Protein 8F5D (pdb70)

Secondary structure (DSSP, 8-state):
------HHHHHHHHHHHHHHHHHS-TTPPEES-GGG--TT-EEEE----THHHHHHHHHTT-SEEEE-SSS-----SSSSEEE-TTHHHHHHHHHHHHTT-GGGSSEEEEEE-SSSHHHHHHHHHHHHHHTTS-EEEEETTEEE-TT--B---HHHHHHHHHHHHHTT--EEEEE--HHHHHHTTTTT--EEEEEE-----S-HHHHHHHHHHHTTSTT--EEEEETTSHHHHHHHHHS-TTTEEEEESS--S-SEEEEEEEEETTEEEEEEEETTEEEEEEE---SHHHHHHHHHHHHHHHHTT--HHHHHHHHTTPPPPTTSSEEPPPPP----EEEEE---SHHHHHHHHHHHHHHHHHHT--EEEEE---TTS-TTHHHHHHHHHHHH-SEEEE--S--BTS-HHHHHHHHHTTS-BTB--EE-SSHHHHHHHHHHSS-TT-EEEEES-TT--EEEETTEEEE--HHHHHHHHHHGGG-S-EES-TTT--TTPEEE----SSS-GGGGHHHHHHTT-SEEEESS--TT--S-EEE-SSHHHHHHHHHHHHHHT--S-EEEEE-SS-HHHHHHHHHHHHHHHH-GGGEEE--TT--STTHHHHHHTT--TT--EEEEE---SSTTHHHHHHHHH--SEEEE-----------HHHHHHHHHHHHHTS-TT-EEEEESSSTTHHHHHHHHTTSEEEEEESSTTSSEEEEEEEEETTEEEEEEEETTEEEEEEESS-SHHHHHHHHHHHHHHHHHT--HHHHHHHHHT---

CATH classification: 3.40.1390.10 (+4 more: 3.40.1190.10, 3.90.190.20, 3.40.1390.10)

InterPro domains:
  IPR000713 Mur ligase, N-terminal catalytic domain [PF01225] (33-104)
  IPR000713 Mur ligase, N-terminal catalytic domain [PF01225] (510-554)
  IPR004101 Mur ligase, C-terminal [PF02875] (356-478)
  IPR004101 Mur ligase, C-terminal [PF02875] (801-918)
  IPR005761 UDP-N-acetylmuramoylalanyl-D-glutamate-2,6-diaminopimelate ligase [MF_00208] (13-502)
  IPR005761 UDP-N-acetylmuramoylalanyl-D-glutamate-2,6-diaminopimelate ligase [TIGR01085] (31-502)
  IPR005863 UDP-N-acetylmuramoyl-tripeptide--D-alanyl-D-alanine ligase [MF_02019] (480-930)
  IPR005863 UDP-N-acetylmuramoyl-tripeptide--D-alanyl-D-alanine ligase [TIGR01143] (512-929)
  IPR013221 Mur ligase, central [PF08245] (116-317)
  IPR013221 Mur ligase, central [PF08245] (589-778)
  IPR018109 Folylpolyglutamate synthetase, conserved site [PS01011] (114-138)
  IPR035911 MurE/MurF, N-terminal [SSF63418] (29-105)
  IPR035911 MurE/MurF, N-terminal [SSF63418] (507-579)
  IPR036565 Mur-like, catalytic domain superfamily [G3DSA:3.40.1190.10] (107-341)
  IPR036565 Mur-like, catalytic domain superfamily [G3DSA:3.40.1190.10] (565-795)
  IPR036565 Mur-like, catalytic domain superfamily [SSF53623] (107-335)
  IPR036565 Mur-like, catalytic domain superfamily [SSF53623] (584-797)
  IPR036615 Mur ligase, C-terminal domain superfamily [G3DSA:3.90.190.20] (353-502)
  IPR036615 Mur ligase, C-terminal domain superfamily [G3DSA:3.90.190.20] (798-933)
  IPR036615 Mur ligase, C-terminal domain superfamily [SSF53244] (338-502)

Organism: Bordetella pertussis (strain ATCC 9797 / DSM 5571 / CCUG 30873 / LMG 14455 / NCTC 10739 / 18323) (NCBI:txid568706)

Structure (mmCIF, N/CA/C/O backbone):
data_8F5D
#
_entry.id   8F5D
#
_cell.length_a   105.636
_cell.length_b   111.106
_cell.length_c   219.151
_cell.angle_alpha   90.000
_cell.angle_beta   90.000
_cell.angle_gamma   90.000
#
_symmetry.space_group_name_H-M   'I 2 2 2'
#
loop_
_entity.id
_entity.type
_entity.pdbx_description
1 polymer 'Multifunctional fusion protein'
2 non-polymer 'SULFATE ION'
3 water water
#
loop_
_atom_site.group_PDB
_atom_site.id
_atom_site.type_symbol
_atom_site.label_atom_id
_atom_site.label_alt_id
_atom_site.label_comp_id
_atom_site.label_asym_id
_atom_site.label_entity_id
_atom_site.label_seq_id
_atom_site.pdbx_PDB_ins_code
_atom_site.Cartn_x
_atom_site.Cartn_y
_atom_site.Cartn_z
_atom_site.occupancy
_atom_site.B_iso_or_equiv
_atom_site.auth_seq_id
_atom_site.auth_comp_id
_atom_site.auth_asym_id
_atom_site.auth_atom_id
_atom_site.pdbx_PDB_model_num
ATOM 1 N N . PRO A 1 4 ? -17.71505 -39.06025 -6.26007 1.000 76.15275 3 PRO A N 1
ATOM 2 C CA . PRO A 1 4 ? -16.91850 -39.45374 -5.10788 1.000 81.11448 3 PRO A CA 1
ATOM 3 C C . PRO A 1 4 ? -17.52227 -38.94222 -3.82743 1.000 81.88561 3 PRO A C 1
ATOM 4 O O . PRO A 1 4 ? -17.16830 -37.83222 -3.42122 1.000 88.31764 3 PRO A O 1
ATOM 8 N N . THR A 1 5 ? -18.41837 -39.68512 -3.19817 1.000 78.14059 4 THR A N 1
ATOM 9 C CA . THR A 1 5 ? -19.21223 -39.07960 -2.14364 1.000 69.34282 4 THR A CA 1
ATOM 10 C C . THR A 1 5 ? -18.25238 -38.81221 -0.99339 1.000 72.72137 4 THR A C 1
ATOM 11 O O . THR A 1 5 ? -17.69138 -39.74949 -0.41781 1.000 77.29774 4 THR A O 1
ATOM 13 N N . ASN A 1 6 ? -18.01400 -37.53739 -0.69412 1.000 68.91770 5 ASN A N 1
ATOM 14 C CA . ASN A 1 6 ? -17.32608 -37.15695 0.53292 1.000 78.31951 5 ASN A CA 1
ATOM 15 C C . ASN A 1 6 ? -18.26842 -37.14428 1.72948 1.000 83.60539 5 ASN A C 1
ATOM 16 O O . ASN A 1 6 ? -19.29509 -36.45614 1.72174 1.000 71.07481 5 ASN A O 1
ATOM 21 N N . ARG A 1 7 ? -17.88577 -37.89083 2.76323 1.000 85.70923 6 ARG A N 1
ATOM 22 C CA . ARG A 1 7 ? -18.60076 -37.96347 4.03358 1.000 78.54330 6 ARG A CA 1
ATOM 23 C C . ARG A 1 7 ? -18.41693 -36.66402 4.80859 1.000 79.18781 6 ARG A C 1
ATOM 24 O O . ARG A 1 7 ? -17.32655 -36.38387 5.31679 1.000 69.24355 6 ARG A O 1
ATOM 26 N N . LEU A 1 8 ? -19.47103 -35.85729 4.88034 1.000 80.20307 7 LEU A N 1
ATOM 27 C CA . LEU A 1 8 ? -19.40753 -34.60781 5.62623 1.000 72.37051 7 LEU A CA 1
ATOM 28 C C . LEU A 1 8 ? -19.37189 -34.88526 7.12391 1.000 67.17137 7 LEU A C 1
ATOM 29 O O . LEU A 1 8 ? -20.20977 -35.61951 7.65678 1.000 54.10542 7 LEU A O 1
ATOM 34 N N . ASN A 1 9 ? -18.38708 -34.29959 7.79727 1.000 64.92254 8 ASN A N 1
ATOM 35 C CA . ASN A 1 9 ? -18.34504 -34.30606 9.24879 1.000 55.31904 8 ASN A CA 1
ATOM 36 C C . ASN A 1 9 ? -19.46481 -33.44363 9.83349 1.000 53.85647 8 ASN A C 1
ATOM 37 O O . ASN A 1 9 ? -20.13942 -32.68151 9.13413 1.000 73.00299 8 ASN A O 1
ATOM 42 N N . ALA A 1 10 ? -19.66327 -33.60182 11.14626 1.000 58.10910 9 ALA A N 1
ATOM 43 C CA . ALA A 1 10 ? -20.78807 -32.98242 11.84424 1.000 60.68889 9 ALA A CA 1
ATOM 44 C C . ALA A 1 10 ? -20.83528 -31.47663 11.61729 1.000 53.44573 9 ALA A C 1
ATOM 45 O O . ALA A 1 10 ? -21.91755 -30.89047 11.50455 1.000 51.21220 9 ALA A O 1
ATOM 47 N N . VAL A 1 11 ? -19.66897 -30.83744 11.52973 1.000 48.57923 10 VAL A N 1
ATOM 48 C CA . VAL A 1 11 ? -19.61581 -29.38905 11.35521 1.000 56.98411 10 VAL A CA 1
ATOM 49 C C . VAL A 1 11 ? -20.02875 -29.01284 9.93757 1.000 57.65493 10 VAL A C 1
ATOM 50 O O . VAL A 1 11 ? -20.80697 -28.07425 9.72918 1.000 60.12124 10 VAL A O 1
ATOM 54 N N . GLN A 1 12 ? -19.50443 -29.73012 8.94197 1.000 49.65747 11 GLN A N 1
ATOM 55 C CA . GLN A 1 12 ? -19.92024 -29.49580 7.56259 1.000 43.97380 11 GLN A CA 1
ATOM 56 C C . GLN A 1 12 ? -21.41966 -29.72229 7.39472 1.000 37.47179 11 GLN A C 1
ATOM 57 O O . GLN A 1 12 ? -22.08894 -28.97497 6.67136 1.000 48.35962 11 GLN A O 1
ATOM 63 N N . ARG A 1 13 ? -21.96423 -30.75324 8.04810 1.000 36.18798 12 ARG A N 1
ATOM 64 C CA . ARG A 1 13 ? -23.40374 -30.99402 7.98170 1.000 49.24182 12 ARG A CA 1
ATOM 65 C C . ARG A 1 13 ? -24.17607 -29.83325 8.59976 1.000 49.15360 12 ARG A C 1
ATOM 66 O O . ARG A 1 13 ? -25.19515 -29.39290 8.05425 1.000 45.60765 12 ARG A O 1
ATOM 74 N N . GLN A 1 14 ? -23.70754 -29.33508 9.74690 1.000 50.02586 13 GLN A N 1
ATOM 75 C CA . GLN A 1 14 ? -24.31600 -28.16508 10.37628 1.000 44.81147 13 GLN A CA 1
ATOM 76 C C . GLN A 1 14 ? -24.28830 -26.96871 9.43297 1.000 49.08166 13 GLN A C 1
ATOM 77 O O . GLN A 1 14 ? -25.29195 -26.26496 9.26942 1.000 67.49403 13 GLN A O 1
ATOM 83 N N . HIS A 1 15 ? -23.13181 -26.71813 8.81449 1.000 43.60151 14 HIS A N 1
ATOM 84 C CA . HIS A 1 15 ? -23.00623 -25.62165 7.85958 1.000 43.64182 14 HIS A CA 1
ATOM 85 C C . HIS A 1 15 ? -23.97302 -25.81753 6.69880 1.000 46.27643 14 HIS A C 1
ATOM 86 O O . HIS A 1 15 ? -24.59202 -24.85833 6.22288 1.000 41.05324 14 HIS A O 1
ATOM 93 N N . LEU A 1 16 ? -24.09920 -27.05743 6.22352 1.000 57.15099 15 LEU A N 1
ATOM 94 C CA . LEU A 1 16 ? -25.04337 -27.37497 5.15702 1.000 46.81560 15 LEU A CA 1
ATOM 95 C C . LEU A 1 16 ? -26.46838 -27.05144 5.59106 1.000 41.64319 15 LEU A C 1
ATOM 96 O O . LEU A 1 16 ? -27.22929 -26.41438 4.85305 1.000 42.98027 15 LEU A O 1
ATOM 101 N N . ASP A 1 17 ? -26.84356 -27.49399 6.79375 1.000 43.42769 16 ASP A N 1
ATOM 102 C CA . ASP A 1 17 ? -28.19086 -27.26613 7.30853 1.000 36.09307 16 ASP A CA 1
ATOM 103 C C . ASP A 1 17 ? -28.49596 -25.77643 7.41828 1.000 39.46155 16 ASP A C 1
ATOM 104 O O . ASP A 1 17 ? -29.63062 -25.35072 7.17213 1.000 50.00089 16 ASP A O 1
ATOM 109 N N . GLN A 1 18 ? -27.50118 -24.96839 7.79336 1.000 41.11309 17 GLN A N 1
ATOM 110 C CA . GLN A 1 18 ? -27.71109 -23.52468 7.85905 1.000 39.65326 17 GLN A CA 1
ATOM 111 C C . GLN A 1 18 ? -28.00290 -22.97220 6.47013 1.000 48.75433 17 GLN A C 1
ATOM 112 O O . GLN A 1 18 ? -28.92454 -22.16816 6.28758 1.000 58.52075 17 GLN A O 1
ATOM 118 N N . ALA A 1 19 ? -27.21704 -23.39280 5.47697 1.000 51.29150 18 ALA A N 1
ATOM 119 C CA . ALA A 1 19 ? -27.42543 -22.93195 4.10848 1.000 44.13233 18 ALA A CA 1
ATOM 120 C C . ALA A 1 19 ? -28.78815 -23.37669 3.59324 1.000 38.82727 18 ALA A C 1
ATOM 121 O O . ALA A 1 19 ? -29.50163 -22.60144 2.94540 1.000 41.66396 18 ALA A O 1
ATOM 123 N N . LEU A 1 20 ? -29.16018 -24.62867 3.86666 1.000 43.27497 19 LEU A N 1
ATOM 124 C CA . LEU A 1 20 ? -30.44766 -25.14712 3.41651 1.000 49.63835 19 LEU A CA 1
ATOM 125 C C . LEU A 1 20 ? -31.59950 -24.40853 4.08639 1.000 54.88488 19 LEU A C 1
ATOM 126 O O . LEU A 1 20 ? -32.56984 -24.02138 3.42493 1.000 57.53559 19 LEU A O 1
ATOM 131 N N . ALA A 1 21 ? -31.51619 -24.21621 5.40653 1.000 46.44456 20 ALA A N 1
ATOM 132 C CA . ALA A 1 21 ? -32.57044 -23.49576 6.11435 1.000 39.64175 20 ALA A CA 1
ATOM 133 C C . ALA A 1 21 ? -32.74630 -22.08868 5.55784 1.000 40.68513 20 ALA A C 1
ATOM 134 O O . ALA A 1 21 ? -33.87617 -21.60309 5.42658 1.000 42.35606 20 ALA A O 1
ATOM 136 N N . TRP A 1 22 ? -31.64175 -21.41320 5.23297 1.000 41.46519 21 TRP A N 1
ATOM 137 C CA . TRP A 1 22 ? -31.74505 -20.07115 4.67060 1.000 37.68521 21 TRP A CA 1
ATOM 138 C C . TRP A 1 22 ? -32.37576 -20.11728 3.28412 1.000 43.63718 21 TRP A C 1
ATOM 139 O O . TRP A 1 22 ? -33.31278 -19.36545 2.99170 1.000 53.81246 21 TRP A O 1
ATOM 150 N N . LEU A 1 23 ? -31.86395 -20.99417 2.41423 1.000 46.32702 22 LEU A N 1
ATOM 151 C CA . LEU A 1 23 ? -32.41071 -21.12796 1.06613 1.000 51.19879 22 LEU A CA 1
ATOM 152 C C . LEU A 1 23 ? -33.88780 -21.50419 1.10240 1.000 51.10803 22 LEU A C 1
ATOM 153 O O . LEU A 1 23 ? -34.68739 -20.99555 0.31101 1.000 55.68282 22 LEU A O 1
ATOM 158 N N . ARG A 1 24 ? -34.27485 -22.35917 2.04953 1.000 42.76871 23 ARG A N 1
ATOM 159 C CA . ARG A 1 24 ? -35.65463 -22.82175 2.15163 1.000 40.61174 23 ARG A CA 1
ATOM 160 C C . ARG A 1 24 ? -36.59681 -21.71801 2.60949 1.000 48.76753 23 ARG A C 1
ATOM 161 O O . ARG A 1 24 ? -37.80776 -21.81864 2.38592 1.000 56.41605 23 ARG A O 1
ATOM 163 N N . GLY A 1 25 ? -36.06640 -20.66985 3.23232 1.000 44.78864 24 GLY A N 1
ATOM 164 C CA . GLY A 1 25 ? -36.83719 -19.56179 3.75541 1.000 46.35187 24 GLY A CA 1
ATOM 165 C C . GLY A 1 25 ? -37.05554 -18.41046 2.80114 1.000 51.12008 24 GLY A C 1
ATOM 166 O O . GLY A 1 25 ? -37.88435 -17.54010 3.08169 1.000 57.70512 24 GLY A O 1
ATOM 167 N N . CYS A 1 26 ? -36.33558 -18.37228 1.67745 1.000 49.76389 25 CYS A N 1
ATOM 168 C CA . CYS A 1 26 ? -36.27717 -17.18438 0.83669 1.000 57.08239 25 CYS A CA 1
ATOM 169 C C . CYS A 1 26 ? -36.48717 -17.45862 -0.64806 1.000 55.55987 25 CYS A C 1
ATOM 170 O O . CYS A 1 26 ? -36.58052 -16.49525 -1.41676 1.000 66.30388 25 CYS A O 1
ATOM 173 N N . VAL A 1 27 ? -36.56868 -18.72092 -1.08143 1.000 38.93175 26 VAL A N 1
ATOM 174 C CA . VAL A 1 27 ? -36.83032 -19.03254 -2.48092 1.000 60.72148 26 VAL A CA 1
ATOM 175 C C . VAL A 1 27 ? -37.91932 -20.09736 -2.54642 1.000 58.23306 26 VAL A C 1
ATOM 176 O O . VAL A 1 27 ? -38.18518 -20.81492 -1.57968 1.000 51.45008 26 VAL A O 1
ATOM 180 N N . ALA A 1 28 ? -38.54866 -20.18560 -3.71455 1.000 58.64555 27 ALA A N 1
ATOM 181 C CA . ALA A 1 28 ? -39.57525 -21.19023 -3.95713 1.000 58.80108 27 ALA A CA 1
ATOM 182 C C . ALA A 1 28 ? -39.00727 -22.60684 -3.88479 1.000 61.36531 27 ALA A C 1
ATOM 183 O O . ALA A 1 28 ? -37.88354 -22.85294 -4.34029 1.000 59.60992 27 ALA A O 1
ATOM 185 N N . PRO A 1 29 ? -39.75265 -23.55616 -3.30488 1.000 61.21060 28 PRO A N 1
ATOM 186 C CA . PRO A 1 29 ? -39.28963 -24.95662 -3.25996 1.000 46.81024 28 PRO A CA 1
ATOM 187 C C . PRO A 1 29 ? -38.96642 -25.54872 -4.62396 1.000 53.45150 28 PRO A C 1
ATOM 188 O O . PRO A 1 29 ? -38.34223 -26.61616 -4.68095 1.000 63.52164 28 PRO A O 1
ATOM 192 N N . THR A 1 30 ? -39.36879 -24.89974 -5.71366 1.000 59.44192 29 THR A N 1
ATOM 193 C CA . THR A 1 30 ? -39.14406 -25.39926 -7.06124 1.000 64.44533 29 THR A CA 1
ATOM 194 C C . THR A 1 30 ? -37.92105 -24.76471 -7.70052 1.000 63.61968 29 THR A C 1
ATOM 195 O O . THR A 1 30 ? -37.62800 -25.04178 -8.86794 1.000 65.78321 29 THR A O 1
ATOM 199 N N . ALA A 1 31 ? -37.21689 -23.90996 -6.96444 1.000 55.21369 30 ALA A N 1
ATOM 200 C CA . ALA A 1 31 ? -36.06149 -23.21330 -7.50423 1.000 59.44298 30 ALA A CA 1
ATOM 201 C C . ALA A 1 31 ? -34.94209 -24.18764 -7.84166 1.000 52.06544 30 ALA A C 1
ATOM 202 O O . ALA A 1 31 ? -34.63575 -25.10203 -7.07154 1.000 50.63503 30 ALA A O 1
ATOM 204 N N . ASP A 1 32 ? -34.33552 -23.99012 -9.00681 1.000 39.77675 31 ASP A N 1
ATOM 205 C CA . ASP A 1 32 ? -33.18760 -24.77944 -9.42182 1.000 44.11200 31 ASP A CA 1
ATOM 206 C C . ASP A 1 32 ? -31.91123 -24.09703 -8.94805 1.000 52.83657 31 ASP A C 1
ATOM 207 O O . ASP A 1 32 ? -31.78098 -22.87294 -9.03891 1.000 51.39526 31 ASP A O 1
ATOM 212 N N . LEU A 1 33 ? -30.97054 -24.88819 -8.43856 1.000 50.86454 32 LEU A N 1
ATOM 213 C CA . LEU A 1 33 ? -29.64676 -24.37462 -8.11411 1.000 38.30320 32 LEU A CA 1
ATOM 214 C C . LEU A 1 33 ? -28.76021 -24.45683 -9.34961 1.000 37.75288 32 LEU A C 1
ATOM 215 O O . LEU A 1 33 ? -28.65142 -25.51853 -9.97140 1.000 41.91285 32 LEU A O 1
ATOM 220 N N . ARG A 1 34 ? -28.13539 -23.33739 -9.70910 1.000 35.14155 33 ARG A N 1
ATOM 221 C CA . ARG A 1 34 ? -27.33198 -23.26327 -10.92098 1.000 41.06657 33 ARG A CA 1
ATOM 222 C C . ARG A 1 34 ? -25.96481 -22.66664 -10.62267 1.000 49.92611 33 ARG A C 1
ATOM 223 O O . ARG A 1 34 ? -25.84683 -21.69987 -9.86348 1.000 55.70248 33 ARG A O 1
ATOM 231 N N . LEU A 1 35 ? -24.93577 -23.25121 -11.23603 1.000 51.71543 34 LEU A N 1
ATOM 232 C CA . LEU A 1 35 ? -23.56398 -22.77812 -11.11421 1.000 46.47092 34 LEU A CA 1
ATOM 233 C C . LEU A 1 35 ? -23.15306 -21.85113 -12.24902 1.000 53.99276 34 LEU A C 1
ATOM 234 O O . LEU A 1 35 ? -22.14816 -21.14325 -12.11929 1.000 59.73866 34 LEU A O 1
ATOM 239 N N . ASP A 1 36 ? -23.90546 -21.83994 -13.34625 1.000 56.51566 35 ASP A N 1
ATOM 240 C CA . ASP A 1 36 ? -23.59244 -21.05882 -14.53806 1.000 64.76355 35 ASP A CA 1
ATOM 241 C C . ASP A 1 36 ? -24.57371 -19.90055 -14.66558 1.000 65.34231 35 ASP A C 1
ATOM 242 O O . ASP A 1 36 ? -25.75816 -20.11101 -14.94904 1.000 72.57585 35 ASP A O 1
ATOM 247 N N . SER A 1 37 ? -24.07664 -18.68051 -14.44142 1.000 51.03089 36 SER A N 1
ATOM 248 C CA . SER A 1 37 ? -24.92478 -17.49335 -14.45561 1.000 48.68996 36 SER A CA 1
ATOM 249 C C . SER A 1 37 ? -25.65936 -17.31956 -15.77776 1.000 60.32156 36 SER A C 1
ATOM 250 O O . SER A 1 37 ? -26.69036 -16.63880 -15.81515 1.000 53.37267 36 SER A O 1
ATOM 253 N N . ARG A 1 38 ? -25.15802 -17.91848 -16.86184 1.000 67.42306 37 ARG A N 1
ATOM 254 C CA . ARG A 1 38 ? -25.81602 -17.76794 -18.15247 1.000 52.83282 37 ARG A CA 1
ATOM 255 C C . ARG A 1 38 ? -27.10612 -18.56975 -18.21210 1.000 61.20246 37 ARG A C 1
ATOM 256 O O . ARG A 1 38 ? -27.96028 -18.28892 -19.05819 1.000 57.42832 37 ARG A O 1
ATOM 264 N N . GLU A 1 39 ? -27.24678 -19.57782 -17.35590 1.000 57.25224 38 GLU A N 1
ATOM 265 C CA . GLU A 1 39 ? -28.39273 -20.47310 -17.35644 1.000 60.78179 38 GLU A CA 1
ATOM 266 C C . GLU A 1 39 ? -29.42679 -20.08318 -16.30729 1.000 63.78206 38 GLU A C 1
ATOM 267 O O . GLU A 1 39 ? -30.44809 -20.76480 -16.17818 1.000 66.83024 38 GLU A O 1
ATOM 273 N N . ILE A 1 40 ? -29.19124 -18.99336 -15.57319 1.000 47.82073 39 ILE A N 1
ATOM 274 C CA . ILE A 1 40 ? -30.10352 -18.55986 -14.52025 1.000 48.05226 39 ILE A CA 1
ATOM 275 C C . ILE A 1 40 ? -31.42511 -18.11033 -15.12694 1.000 57.41206 39 ILE A C 1
ATOM 276 O O . ILE A 1 40 ? -31.46007 -17.27898 -16.04360 1.000 71.02014 39 ILE A O 1
ATOM 281 N N . GLU A 1 41 ? -32.52291 -18.66098 -14.60875 1.000 59.35940 40 GLU A N 1
ATOM 282 C CA . GLU A 1 41 ? -33.89294 -18.23782 -14.83971 1.000 63.11471 40 GLU A CA 1
ATOM 283 C C . GLU A 1 41 ? -34.49222 -17.65290 -13.56244 1.000 62.07407 40 GLU A C 1
ATOM 284 O O . GLU A 1 41 ? -34.07622 -18.01501 -12.45715 1.000 68.48387 40 GLU A O 1
ATOM 290 N N . PRO A 1 42 ? -35.45604 -16.71873 -13.68504 1.000 63.13961 41 PRO A N 1
ATOM 291 C CA . PRO A 1 42 ? -36.09697 -16.13564 -12.49342 1.000 61.67653 41 PRO A CA 1
ATOM 292 C C . PRO A 1 42 ? -36.55843 -17.16634 -11.47589 1.000 70.72032 41 PRO A C 1
ATOM 293 O O . PRO A 1 42 ? -37.32926 -18.07932 -11.79028 1.000 70.67000 41 PRO A O 1
ATOM 297 N N . GLY A 1 43 ? -36.07317 -17.01555 -10.24510 1.000 71.99192 42 GLY A N 1
ATOM 298 C CA . GLY A 1 43 ? -36.40783 -17.89211 -9.14332 1.000 62.87861 42 GLY A CA 1
ATOM 299 C C . GLY A 1 43 ? -35.29244 -18.83724 -8.76244 1.000 61.00245 42 GLY A C 1
ATOM 300 O O . GLY A 1 43 ? -35.35630 -19.44154 -7.68713 1.000 52.59226 42 GLY A O 1
ATOM 301 N N . ASP A 1 44 ? -34.25917 -18.95353 -9.59226 1.000 70.80027 43 ASP A N 1
ATOM 302 C CA . ASP A 1 44 ? -33.12139 -19.82457 -9.34421 1.000 67.83545 43 ASP A CA 1
ATOM 303 C C . ASP A 1 44 ? -32.16067 -19.21819 -8.32061 1.000 57.63460 43 ASP A C 1
ATOM 304 O O . ASP A 1 44 ? -32.18782 -18.01957 -8.02891 1.000 49.12372 43 ASP A O 1
ATOM 309 N N . VAL A 1 45 ? -31.30883 -20.08046 -7.76776 1.000 51.54065 44 VAL A N 1
ATOM 310 C CA . VAL A 1 45 ? -30.22029 -19.69613 -6.87149 1.000 30.04105 44 VAL A CA 1
ATOM 311 C C . VAL A 1 45 ? -28.88428 -19.84247 -7.59216 1.000 41.83084 44 VAL A C 1
ATOM 312 O O . VAL A 1 45 ? -28.53565 -20.93791 -8.05033 1.000 58.53762 44 VAL A O 1
ATOM 316 N N . PHE A 1 46 ? -28.14123 -18.74080 -7.70094 1.000 44.83414 45 PHE A N 1
ATOM 317 C CA . PHE A 1 46 ? -26.80008 -18.77268 -8.27726 1.000 43.29811 45 PHE A CA 1
ATOM 318 C C . PHE A 1 46 ? -25.78363 -19.16834 -7.21232 1.000 42.93775 45 PHE A C 1
ATOM 319 O O . PHE A 1 46 ? -25.63234 -18.47367 -6.20143 1.000 47.81523 45 PHE A O 1
ATOM 327 N N . VAL A 1 47 ? -25.08613 -20.27785 -7.44051 1.000 42.10010 46 VAL A N 1
ATOM 328 C CA . VAL A 1 47 ? -24.04204 -20.75848 -6.54178 1.000 34.53026 46 VAL A CA 1
ATOM 329 C C . VAL A 1 47 ? -22.68984 -20.35538 -7.12202 1.000 42.26886 46 VAL A C 1
ATOM 330 O O . VAL A 1 47 ? -22.22345 -20.93809 -8.10333 1.000 51.89757 46 VAL A O 1
ATOM 334 N N . ALA A 1 48 ? -22.06605 -19.33704 -6.54116 1.000 46.91364 47 ALA A N 1
ATOM 335 C CA . ALA A 1 48 ? -20.84693 -18.74954 -7.09163 1.000 43.50756 47 ALA A CA 1
ATOM 336 C C . ALA A 1 48 ? -19.63527 -19.34881 -6.37694 1.000 45.43881 47 ALA A C 1
ATOM 337 O O . ALA A 1 48 ? -19.32957 -18.97001 -5.24365 1.000 57.00487 47 ALA A O 1
ATOM 339 N N . CYS A 1 49 ? -18.93525 -20.28090 -7.03104 1.000 49.46499 48 CYS A N 1
ATOM 340 C CA . CYS A 1 49 ? -17.72050 -20.88866 -6.47170 1.000 59.89908 48 CYS A CA 1
ATOM 341 C C . CYS A 1 49 ? -16.55252 -20.74031 -7.44748 1.000 70.19695 48 CYS A C 1
ATOM 342 O O . CYS A 1 49 ? -15.99175 -21.73134 -7.92518 1.000 75.27176 48 CYS A O 1
ATOM 345 N N . PRO A 1 50 ? -16.15016 -19.49800 -7.76657 1.000 77.19937 49 PRO A N 1
ATOM 346 C CA . PRO A 1 50 ? -14.93878 -19.27363 -8.56765 1.000 76.77469 49 PRO A CA 1
ATOM 347 C C . PRO A 1 50 ? -13.65975 -19.84587 -7.96244 1.000 79.85282 49 PRO A C 1
ATOM 348 O O . PRO A 1 50 ? -12.75212 -19.04041 -7.74831 1.000 65.43220 49 PRO A O 1
ATOM 352 N N . SER A 1 54 ? -10.67607 -14.19294 -11.96404 1.000 87.62246 53 SER A N 1
ATOM 353 C CA . SER A 1 54 ? -10.65797 -13.71752 -10.58868 1.000 90.91595 53 SER A CA 1
ATOM 354 C C . SER A 1 54 ? -11.74316 -12.69133 -10.27693 1.000 88.24742 53 SER A C 1
ATOM 355 O O . SER A 1 54 ? -11.64270 -12.01109 -9.25147 1.000 87.94533 53 SER A O 1
ATOM 358 N N . ASP A 1 55 ? -12.76811 -12.53485 -11.12505 1.000 83.89933 54 ASP A N 1
ATOM 359 C CA . ASP A 1 55 ? -13.84759 -11.62439 -10.75051 1.000 84.39190 54 ASP A CA 1
ATOM 360 C C . ASP A 1 55 ? -15.24587 -12.22442 -10.89674 1.000 90.77898 54 ASP A C 1
ATOM 361 O O . ASP A 1 55 ? -15.80187 -12.30625 -11.99739 1.000 94.52212 54 ASP A O 1
ATOM 366 N N . GLY A 1 56 ? -15.77482 -12.67156 -9.75763 1.000 82.94409 55 GLY A N 1
ATOM 367 C CA . GLY A 1 56 ? -17.09529 -13.25720 -9.59895 1.000 65.67094 55 GLY A CA 1
ATOM 368 C C . GLY A 1 56 ? -18.23888 -12.36828 -10.06039 1.000 70.69047 55 GLY A C 1
ATOM 369 O O . GLY A 1 56 ? -19.33766 -12.86144 -10.33005 1.000 64.72981 55 GLY A O 1
ATOM 370 N N . ARG A 1 57 ? -17.98597 -11.05614 -10.16193 1.000 74.73678 56 ARG A N 1
ATOM 371 C CA . ARG A 1 57 ? -18.97768 -10.03552 -10.50798 1.000 69.10070 56 ARG A CA 1
ATOM 372 C C . ARG A 1 57 ? -19.51761 -10.08864 -11.92634 1.000 77.46924 56 ARG A C 1
ATOM 373 O O . ARG A 1 57 ? -20.62860 -9.59616 -12.15298 1.000 80.75506 56 ARG A O 1
ATOM 381 N N . GLN A 1 58 ? -18.79468 -10.65379 -12.88492 1.000 83.93421 57 GLN A N 1
ATOM 382 C CA . GLN A 1 58 ? -19.36990 -10.66867 -14.22109 1.000 74.86109 57 GLN A CA 1
ATOM 383 C C . GLN A 1 58 ? -20.50254 -11.67492 -14.31676 1.000 72.95140 57 GLN A C 1
ATOM 384 O O . GLN A 1 58 ? -21.25912 -11.65440 -15.29378 1.000 90.51162 57 GLN A O 1
ATOM 390 N N . PHE A 1 59 ? -20.64134 -12.52675 -13.30689 1.000 68.90352 58 PHE A N 1
ATOM 391 C CA . PHE A 1 59 ? -21.57866 -13.63562 -13.27174 1.000 58.94123 58 PHE A CA 1
ATOM 392 C C . PHE A 1 59 ? -22.64305 -13.40177 -12.21936 1.000 60.94356 58 PHE A C 1
ATOM 393 O O . PHE A 1 59 ? -23.82483 -13.66278 -12.45619 1.000 55.65213 58 PHE A O 1
ATOM 401 N N . MET A 1 60 ? -22.21971 -12.89716 -11.05834 1.000 66.04037 59 MET A N 1
ATOM 402 C CA . MET A 1 60 ? -23.14287 -12.64093 -9.96428 1.000 55.46147 59 MET A CA 1
ATOM 403 C C . MET A 1 60 ? -24.14274 -11.56983 -10.37384 1.000 53.78914 59 MET A C 1
ATOM 404 O O . MET A 1 60 ? -25.33797 -11.66673 -10.07111 1.000 59.14614 59 MET A O 1
ATOM 409 N N . ASP A 1 61 ? -23.65804 -10.53539 -11.06939 1.000 53.06810 60 ASP A N 1
ATOM 410 C CA . ASP A 1 61 ? -24.52837 -9.48216 -11.57929 1.000 54.96671 60 ASP A CA 1
ATOM 411 C C . ASP A 1 61 ? -25.46893 -10.02010 -12.64979 1.000 61.19313 60 ASP A C 1
ATOM 412 O O . ASP A 1 61 ? -26.65925 -9.68447 -12.66807 1.000 58.86718 60 ASP A O 1
ATOM 414 N N . GLN A 1 62 ? -24.94136 -10.84908 -13.55832 1.000 60.35772 61 GLN A N 1
ATOM 415 C CA . GLN A 1 62 ? -25.77340 -11.46168 -14.58954 1.000 59.80898 61 GLN A CA 1
ATOM 416 C C . GLN A 1 62 ? -26.87125 -12.31058 -13.97040 1.000 59.58605 61 GLN A C 1
ATOM 417 O O . GLN A 1 62 ? -28.03611 -12.23021 -14.37766 1.000 52.23482 61 GLN A O 1
ATOM 423 N N . ALA A 1 63 ? -26.51385 -13.15178 -12.99634 1.000 56.07549 62 ALA A N 1
ATOM 424 C CA . ALA A 1 63 ? -27.52739 -13.97408 -12.34997 1.000 56.16811 62 ALA A CA 1
ATOM 425 C C . ALA A 1 63 ? -28.58926 -13.09816 -11.70417 1.000 52.09003 62 ALA A C 1
ATOM 426 O O . ALA A 1 63 ? -29.78580 -13.40199 -11.77845 1.000 52.00405 62 ALA A O 1
ATOM 428 N N . LEU A 1 64 ? -28.17159 -11.99904 -11.07006 1.000 60.09858 63 LEU A N 1
ATOM 429 C CA . LEU A 1 64 ? -29.15039 -11.07649 -10.51082 1.000 53.99114 63 LEU A CA 1
ATOM 430 C C . LEU A 1 64 ? -29.95915 -10.41688 -11.62072 1.000 48.67685 63 LEU A C 1
ATOM 431 O O . LEU A 1 64 ? -31.17549 -10.23752 -11.48741 1.000 52.48061 63 LEU A O 1
ATOM 436 N N . ALA A 1 65 ? -29.29727 -10.04279 -12.72417 1.000 47.38352 64 ALA A N 1
ATOM 437 C CA . ALA A 1 65 ? -30.01610 -9.43245 -13.83795 1.000 49.83436 64 ALA A CA 1
ATOM 438 C C . ALA A 1 65 ? -31.00111 -10.41423 -14.45354 1.000 56.53617 64 ALA A C 1
ATOM 439 O O . ALA A 1 65 ? -32.01739 -10.00510 -15.02663 1.000 66.43104 64 ALA A O 1
ATOM 441 N N . ARG A 1 66 ? -30.71326 -11.70834 -14.34348 1.000 54.90388 65 ARG A N 1
ATOM 442 C CA . ARG A 1 66 ? -31.51918 -12.76531 -14.93425 1.000 54.64196 65 ARG A CA 1
ATOM 443 C C . ARG A 1 66 ? -32.52547 -13.31932 -13.94079 1.000 51.63134 65 ARG A C 1
ATOM 444 O O . ARG A 1 66 ? -33.30922 -14.20660 -14.29405 1.000 49.66597 65 ARG A O 1
ATOM 452 N N . GLY A 1 67 ? -32.50387 -12.82465 -12.71239 1.000 45.62450 66 GLY A N 1
ATOM 453 C CA . GLY A 1 67 ? -33.53858 -13.07913 -11.74570 1.000 47.13225 66 GLY A CA 1
ATOM 454 C C . GLY A 1 67 ? -33.15916 -14.00287 -10.60696 1.000 49.15642 66 GLY A C 1
ATOM 455 O O . GLY A 1 67 ? -34.06248 -14.52421 -9.93972 1.000 54.23355 66 GLY A O 1
ATOM 456 N N . ALA A 1 68 ? -31.86693 -14.24633 -10.38030 1.000 44.45469 67 ALA A N 1
ATOM 457 C CA . ALA A 1 68 ? -31.46534 -15.06588 -9.24547 1.000 50.82959 67 ALA A CA 1
ATOM 458 C C . ALA A 1 68 ? -31.99774 -14.47769 -7.94576 1.000 39.42268 67 ALA A C 1
ATOM 459 O O . ALA A 1 68 ? -31.86494 -13.27849 -7.68385 1.000 48.93642 67 ALA A O 1
ATOM 461 N N . SER A 1 69 ? -32.60408 -15.33918 -7.13607 1.000 47.74518 68 SER A N 1
ATOM 462 C CA . SER A 1 69 ? -33.21581 -14.96099 -5.87110 1.000 38.67818 68 SER A CA 1
ATOM 463 C C . SER A 1 69 ? -32.24918 -14.98590 -4.69417 1.000 40.79085 68 SER A C 1
ATOM 464 O O . SER A 1 69 ? -32.53718 -14.36829 -3.66232 1.000 50.50105 68 SER A O 1
ATOM 467 N N . ALA A 1 70 ? -31.11596 -15.67315 -4.82475 1.000 40.01312 69 ALA A N 1
ATOM 468 C CA . ALA A 1 70 ? -30.13051 -15.75402 -3.75556 1.000 39.33954 69 ALA A CA 1
ATOM 469 C C . ALA A 1 70 ? -28.78746 -16.17347 -4.33373 1.000 33.73279 69 ALA A C 1
ATOM 470 O O . ALA A 1 70 ? -28.72172 -16.83703 -5.37168 1.000 41.59132 69 ALA A O 1
ATOM 472 N N . ILE A 1 71 ? -27.71905 -15.76156 -3.65359 1.000 34.55213 70 ILE A N 1
ATOM 473 C CA . ILE A 1 71 ? -26.35016 -16.09376 -4.03394 1.000 35.72237 70 ILE A CA 1
ATOM 474 C C . ILE A 1 71 ? -25.64617 -16.73040 -2.84294 1.000 39.95962 70 ILE A C 1
ATOM 475 O O . ILE A 1 71 ? -25.58393 -16.13619 -1.76001 1.000 53.21513 70 ILE A O 1
ATOM 480 N N . LEU A 1 72 ? -25.12449 -17.93687 -3.04674 1.000 28.27047 71 LEU A N 1
ATOM 481 C CA . LEU A 1 72 ? -24.16800 -18.57065 -2.14690 1.000 28.24447 71 LEU A CA 1
ATOM 482 C C . LEU A 1 72 ? -22.74992 -18.30081 -2.64389 1.000 39.39454 71 LEU A C 1
ATOM 483 O O . LEU A 1 72 ? -22.42372 -18.63158 -3.78912 1.000 45.83977 71 LEU A O 1
ATOM 488 N N . TYR A 1 73 ? -21.90733 -17.69574 -1.79532 1.000 43.58040 72 TYR A N 1
ATOM 489 C CA . TYR A 1 73 ? -20.53550 -17.39318 -2.19072 1.000 43.09088 72 TYR A CA 1
ATOM 490 C C . TYR A 1 73 ? -19.52115 -17.84674 -1.14515 1.000 49.35708 72 TYR A C 1
ATOM 491 O O . TYR A 1 73 ? -19.77146 -17.76480 0.06125 1.000 47.20261 72 TYR A O 1
ATOM 500 N N . GLU A 1 74 ? -18.37481 -18.33091 -1.63194 1.000 55.90688 73 GLU A N 1
ATOM 501 C CA . GLU A 1 74 ? -17.29222 -18.81677 -0.77887 1.000 59.88279 73 GLU A CA 1
ATOM 502 C C . GLU A 1 74 ? -16.51182 -17.69352 -0.10456 1.000 59.36726 73 GLU A C 1
ATOM 503 O O . GLU A 1 74 ? -16.11055 -16.72952 -0.76437 1.000 48.30230 73 GLU A O 1
ATOM 509 N N . THR A 1 75 ? -16.29663 -17.79733 1.21164 1.000 66.04234 74 THR A N 1
ATOM 510 C CA . THR A 1 75 ? -15.74525 -16.63240 1.88722 1.000 57.68408 74 THR A CA 1
ATOM 511 C C . THR A 1 75 ? -14.22962 -16.59300 1.83914 1.000 63.74077 74 THR A C 1
ATOM 512 O O . THR A 1 75 ? -13.64250 -15.54000 2.11418 1.000 52.33056 74 THR A O 1
ATOM 516 N N . GLU A 1 76 ? -13.58198 -17.70671 1.49958 1.000 81.57178 75 GLU A N 1
ATOM 517 C CA . GLU A 1 76 ? -12.12498 -17.74314 1.43268 1.000 78.34442 75 GLU A CA 1
ATOM 518 C C . GLU A 1 76 ? -11.66731 -17.27236 0.06300 1.000 70.61212 75 GLU A C 1
ATOM 519 O O . GLU A 1 76 ? -11.78713 -18.00693 -0.92039 1.000 67.41092 75 GLU A O 1
ATOM 521 N N . GLY A 1 77 ? -11.16107 -16.05205 -0.03434 1.000 73.69537 76 GLY A N 1
ATOM 522 C CA . GLY A 1 77 ? -10.58532 -15.65061 -1.29232 1.000 83.09477 76 GLY A CA 1
ATOM 523 C C . GLY A 1 77 ? -11.46545 -14.87747 -2.24064 1.000 72.80407 76 GLY A C 1
ATOM 524 O O . GLY A 1 77 ? -11.05552 -14.67320 -3.38827 1.000 110.65884 76 GLY A O 1
ATOM 525 N N . ALA A 1 78 ? -12.65003 -14.43732 -1.83238 1.000 60.16394 77 ALA A N 1
ATOM 526 C CA . ALA A 1 78 ? -13.50641 -13.74609 -2.78243 1.000 89.10525 77 ALA A CA 1
ATOM 527 C C . ALA A 1 78 ? -13.40077 -12.23226 -2.69946 1.000 73.78221 77 ALA A C 1
ATOM 528 O O . ALA A 1 78 ? -13.69736 -11.62887 -1.66294 1.000 89.36156 77 ALA A O 1
ATOM 530 N N . SER A 1 79 ? -12.96428 -11.63688 -3.80962 1.000 51.20201 78 SER A N 1
ATOM 531 C CA . SER A 1 79 ? -12.92487 -10.19939 -4.02464 1.000 56.84269 78 SER A CA 1
ATOM 532 C C . SER A 1 79 ? -14.12757 -9.76263 -4.84960 1.000 77.91854 78 SER A C 1
ATOM 533 O O . SER A 1 79 ? -14.04037 -8.80868 -5.62995 1.000 101.91414 78 SER A O 1
ATOM 535 N N . VAL A 1 80 ? -15.24750 -10.46455 -4.69825 1.000 59.32467 79 VAL A N 1
ATOM 536 C CA . VAL A 1 80 ? -16.54454 -10.04106 -5.20803 1.000 84.27427 79 VAL A CA 1
ATOM 537 C C . VAL A 1 80 ? -17.60614 -10.27730 -4.14645 1.000 74.01730 79 VAL A C 1
ATOM 538 O O . VAL A 1 80 ? -17.55603 -11.27174 -3.41436 1.000 74.72105 79 VAL A O 1
ATOM 540 N N . ALA A 1 81 ? -18.54564 -9.33410 -4.04300 1.000 61.57294 80 ALA A N 1
ATOM 541 C CA . ALA A 1 81 ? -19.80240 -9.48828 -3.31891 1.000 48.26526 80 ALA A CA 1
ATOM 542 C C . ALA A 1 81 ? -20.69332 -8.27878 -3.58751 1.000 75.45244 80 ALA A C 1
ATOM 543 O O . ALA A 1 81 ? -20.32290 -7.15181 -3.23671 1.000 84.30992 80 ALA A O 1
ATOM 545 N N . PRO A 1 82 ? -21.84876 -8.46487 -4.22952 1.000 71.15973 81 PRO A N 1
ATOM 546 C CA . PRO A 1 82 ? -22.75676 -7.33515 -4.48139 1.000 68.25754 81 PRO A CA 1
ATOM 547 C C . PRO A 1 82 ? -23.14398 -6.60828 -3.20164 1.000 68.03956 81 PRO A C 1
ATOM 548 O O . PRO A 1 82 ? -23.23080 -7.19836 -2.12262 1.000 81.69623 81 PRO A O 1
ATOM 552 N N . VAL A 1 83 ? -23.36599 -5.30254 -3.33915 1.000 74.95955 82 VAL A N 1
ATOM 553 C CA . VAL A 1 83 ? -23.89294 -4.48019 -2.25289 1.000 69.87474 82 VAL A CA 1
ATOM 554 C C . VAL A 1 83 ? -25.33496 -4.90426 -1.99392 1.000 60.64116 82 VAL A C 1
ATOM 555 O O . VAL A 1 83 ? -26.23637 -4.57480 -2.76965 1.000 58.02166 82 VAL A O 1
ATOM 559 N N . GLY A 1 84 ? -25.55546 -5.63502 -0.90210 1.000 70.61267 83 GLY A N 1
ATOM 560 C CA . GLY A 1 84 ? -26.87154 -5.70903 -0.29978 1.000 41.57896 83 GLY A CA 1
ATOM 561 C C . GLY A 1 84 ? -27.82477 -6.46644 -1.19679 1.000 57.83610 83 GLY A C 1
ATOM 562 O O . GLY A 1 84 ? -28.70663 -5.87243 -1.82394 1.000 61.82551 83 GLY A O 1
ATOM 563 N N . ALA A 1 85 ? -27.66227 -7.78251 -1.25859 1.000 50.84220 84 ALA A N 1
ATOM 564 C CA . ALA A 1 85 ? -28.67902 -8.65709 -1.82481 1.000 42.44278 84 ALA A CA 1
ATOM 565 C C . ALA A 1 85 ? -28.89961 -9.82572 -0.86805 1.000 49.29559 84 ALA A C 1
ATOM 566 O O . ALA A 1 85 ? -28.48872 -9.80290 0.29914 1.000 60.67708 84 ALA A O 1
ATOM 568 N N . GLN A 1 86 ? -29.55426 -10.87989 -1.35909 1.000 39.64180 85 GLN A N 1
ATOM 569 C CA . GLN A 1 86 ? -29.62974 -12.13750 -0.61793 1.000 38.08717 85 GLN A CA 1
ATOM 570 C C . GLN A 1 86 ? -28.37648 -12.97526 -0.87483 1.000 39.54321 85 GLN A C 1
ATOM 571 O O . GLN A 1 86 ? -28.37887 -13.96471 -1.60991 1.000 41.43517 85 GLN A O 1
ATOM 577 N N . ALA A 1 87 ? -27.28020 -12.54970 -0.25492 1.000 40.39731 86 ALA A N 1
ATOM 578 C CA . ALA A 1 87 ? -26.00947 -13.25210 -0.35628 1.000 36.44641 86 ALA A CA 1
ATOM 579 C C . ALA A 1 87 ? -25.78094 -14.04152 0.92456 1.000 40.38449 86 ALA A C 1
ATOM 580 O O . ALA A 1 87 ? -25.93845 -13.49901 2.02194 1.000 39.96130 86 ALA A O 1
ATOM 582 N N . LEU A 1 88 ? -25.38789 -15.30446 0.79445 1.000 40.34546 87 LEU A N 1
ATOM 583 C CA . LEU A 1 88 ? -25.11885 -16.12138 1.97080 1.000 36.23101 87 LEU A CA 1
ATOM 584 C C . LEU A 1 88 ? -23.67944 -16.60369 1.89915 1.000 39.08395 87 LEU A C 1
ATOM 585 O O . LEU A 1 88 ? -23.32147 -17.33185 0.95693 1.000 42.97076 87 LEU A O 1
ATOM 590 N N . PRO A 1 89 ? -22.82559 -16.23759 2.85081 1.000 37.10461 88 PRO A N 1
ATOM 591 C CA . PRO A 1 89 ? -21.48170 -16.82291 2.89361 1.000 34.25039 88 PRO A CA 1
ATOM 592 C C . PRO A 1 89 ? -21.52796 -18.27815 3.33998 1.000 44.75185 88 PRO A C 1
ATOM 593 O O . PRO A 1 89 ? -22.14791 -18.60861 4.35311 1.000 49.45832 88 PRO A O 1
ATOM 597 N N . VAL A 1 90 ? -20.86450 -19.15143 2.58037 1.000 49.58208 89 VAL A N 1
ATOM 598 C CA . VAL A 1 90 ? -20.81388 -20.57506 2.90312 1.000 52.28683 89 VAL A CA 1
ATOM 599 C C . VAL A 1 90 ? -19.36610 -21.04969 2.89015 1.000 47.57777 89 VAL A C 1
ATOM 600 O O . VAL A 1 90 ? -18.70308 -20.99742 1.84747 1.000 53.62404 89 VAL A O 1
ATOM 604 N N . ALA A 1 91 ? -18.87735 -21.50168 4.04190 1.000 59.78212 90 ALA A N 1
ATOM 605 C CA . ALA A 1 91 ? -17.52948 -22.04788 4.13533 1.000 59.22868 90 ALA A CA 1
ATOM 606 C C . ALA A 1 91 ? -17.42606 -23.33901 3.32884 1.000 59.64572 90 ALA A C 1
ATOM 607 O O . ALA A 1 91 ? -18.31012 -24.19668 3.40407 1.000 49.05336 90 ALA A O 1
ATOM 609 N N . GLN A 1 92 ? -16.34550 -23.48272 2.55335 1.000 64.00114 91 GLN A N 1
ATOM 610 C CA . GLN A 1 92 ? -16.09739 -24.71570 1.79489 1.000 56.23988 91 GLN A CA 1
ATOM 611 C C . GLN A 1 92 ? -17.22898 -25.04323 0.82238 1.000 50.01563 91 GLN A C 1
ATOM 612 O O . GLN A 1 92 ? -17.49717 -26.21693 0.55773 1.000 57.76620 91 GLN A O 1
ATOM 618 N N . LEU A 1 93 ? -17.86011 -24.01307 0.24746 1.000 47.50899 92 LEU A N 1
ATOM 619 C CA . LEU A 1 93 ? -19.02263 -24.20917 -0.62053 1.000 39.96987 92 LEU A CA 1
ATOM 620 C C . LEU A 1 93 ? -18.76645 -25.25528 -1.69807 1.000 49.13123 92 LEU A C 1
ATOM 621 O O . LEU A 1 93 ? -19.67056 -26.02041 -2.05429 1.000 55.53854 92 LEU A O 1
ATOM 626 N N . ARG A 1 94 ? -17.54906 -25.29751 -2.23841 1.000 54.34506 93 ARG A N 1
ATOM 627 C CA . ARG A 1 94 ? -17.24343 -26.26220 -3.28942 1.000 44.87297 93 ARG A CA 1
ATOM 628 C C . ARG A 1 94 ? -17.43503 -27.69522 -2.79709 1.000 41.94898 93 ARG A C 1
ATOM 629 O O . ARG A 1 94 ? -17.96591 -28.54201 -3.52539 1.000 46.19876 93 ARG A O 1
ATOM 631 N N . THR A 1 95 ? -17.01607 -27.98643 -1.56165 1.000 41.57620 94 THR A N 1
ATOM 632 C CA . THR A 1 95 ? -17.08580 -29.34558 -1.03338 1.000 41.60587 94 THR A CA 1
ATOM 633 C C . THR A 1 95 ? -18.49157 -29.78783 -0.63354 1.000 47.65491 94 THR A C 1
ATOM 634 O O . THR A 1 95 ? -18.69483 -30.98408 -0.39899 1.000 53.60170 94 THR A O 1
ATOM 638 N N . LEU A 1 96 ? -19.45874 -28.87643 -0.54237 1.000 39.93186 95 LEU A N 1
ATOM 639 C CA . LEU A 1 96 ? -20.80282 -29.20910 -0.07828 1.000 46.36112 95 LEU A CA 1
ATOM 640 C C . LEU A 1 96 ? -21.82071 -29.30527 -1.20699 1.000 50.14384 95 LEU A C 1
ATOM 641 O O . LEU A 1 96 ? -22.97778 -29.64878 -0.94443 1.000 45.47933 95 LEU A O 1
ATOM 646 N N . LEU A 1 97 ? -21.42566 -28.99440 -2.44592 1.000 45.58376 96 LEU A N 1
ATOM 647 C CA . LEU A 1 97 ? -22.39466 -28.85406 -3.53022 1.000 44.76583 96 LEU A CA 1
ATOM 648 C C . LEU A 1 97 ? -23.20134 -30.13154 -3.72859 1.000 38.66869 96 LEU A C 1
ATOM 649 O O . LEU A 1 97 ? -24.42402 -30.07719 -3.90695 1.000 45.50010 96 LEU A O 1
ATOM 654 N N . GLY A 1 98 ? -22.53571 -31.28873 -3.71330 1.000 33.68280 97 GLY A N 1
ATOM 655 C CA . GLY A 1 98 ? -23.25527 -32.54309 -3.87707 1.000 37.80743 97 GLY A CA 1
ATOM 656 C C . GLY A 1 98 ? -24.30313 -32.74165 -2.79996 1.000 39.88982 97 GLY A C 1
ATOM 657 O O . GLY A 1 98 ? -25.45818 -33.06548 -3.08731 1.000 33.92664 97 GLY A O 1
ATOM 658 N N . ALA A 1 99 ? -23.90843 -32.54909 -1.53998 1.000 42.80584 98 ALA A N 1
ATOM 659 C CA . ALA A 1 99 ? -24.84835 -32.68406 -0.43294 1.000 48.15036 98 ALA A CA 1
ATOM 660 C C . ALA A 1 99 ? -25.93543 -31.62210 -0.51639 1.000 58.84520 98 ALA A C 1
ATOM 661 O O . ALA A 1 99 ? -27.11470 -31.90635 -0.27442 1.000 52.69604 98 ALA A O 1
ATOM 663 N N . LEU A 1 100 ? -25.54834 -30.38502 -0.83715 1.000 60.45534 99 LEU A N 1
ATOM 664 C CA . LEU A 1 100 ? -26.52012 -29.30875 -0.99865 1.000 44.12827 99 LEU A CA 1
ATOM 665 C C . LEU A 1 100 ? -27.53730 -29.66356 -2.07607 1.000 52.20258 99 LEU A C 1
ATOM 666 O O . LEU A 1 100 ? -28.74919 -29.52839 -1.87129 1.000 52.41139 99 LEU A O 1
ATOM 671 N N . ALA A 1 101 ? -27.05809 -30.11488 -3.23864 1.000 52.12685 100 ALA A N 1
ATOM 672 C CA . ALA A 1 101 ? -27.96314 -30.46317 -4.32955 1.000 40.67989 100 ALA A CA 1
ATOM 673 C C . ALA A 1 101 ? -28.81818 -31.66289 -3.95000 1.000 42.71405 100 ALA A C 1
ATOM 674 O O . ALA A 1 101 ? -30.01954 -31.69621 -4.24175 1.000 43.31257 100 ALA A O 1
ATOM 676 N N . ASP A 1 102 ? -28.20329 -32.66515 -3.31677 1.000 42.06301 101 ASP A N 1
ATOM 677 C CA . ASP A 1 102 ? -28.93358 -33.85450 -2.89324 1.000 39.74358 101 ASP A CA 1
ATOM 678 C C . ASP A 1 102 ? -30.09239 -33.47690 -1.98093 1.000 49.87165 101 ASP A C 1
ATOM 679 O O . ASP A 1 102 ? -31.21770 -33.95242 -2.16064 1.000 46.53516 101 ASP A O 1
ATOM 684 N N . GLU A 1 103 ? -29.84629 -32.58019 -1.02798 1.000 52.87350 102 GLU A N 1
ATOM 685 C CA . GLU A 1 103 ? -30.87530 -32.19472 -0.07076 1.000 41.73556 102 GLU A CA 1
ATOM 686 C C . GLU A 1 103 ? -31.88862 -31.24678 -0.70038 1.000 47.84552 102 GLU A C 1
ATOM 687 O O . GLU A 1 103 ? -33.08246 -31.31705 -0.38736 1.000 58.46403 102 GLU A O 1
ATOM 693 N N . TRP A 1 104 ? -31.43477 -30.35573 -1.58524 1.000 46.13637 103 TRP A N 1
ATOM 694 C CA . TRP A 1 104 ? -32.33978 -29.38259 -2.18835 1.000 42.81909 103 TRP A CA 1
ATOM 695 C C . TRP A 1 104 ? -33.37367 -30.05171 -3.08300 1.000 45.86042 103 TRP A C 1
ATOM 696 O O . TRP A 1 104 ? -34.52057 -29.59496 -3.15056 1.000 51.77656 103 TRP A O 1
ATOM 707 N N . TYR A 1 105 ? -32.99500 -31.12521 -3.77146 1.000 49.74194 104 TYR A N 1
ATOM 708 C CA . TYR A 1 105 ? -33.86891 -31.80446 -4.71550 1.000 39.09928 104 TYR A CA 1
ATOM 709 C C . TYR A 1 105 ? -34.51716 -33.03510 -4.09664 1.000 50.83247 104 TYR A C 1
ATOM 710 O O . TYR A 1 105 ? -35.04878 -33.88357 -4.82090 1.000 61.14572 104 TYR A O 1
ATOM 719 N N . GLY A 1 106 ? -34.47812 -33.14747 -2.77066 1.000 53.65461 105 GLY A N 1
ATOM 720 C CA . GLY A 1 106 ? -35.21802 -34.18828 -2.08941 1.000 58.34207 105 GLY A CA 1
ATOM 721 C C . GLY A 1 106 ? -34.52292 -35.52433 -2.13211 1.000 56.39961 105 GLY A C 1
ATOM 722 O O . GLY A 1 106 ? -35.18908 -36.56483 -2.10098 1.000 63.27224 105 GLY A O 1
ATOM 723 N N . ARG A 1 107 ? -33.18982 -35.52036 -2.19901 1.000 46.28741 106 ARG A N 1
ATOM 724 C CA . ARG A 1 107 ? -32.37105 -36.72442 -2.20131 1.000 48.55373 106 ARG A CA 1
ATOM 725 C C . ARG A 1 107 ? -32.79662 -37.63048 -3.34827 1.000 62.91714 106 ARG A C 1
ATOM 726 O O . ARG A 1 107 ? -33.24979 -38.75821 -3.11278 1.000 66.89689 106 ARG A O 1
ATOM 734 N N . PRO A 1 108 ? -32.68867 -37.16422 -4.59846 1.000 64.11933 107 PRO A N 1
ATOM 735 C CA . PRO A 1 108 ? -33.28483 -37.92429 -5.70761 1.000 58.47637 107 PRO A CA 1
ATOM 736 C C . PRO A 1 108 ? -32.68824 -39.30674 -5.86292 1.000 52.98585 107 PRO A C 1
ATOM 737 O O . PRO A 1 108 ? -33.39281 -40.22525 -6.29931 1.000 53.04192 107 PRO A O 1
ATOM 741 N N . SER A 1 109 ? -31.41491 -39.49748 -5.50923 1.000 46.80761 108 SER A N 1
ATOM 742 C CA . SER A 1 109 ? -30.81204 -40.79748 -5.75312 1.000 40.63586 108 SER A CA 1
ATOM 743 C C . SER A 1 109 ? -31.20418 -41.78490 -4.66835 1.000 49.44287 108 SER A C 1
ATOM 744 O O . SER A 1 109 ? -31.02879 -42.99495 -4.84780 1.000 53.32339 108 SER A O 1
ATOM 747 N N . GLN A 1 110 ? -31.71660 -41.28065 -3.54203 1.000 57.31867 109 GLN A N 1
ATOM 748 C CA . GLN A 1 110 ? -32.15090 -42.14589 -2.45413 1.000 58.09472 109 GLN A CA 1
ATOM 749 C C . GLN A 1 110 ? -33.33154 -43.00210 -2.88788 1.000 70.04645 109 GLN A C 1
ATOM 750 O O . GLN A 1 110 ? -33.51692 -44.11130 -2.37459 1.000 86.96802 109 GLN A O 1
ATOM 756 N N . ASP A 1 111 ? -34.13889 -42.50166 -3.82727 1.000 66.37063 110 ASP A N 1
ATOM 757 C CA . ASP A 1 111 ? -35.35313 -43.17931 -4.25143 1.000 63.16759 110 ASP A CA 1
ATOM 758 C C . ASP A 1 111 ? -35.22005 -43.77668 -5.64346 1.000 63.84311 110 ASP A C 1
ATOM 759 O O . ASP A 1 111 ? -36.18824 -44.34665 -6.15794 1.000 62.72826 110 ASP A O 1
ATOM 764 N N . LEU A 1 112 ? -34.04985 -43.65580 -6.26214 1.000 61.39422 111 LEU A N 1
ATOM 765 C CA . LEU A 1 112 ? -33.76929 -44.20014 -7.58142 1.000 46.03230 111 LEU A CA 1
ATOM 766 C C . LEU A 1 112 ? -32.71591 -45.28728 -7.42907 1.000 49.87938 111 LEU A C 1
ATOM 767 O O . LEU A 1 112 ? -31.74829 -45.11946 -6.68000 1.000 62.13572 111 LEU A O 1
ATOM 772 N N . SER A 1 113 ? -32.89531 -46.39884 -8.13323 1.000 43.09804 112 SER A N 1
ATOM 773 C CA . SER A 1 113 ? -31.79908 -47.34688 -8.31222 1.000 53.30783 112 SER A CA 1
ATOM 774 C C . SER A 1 113 ? -30.87010 -46.81208 -9.39403 1.000 50.84190 112 SER A C 1
ATOM 775 O O . SER A 1 113 ? -31.13906 -46.96210 -10.58804 1.000 54.57515 112 SER A O 1
ATOM 778 N N . VAL A 1 114 ? -29.77049 -46.18257 -8.98634 1.000 39.00281 113 VAL A N 1
ATOM 779 C CA . VAL A 1 114 ? -28.85312 -45.56098 -9.93456 1.000 35.58536 113 VAL A CA 1
ATOM 780 C C . VAL A 1 114 ? -27.78530 -46.58795 -10.29343 1.000 40.92330 113 VAL A C 1
ATOM 781 O O . VAL A 1 114 ? -27.05719 -47.07098 -9.41925 1.000 46.82553 113 VAL A O 1
ATOM 785 N N . VAL A 1 115 ? -27.69185 -46.91917 -11.57806 1.000 33.22760 114 VAL A N 1
ATOM 786 C CA . VAL A 1 115 ? -26.62995 -47.75487 -12.13306 1.000 28.97743 114 VAL A CA 1
ATOM 787 C C . VAL A 1 115 ? -25.65808 -46.89455 -12.93127 1.000 29.89358 114 VAL A C 1
ATOM 788 O O . VAL A 1 115 ? -26.03732 -46.32056 -13.95966 1.000 33.72642 114 VAL A O 1
ATOM 792 N N . ALA A 1 116 ? -24.40988 -46.78689 -12.47828 1.000 22.14912 115 ALA A N 1
ATOM 793 C CA . ALA A 1 116 ? -23.41745 -45.99035 -13.19023 1.000 23.13166 115 ALA A CA 1
ATOM 794 C C . ALA A 1 116 ? -22.46371 -46.95034 -13.89286 1.000 20.39601 115 ALA A C 1
ATOM 795 O O . ALA A 1 116 ? -21.85365 -47.80943 -13.24772 1.000 28.58349 115 ALA A O 1
ATOM 797 N N . ILE A 1 117 ? -22.33845 -46.79735 -15.21019 1.000 21.23288 116 ILE A N 1
ATOM 798 C CA . ILE A 1 117 ? -21.53282 -47.67325 -16.05810 1.000 27.64899 116 ILE A CA 1
ATOM 799 C C . ILE A 1 117 ? -20.35699 -46.88604 -16.62069 1.000 32.93801 116 ILE A C 1
ATOM 800 O O . ILE A 1 117 ? -20.54853 -45.81870 -17.21596 1.000 34.49894 116 ILE A O 1
ATOM 805 N N . THR A 1 118 ? -19.14567 -47.40419 -16.43378 1.000 33.49535 117 THR A N 1
ATOM 806 C CA . THR A 1 118 ? -17.94855 -46.79339 -16.99247 1.000 42.36550 117 THR A CA 1
ATOM 807 C C . THR A 1 118 ? -17.17455 -47.76379 -17.88215 1.000 34.69854 117 THR A C 1
ATOM 808 O O . THR A 1 118 ? -17.32913 -48.98524 -17.79752 1.000 43.23090 117 THR A O 1
ATOM 812 N N . GLY A 1 119 ? -16.34188 -47.19188 -18.73880 1.000 45.24815 118 GLY A N 1
ATOM 813 C CA . GLY A 1 119 ? -15.53119 -47.94313 -19.68051 1.000 41.47939 118 GLY A CA 1
ATOM 814 C C . GLY A 1 119 ? -15.29430 -47.16119 -20.95893 1.000 47.11647 118 GLY A C 1
ATOM 815 O O . GLY A 1 119 ? -15.74571 -46.03523 -21.12208 1.000 68.15162 118 GLY A O 1
ATOM 816 N N . THR A 1 120 ? -14.57786 -47.80734 -21.88154 1.000 53.15577 119 THR A N 1
ATOM 817 C CA . THR A 1 120 ? -14.22402 -47.23089 -23.17859 1.000 47.40117 119 THR A CA 1
ATOM 818 C C . THR A 1 120 ? -15.22378 -47.49225 -24.30037 1.000 53.05790 119 THR A C 1
ATOM 819 O O . THR A 1 120 ? -15.55972 -46.57449 -25.05713 1.000 65.08557 119 THR A O 1
ATOM 823 N N . ASN A 1 121 ? -15.72056 -48.72145 -24.41564 1.000 57.82347 120 ASN A N 1
ATOM 824 C CA . ASN A 1 121 ? -16.63493 -49.09132 -25.48835 1.000 66.88562 120 ASN A CA 1
ATOM 825 C C . ASN A 1 121 ? -17.87347 -49.79442 -24.96230 1.000 63.96625 120 ASN A C 1
ATOM 826 O O . ASN A 1 121 ? -18.44545 -50.64991 -25.64356 1.000 69.39675 120 ASN A O 1
ATOM 831 N N . GLY A 1 122 ? -18.32630 -49.42078 -23.77611 1.000 51.14354 121 GLY A N 1
ATOM 832 C CA . GLY A 1 122 ? -19.58640 -49.94275 -23.30872 1.000 40.70306 121 GLY A CA 1
ATOM 833 C C . GLY A 1 122 ? -20.44815 -49.00816 -22.49432 1.000 43.30103 121 GLY A C 1
ATOM 834 O O . GLY A 1 122 ? -21.53314 -49.42005 -22.08051 1.000 64.27038 121 GLY A O 1
ATOM 835 N N . LYS A 1 123 ? -20.02006 -47.76728 -22.23962 1.000 40.11280 122 LYS A N 1
ATOM 836 C CA . LYS A 1 123 ? -20.87426 -46.90500 -21.43075 1.000 37.47054 122 LYS A CA 1
ATOM 837 C C . LYS A 1 123 ? -22.18495 -46.59809 -22.13866 1.000 43.48392 122 LYS A C 1
ATOM 838 O O . LYS A 1 123 ? -23.26703 -46.76932 -21.56697 1.000 36.14083 122 LYS A O 1
ATOM 844 N N . THR A 1 124 ? -22.10808 -46.14268 -23.39029 1.000 44.28523 123 THR A N 1
ATOM 845 C CA . THR A 1 124 ? -23.32452 -45.74830 -24.09176 1.000 40.13407 123 THR A CA 1
ATOM 846 C C . THR A 1 124 ? -24.25887 -46.92573 -24.35121 1.000 46.61948 123 THR A C 1
ATOM 847 O O . THR A 1 124 ? -25.46429 -46.84358 -24.08916 1.000 41.79450 123 THR A O 1
ATOM 851 N N . SER A 1 125 ? -23.71632 -48.03445 -24.86162 1.000 44.43130 124 SER A N 1
ATOM 852 C CA . SER A 1 125 ? -24.53790 -49.21035 -25.13928 1.000 37.10768 124 SER A CA 1
ATOM 853 C C . SER A 1 125 ? -25.16974 -49.80349 -23.88397 1.000 39.11555 124 SER A C 1
ATOM 854 O O . SER A 1 125 ? -26.37544 -50.07591 -23.85161 1.000 44.66705 124 SER A O 1
ATOM 857 N N . CYS A 1 126 ? -24.36701 -50.01004 -22.83675 1.000 37.79170 125 CYS A N 1
ATOM 858 C CA . CYS A 1 126 ? -24.87415 -50.65449 -21.62689 1.000 25.13049 125 CYS A CA 1
ATOM 859 C C . CYS A 1 126 ? -25.91764 -49.80773 -20.90503 1.000 40.40227 125 CYS A C 1
ATOM 860 O O . CYS A 1 126 ? -26.96382 -50.32094 -20.49139 1.000 48.86385 125 CYS A O 1
ATOM 863 N N . THR A 1 127 ? -25.65211 -48.50837 -20.73947 1.000 45.54951 126 THR A N 1
ATOM 864 C CA . THR A 1 127 ? -26.60257 -47.64670 -20.03857 1.000 31.09710 126 THR A CA 1
ATOM 865 C C . THR A 1 127 ? -27.92485 -47.54750 -20.78462 1.000 36.67708 126 THR A C 1
ATOM 866 O O . THR A 1 127 ? -28.99738 -47.54991 -20.16902 1.000 38.07519 126 THR A O 1
ATOM 870 N N . GLN A 1 128 ? -27.86830 -47.47093 -22.11347 1.000 43.85837 127 GLN A N 1
ATOM 871 C CA . GLN A 1 128 ? -29.09131 -47.35751 -22.89808 1.000 43.06877 127 GLN A CA 1
ATOM 872 C C . GLN A 1 128 ? -29.85155 -48.67625 -22.92808 1.000 43.91453 127 GLN A C 1
ATOM 873 O O . GLN A 1 128 ? -31.08534 -48.68532 -22.84405 1.000 53.94525 127 GLN A O 1
ATOM 879 N N . TRP A 1 129 ? -29.14327 -49.80032 -23.05917 1.000 37.09660 128 TRP A N 1
ATOM 880 C CA . TRP A 1 129 ? -29.84312 -51.07857 -23.09658 1.000 36.08074 128 TRP A CA 1
ATOM 881 C C . TRP A 1 129 ? -30.45174 -51.39656 -21.73768 1.000 44.37486 128 TRP A C 1
ATOM 882 O O . TRP A 1 129 ? -31.54883 -51.96008 -21.65931 1.000 52.81275 128 TRP A O 1
ATOM 893 N N . LEU A 1 130 ? -29.75878 -51.03021 -20.65531 1.000 45.07926 129 LEU A N 1
ATOM 894 C CA . LEU A 1 130 ? -30.33324 -51.18562 -19.32287 1.000 36.36453 129 LEU A CA 1
ATOM 895 C C . LEU A 1 130 ? -31.58436 -50.33116 -19.16056 1.000 44.94501 129 LEU A C 1
ATOM 896 O O . LEU A 1 130 ? -32.58909 -50.78921 -18.60380 1.000 52.97585 129 LEU A O 1
ATOM 901 N N . ALA A 1 131 ? -31.53729 -49.07965 -19.62844 1.000 45.51086 130 ALA A N 1
ATOM 902 C CA . ALA A 1 131 ? -32.70886 -48.21328 -19.53894 1.000 41.34660 130 ALA A CA 1
ATOM 903 C C . ALA A 1 131 ? -33.86109 -48.78657 -20.35213 1.000 51.91265 130 ALA A C 1
ATOM 904 O O . ALA A 1 131 ? -35.01933 -48.75306 -19.91985 1.000 60.82498 130 ALA A O 1
ATOM 906 N N . GLN A 1 132 ? -33.55478 -49.31026 -21.54054 1.000 49.69855 131 GLN A N 1
ATOM 907 C CA . GLN A 1 132 ? -34.57356 -49.90548 -22.39903 1.000 53.04015 131 GLN A CA 1
ATOM 908 C C . GLN A 1 132 ? -35.19291 -51.12644 -21.72961 1.000 49.40088 131 GLN A C 1
ATOM 909 O O . GLN A 1 132 ? -36.42002 -51.26576 -21.66949 1.000 59.85688 131 GLN A O 1
ATOM 911 N N . VAL A 1 133 ? -34.34741 -52.02468 -21.22005 1.000 34.11437 132 VAL A N 1
ATOM 912 C CA . VAL A 1 133 ? -34.80728 -53.31820 -20.72332 1.000 39.77463 132 VAL A CA 1
ATOM 913 C C . VAL A 1 133 ? -35.56552 -53.14922 -19.41136 1.000 52.89478 132 VAL A C 1
ATOM 914 O O . VAL A 1 133 ? -36.62395 -53.75730 -19.21091 1.000 63.79937 132 VAL A O 1
ATOM 918 N N . LEU A 1 134 ? -35.04608 -52.32064 -18.50149 1.000 50.25866 133 LEU A N 1
ATOM 919 C CA . LEU A 1 134 ? -35.71532 -52.11505 -17.21926 1.000 36.01987 133 LEU A CA 1
ATOM 920 C C . LEU A 1 134 ? -37.09642 -51.50447 -17.41595 1.000 50.28082 133 LEU A C 1
ATOM 921 O O . LEU A 1 134 ? -38.05258 -51.88671 -16.73079 1.000 60.58944 133 LEU A O 1
ATOM 926 N N . THR A 1 135 ? -37.22077 -50.54582 -18.33756 1.000 55.74900 134 THR A N 1
ATOM 927 C CA . THR A 1 135 ? -38.53134 -49.96598 -18.61260 1.000 54.73410 134 THR A CA 1
ATOM 928 C C . THR A 1 135 ? -39.48448 -51.03569 -19.12997 1.000 54.89864 134 THR A C 1
ATOM 929 O O . THR A 1 135 ? -40.66725 -51.05348 -18.76818 1.000 60.68805 134 THR A O 1
ATOM 933 N N . ARG A 1 136 ? -38.98307 -51.95022 -19.96409 1.000 60.44123 135 ARG A N 1
ATOM 934 C CA . ARG A 1 136 ? -39.83623 -53.00254 -20.49835 1.000 56.30093 135 ARG A CA 1
ATOM 935 C C . ARG A 1 136 ? -40.16667 -54.03113 -19.42646 1.000 62.12723 135 ARG A C 1
ATOM 936 O O . ARG A 1 136 ? -41.18480 -54.72261 -19.53521 1.000 75.77422 135 ARG A O 1
ATOM 944 N N . MET A 1 137 ? -39.32368 -54.14287 -18.40009 1.000 59.96018 136 MET A N 1
ATOM 945 C CA . MET A 1 137 ? -39.49562 -55.09288 -17.31015 1.000 55.28236 136 MET A CA 1
ATOM 946 C C . MET A 1 137 ? -40.28903 -54.49611 -16.15636 1.000 68.66469 136 MET A C 1
ATOM 947 O O . MET A 1 137 ? -40.46318 -55.15991 -15.12936 1.000 63.26123 136 MET A O 1
ATOM 952 N N . GLY A 1 138 ? -40.78197 -53.27092 -16.31459 1.000 68.81830 137 GLY A N 1
ATOM 953 C CA . GLY A 1 138 ? -41.68423 -52.64810 -15.37034 1.000 71.33605 137 GLY A CA 1
ATOM 954 C C . GLY A 1 138 ? -41.05599 -51.70601 -14.36482 1.000 69.83281 137 GLY A C 1
ATOM 955 O O . GLY A 1 138 ? -41.76373 -51.22960 -13.47074 1.000 74.78953 137 GLY A O 1
ATOM 956 N N . LYS A 1 139 ? -39.75842 -51.41493 -14.48005 1.000 62.98142 138 LYS A N 1
ATOM 957 C CA . LYS A 1 139 ? -39.09212 -50.40467 -13.66014 1.000 45.07730 138 LYS A CA 1
ATOM 958 C C . LYS A 1 139 ? -38.66412 -49.23336 -14.53734 1.000 52.78079 138 LYS A C 1
ATOM 959 O O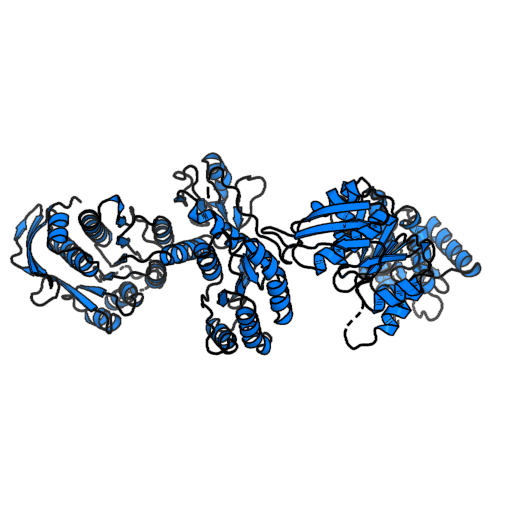 . LYS A 1 139 ? -37.53872 -49.22779 -15.05782 1.000 55.47172 138 LYS A O 1
ATOM 961 N N . PRO A 1 140 ? -39.53687 -48.22719 -14.76150 1.000 53.25624 139 PRO A N 1
ATOM 962 C CA . PRO A 1 140 ? -39.18426 -47.10591 -15.65453 1.000 58.24114 139 PRO A CA 1
ATOM 963 C C . PRO A 1 140 ? -37.80936 -46.50840 -15.37973 1.000 58.75832 139 PRO A C 1
ATOM 964 O O . PRO A 1 140 ? -37.56033 -45.97617 -14.29322 1.000 56.04647 139 PRO A O 1
ATOM 968 N N . CYS A 1 141 ? -36.91378 -46.58720 -16.36457 1.000 49.76951 140 CYS A N 1
ATOM 969 C CA . CYS A 1 141 ? -35.51517 -46.20093 -16.20416 1.000 47.80535 140 CYS A CA 1
ATOM 970 C C . CYS A 1 141 ? -35.14766 -45.10376 -17.19744 1.000 46.85075 140 CYS A C 1
ATOM 971 O O . CYS A 1 141 ? -35.31068 -45.28081 -18.40950 1.000 50.17387 140 CYS A O 1
ATOM 974 N N . GLY A 1 142 ? -34.65206 -43.96337 -16.67774 1.000 52.01271 141 GLY A N 1
ATOM 975 C CA . GLY A 1 142 ? -34.05619 -42.94172 -17.51632 1.000 40.41626 141 GLY A CA 1
ATOM 976 C C . GLY A 1 142 ? -32.57383 -43.18180 -17.79577 1.000 39.42974 141 GLY A C 1
ATOM 977 O O . GLY A 1 142 ? -31.90970 -43.95526 -17.10839 1.000 47.36292 141 GLY A O 1
ATOM 978 N N . SER A 1 143 ? -32.05778 -42.50678 -18.82896 1.000 34.62872 142 SER A N 1
ATOM 979 C CA . SER A 1 143 ? -30.64590 -42.58825 -19.18878 1.000 31.64646 142 SER A CA 1
ATOM 980 C C . SER A 1 143 ? -30.00166 -41.21435 -19.35079 1.000 44.00861 142 SER A C 1
ATOM 981 O O . SER A 1 143 ? -30.62637 -40.27485 -19.84960 1.000 52.50994 142 SER A O 1
ATOM 984 N N . ILE A 1 144 ? -28.74254 -41.12140 -18.91936 1.000 38.80454 143 ILE A N 1
ATOM 985 C CA . ILE A 1 144 ? -27.87845 -39.94322 -19.03722 1.000 32.91867 143 ILE A CA 1
ATOM 986 C C . ILE A 1 144 ? -26.57403 -40.37339 -19.69593 1.000 26.90660 143 ILE A C 1
ATOM 987 O O . ILE A 1 144 ? -25.89989 -41.28879 -19.20781 1.000 24.54175 143 ILE A O 1
ATOM 992 N N . GLY A 1 145 ? -26.22103 -39.71571 -20.79724 1.000 37.11801 144 GLY A N 1
ATOM 993 C CA . GLY A 1 145 ? -24.98154 -40.03461 -21.48963 1.000 46.01463 144 GLY A CA 1
ATOM 994 C C . GLY A 1 145 ? -24.86365 -39.27297 -22.79384 1.000 57.36362 144 GLY A C 1
ATOM 995 O O . GLY A 1 145 ? -25.41233 -38.17433 -22.93873 1.000 55.53835 144 GLY A O 1
ATOM 996 N N . THR A 1 146 ? -24.11929 -39.86437 -23.73521 1.000 60.89988 145 THR A N 1
ATOM 997 C CA . THR A 1 146 ? -23.79400 -39.19003 -24.99204 1.000 60.26323 145 THR A CA 1
ATOM 998 C C . THR A 1 146 ? -25.02932 -38.64504 -25.70204 1.000 59.20834 145 THR A C 1
ATOM 999 O O . THR A 1 146 ? -24.94855 -37.61655 -26.38432 1.000 64.82417 145 THR A O 1
ATOM 1003 N N . LEU A 1 147 ? -26.17964 -39.28767 -25.53508 1.000 56.41331 146 LEU A N 1
ATOM 1004 C CA . LEU A 1 147 ? -27.40319 -38.85897 -26.19812 1.000 57.97199 146 LEU A CA 1
ATOM 1005 C C . LEU A 1 147 ? -28.24119 -37.92371 -25.33547 1.000 57.79173 146 LEU A C 1
ATOM 1006 O O . LEU A 1 147 ? -29.37374 -37.60535 -25.71212 1.000 65.44227 146 LEU A O 1
ATOM 1011 N N . GLY A 1 148 ? -27.72141 -37.47709 -24.19737 1.000 51.47651 147 GLY A N 1
ATOM 1012 C CA . GLY A 1 148 ? -28.48474 -36.60324 -23.33168 1.000 51.42018 147 GLY A CA 1
ATOM 1013 C C . GLY A 1 148 ? -29.20044 -37.36931 -22.24012 1.000 34.06122 147 GLY A C 1
ATOM 1014 O O . GLY A 1 148 ? -29.02442 -38.57649 -22.05237 1.000 48.54594 147 GLY A O 1
ATOM 1015 N N . ALA A 1 149 ? -30.00978 -36.63217 -21.48768 1.000 33.36450 148 ALA A N 1
ATOM 1016 C CA . ALA A 1 149 ? -30.82795 -37.21085 -20.43239 1.000 33.38308 148 ALA A CA 1
ATOM 1017 C C . ALA A 1 149 ? -32.21858 -37.48525 -20.98829 1.000 54.97289 148 ALA A C 1
ATOM 1018 O O . AL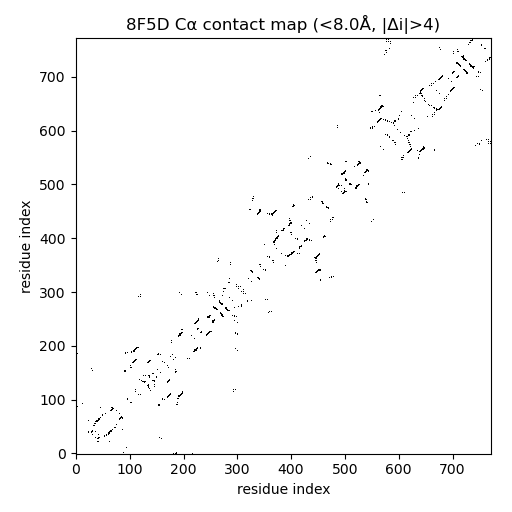A A 1 149 ? -32.94213 -36.55550 -21.36161 1.000 67.26790 148 ALA A O 1
ATOM 1020 N N . LEU A 1 150 ? -32.58084 -38.76397 -21.03937 1.000 55.00409 149 LEU A N 1
ATOM 1021 C CA . LEU A 1 150 ? -33.83191 -39.22747 -21.61885 1.000 47.61598 149 LEU A CA 1
ATOM 1022 C C . LEU A 1 150 ? -34.72637 -39.80890 -20.53308 1.000 46.51285 149 LEU A C 1
ATOM 1023 O O . LEU A 1 150 ? -34.26845 -40.57242 -19.67807 1.000 53.93740 149 LEU A O 1
ATOM 1028 N N . LEU A 1 151 ? -36.00486 -39.46496 -20.59324 1.000 41.98023 150 LEU A N 1
ATOM 1029 C CA . LEU A 1 151 ? -37.01275 -40.05603 -19.73246 1.000 41.18613 150 LEU A CA 1
ATOM 1030 C C . LEU A 1 151 ? -37.34883 -41.46590 -20.21119 1.000 49.77594 150 LEU A C 1
ATOM 1031 O O . LEU A 1 151 ? -37.00003 -41.84611 -21.33205 1.000 50.30158 150 LEU A O 1
ATOM 1036 N N . PRO A 1 152 ? -38.00285 -42.27588 -19.36681 1.000 43.71516 151 PRO A N 1
ATOM 1037 C CA . PRO A 1 152 ? -38.33098 -43.65342 -19.78009 1.000 48.86511 151 PRO A CA 1
ATOM 1038 C C . PRO A 1 152 ? -39.08358 -43.72983 -21.09540 1.000 57.93039 151 PRO A C 1
ATOM 1039 O O . PRO A 1 152 ? -38.97830 -44.73973 -21.80381 1.000 64.52299 151 PRO A O 1
ATOM 1043 N N . ASP A 1 153 ? -39.83945 -42.69428 -21.44592 1.000 53.74126 152 ASP A N 1
ATOM 1044 C CA . ASP A 1 153 ? -40.62133 -42.68205 -22.67216 1.000 43.71972 152 ASP A CA 1
ATOM 1045 C C . ASP A 1 153 ? -39.83874 -42.10560 -23.84569 1.000 55.59800 152 ASP A C 1
ATOM 1046 O O . ASP A 1 153 ? -40.38379 -42.00385 -24.94966 1.000 69.65285 152 ASP A O 1
ATOM 1051 N N . GLY A 1 154 ? -38.57615 -41.73072 -23.62788 1.000 56.29686 153 GLY A N 1
ATOM 1052 C CA . GLY A 1 154 ? -37.67986 -41.31487 -24.68442 1.000 54.18719 153 GLY A CA 1
ATOM 1053 C C . GLY A 1 154 ? -37.56508 -39.81863 -24.88650 1.000 50.43511 153 GLY A C 1
ATOM 1054 O O . GLY A 1 154 ? -36.68069 -39.38170 -25.63367 1.000 57.80106 153 GLY A O 1
ATOM 1055 N N . GLN A 1 155 ? -38.42932 -39.02479 -24.25736 1.000 47.20152 154 GLN A N 1
ATOM 1056 C CA . GLN A 1 155 ? -38.32123 -37.57352 -24.35031 1.000 59.11960 154 GLN A CA 1
ATOM 1057 C C . GLN A 1 155 ? -36.99249 -37.07348 -23.78989 1.000 58.82353 154 GLN A C 1
ATOM 1058 O O . GLN A 1 155 ? -36.57315 -37.46312 -22.69587 1.000 68.60342 154 GLN A O 1
ATOM 1064 N N . SER A 1 156 ? -36.33533 -36.20558 -24.55723 1.000 45.18423 155 SER A N 1
ATOM 1065 C CA . SER A 1 156 ? -35.03076 -35.65877 -24.20303 1.000 46.39827 155 SER A CA 1
ATOM 1066 C C . SER A 1 156 ? -35.17085 -34.48045 -23.24385 1.000 48.22980 155 SER A C 1
ATOM 1067 O O . SER A 1 156 ? -35.97694 -33.57373 -23.47504 1.000 62.03701 155 SER A O 1
ATOM 1070 N N . LEU A 1 157 ? -34.38901 -34.49724 -22.16683 1.000 55.72093 156 LEU A N 1
ATOM 1071 C CA . LEU A 1 157 ? -34.31156 -33.35613 -21.25477 1.000 55.37256 156 LEU A CA 1
ATOM 1072 C C . LEU A 1 157 ? -33.13931 -32.44524 -21.60893 1.000 42.16186 156 LEU A C 1
ATOM 1073 O O . LEU A 1 157 ? -32.93105 -32.10467 -22.77322 1.000 43.81261 156 LEU A O 1
ATOM 1078 N N . PRO A 1 164 ? -21.94067 -32.79279 -17.33584 1.000 53.30004 163 PRO A N 1
ATOM 1079 C CA . PRO A 1 164 ? -22.91548 -32.22679 -16.39519 1.000 41.04613 163 PRO A CA 1
ATOM 1080 C C . PRO A 1 164 ? -22.40540 -32.15859 -14.95389 1.000 48.29249 163 PRO A C 1
ATOM 1081 O O . PRO A 1 164 ? -22.13500 -33.17493 -14.31389 1.000 53.14107 163 PRO A O 1
ATOM 1085 N N . ASP A 1 165 ? -22.28527 -30.92560 -14.47202 1.000 41.66068 164 ASP A N 1
ATOM 1086 C CA . ASP A 1 165 ? -21.90407 -30.61463 -13.10138 1.000 47.68309 164 ASP A CA 1
ATOM 1087 C C . ASP A 1 165 ? -22.90261 -31.19099 -12.09455 1.000 47.58304 164 ASP A C 1
ATOM 1088 O O . ASP A 1 165 ? -24.02807 -31.57098 -12.42975 1.000 45.07456 164 ASP A O 1
ATOM 1093 N N . VAL A 1 166 ? -22.45635 -31.24512 -10.83572 1.000 47.56681 165 VAL A N 1
ATOM 1094 C CA . VAL A 1 166 ? -23.10268 -31.99541 -9.75815 1.000 46.44732 165 VAL A CA 1
ATOM 1095 C C . VAL A 1 166 ? -24.52922 -31.52639 -9.52503 1.000 45.21447 165 VAL A C 1
ATOM 1096 O O . VAL A 1 166 ? -25.40850 -32.33086 -9.19153 1.000 46.32411 165 VAL A O 1
ATOM 1100 N N . LEU A 1 167 ? -24.79230 -30.23513 -9.70920 1.000 50.51472 166 LEU A N 1
ATOM 1101 C CA . LEU A 1 167 ? -26.14298 -29.72748 -9.50430 1.000 51.78681 166 LEU A CA 1
ATOM 1102 C C . LEU A 1 167 ? -27.06652 -30.22742 -10.60684 1.000 50.03279 166 LEU A C 1
ATOM 1103 O O . LEU A 1 167 ? -28.19475 -30.65204 -10.33159 1.000 46.98736 166 LEU A O 1
ATOM 1108 N N . THR A 1 168 ? -26.60739 -30.18353 -11.85813 1.000 48.92538 167 THR A N 1
ATOM 1109 C CA . THR A 1 168 ? -27.40865 -30.69991 -12.96330 1.000 47.13576 167 THR A CA 1
ATOM 1110 C C . THR A 1 168 ? -27.70466 -32.18562 -12.77718 1.000 47.89345 167 THR A C 1
ATOM 1111 O O . THR A 1 168 ? -28.81658 -32.64302 -13.06771 1.000 52.32588 167 THR A O 1
ATOM 1115 N N . MET A 1 169 ? -26.72113 -32.95623 -12.30189 1.000 45.57285 168 MET A N 1
ATOM 1116 C CA . MET A 1 169 ? -26.93509 -34.38460 -12.07511 1.000 39.12494 168 MET A CA 1
ATOM 1117 C C . MET A 1 169 ? -28.10512 -34.62101 -11.12626 1.000 42.54208 168 MET A C 1
ATOM 1118 O O . MET A 1 169 ? -29.03152 -35.37710 -11.44115 1.000 49.17703 168 MET A O 1
ATOM 1123 N N . HIS A 1 170 ? -28.07564 -33.98657 -9.95282 1.000 47.72882 169 HIS A N 1
ATOM 1124 C CA . HIS A 1 170 ? -29.14981 -34.17089 -8.98146 1.000 45.57500 169 HIS A CA 1
ATOM 1125 C C . HIS A 1 170 ? -30.46282 -33.60659 -9.51306 1.000 52.29641 169 HIS A C 1
ATOM 1126 O O . HIS A 1 170 ? -31.53246 -34.18956 -9.29979 1.000 49.48547 169 HIS A O 1
ATOM 1133 N N . ARG A 1 171 ? -30.39050 -32.46548 -10.20324 1.000 57.86257 170 ARG A N 1
ATOM 1134 C CA . ARG A 1 171 ? -31.56093 -31.86996 -10.84304 1.000 50.39708 170 ARG A CA 1
ATOM 1135 C C . ARG A 1 171 ? -32.18278 -32.81234 -11.86863 1.000 52.54621 170 ARG A C 1
ATOM 1136 O O . ARG A 1 171 ? -33.40864 -32.97154 -11.91287 1.000 56.73234 170 ARG A O 1
ATOM 1144 N N . THR A 1 172 ? -31.35305 -33.44110 -12.70507 1.000 52.61776 171 THR A N 1
ATOM 1145 C CA . THR A 1 172 ? -31.86268 -34.36347 -13.71706 1.000 46.52642 171 THR A CA 1
ATOM 1146 C C . THR A 1 172 ? -32.55371 -35.55913 -13.07481 1.000 51.53997 171 THR A C 1
ATOM 1147 O O . THR A 1 172 ? -33.62505 -35.98350 -13.52481 1.000 57.53824 171 THR A O 1
ATOM 1151 N N . LEU A 1 173 ? -31.95056 -36.11786 -12.02519 1.000 48.93172 172 LEU A N 1
ATOM 1152 C CA . LEU A 1 173 ? -32.57735 -37.21683 -11.29891 1.000 49.68610 172 LEU A CA 1
ATOM 1153 C C . LEU A 1 173 ? -33.93662 -36.80115 -10.74779 1.000 57.80994 172 LEU A C 1
ATOM 1154 O O . LEU A 1 173 ? -34.89814 -37.57784 -10.79313 1.000 53.19710 172 LEU A O 1
ATOM 1159 N N . ALA A 1 174 ? -34.02953 -35.58170 -10.21117 1.000 59.41421 173 ALA A N 1
ATOM 1160 C CA . ALA A 1 174 ? -35.29613 -35.08949 -9.67658 1.000 46.91846 173 ALA A CA 1
ATOM 1161 C C . ALA A 1 174 ? -36.37277 -35.01171 -10.75528 1.000 54.69160 173 ALA A C 1
ATOM 1162 O O . ALA A 1 174 ? -37.52794 -35.37878 -10.51011 1.000 67.10156 173 ALA A O 1
ATOM 1164 N N . ARG A 1 175 ? -36.02303 -34.52907 -11.95188 1.000 48.18339 174 ARG A N 1
ATOM 1165 C CA . ARG A 1 175 ? -37.01408 -34.44749 -13.02381 1.000 59.08429 174 ARG A CA 1
ATOM 1166 C C . ARG A 1 175 ? -37.47331 -35.83118 -13.46438 1.000 64.40928 174 ARG A C 1
ATOM 1167 O O . ARG A 1 175 ? -38.66326 -36.04225 -13.72725 1.000 67.90559 174 ARG A O 1
ATOM 1175 N N . MET A 1 176 ? -36.54237 -36.78159 -13.56033 1.000 54.41037 175 MET A N 1
ATOM 1176 C CA . MET A 1 176 ? -36.90461 -38.14562 -13.92962 1.000 44.91008 175 MET A CA 1
ATOM 1177 C C . MET A 1 176 ? -37.83126 -38.76358 -12.89111 1.000 59.97558 175 MET A C 1
ATOM 1178 O O . MET A 1 176 ? -38.82928 -39.40466 -13.24160 1.000 69.32112 175 MET A O 1
ATOM 1183 N N . ARG A 1 177 ? -37.51270 -38.58451 -11.60732 1.000 59.24461 176 ARG A N 1
ATOM 1184 C CA . ARG A 1 177 ? -38.38455 -39.07232 -10.54296 1.000 69.11089 176 ARG A CA 1
ATOM 1185 C C . ARG A 1 177 ? -39.77892 -38.46631 -10.65908 1.000 68.77185 176 ARG A C 1
ATOM 1186 O O . ARG A 1 177 ? -40.78647 -39.17257 -10.53372 1.000 68.95952 176 ARG A O 1
ATOM 1188 N N . ALA A 1 178 ? -39.85705 -37.15131 -10.89183 1.000 61.25605 177 ALA A N 1
ATOM 1189 C CA . ALA A 1 178 ? -41.15899 -36.50272 -11.01936 1.000 59.98826 177 ALA A CA 1
ATOM 1190 C C . ALA A 1 178 ? -41.94198 -37.05909 -12.20111 1.000 62.57776 177 ALA A C 1
ATOM 1191 O O . ALA A 1 178 ? -43.17824 -37.05460 -12.18543 1.000 83.94299 177 ALA A O 1
ATOM 1193 N N . ALA A 1 179 ? -41.24622 -37.53862 -13.22809 1.000 57.84150 178 ALA A N 1
ATOM 1194 C CA . ALA A 1 179 ? -41.87661 -38.07608 -14.42437 1.000 55.39505 178 ALA A CA 1
ATOM 1195 C C . ALA A 1 179 ? -42.16460 -39.56363 -14.28649 1.000 63.32093 178 ALA A C 1
ATOM 1196 O O . ALA A 1 179 ? -42.69124 -40.17527 -15.22191 1.000 75.17186 178 ALA A O 1
ATOM 1198 N N . GLY A 1 180 ? -41.83041 -40.14522 -13.13877 1.000 63.26416 179 GLY A N 1
ATOM 1199 C CA . GLY A 1 180 ? -42.19867 -41.49802 -12.78758 1.000 65.39590 179 GLY A CA 1
ATOM 1200 C C . GLY A 1 180 ? -41.08772 -42.51509 -12.90844 1.000 62.98064 179 GLY A C 1
ATOM 1201 O O . GLY A 1 180 ? -41.35028 -43.71242 -12.74708 1.000 73.06103 179 GLY A O 1
ATOM 1202 N N . ALA A 1 181 ? -39.86184 -42.08063 -13.19138 1.000 56.46376 180 ALA A N 1
ATOM 1203 C CA . ALA A 1 181 ? -38.73010 -42.99427 -13.24919 1.000 56.64891 180 ALA A CA 1
ATOM 1204 C C . ALA A 1 181 ? -38.44808 -43.59276 -11.87590 1.000 52.25999 180 ALA A C 1
ATOM 1205 O O . ALA A 1 181 ? -38.53484 -42.91011 -10.85131 1.000 49.51639 180 ALA A O 1
ATOM 1207 N N . ARG A 1 182 ? -38.11042 -44.88147 -11.86135 1.000 46.55835 181 ARG A N 1
ATOM 1208 C CA . ARG A 1 182 ? -37.75161 -45.58848 -10.64113 1.000 50.33692 181 ARG A CA 1
ATOM 1209 C C . ARG A 1 182 ? -36.31054 -46.07792 -10.63074 1.000 57.56979 181 ARG A C 1
ATOM 1210 O O . ARG A 1 182 ? -35.84239 -46.54945 -9.58808 1.000 57.47584 181 ARG A O 1
ATOM 1212 N N . ALA A 1 183 ? -35.59980 -45.97295 -11.75080 1.000 54.89111 182 ALA A N 1
ATOM 1213 C CA . ALA A 1 183 ? -34.19908 -46.35102 -11.86142 1.000 45.25566 182 ALA A CA 1
ATOM 1214 C C . ALA A 1 183 ? -33.53938 -45.42911 -12.87425 1.000 49.71514 182 ALA A C 1
ATOM 1215 O O . ALA A 1 183 ? -34.20537 -44.88884 -13.76012 1.000 58.29866 182 ALA A O 1
ATOM 1217 N N . VAL A 1 184 ? -32.23281 -45.21819 -12.71942 1.000 42.55776 183 VAL A N 1
ATOM 1218 C CA . VAL A 1 184 ? -31.47651 -44.41993 -13.67956 1.000 40.56169 183 VAL A CA 1
ATOM 1219 C C . VAL A 1 184 ? -30.15541 -45.10555 -14.00501 1.000 36.78857 183 VAL A C 1
ATOM 1220 O O . VAL A 1 184 ? -29.36620 -45.40931 -13.10388 1.000 49.06760 183 VAL A O 1
ATOM 1224 N N . ALA A 1 185 ? -29.92182 -45.34607 -15.29441 1.000 20.42114 184 ALA A N 1
ATOM 1225 C CA . ALA A 1 185 ? -28.63554 -45.76778 -15.83834 1.000 23.91171 184 ALA A CA 1
ATOM 1226 C C . ALA A 1 185 ? -27.88630 -44.55845 -16.39050 1.000 40.32526 184 ALA A C 1
ATOM 1227 O O . ALA A 1 185 ? -28.41865 -43.83587 -17.23974 1.000 46.63310 184 ALA A O 1
ATOM 1229 N N . LEU A 1 186 ? -26.66001 -44.33421 -15.91696 1.000 33.86907 185 LEU A N 1
ATOM 1230 C CA . LEU A 1 186 ? -25.89110 -43.16319 -16.32016 1.000 28.65908 185 LEU A CA 1
ATOM 1231 C C . LEU A 1 186 ? -24.46711 -43.57599 -16.66293 1.000 28.78837 185 LEU A C 1
ATOM 1232 O O . LEU A 1 186 ? -23.90369 -44.48029 -16.03923 1.000 30.39095 185 LEU A O 1
ATOM 1237 N N . GLU A 1 187 ? -23.89682 -42.91386 -17.66833 1.000 27.71588 186 GLU A N 1
ATOM 1238 C CA . GLU A 1 187 ? -22.50415 -43.12922 -18.03670 1.000 22.19517 186 GLU A CA 1
ATOM 1239 C C . GLU A 1 187 ? -21.57717 -42.40683 -17.06774 1.000 31.57939 186 GLU A C 1
ATOM 1240 O O . GLU A 1 187 ? -21.71147 -41.19894 -16.84764 1.000 38.97195 186 GLU A O 1
ATOM 1246 N N . ALA A 1 188 ? -20.64340 -43.15007 -16.48522 1.000 32.91586 187 ALA A N 1
ATOM 1247 C CA . ALA A 1 188 ? -19.64952 -42.60418 -15.57634 1.000 26.22998 187 ALA A CA 1
ATOM 1248 C C . ALA A 1 188 ? -18.28537 -42.60392 -16.25259 1.000 36.45219 187 ALA A C 1
ATOM 1249 O O . ALA A 1 188 ? -18.06924 -43.27652 -17.26361 1.000 35.31028 187 ALA A O 1
ATOM 1251 N N . SER A 1 189 ? -17.36042 -41.83344 -15.68657 1.000 45.96961 188 SER A N 1
ATOM 1252 C CA . SER A 1 189 ? -16.01420 -41.76570 -16.23194 1.000 41.91348 188 SER A CA 1
ATOM 1253 C C . SER A 1 189 ? -15.02049 -41.59432 -15.09390 1.000 55.35070 188 SER A C 1
ATOM 1254 O O . SER A 1 189 ? -15.34846 -41.03258 -14.04500 1.000 65.89687 188 SER A O 1
ATOM 1257 N N . SER A 1 190 ? -13.80477 -42.10855 -15.30709 1.000 42.84065 189 SER A N 1
ATOM 1258 C CA . SER A 1 190 ? -12.75067 -41.96569 -14.30653 1.000 55.90567 189 SER A CA 1
ATOM 1259 C C . SER A 1 190 ? -12.51073 -40.49957 -13.96549 1.000 64.01292 189 SER A C 1
ATOM 1260 O O . SER A 1 190 ? -12.30006 -40.15070 -12.79836 1.000 64.85322 189 SER A O 1
ATOM 1263 N N . ILE A 1 191 ? -12.54529 -39.62774 -14.97544 1.000 61.61387 190 ILE A N 1
ATOM 1264 C CA . ILE A 1 191 ? -12.37497 -38.19502 -14.74820 1.000 57.95223 190 ILE A CA 1
ATOM 1265 C C . ILE A 1 191 ? -13.53207 -37.64723 -13.92233 1.000 60.69833 190 ILE A C 1
ATOM 1266 O O . ILE A 1 191 ? -13.33128 -36.88190 -12.97203 1.000 70.07218 190 ILE A O 1
ATOM 1268 N N . GLY A 1 192 ? -14.76062 -38.03124 -14.27656 1.000 55.16769 191 GLY A N 1
ATOM 1269 C CA . GLY A 1 192 ? -15.91958 -37.57130 -13.52852 1.000 54.83948 191 GLY A CA 1
ATOM 1270 C C . GLY A 1 192 ? -15.86789 -37.98716 -12.07222 1.000 53.10304 191 GLY A C 1
ATOM 1271 O O . GLY A 1 192 ? -16.22070 -37.20978 -11.18145 1.000 64.13801 191 GLY A O 1
ATOM 1272 N N . ILE A 1 193 ? -15.44819 -39.22582 -11.81089 1.000 46.44259 192 ILE A N 1
ATOM 1273 C CA . ILE A 1 193 ? -15.34866 -39.69258 -10.43276 1.000 45.31105 192 ILE A CA 1
ATOM 1274 C C . ILE A 1 193 ? -14.30526 -38.87753 -9.67601 1.000 67.98157 192 ILE A C 1
ATOM 1275 O O . ILE A 1 193 ? -14.51342 -38.49966 -8.52189 1.000 70.43168 192 ILE A O 1
ATOM 1280 N N . GLU A 1 194 ? -13.15417 -38.62124 -10.29777 1.000 77.93714 193 GLU A N 1
ATOM 1281 C CA . GLU A 1 194 ? -12.09719 -37.87011 -9.62156 1.000 61.84813 193 GLU A CA 1
ATOM 1282 C C . GLU A 1 194 ? -12.46622 -36.39859 -9.43099 1.000 58.97758 193 GLU A C 1
ATOM 1283 O O . GLU A 1 194 ? -12.13049 -35.79833 -8.40290 1.000 64.95983 193 GLU A O 1
ATOM 1289 N N . GLN A 1 195 ? -13.17059 -35.80818 -10.40106 1.000 62.87108 194 GLN A N 1
ATOM 1290 C CA . GLN A 1 195 ? -13.52988 -34.38994 -10.40945 1.000 62.43923 194 GLN A CA 1
ATOM 1291 C C . GLN A 1 195 ? -14.77502 -34.08605 -9.58942 1.000 64.35495 194 GLN A C 1
ATOM 1292 O O . GLN A 1 195 ? -15.13408 -32.91335 -9.43490 1.000 75.40736 194 GLN A O 1
ATOM 1294 N N . GLY A 1 196 ? -15.42176 -35.11711 -9.06489 1.000 51.71895 195 GLY A N 1
ATOM 1295 C CA . GLY A 1 196 ? -16.58144 -34.98928 -8.20936 1.000 55.80789 195 GLY A CA 1
ATOM 1296 C C . GLY A 1 196 ? -17.93176 -34.73925 -8.83329 1.000 49.68515 195 GLY A C 1
ATOM 1297 O O . GLY A 1 196 ? -18.81239 -34.19765 -8.16307 1.000 49.66582 195 GLY A O 1
ATOM 1298 N N . ARG A 1 197 ? -18.14594 -35.16897 -10.07889 1.000 45.30432 196 ARG A N 1
ATOM 1299 C CA . ARG A 1 197 ? -19.42999 -34.93229 -10.72983 1.000 42.50050 196 ARG A CA 1
ATOM 1300 C C . ARG A 1 197 ? -20.54408 -35.79462 -10.14034 1.000 42.50462 196 ARG A C 1
ATOM 1301 O O . ARG A 1 197 ? -21.72406 -35.49427 -10.35005 1.000 46.68605 196 ARG A O 1
ATOM 1303 N N . LEU A 1 198 ? -20.19026 -36.85822 -9.41612 1.000 47.33216 197 LEU A N 1
ATOM 1304 C CA . LEU A 1 198 ? -21.13583 -37.78830 -8.80667 1.000 33.53782 197 LEU A CA 1
ATOM 1305 C C . LEU A 1 198 ? -21.27911 -37.64367 -7.29475 1.000 44.59612 197 LEU A C 1
ATOM 1306 O O . LEU A 1 198 ? -21.93214 -38.49103 -6.67543 1.000 44.33807 197 LEU A O 1
ATOM 1311 N N . ASP A 1 199 ? -20.66597 -36.63044 -6.67907 1.000 53.83978 198 ASP A N 1
ATOM 1312 C CA . ASP A 1 199 ? -20.72486 -36.49285 -5.22527 1.000 44.96682 198 ASP A CA 1
ATOM 1313 C C . ASP A 1 199 ? -22.16231 -36.56401 -4.72011 1.000 38.01916 198 ASP A C 1
ATOM 1314 O O . ASP A 1 199 ? -23.05218 -35.87712 -5.22925 1.000 44.03176 198 ASP A O 1
ATOM 1319 N N . HIS A 1 200 ? -22.37701 -37.42472 -3.72023 1.000 36.11960 199 HIS A N 1
ATOM 1320 C CA . HIS A 1 200 ? -23.63167 -37.56606 -2.98333 1.000 32.10467 199 HIS A CA 1
ATOM 1321 C C . HIS A 1 200 ? -24.73295 -38.19029 -3.82755 1.000 31.93702 199 HIS A C 1
ATOM 1322 O O . HIS A 1 200 ? -25.91592 -38.07884 -3.48918 1.000 33.83646 199 HIS A O 1
ATOM 1329 N N . ILE A 1 201 ? -24.36829 -38.84717 -4.92237 1.000 36.92133 200 ILE A N 1
ATOM 1330 C CA . ILE A 1 201 ? -25.28766 -39.71253 -5.64693 1.000 38.97687 200 ILE A CA 1
ATOM 1331 C C . ILE A 1 201 ? -25.19551 -41.09231 -5.01119 1.000 38.51354 200 ILE A C 1
ATOM 1332 O O . ILE A 1 201 ? -24.10586 -41.66711 -4.91379 1.000 38.19350 200 ILE A O 1
ATOM 1337 N N . ARG A 1 202 ? -26.33272 -41.62641 -4.57982 1.000 39.71080 201 ARG A N 1
ATOM 1338 C CA . ARG A 1 202 ? -26.39013 -42.99275 -4.07401 1.000 34.03080 201 ARG A CA 1
ATOM 1339 C C . ARG A 1 202 ? -26.36764 -43.95056 -5.25755 1.000 32.22467 201 ARG A C 1
ATOM 1340 O O . ARG A 1 202 ? -27.37232 -44.10116 -5.96044 1.000 33.56200 201 ARG A O 1
ATOM 1342 N N . ILE A 1 203 ? -25.22964 -44.60158 -5.48314 1.000 33.98383 202 ILE A N 1
ATOM 1343 C CA . ILE A 1 203 ? -25.05482 -45.48158 -6.63124 1.000 33.39483 202 ILE A CA 1
ATOM 1344 C C . ILE A 1 203 ? -25.33716 -46.89898 -6.15721 1.000 31.72376 202 ILE A C 1
ATOM 1345 O O . ILE A 1 203 ? -24.65832 -47.40906 -5.25753 1.000 32.68787 202 ILE A O 1
ATOM 1350 N N . ALA A 1 204 ? -26.33015 -47.54328 -6.76996 1.000 34.92759 203 ALA A N 1
ATOM 1351 C CA . ALA A 1 204 ? -26.68833 -48.89759 -6.36641 1.000 29.38879 203 ALA A CA 1
ATOM 1352 C C . ALA A 1 204 ? -25.77105 -49.93222 -7.00290 1.000 33.19940 203 ALA A C 1
ATOM 1353 O O . ALA A 1 204 ? -25.27823 -50.83979 -6.32417 1.000 41.64624 203 ALA A O 1
ATOM 1355 N N . VAL A 1 205 ? -25.52103 -49.80037 -8.30301 1.000 30.50133 204 VAL A N 1
ATOM 1356 C CA . VAL A 1 205 ? -24.67849 -50.72523 -9.04927 1.000 30.16318 204 VAL A CA 1
ATOM 1357 C C . VAL A 1 205 ? -23.70670 -49.92383 -9.90059 1.000 30.82034 204 VAL A C 1
ATOM 1358 O O . VAL A 1 205 ? -24.11398 -49.00935 -10.62503 1.000 45.88220 204 VAL A O 1
ATOM 1362 N N . ALA A 1 206 ? -22.42889 -50.27112 -9.81498 1.000 28.35791 205 ALA A N 1
ATOM 1363 C CA . ALA A 1 206 ? -21.39784 -49.74344 -10.69449 1.000 26.41622 205 ALA A CA 1
ATOM 1364 C C . ALA A 1 206 ? -21.00832 -50.84227 -11.67084 1.000 33.44865 205 ALA A C 1
ATOM 1365 O O . ALA A 1 206 ? -20.75205 -51.97855 -11.25908 1.000 54.06794 205 ALA A O 1
ATOM 1367 N N . GLY A 1 207 ? -20.95022 -50.50507 -12.95005 1.000 34.59074 206 GLY A N 1
ATOM 1368 C CA . GLY A 1 207 ? -20.59085 -51.46066 -13.98672 1.000 35.84606 206 GLY A CA 1
ATOM 1369 C C . GLY A 1 207 ? -19.29586 -51.03524 -14.64582 1.000 36.39363 206 GLY A C 1
ATOM 1370 O O . GLY A 1 207 ? -19.08439 -49.85091 -14.91464 1.000 32.07844 206 GLY A O 1
ATOM 1371 N N . PHE A 1 208 ? -18.43282 -52.01322 -14.89945 1.000 43.64568 207 PHE A N 1
ATOM 1372 C CA . PHE A 1 208 ? -17.15866 -51.79583 -15.56850 1.000 30.33636 207 PHE A CA 1
ATOM 1373 C C . PHE A 1 208 ? -17.07844 -52.53732 -16.89412 1.000 39.12515 207 PHE A C 1
ATOM 1374 O O . PHE A 1 208 ? -17.23382 -53.76232 -16.94594 1.000 55.62564 207 PHE A O 1
ATOM 1382 N N . THR A 1 209 ? -16.82993 -51.77583 -17.95398 1.000 40.09204 208 THR A N 1
ATOM 1383 C CA . THR A 1 209 ? -16.73615 -52.27676 -19.32897 1.000 24.48870 208 THR A CA 1
ATOM 1384 C C . THR A 1 209 ? -15.29012 -52.71386 -19.53893 1.000 39.65377 208 THR A C 1
ATOM 1385 O O . THR A 1 209 ? -15.01403 -53.90565 -19.69327 1.000 53.12446 208 THR A O 1
ATOM 1389 N N . ASN A 1 210 ? -14.36304 -51.76295 -19.59422 1.000 45.33920 209 ASN A N 1
ATOM 1390 C CA . ASN A 1 210 ? -12.97005 -52.14102 -19.78156 1.000 55.82398 209 ASN A CA 1
ATOM 1391 C C . ASN A 1 210 ? -12.07513 -51.00212 -19.32111 1.000 61.67365 209 ASN A C 1
ATOM 1392 O O . ASN A 1 210 ? -12.52342 -49.87490 -19.09942 1.000 64.86096 209 ASN A O 1
ATOM 1397 N N . LEU A 1 211 ? -10.79394 -51.32595 -19.17509 1.000 65.83558 210 LEU A N 1
ATOM 1398 C CA . LEU A 1 211 ? -9.77651 -50.36465 -18.77705 1.000 57.50468 210 LEU A CA 1
ATOM 1399 C C . LEU A 1 211 ? -8.61067 -50.35435 -19.75987 1.000 64.42245 210 LEU A C 1
ATOM 1400 O O . LEU A 1 211 ? -7.58479 -50.99466 -19.52523 1.000 55.60134 210 LEU A O 1
ATOM 1405 N N . TYR A 1 218 ? -3.16828 -52.61283 -23.75407 1.000 41.41029 217 TYR A N 1
ATOM 1406 C CA . TYR A 1 218 ? -2.66733 -51.29784 -24.13538 1.000 72.49621 217 TYR A CA 1
ATOM 1407 C C . TYR A 1 218 ? -1.57881 -50.83001 -23.17427 1.000 81.37057 217 TYR A C 1
ATOM 1408 O O . TYR A 1 218 ? -1.70171 -50.98493 -21.95998 1.000 70.08970 217 TYR A O 1
ATOM 1410 N N . HIS A 1 219 ? -0.51122 -50.25726 -23.72814 1.000 91.55785 218 HIS A N 1
ATOM 1411 C CA . HIS A 1 219 ? 0.69916 -49.94741 -22.96671 1.000 84.49968 218 HIS A CA 1
ATOM 1412 C C . HIS A 1 219 ? 0.56988 -48.53635 -22.40640 1.000 80.27601 218 HIS A C 1
ATOM 1413 O O . HIS A 1 219 ? 1.03549 -47.56495 -23.00254 1.000 82.66595 218 HIS A O 1
ATOM 1415 N N . GLY A 1 220 ? -0.06188 -48.41961 -21.23852 1.000 70.72899 219 GLY A N 1
ATOM 1416 C CA . GLY A 1 220 ? -0.16363 -47.13509 -20.56850 1.000 59.89492 219 GLY A CA 1
ATOM 1417 C C . GLY A 1 220 ? -0.22704 -47.21009 -19.05457 1.000 73.59042 219 GLY A C 1
ATOM 1418 O O . GLY A 1 220 ? 0.17849 -48.21394 -18.46023 1.000 68.07444 219 GLY A O 1
ATOM 1419 N N . THR A 1 221 ? -0.74046 -46.15181 -18.42173 1.000 74.77290 220 THR A N 1
ATOM 1420 C CA . THR A 1 221 ? -0.83855 -46.07618 -16.96074 1.000 75.53827 220 THR A CA 1
ATOM 1421 C C . THR A 1 221 ? -2.24581 -46.47874 -16.51307 1.000 80.17678 220 THR A C 1
ATOM 1422 O O . THR A 1 221 ? -3.02656 -45.70362 -15.95908 1.000 70.79537 220 THR A O 1
ATOM 1424 N N . MET A 1 222 ? -2.53056 -47.75266 -16.78031 1.000 72.98601 221 MET A N 1
ATOM 1425 C CA . MET A 1 222 ? -3.75394 -48.43934 -16.36740 1.000 61.52108 221 MET A CA 1
ATOM 1426 C C . MET A 1 222 ? -3.92130 -48.46483 -14.85217 1.000 67.37460 221 MET A C 1
ATOM 1427 O O . MET A 1 222 ? -5.05062 -48.47955 -14.34811 1.000 70.90277 221 MET A O 1
ATOM 1429 N N . GLN A 1 223 ? -2.80782 -48.44484 -14.12078 1.000 67.83576 222 GLN A N 1
ATOM 1430 C CA . GLN A 1 223 ? -2.82183 -48.51734 -12.66215 1.000 63.94186 222 GLN A CA 1
ATOM 1431 C C . GLN A 1 223 ? -3.54741 -47.34374 -12.01602 1.000 65.25760 222 GLN A C 1
ATOM 1432 O O . GLN A 1 223 ? -4.35481 -47.54580 -11.10117 1.000 65.44140 222 GLN A O 1
ATOM 1438 N N . ARG A 1 224 ? -3.27826 -46.11310 -12.44517 1.000 72.77118 223 ARG A N 1
ATOM 1439 C CA . ARG A 1 224 ? -4.00045 -45.00645 -11.82670 1.000 75.53037 223 ARG A CA 1
ATOM 1440 C C . ARG A 1 224 ? -5.50023 -45.11450 -12.08395 1.000 80.40511 223 ARG A C 1
ATOM 1441 O O . ARG A 1 224 ? -6.30667 -44.82783 -11.19171 1.000 90.82233 223 ARG A O 1
ATOM 1443 N N . TYR A 1 225 ? -5.89841 -45.52405 -13.29116 1.000 69.54287 224 TYR A N 1
ATOM 1444 C CA . TYR A 1 225 ? -7.32011 -45.72506 -13.55999 1.000 56.88545 224 TYR A CA 1
ATOM 1445 C C . TYR A 1 225 ? -7.92997 -46.79309 -12.65237 1.000 68.86002 224 TYR A C 1
ATOM 1446 O O . TYR A 1 225 ? -8.98864 -46.57740 -12.05011 1.000 73.35622 224 TYR A O 1
ATOM 1448 N N . GLU A 1 226 ? -7.28915 -47.96568 -12.56034 1.000 69.47907 225 GLU A N 1
ATOM 1449 C CA . GLU A 1 226 ? -7.79550 -49.01434 -11.67478 1.000 59.49585 225 GLU A CA 1
ATOM 1450 C C . GLU A 1 226 ? -7.80617 -48.55970 -10.21881 1.000 55.68385 225 GLU A C 1
ATOM 1451 O O . GLU A 1 226 ? -8.79979 -48.74774 -9.50637 1.000 61.57048 225 GLU A O 1
ATOM 1457 N N . GLN A 1 227 ? -6.69546 -47.96993 -9.75386 1.000 49.49864 226 GLN A N 1
ATOM 1458 C CA . GLN A 1 227 ? -6.63465 -47.50083 -8.37129 1.000 44.12645 226 GLN A CA 1
ATOM 1459 C C . GLN A 1 227 ? -7.70655 -46.45701 -8.10395 1.000 47.95518 226 GLN A C 1
ATOM 1460 O O . GLN A 1 227 ? -8.33618 -46.45692 -7.03907 1.000 42.82637 226 GLN A O 1
ATOM 1462 N N . ALA A 1 228 ? -7.91252 -45.54666 -9.05694 1.000 54.23527 227 ALA A N 1
ATOM 1463 C CA . ALA A 1 228 ? -8.95139 -44.53726 -8.90674 1.000 62.77878 227 ALA A CA 1
ATOM 1464 C C . ALA A 1 228 ? -10.30409 -45.21120 -8.78036 1.000 61.29564 227 ALA A C 1
ATOM 1465 O O . ALA A 1 228 ? -11.11713 -44.86554 -7.91469 1.000 60.33178 227 ALA A O 1
ATOM 1467 N N . LYS A 1 229 ? -10.55101 -46.19469 -9.64620 1.000 57.66493 228 LYS A N 1
ATOM 1468 C CA . LYS A 1 229 ? -11.82414 -46.89152 -9.62581 1.000 53.42834 228 LYS A CA 1
ATOM 1469 C C . LYS A 1 229 ? -11.97656 -47.74943 -8.38012 1.000 54.45165 228 LYS A C 1
ATOM 1470 O O . LYS A 1 229 ? -13.07137 -47.81701 -7.81654 1.000 54.69364 228 LYS A O 1
ATOM 1472 N N . ALA A 1 230 ? -10.91422 -48.42450 -7.92362 1.000 52.07930 229 ALA A N 1
ATOM 1473 C CA . ALA A 1 230 ? -11.13438 -49.23792 -6.73394 1.000 47.41437 229 ALA A CA 1
ATOM 1474 C C . ALA A 1 230 ? -11.47693 -48.37245 -5.52654 1.000 53.49474 229 ALA A C 1
ATOM 1475 O O . ALA A 1 230 ? -12.16484 -48.84064 -4.61105 1.000 56.94295 229 ALA A O 1
ATOM 1477 N N . ALA A 1 231 ? -10.99551 -47.11689 -5.49377 1.000 51.64814 230 ALA A N 1
ATOM 1478 C CA . ALA A 1 231 ? -11.31029 -46.24411 -4.36451 1.000 42.35538 230 ALA A CA 1
ATOM 1479 C C . ALA A 1 231 ? -12.80923 -45.99665 -4.31141 1.000 45.46589 230 ALA A C 1
ATOM 1480 O O . ALA A 1 231 ? -13.39047 -45.82684 -3.22901 1.000 42.91305 230 ALA A O 1
ATOM 1482 N N . LEU A 1 232 ? -13.43409 -46.02357 -5.49833 1.000 50.45599 231 LEU A N 1
ATOM 1483 C CA . LEU A 1 232 ? -14.86257 -45.85663 -5.73900 1.000 48.45573 231 LEU A CA 1
ATOM 1484 C C . LEU A 1 232 ? -15.66866 -46.94065 -5.07159 1.000 52.74261 231 LEU A C 1
ATOM 1485 O O . LEU A 1 232 ? -16.82595 -46.71490 -4.71353 1.000 52.70490 231 LEU A O 1
ATOM 1487 N N . PHE A 1 233 ? -15.08026 -48.10843 -4.88229 1.000 52.24556 232 PHE A N 1
ATOM 1488 C CA . PHE A 1 233 ? -15.88192 -49.22911 -4.42610 1.000 52.64291 232 PHE A CA 1
ATOM 1489 C C . PHE A 1 233 ? -15.95160 -49.26681 -2.91546 1.000 40.22291 232 PHE A C 1
ATOM 1490 O O . PHE A 1 233 ? -16.56510 -50.18006 -2.36269 1.000 48.25083 232 PHE A O 1
ATOM 1498 N N . GLN A 1 234 ? -15.26136 -48.34169 -2.24583 1.000 48.84752 233 GLN A N 1
ATOM 1499 C CA . GLN A 1 234 ? -15.38666 -48.14832 -0.80545 1.000 48.97326 233 GLN A CA 1
ATOM 1500 C C . GLN A 1 234 ? -16.22458 -46.90172 -0.53773 1.000 54.57964 233 GLN A C 1
ATOM 1501 O O . GLN A 1 234 ? -15.95403 -46.09872 0.37014 1.000 52.26445 233 GLN A O 1
ATOM 1503 N N . TRP A 1 235 ? -17.31068 -46.73423 -1.39707 1.000 50.54304 234 TRP A N 1
ATOM 1504 C CA . TRP A 1 235 ? -18.38556 -45.77218 -1.38295 1.000 36.20852 234 TRP A CA 1
ATOM 1505 C C . TRP A 1 235 ? -19.66786 -46.42480 -0.88652 1.000 63.28954 234 TRP A C 1
ATOM 1506 O O . TRP A 1 235 ? -19.89399 -47.62618 -1.06496 1.000 69.99848 234 TRP A O 1
ATOM 1508 N N . PRO A 1 236 ? -20.47440 -45.60819 -0.23450 1.000 62.11898 235 PRO A N 1
ATOM 1509 C CA . PRO A 1 236 ? -21.67880 -46.08623 0.41989 1.000 55.81336 235 PRO A CA 1
ATOM 1510 C C . PRO A 1 236 ? -22.80079 -46.33695 -0.55613 1.000 64.12390 235 PRO A C 1
ATOM 1511 O O . PRO A 1 236 ? -22.82273 -45.82368 -1.68561 1.000 57.96870 235 PRO A O 1
ATOM 1515 N N . ASP A 1 237 ? -23.56909 -47.34705 -0.17468 1.000 38.78482 236 ASP A N 1
ATOM 1516 C CA . ASP A 1 237 ? -24.80526 -47.84921 -0.69947 1.000 38.18878 236 ASP A CA 1
ATOM 1517 C C . ASP A 1 237 ? -24.60526 -48.69114 -1.94154 1.000 43.84947 236 ASP A C 1
ATOM 1518 O O . ASP A 1 237 ? -25.60772 -49.00847 -2.58904 1.000 39.18100 236 ASP A O 1
ATOM 1523 N N . LEU A 1 238 ? -23.37279 -49.00995 -2.32875 1.000 40.51234 237 LEU A N 1
ATOM 1524 C CA . LEU A 1 238 ? -23.13593 -49.96815 -3.40820 1.000 33.42207 237 LEU A CA 1
ATOM 1525 C C . LEU A 1 238 ? -23.69917 -51.36736 -3.14060 1.000 31.18990 237 LEU A C 1
ATOM 1526 O O . LEU A 1 238 ? -23.40050 -51.96681 -2.10690 1.000 34.21556 237 LEU A O 1
ATOM 1531 N N . GLN A 1 239 ? -24.49133 -51.90880 -4.04819 1.000 45.80821 238 GLN A N 1
ATOM 1532 C CA . GLN A 1 239 ? -25.05834 -53.23667 -3.83242 1.000 40.81660 238 GLN A CA 1
ATOM 1533 C C . GLN A 1 239 ? -24.28665 -54.31718 -4.56156 1.000 33.10070 238 GLN A C 1
ATOM 1534 O O . GLN A 1 239 ? -24.16572 -55.42479 -4.05543 1.000 55.14785 238 GLN A O 1
ATOM 1540 N N . ALA A 1 240 ? -23.76212 -53.96083 -5.74012 1.000 18.51126 239 ALA A N 1
ATOM 1541 C CA . ALA A 1 240 ? -23.04883 -54.82715 -6.65446 1.000 29.28128 239 ALA A CA 1
ATOM 1542 C C . ALA A 1 240 ? -22.08940 -54.05516 -7.54988 1.000 28.76888 239 ALA A C 1
ATOM 1543 O O . ALA A 1 240 ? -22.33890 -52.90428 -7.92284 1.000 31.10661 239 ALA A O 1
ATOM 1545 N N . ALA A 1 241 ? -21.00168 -54.72557 -7.91635 1.000 24.23613 240 ALA A N 1
ATOM 1546 C CA . ALA A 1 241 ? -20.04152 -54.23851 -8.89433 1.000 26.60718 240 ALA A CA 1
ATOM 1547 C C . ALA A 1 241 ? -20.05944 -55.27919 -9.99663 1.000 39.59557 240 ALA A C 1
ATOM 1548 O O . ALA A 1 241 ? -19.85039 -56.46724 -9.72975 1.000 62.33621 240 ALA A O 1
ATOM 1550 N N . VAL A 1 242 ? -20.30783 -54.83806 -11.22323 1.000 31.59446 241 VAL A N 1
ATOM 1551 C CA . VAL A 1 242 ? -20.26194 -55.70504 -12.39409 1.000 28.48648 241 VAL A CA 1
ATOM 1552 C C . VAL A 1 242 ? -19.04779 -55.32816 -13.22470 1.000 35.25193 241 VAL A C 1
ATOM 1553 O O . VAL A 1 242 ? -18.96585 -54.21117 -13.75036 1.000 38.62325 241 VAL A O 1
ATOM 1557 N N . VAL A 1 243 ? -18.10475 -56.25867 -13.33776 1.000 36.46293 242 VAL A N 1
ATOM 1558 C CA . VAL A 1 243 ? -16.76628 -55.97388 -13.83323 1.000 26.52184 242 VAL A CA 1
ATOM 1559 C C . VAL A 1 243 ? -16.46599 -56.97872 -14.93156 1.000 26.73142 242 VAL A C 1
ATOM 1560 O O . VAL A 1 243 ? -16.73724 -58.17527 -14.78270 1.000 44.32394 242 VAL A O 1
ATOM 1564 N N . ASN A 1 244 ? -15.91276 -56.49155 -16.03414 1.000 31.77456 243 ASN A N 1
ATOM 1565 C CA . ASN A 1 244 ? -15.49710 -57.35548 -17.13157 1.000 37.21724 243 ASN A CA 1
ATOM 1566 C C . ASN A 1 244 ? -14.29594 -58.18887 -16.70785 1.000 43.71941 243 ASN A C 1
ATOM 1567 O O . ASN A 1 244 ? -13.21206 -57.65157 -16.45859 1.000 48.06219 243 ASN A O 1
ATOM 1572 N N . ALA A 1 245 ? -14.48903 -59.50244 -16.62672 1.000 58.71685 244 ALA A N 1
ATOM 1573 C CA . ALA A 1 245 ? -13.46405 -60.41846 -16.14976 1.000 50.27438 244 ALA A CA 1
ATOM 1574 C C . ALA A 1 245 ? -12.48502 -60.77261 -17.25729 1.000 54.15765 244 ALA A C 1
ATOM 1575 O O . ALA A 1 245 ? -11.44208 -61.37523 -16.98100 1.000 53.95653 244 ALA A O 1
ATOM 1577 N N . ASP A 1 246 ? -12.80511 -60.39955 -18.49837 1.000 51.75053 245 ASP A N 1
ATOM 1578 C CA . ASP A 1 246 ? -11.96602 -60.68133 -19.65286 1.000 48.30723 245 ASP A CA 1
ATOM 1579 C C . ASP A 1 246 ? -10.80771 -59.70120 -19.75881 1.000 51.48637 245 ASP A C 1
ATOM 1580 O O . ASP A 1 246 ? -9.84731 -59.97030 -20.48807 1.000 55.30876 245 ASP A O 1
ATOM 1585 N N . ASP A 1 247 ? -10.88146 -58.57245 -19.05314 1.000 53.71421 246 ASP A N 1
ATOM 1586 C CA . ASP A 1 247 ? -9.84965 -57.54454 -19.09173 1.000 46.14000 246 ASP A CA 1
ATOM 1587 C C . ASP A 1 247 ? -8.88676 -57.76963 -17.93375 1.000 47.87394 246 ASP A C 1
ATOM 1588 O O . ASP A 1 247 ? -9.33558 -57.96448 -16.79772 1.000 62.87017 246 ASP A O 1
ATOM 1593 N N . PRO A 1 248 ? -7.57259 -57.77416 -18.18119 1.000 42.04520 247 PRO A N 1
ATOM 1594 C CA . PRO A 1 248 ? -6.62106 -58.01814 -17.08083 1.000 46.99418 247 PRO A CA 1
ATOM 1595 C C . PRO A 1 248 ? -6.80325 -57.09197 -15.89123 1.000 50.13094 247 PRO A C 1
ATOM 1596 O O . PRO A 1 248 ? -6.76566 -57.55036 -14.74249 1.000 54.85789 247 PRO A O 1
ATOM 1600 N N . ALA A 1 249 ? -6.99079 -55.79386 -16.13790 1.000 71.23059 248 ALA A N 1
ATOM 1601 C CA . ALA A 1 249 ? -7.26576 -54.86172 -15.04963 1.000 74.38222 248 ALA A CA 1
ATOM 1602 C C . ALA A 1 249 ? -8.56254 -55.21925 -14.33215 1.000 57.60155 248 ALA A C 1
ATOM 1603 O O . ALA A 1 249 ? -8.64329 -55.14241 -13.10038 1.000 47.57520 248 ALA A O 1
ATOM 1605 N N . GLY A 1 250 ? -9.58940 -55.60769 -15.09299 1.000 47.11084 249 GLY A N 1
ATOM 1606 C CA . GLY A 1 250 ? -10.84062 -56.03812 -14.48754 1.000 39.83358 249 GLY A CA 1
ATOM 1607 C C . GLY A 1 250 ? -10.67018 -57.23557 -13.57316 1.000 46.76742 249 GLY A C 1
ATOM 1608 O O . GLY A 1 250 ? -11.24457 -57.28334 -12.48226 1.000 47.58900 249 GLY A O 1
ATOM 1609 N N . GLU A 1 251 ? -9.89253 -58.22557 -14.01604 1.000 50.33108 250 GLU A N 1
ATOM 1610 C CA . GLU A 1 251 ? -9.60789 -59.39623 -13.19108 1.000 45.50511 250 GLU A CA 1
ATOM 1611 C C . GLU A 1 251 ? -9.00489 -58.99275 -11.85047 1.000 37.96540 250 GLU A C 1
ATOM 1612 O O . GLU A 1 251 ? -9.41524 -59.49354 -10.79694 1.000 54.62223 250 GLU A O 1
ATOM 1614 N N . ARG A 1 252 ? -8.01936 -58.09166 -11.87178 1.000 36.46697 251 ARG A N 1
ATOM 1615 C CA . ARG A 1 252 ? -7.40532 -57.63770 -10.62718 1.000 37.63400 251 ARG A CA 1
ATOM 1616 C C . ARG A 1 252 ? -8.41892 -56.93845 -9.72815 1.000 46.37387 251 ARG A C 1
ATOM 1617 O O . ARG A 1 252 ? -8.39358 -57.11313 -8.50403 1.000 56.50447 251 ARG A O 1
ATOM 1619 N N . LEU A 1 253 ? -9.31403 -56.13625 -10.31105 1.000 51.86209 252 LEU A N 1
ATOM 1620 C CA . LEU A 1 253 ? -10.33295 -55.47124 -9.50365 1.000 38.05460 252 LEU A CA 1
ATOM 1621 C C . LEU A 1 253 ? -11.26439 -56.49226 -8.86170 1.000 37.34345 252 LEU A C 1
ATOM 1622 O O . LEU A 1 253 ? -11.60814 -56.37602 -7.67923 1.000 42.45744 252 LEU A O 1
ATOM 1627 N N . LEU A 1 254 ? -11.69074 -57.49439 -9.63541 1.000 40.56155 253 LEU A N 1
ATOM 1628 C CA . LEU A 1 254 ? -12.56317 -58.54036 -9.10913 1.000 36.77974 253 LEU A CA 1
ATOM 1629 C C . LEU A 1 254 ? -11.88056 -59.29957 -7.97982 1.000 50.22287 253 LEU A C 1
ATOM 1630 O O . LEU A 1 254 ? -12.52463 -59.68385 -6.99729 1.000 53.89438 253 LEU A O 1
ATOM 1635 N N . ALA A 1 255 ? -10.56944 -59.51415 -8.09936 1.000 41.31064 254 ALA A N 1
ATOM 1636 C CA . ALA A 1 255 ? -9.83292 -60.27028 -7.09654 1.000 42.79930 254 ALA A CA 1
ATOM 1637 C C . ALA A 1 255 ? -9.78311 -59.53752 -5.76529 1.000 49.59766 254 ALA A C 1
ATOM 1638 O O . ALA A 1 255 ? -9.61573 -60.18102 -4.72366 1.000 55.14036 254 ALA A O 1
ATOM 1640 N N . SER A 1 256 ? -9.93329 -58.21363 -5.77188 1.000 46.78756 255 SER A N 1
ATOM 1641 C CA . SER A 1 256 ? -9.76802 -57.41865 -4.56680 1.000 50.20293 255 SER A CA 1
ATOM 1642 C C . SER A 1 256 ? -11.09699 -57.13964 -3.88239 1.000 40.49904 255 SER A C 1
ATOM 1643 O O . SER A 1 256 ? -11.10355 -56.65993 -2.74386 1.000 29.13757 255 SER A O 1
ATOM 1646 N N . LEU A 1 257 ? -12.21385 -57.41289 -4.55277 1.000 35.81066 256 LEU A N 1
ATOM 1647 C CA . LEU A 1 257 ? -13.52383 -57.09548 -4.00659 1.000 31.94752 256 LEU A CA 1
ATOM 1648 C C . LEU A 1 257 ? -14.06696 -58.29631 -3.23600 1.000 37.19255 256 LEU A C 1
ATOM 1649 O O . LEU A 1 257 ? -13.84442 -59.44264 -3.63755 1.000 35.50386 256 LEU A O 1
ATOM 1654 N N . PRO A 1 258 ? -14.76208 -58.05956 -2.12773 1.000 34.21583 257 PRO A N 1
ATOM 1655 C CA . PRO A 1 258 ? -15.45652 -59.15406 -1.44182 1.000 29.06229 257 PRO A CA 1
ATOM 1656 C C . PRO A 1 258 ? -16.49103 -59.81376 -2.34144 1.000 34.28613 257 PRO A C 1
ATOM 1657 O O . PRO A 1 258 ? -17.13975 -59.16034 -3.16192 1.000 45.30509 257 PRO A O 1
ATOM 1661 N N . ALA A 1 259 ? -16.62767 -61.13037 -2.17345 1.000 45.10757 258 ALA A N 1
ATOM 1662 C CA . ALA A 1 259 ? -17.50729 -61.93982 -3.01151 1.000 39.20582 258 ALA A CA 1
ATOM 1663 C C . ALA A 1 259 ? -18.93733 -61.41146 -3.02348 1.000 38.52581 258 ALA A C 1
ATOM 1664 O O . ALA A 1 259 ? -19.63654 -61.54821 -4.03372 1.000 55.96972 258 ALA A O 1
ATOM 1666 N N . ALA A 1 260 ? -19.38754 -60.79236 -1.92937 1.000 45.86578 259 ALA A N 1
ATOM 1667 C CA . ALA A 1 260 ? -20.78296 -60.38108 -1.83624 1.000 51.16019 259 ALA A CA 1
ATOM 1668 C C . ALA A 1 260 ? -21.09648 -59.19095 -2.73496 1.000 49.74883 259 ALA A C 1
ATOM 1669 O O . ALA A 1 260 ? -22.27194 -58.94921 -3.02831 1.000 55.73552 259 ALA A O 1
ATOM 1671 N N . LEU A 1 261 ? -20.08574 -58.43811 -3.17515 1.000 41.06572 260 LEU A N 1
ATOM 1672 C CA . LEU A 1 261 ? -20.32175 -57.21233 -3.92417 1.000 33.94423 260 LEU A CA 1
ATOM 1673 C C . LEU A 1 261 ? -20.00189 -57.35437 -5.40400 1.000 37.27100 260 LEU A C 1
ATOM 1674 O O . LEU A 1 261 ? -20.47069 -56.53807 -6.20195 1.000 37.37894 260 LEU A O 1
ATOM 1679 N N . LYS A 1 262 ? -19.21465 -58.35492 -5.78528 1.000 37.02448 261 LYS A N 1
ATOM 1680 C CA . LYS A 1 262 ? -18.60113 -58.41490 -7.10398 1.000 27.32056 261 LYS A CA 1
ATOM 1681 C C . LYS A 1 262 ? -19.37759 -59.38523 -7.98604 1.000 28.64863 261 LYS A C 1
ATOM 1682 O O . LYS A 1 262 ? -19.69244 -60.50302 -7.56262 1.000 39.57890 261 LYS A O 1
ATOM 1688 N N . THR A 1 263 ? -19.72185 -58.94476 -9.19291 1.000 34.69910 262 THR A N 1
ATOM 1689 C CA . THR A 1 263 ? -20.21185 -59.83928 -10.23631 1.000 29.41405 262 THR A CA 1
ATOM 1690 C C . THR A 1 263 ? -19.27966 -59.73296 -11.43399 1.000 31.71937 262 THR A C 1
ATOM 1691 O O . THR A 1 263 ? -19.22433 -58.68734 -12.08944 1.000 33.81855 262 THR A O 1
ATOM 1695 N N . GLY A 1 264 ? -18.54756 -60.80490 -11.72275 1.000 22.38647 263 GLY A N 1
ATOM 1696 C CA . GLY A 1 264 ? -17.68556 -60.83013 -12.88748 1.000 9.51801 263 GLY A CA 1
ATOM 1697 C C . GLY A 1 264 ? -18.39395 -61.46286 -14.07368 1.000 30.92395 263 GLY A C 1
ATOM 1698 O O . GLY A 1 264 ? -19.13546 -62.43242 -13.92659 1.000 38.46010 263 GLY A O 1
ATOM 1699 N N . TYR A 1 265 ? -18.15780 -60.89938 -15.25410 1.000 37.73965 264 TYR A N 1
ATOM 1700 C CA . TYR A 1 265 ? -18.61385 -61.50291 -16.49498 1.000 35.04299 264 TYR A CA 1
ATOM 1701 C C . TYR A 1 265 ? -17.43778 -61.74951 -17.43199 1.000 32.56183 264 TYR A C 1
ATOM 1702 O O . TYR A 1 265 ? -16.47721 -60.97593 -17.47063 1.000 39.42697 264 TYR A O 1
ATOM 1711 N N . SER A 1 266 ? -17.53819 -62.83227 -18.20339 1.000 41.74815 265 SER A N 1
ATOM 1712 C CA . SER A 1 266 ? -16.47380 -63.26619 -19.10004 1.000 42.30890 265 SER A CA 1
ATOM 1713 C C . SER A 1 266 ? -17.05881 -63.85707 -20.37234 1.000 38.75286 265 SER A C 1
ATOM 1714 O O . SER A 1 266 ? -17.97751 -64.67940 -20.31210 1.000 43.40975 265 SER A O 1
ATOM 1717 N N . LEU A 1 267 ? -16.52483 -63.43935 -21.51838 1.000 44.91557 266 LEU A N 1
ATOM 1718 C CA . LEU A 1 267 ? -16.87455 -64.06922 -22.78471 1.000 55.80920 266 LEU A CA 1
ATOM 1719 C C . LEU A 1 267 ? -15.93406 -65.20729 -23.15629 1.000 60.48081 266 LEU A C 1
ATOM 1720 O O . LEU A 1 267 ? -16.34590 -66.13717 -23.86062 1.000 52.70712 266 LEU A O 1
ATOM 1725 N N . GLN A 1 268 ? -14.69004 -65.17005 -22.68277 1.000 68.70621 267 GLN A N 1
ATOM 1726 C CA . GLN A 1 268 ? -13.63848 -66.05040 -23.17344 1.000 57.06428 267 GLN A CA 1
ATOM 1727 C C . GLN A 1 268 ? -13.29716 -67.15270 -22.17847 1.000 54.77709 267 GLN A C 1
ATOM 1728 O O . GLN A 1 268 ? -12.27620 -67.82898 -22.34202 1.000 63.79820 267 GLN A O 1
ATOM 1730 N N . GLY A 1 269 ? -14.12683 -67.35373 -21.15901 1.000 49.88743 268 GLY A N 1
ATOM 1731 C CA . GLY A 1 269 ? -14.04675 -68.52763 -20.31705 1.000 50.43030 268 GLY A CA 1
ATOM 1732 C C . GLY A 1 269 ? -13.26110 -68.36201 -19.03419 1.000 77.41598 268 GLY A C 1
ATOM 1733 O O . GLY A 1 269 ? -13.05363 -69.35534 -18.32785 1.000 81.61189 268 GLY A O 1
ATOM 1734 N N . ALA A 1 270 ? -12.81656 -67.14999 -18.71360 1.000 84.38186 269 ALA A N 1
ATOM 1735 C CA . ALA A 1 270 ? -12.22043 -66.89287 -17.41035 1.000 66.70321 269 ALA A CA 1
ATOM 1736 C C . ALA A 1 270 ? -13.24546 -67.14520 -16.30632 1.000 67.87794 269 ALA A C 1
ATOM 1737 O O . ALA A 1 270 ? -14.41606 -66.77820 -16.45486 1.000 60.25353 269 ALA A O 1
ATOM 1739 N N . PRO A 1 271 ? -12.84150 -67.77250 -15.18657 1.000 83.44945 270 PRO A N 1
ATOM 1740 C CA . PRO A 1 271 ? -13.76550 -67.96562 -14.05421 1.000 77.76605 270 PRO A CA 1
ATOM 1741 C C . PRO A 1 271 ? -14.49054 -66.70219 -13.61283 1.000 65.21801 270 PRO A C 1
ATOM 1742 O O . PRO A 1 271 ? -13.89213 -65.77916 -13.05129 1.000 68.51004 270 PRO A O 1
ATOM 1746 N N . ALA A 1 272 ? -15.79373 -66.66644 -13.87902 1.000 52.73745 271 ALA A N 1
ATOM 1747 C CA . ALA A 1 272 ? -16.64268 -65.52402 -13.58004 1.000 53.86216 271 ALA A CA 1
ATOM 1748 C C . ALA A 1 272 ? -18.04031 -66.02550 -13.24600 1.000 48.76086 271 ALA A C 1
ATOM 1749 O O . ALA A 1 272 ? -18.39554 -67.16984 -13.53704 1.000 61.68841 271 ALA A O 1
ATOM 1751 N N . ASP A 1 273 ? -18.82837 -65.16062 -12.60859 1.000 39.04850 272 ASP A N 1
ATOM 1752 C CA . ASP A 1 273 ? -20.18305 -65.54043 -12.22384 1.000 32.90836 272 ASP A CA 1
ATOM 1753 C C . ASP A 1 273 ? -21.12363 -65.53563 -13.42218 1.000 34.64831 272 ASP A C 1
ATOM 1754 O O . ASP A 1 273 ? -22.05835 -66.34222 -13.48097 1.000 49.17330 272 ASP A O 1
ATOM 1759 N N . VAL A 1 274 ? -20.88187 -64.64216 -14.37650 1.000 36.24104 273 VAL A N 1
ATOM 1760 C CA . VAL A 1 274 ? -21.69572 -64.46969 -15.57528 1.000 43.58064 273 VAL A CA 1
ATOM 1761 C C . VAL A 1 274 ? -20.84693 -64.78100 -16.79901 1.000 44.81710 273 VAL A C 1
ATOM 1762 O O . VAL A 1 274 ? -19.76363 -64.21174 -16.96895 1.000 48.12120 273 VAL A O 1
ATOM 1766 N N . HIS A 1 275 ? -21.31422 -65.70655 -17.63244 1.000 43.56655 274 HIS A N 1
ATOM 1767 C CA . HIS A 1 275 ? -20.54906 -66.10400 -18.80219 1.000 45.62429 274 HIS A CA 1
ATOM 1768 C C . HIS A 1 275 ? -21.46484 -66.26269 -19.99769 1.000 47.10198 274 HIS A C 1
ATOM 1769 O O . HIS A 1 275 ? -22.65523 -66.55728 -19.86128 1.000 53.69379 274 HIS A O 1
ATOM 1776 N N . ALA A 1 276 ? -20.89004 -66.05496 -21.17423 1.000 39.90300 275 ALA A N 1
ATOM 1777 C CA . ALA A 1 276 ? -21.50572 -66.47107 -22.41802 1.000 55.01026 275 ALA A CA 1
ATOM 1778 C C . ALA A 1 276 ? -20.70996 -67.68246 -22.87326 1.000 62.96656 275 ALA A C 1
ATOM 1779 O O . ALA A 1 276 ? -19.47474 -67.64532 -22.87557 1.000 64.68834 275 ALA A O 1
ATOM 1781 N N . ARG A 1 277 ? -21.39740 -68.74732 -23.25399 1.000 56.61912 276 ARG A N 1
ATOM 1782 C CA . ARG A 1 277 ? -20.72092 -69.90868 -23.80153 1.000 46.91199 276 ARG A CA 1
ATOM 1783 C C . ARG A 1 277 ? -21.28695 -70.26474 -25.16251 1.000 58.11793 276 ARG A C 1
ATOM 1784 O O . ARG A 1 277 ? -22.39777 -69.86669 -25.52612 1.000 65.12273 276 ARG A O 1
ATOM 1792 N N . ASP A 1 278 ? -20.49357 -71.03384 -25.90302 1.000 56.49634 277 ASP A N 1
ATOM 1793 C CA . ASP A 1 278 ? -20.92082 -71.59706 -27.17461 1.000 62.22132 277 ASP A CA 1
ATOM 1794 C C . ASP A 1 278 ? -21.37651 -70.50124 -28.13162 1.000 62.93799 277 ASP A C 1
ATOM 1795 O O . ASP A 1 278 ? -22.40633 -70.62548 -28.79784 1.000 68.58757 277 ASP A O 1
ATOM 1800 N N . LEU A 1 279 ? -20.61445 -69.40978 -28.19379 1.000 52.86792 278 LEU A N 1
ATOM 1801 C CA . LEU A 1 279 ? -21.00369 -68.30546 -29.05765 1.000 47.85777 278 LEU A CA 1
ATOM 1802 C C . LEU A 1 279 ? -20.83790 -68.75890 -30.50065 1.000 60.23483 278 LEU A C 1
ATOM 1803 O O . LEU A 1 279 ? -19.74246 -69.14849 -30.91868 1.000 69.78426 278 LEU A O 1
ATOM 1808 N N . GLN A 1 280 ? -21.92798 -68.70237 -31.25786 1.000 55.87662 279 GLN A N 1
ATOM 1809 C CA . GLN A 1 280 ? -21.94773 -69.05000 -32.67138 1.000 68.25663 279 GLN A CA 1
ATOM 1810 C C . GLN A 1 280 ? -22.68053 -67.99113 -33.47585 1.000 74.78053 279 GLN A C 1
ATOM 1811 O O . GLN A 1 280 ? -23.83144 -67.65974 -33.17464 1.000 72.71648 279 GLN A O 1
ATOM 1817 N N . ALA A 1 281 ? -22.00889 -67.46984 -34.49486 1.000 73.06624 280 ALA A N 1
ATOM 1818 C CA . ALA A 1 281 ? -22.64902 -66.58306 -35.45093 1.000 69.99667 280 ALA A CA 1
ATOM 1819 C C . ALA A 1 281 ? -23.51950 -67.40126 -36.39498 1.000 54.70766 280 ALA A C 1
ATOM 1820 O O . ALA A 1 281 ? -23.11736 -68.45923 -36.88719 1.000 52.13471 280 ALA A O 1
ATOM 1822 N N . THR A 1 282 ? -24.72490 -66.89938 -36.62516 1.000 62.35150 281 THR A N 1
ATOM 1823 C CA . THR A 1 282 ? -25.71487 -67.42301 -37.55390 1.000 53.39621 281 THR A CA 1
ATOM 1824 C C . THR A 1 282 ? -25.85858 -66.49023 -38.75135 1.000 58.98527 281 THR A C 1
ATOM 1825 O O . THR A 1 282 ? -25.19544 -65.45395 -38.84993 1.000 77.63529 281 THR A O 1
ATOM 1829 N N . ALA A 1 283 ? -26.73850 -66.87900 -39.67723 1.000 42.31720 282 ALA A N 1
ATOM 1830 C CA . ALA A 1 283 ? -26.95077 -66.10201 -40.89180 1.000 49.19286 282 ALA A CA 1
ATOM 1831 C C . ALA A 1 283 ? -27.52606 -64.71297 -40.64480 1.000 58.38758 282 ALA A C 1
ATOM 1832 O O . ALA A 1 283 ? -27.49592 -63.88225 -41.55942 1.000 62.95490 282 ALA A O 1
ATOM 1834 N N . HIS A 1 284 ? -28.03806 -64.43664 -39.44889 1.000 51.67245 283 HIS A N 1
ATOM 1835 C CA . HIS A 1 284 ? -28.74794 -63.19330 -39.16962 1.000 45.61769 283 HIS A CA 1
ATOM 1836 C C . HIS A 1 284 ? -28.40371 -62.65408 -37.78663 1.000 62.26424 283 HIS A C 1
ATOM 1837 O O . HIS A 1 284 ? -29.04052 -61.69197 -37.33977 1.000 76.80715 283 HIS A O 1
ATOM 1844 N N . GLY A 1 285 ? -27.41620 -63.22989 -37.10374 1.000 53.43231 284 GLY A N 1
ATOM 1845 C CA . GLY A 1 285 ? -27.03712 -62.78104 -35.77798 1.000 53.43138 284 GLY A CA 1
ATOM 1846 C C . GLY A 1 285 ? -26.08337 -63.75311 -35.11577 1.000 42.26472 284 GLY A C 1
ATOM 1847 O O . GLY A 1 285 ? -25.16184 -64.26527 -35.75895 1.000 31.69390 284 GLY A O 1
ATOM 1848 N N . GLN A 1 286 ? -26.29663 -64.01774 -33.82824 1.000 49.67365 285 GLN A N 1
ATOM 1849 C CA . GLN A 1 286 ? -25.42225 -64.88795 -33.05700 1.000 47.66484 285 GLN A CA 1
ATOM 1850 C C . GLN A 1 286 ? -26.28794 -65.62943 -32.05193 1.000 55.23323 285 GLN A C 1
ATOM 1851 O O . GLN A 1 286 ? -27.28914 -65.10277 -31.55926 1.000 52.66824 285 GLN A O 1
ATOM 1857 N N . VAL A 1 287 ? -25.88307 -66.86089 -31.75578 1.000 54.56888 286 VAL A N 1
ATOM 1858 C CA . VAL A 1 287 ? -26.49986 -67.70126 -30.73635 1.000 51.68451 286 VAL A CA 1
ATOM 1859 C C . VAL A 1 287 ? -25.46393 -68.10999 -29.69988 1.000 53.92230 286 VAL A C 1
ATOM 1860 O O . VAL A 1 287 ? -24.38692 -68.60694 -30.05036 1.000 52.09758 286 VAL A O 1
ATOM 1864 N N . PHE A 1 288 ? -25.79294 -67.89734 -28.42808 1.000 46.71192 287 PHE A N 1
ATOM 1865 C CA . PHE A 1 288 ? -24.92088 -68.28109 -27.33039 1.000 50.25222 287 PHE A CA 1
ATOM 1866 C C . PHE A 1 288 ? -25.79368 -68.61479 -26.13151 1.000 43.63490 287 PHE A C 1
ATOM 1867 O O . PHE A 1 288 ? -26.94676 -68.18641 -26.03639 1.000 38.89692 287 PHE A O 1
ATOM 1875 N N . THR A 1 289 ? -25.22335 -69.38669 -25.21337 1.000 37.84514 288 THR A N 1
ATOM 1876 C CA . THR A 1 289 ? -25.87183 -69.71033 -23.95026 1.000 47.88972 288 THR A CA 1
ATOM 1877 C C . THR A 1 289 ? -25.42926 -68.72965 -22.87246 1.000 55.88828 288 THR A C 1
ATOM 1878 O O . THR A 1 289 ? -24.24223 -68.65886 -22.53543 1.000 51.65111 288 THR A O 1
ATOM 1882 N N . LEU A 1 290 ? -26.38578 -67.97883 -22.33508 1.000 59.74061 289 LEU A N 1
ATOM 1883 C CA . LEU A 1 290 ? -26.11461 -67.07180 -21.22972 1.000 46.08882 289 LEU A CA 1
ATOM 1884 C C . LEU A 1 290 ? -26.15130 -67.85804 -19.92946 1.000 50.62811 289 LEU A C 1
ATOM 1885 O O . LEU A 1 290 ? -27.18260 -68.44010 -19.57800 1.000 55.75594 289 LEU A O 1
ATOM 1890 N N . ALA A 1 291 ? -25.03170 -67.86869 -19.21386 1.000 49.78785 290 ALA A N 1
ATOM 1891 C CA . ALA A 1 291 ? -24.91930 -68.57696 -17.94790 1.000 50.43131 290 ALA A CA 1
ATOM 1892 C C . ALA A 1 291 ? -24.83584 -67.56203 -16.81861 1.000 56.31940 290 ALA A C 1
ATOM 1893 O O . ALA A 1 291 ? -23.87684 -66.78626 -16.74130 1.000 71.03087 290 ALA A O 1
ATOM 1895 N N . LEU A 1 292 ? -25.84174 -67.56970 -15.95881 1.000 53.49181 291 LEU A N 1
ATOM 1896 C CA . LEU A 1 292 ? -25.88527 -66.82747 -14.71491 1.000 56.88744 291 LEU A CA 1
ATOM 1897 C C . LEU A 1 292 ? -25.77248 -67.78313 -13.53359 1.000 65.88129 291 LEU A C 1
ATOM 1898 O O . LEU A 1 292 ? -25.92645 -68.99896 -13.69171 1.000 76.29920 291 LEU A O 1
ATOM 1903 N N . PRO A 1 293 ? -25.46294 -67.27034 -12.33136 1.000 62.36124 292 PRO A N 1
ATOM 1904 C CA . PRO A 1 293 ? -25.33583 -68.14574 -11.15494 1.000 68.12776 292 PRO A CA 1
ATOM 1905 C C . PRO A 1 293 ? -26.58419 -68.98733 -10.92760 1.000 71.76978 292 PRO A C 1
ATOM 1906 O O . PRO A 1 293 ? -26.52722 -70.06627 -10.32829 1.000 65.98590 292 PRO A O 1
ATOM 1910 N N . ASP A 1 294 ? -27.71958 -68.49569 -11.41921 1.000 67.36625 293 ASP A N 1
ATOM 1911 C CA . ASP A 1 294 ? -29.03332 -69.04347 -11.11914 1.000 64.36860 293 ASP A CA 1
ATOM 1912 C C . ASP A 1 294 ? -29.60670 -69.85394 -12.28433 1.000 75.74562 293 ASP A C 1
ATOM 1913 O O . ASP A 1 294 ? -30.74959 -70.31509 -12.21028 1.000 89.98405 293 ASP A O 1
ATOM 1918 N N . GLY A 1 295 ? -28.82417 -70.10230 -13.32282 1.000 73.47723 294 GLY A N 1
ATOM 1919 C CA . GLY A 1 295 ? -29.27538 -70.94274 -14.41164 1.000 62.31235 294 GLY A CA 1
ATOM 1920 C C . GLY A 1 295 ? -28.60986 -70.53492 -15.70958 1.000 72.81994 294 GLY A C 1
ATOM 1921 O O . GLY A 1 295 ? -27.73467 -69.67539 -15.73842 1.000 86.00926 294 GLY A O 1
ATOM 1922 N N . GLU A 1 296 ? -29.05269 -71.17341 -16.79152 1.000 65.25954 295 GLU A N 1
ATOM 1923 C CA . GLU A 1 296 ? -28.52511 -70.90777 -18.11981 1.000 56.77944 295 GLU A CA 1
ATOM 1924 C C . GLU A 1 296 ? -29.69783 -70.76989 -19.07800 1.000 53.68065 295 GLU A C 1
ATOM 1925 O O . GLU A 1 296 ? -30.74793 -71.39067 -18.89208 1.000 51.31692 295 GLU A O 1
ATOM 1931 N N . ALA A 1 297 ? -29.51175 -69.94518 -20.10528 1.000 59.22906 296 ALA A N 1
ATOM 1932 C CA . ALA A 1 297 ? -30.53256 -69.75939 -21.12442 1.000 59.01294 296 ALA A CA 1
ATOM 1933 C C . ALA A 1 297 ? -29.85996 -69.50644 -22.46216 1.000 47.23126 296 ALA A C 1
ATOM 1934 O O . ALA A 1 297 ? -28.83664 -68.82035 -22.52979 1.000 54.94318 296 ALA A O 1
ATOM 1936 N N . GLN A 1 298 ? -30.43820 -70.06298 -23.52026 1.000 56.70972 297 GLN A N 1
ATOM 1937 C CA . GLN A 1 298 ? -29.93733 -69.81776 -24.86236 1.000 57.71133 297 GLN A CA 1
ATOM 1938 C C . GLN A 1 298 ? -30.47753 -68.47692 -25.34920 1.000 62.63085 297 GLN A C 1
ATOM 1939 O O . GLN A 1 298 ? -31.67624 -68.20481 -25.22722 1.000 66.26532 297 GLN A O 1
ATOM 1945 N N . ILE A 1 299 ? -29.60195 -67.63683 -25.89549 1.000 57.22153 298 ILE A N 1
ATOM 1946 C CA . ILE A 1 299 ? -29.98736 -66.32225 -26.39747 1.000 51.59365 298 ILE A CA 1
ATOM 1947 C C . ILE A 1 299 ? -29.71999 -66.27535 -27.89405 1.000 53.25207 298 ILE A C 1
ATOM 1948 O O . ILE A 1 299 ? -28.59765 -66.54636 -28.33720 1.000 50.37397 298 ILE A O 1
ATOM 1950 N N . VAL A 1 300 ? -30.74505 -65.92906 -28.66876 1.000 44.58142 299 VAL A N 1
ATOM 1951 C CA . VAL A 1 300 ? -30.59087 -65.62522 -30.08647 1.000 48.62341 299 VAL A CA 1
ATOM 1952 C C . VAL A 1 300 ? -30.78417 -64.12797 -30.27949 1.000 66.51345 299 VAL A C 1
ATOM 1953 O O . VAL A 1 300 ? -31.87949 -63.59869 -30.05068 1.000 65.45754 299 VAL A O 1
ATOM 1957 N N . THR A 1 301 ? -29.72046 -63.44962 -30.69967 1.000 68.86755 300 THR A N 1
ATOM 1958 C CA . THR A 1 301 ? -29.70829 -62.00358 -30.84831 1.000 63.02070 300 THR A CA 1
ATOM 1959 C C . THR A 1 301 ? -29.23235 -61.65399 -32.25023 1.000 57.50878 300 THR A C 1
ATOM 1960 O O . THR A 1 301 ? -28.54475 -62.44002 -32.90698 1.000 46.97540 300 THR A O 1
ATOM 1964 N N . ARG A 1 302 ? -29.61221 -60.46817 -32.71387 1.000 51.02604 301 ARG A N 1
ATOM 1965 C CA . ARG A 1 302 ? -29.18756 -60.01779 -34.03027 1.000 55.01530 301 ARG A CA 1
ATOM 1966 C C . ARG A 1 302 ? -27.92067 -59.17550 -33.96991 1.000 55.29090 301 ARG A C 1
ATOM 1967 O O . ARG A 1 302 ? -27.45170 -58.70892 -35.01348 1.000 50.23827 301 ARG A O 1
ATOM 1969 N N . LEU A 1 303 ? -27.36042 -58.97255 -32.77892 1.000 47.13111 302 LEU A N 1
ATOM 1970 C CA . LEU A 1 303 ? -26.14076 -58.18921 -32.64658 1.000 31.17656 302 LEU A CA 1
ATOM 1971 C C . LEU A 1 303 ? -24.93320 -58.93722 -33.19896 1.000 34.84980 302 LEU A C 1
ATOM 1972 O O . LEU A 1 303 ? -24.78192 -60.14702 -33.00712 1.000 49.74599 302 LEU A O 1
ATOM 1977 N N . LEU A 1 304 ? -24.07273 -58.19533 -33.88480 1.000 36.76821 303 LEU A N 1
ATOM 1978 C CA . LEU A 1 304 ? -22.85906 -58.70339 -34.50751 1.000 33.55108 303 LEU A CA 1
ATOM 1979 C C . LEU A 1 304 ? -21.64047 -58.29616 -33.68759 1.000 35.50354 303 LEU A C 1
ATOM 1980 O O . LEU A 1 304 ? -21.55781 -57.16130 -33.20883 1.000 37.87211 303 LEU A O 1
ATOM 1985 N N . GLY A 1 305 ? -20.69960 -59.22237 -33.51575 1.000 30.11343 304 GLY A N 1
ATOM 1986 C CA . GLY A 1 305 ? -19.46007 -58.85228 -32.85913 1.000 22.67404 304 GLY A CA 1
ATOM 1987 C C . GLY A 1 305 ? -19.37641 -59.23411 -31.39641 1.000 41.47058 304 GLY A C 1
ATOM 1988 O O . GLY A 1 305 ? -20.36202 -59.14697 -30.65821 1.000 67.29848 304 GLY A O 1
ATOM 1989 N N . GLN A 1 306 ? -18.18684 -59.67180 -30.97468 1.000 36.12995 305 GLN A N 1
ATOM 1990 C CA . GLN A 1 306 ? -17.98439 -60.08882 -29.59059 1.000 40.69186 305 GLN A CA 1
ATOM 1991 C C . GLN A 1 306 ? -18.13329 -58.93154 -28.61092 1.000 48.96231 305 GLN A C 1
ATOM 1992 O O . GLN A 1 306 ? -18.62234 -59.12851 -27.49207 1.000 52.53351 305 GLN A O 1
ATOM 1998 N N . HIS A 1 307 ? -17.70242 -57.72526 -28.99241 1.000 51.11422 306 HIS A N 1
ATOM 1999 C CA . HIS A 1 307 ? -17.86473 -56.58630 -28.09265 1.000 48.24463 306 HIS A CA 1
ATOM 2000 C C . HIS A 1 307 ? -19.32392 -56.37769 -27.70502 1.000 41.47637 306 HIS A C 1
ATOM 2001 O O . HIS A 1 307 ? -19.62162 -56.01212 -26.56177 1.000 49.65501 306 HIS A O 1
ATOM 2008 N N . ASN A 1 308 ? -20.24965 -56.59635 -28.64193 1.000 32.09446 307 ASN A N 1
ATOM 2009 C CA . ASN A 1 308 ? -21.66582 -56.50124 -28.30257 1.000 29.51287 307 ASN A CA 1
ATOM 2010 C C . ASN A 1 308 ? -22.10539 -57.59568 -27.33589 1.000 38.49532 307 ASN A C 1
ATOM 2011 O O . ASN A 1 308 ? -22.89556 -57.33746 -26.42459 1.000 53.08146 307 ASN A O 1
ATOM 2016 N N . ILE A 1 309 ? -21.54517 -58.79986 -27.46627 1.000 26.49734 308 ILE A N 1
ATOM 2017 C CA . ILE A 1 309 ? -21.85176 -59.88210 -26.52942 1.000 35.16885 308 ILE A CA 1
ATOM 2018 C C . ILE A 1 309 ? -21.37900 -59.54330 -25.12093 1.000 40.63444 308 ILE A C 1
ATOM 2019 O O . ILE A 1 309 ? -22.10144 -59.74665 -24.13738 1.000 45.86657 308 ILE A O 1
ATOM 2024 N N . SER A 1 310 ? -20.15181 -59.03709 -25.00532 1.000 38.66714 309 SER A N 1
ATOM 2025 C CA . SER A 1 310 ? -19.62533 -58.59419 -23.71775 1.000 26.38851 309 SER A CA 1
ATOM 2026 C C . SER A 1 310 ? -20.56004 -57.60377 -23.03001 1.000 30.82614 309 SER A C 1
ATOM 2027 O O . SER A 1 310 ? -20.83915 -57.72719 -21.83190 1.000 37.43493 309 SER A O 1
ATOM 2030 N N . ASN A 1 311 ? -21.04491 -56.60479 -23.77141 1.000 32.84001 310 ASN A N 1
ATOM 2031 C CA . ASN A 1 311 ? -21.96821 -55.63363 -23.18898 1.000 24.70898 310 ASN A CA 1
ATOM 2032 C C . ASN A 1 311 ? -23.24676 -56.28621 -22.66188 1.000 31.64357 310 ASN A C 1
ATOM 2033 O O . ASN A 1 311 ? -23.75271 -55.88389 -21.60749 1.000 36.74002 310 ASN A O 1
ATOM 2038 N N . LEU A 1 312 ? -23.80055 -57.27820 -23.37197 1.000 31.80359 311 LEU A N 1
ATOM 2039 C CA . LEU A 1 312 ? -24.98966 -57.94852 -22.83958 1.000 34.02084 311 LEU A CA 1
ATOM 2040 C C . LEU A 1 312 ? -24.68433 -58.64776 -21.52359 1.000 42.26636 311 LEU A C 1
ATOM 2041 O O . LEU A 1 312 ? -25.53115 -58.68647 -20.62317 1.000 49.31064 311 LEU A O 1
ATOM 2046 N N . LEU A 1 313 ? -23.48211 -59.21308 -21.39503 1.000 33.86046 312 LEU A N 1
ATOM 2047 C CA . LEU A 1 313 ? -23.10830 -59.85349 -20.13998 1.000 32.81668 312 LEU A CA 1
ATOM 2048 C C . LEU A 1 313 ? -23.09677 -58.84915 -18.99558 1.000 34.82303 312 LEU A C 1
ATOM 2049 O O . LEU A 1 313 ? -23.53705 -59.16400 -17.88343 1.000 45.70831 312 LEU A O 1
ATOM 2054 N N . LEU A 1 314 ? -22.58390 -57.63941 -19.23876 1.000 26.78944 313 LEU A N 1
ATOM 2055 C CA . LEU A 1 314 ? -22.66426 -56.60372 -18.21424 1.000 31.42782 313 LEU A CA 1
ATOM 2056 C C . LEU A 1 314 ? -24.11842 -56.30660 -17.86952 1.000 23.39263 313 LEU A C 1
ATOM 2057 O O . LEU A 1 314 ? -24.47937 -56.20077 -16.69169 1.000 27.58187 313 LEU A O 1
ATOM 2062 N N . VAL A 1 315 ? -24.96800 -56.15012 -18.88968 1.000 22.38397 314 VAL A N 1
ATOM 2063 C CA . VAL A 1 315 ? -26.37895 -55.87834 -18.63005 1.000 27.40955 314 VAL A CA 1
ATOM 2064 C C . VAL A 1 315 ? -27.00658 -57.04814 -17.88378 1.000 43.81334 314 VAL A C 1
ATOM 2065 O O . VAL A 1 315 ? -27.75658 -56.86271 -16.91728 1.000 50.75925 314 VAL A O 1
ATOM 2069 N N . ALA A 1 316 ? -26.70528 -58.27360 -18.32520 1.000 42.99974 315 ALA A N 1
ATOM 2070 C CA . ALA A 1 316 ? -27.23536 -59.46453 -17.66922 1.000 36.36478 315 ALA A CA 1
ATOM 2071 C C . ALA A 1 316 ? -26.75131 -59.56995 -16.23020 1.000 40.06539 315 ALA A C 1
ATOM 2072 O O . ALA A 1 316 ? -27.53606 -59.87007 -15.32274 1.000 55.73253 315 ALA A O 1
ATOM 2074 N N . GLY A 1 317 ? -25.45703 -59.33086 -16.00472 1.000 37.70670 316 GLY A N 1
ATOM 2075 C CA . GLY A 1 317 ? -24.93243 -59.37145 -14.65020 1.000 43.09273 316 GLY A CA 1
ATOM 2076 C C . GLY A 1 317 ? -25.58133 -58.35577 -13.73179 1.000 48.02638 316 GLY A C 1
ATOM 2077 O O . GLY A 1 317 ? -25.90623 -58.66518 -12.58269 1.000 50.25512 316 GLY A O 1
ATOM 2078 N N . ALA A 1 318 ? -25.76359 -57.12508 -14.21431 1.000 41.25294 317 ALA A N 1
ATOM 2079 C CA . ALA A 1 318 ? -26.40861 -56.11348 -13.38606 1.000 36.57768 317 ALA A CA 1
ATOM 2080 C C . ALA A 1 318 ? -27.84871 -56.50183 -13.07431 1.000 41.49762 317 ALA A C 1
ATOM 2081 O O . ALA A 1 318 ? -28.29854 -56.39746 -11.92757 1.000 42.89651 317 ALA A O 1
ATOM 2083 N N . LEU A 1 319 ? -28.59033 -56.95152 -14.09109 1.000 37.15887 318 LEU A N 1
ATOM 2084 C CA . LEU A 1 319 ? -29.97566 -57.35718 -13.87379 1.000 33.29226 318 LEU A CA 1
ATOM 2085 C C . LEU A 1 319 ? -30.08274 -58.55747 -12.93845 1.000 38.88663 318 LEU A C 1
ATOM 2086 O O . LEU A 1 319 ? -30.96352 -58.59760 -12.07099 1.000 46.33858 318 LEU A O 1
ATOM 2091 N N . SER A 1 320 ? -29.20289 -59.55198 -13.10528 1.000 32.34983 319 SER A N 1
ATOM 2092 C CA . SER A 1 320 ? -29.22472 -60.71445 -12.21889 1.000 43.48219 319 SER A CA 1
ATOM 2093 C C . SER A 1 320 ? -28.96806 -60.33658 -10.76482 1.000 54.88746 319 SER A C 1
ATOM 2094 O O . SER A 1 320 ? -29.61305 -60.87196 -9.85562 1.000 64.32158 319 SER A O 1
ATOM 2097 N N . LYS A 1 321 ? -28.03364 -59.41557 -10.52107 1.000 40.07745 320 LYS A N 1
ATOM 2098 C CA . LYS A 1 321 ? -27.73941 -59.02323 -9.14772 1.000 33.28727 320 LYS A CA 1
ATOM 2099 C C . LYS A 1 321 ? -28.82673 -58.13230 -8.57002 1.000 27.86657 320 LYS A C 1
ATOM 2100 O O . LYS A 1 321 ? -28.96965 -58.05324 -7.34546 1.000 32.56764 320 LYS A O 1
ATOM 2106 N N . LEU A 1 322 ? -29.59204 -57.46678 -9.42879 1.000 27.14644 321 LEU A N 1
ATOM 2107 C CA . LEU A 1 322 ? -30.71650 -56.64535 -9.01205 1.000 39.80879 321 LEU A CA 1
ATOM 2108 C C . LEU A 1 322 ? -31.97903 -57.46560 -8.79322 1.000 59.05927 321 LEU A C 1
ATOM 2109 O O . LEU A 1 322 ? -32.98877 -56.91016 -8.34711 1.000 58.44200 321 LEU A O 1
ATOM 2114 N N . GLY A 1 323 ? -31.94861 -58.76175 -9.09491 1.000 51.18180 322 GLY A N 1
ATOM 2115 C CA . GLY A 1 323 ? -33.01739 -59.65267 -8.70112 1.000 40.71707 322 GLY A CA 1
ATOM 2116 C C . GLY A 1 323 ? -33.96037 -60.06505 -9.80495 1.000 49.56530 322 GLY A C 1
ATOM 2117 O O . GLY A 1 323 ? -35.02024 -60.62810 -9.50930 1.000 89.51016 322 GLY A O 1
ATOM 2118 N N . TRP A 1 324 ? -33.61358 -59.81005 -11.05556 1.000 46.07323 323 TRP A N 1
ATOM 2119 C CA . TRP A 1 324 ? -34.46897 -60.19360 -12.16655 1.000 58.24070 323 TRP A CA 1
ATOM 2120 C C . TRP A 1 324 ? -34.19089 -61.64790 -12.55080 1.000 64.51998 323 TRP A C 1
ATOM 2121 O O . TRP A 1 324 ? -33.03053 -62.06198 -12.61734 1.000 56.63620 323 TRP A O 1
ATOM 2132 N N . PRO A 1 325 ? -35.23193 -62.44313 -12.79397 1.000 68.97240 324 PRO A N 1
ATOM 2133 C CA . PRO A 1 325 ? -35.01802 -63.86003 -13.11390 1.000 53.63933 324 PRO A CA 1
ATOM 2134 C C . PRO A 1 325 ? -34.48685 -64.09963 -14.51828 1.000 59.20772 324 PRO A C 1
ATOM 2135 O O . PRO A 1 325 ? -34.71325 -63.31721 -15.44493 1.000 62.57667 324 PRO A O 1
ATOM 2139 N N . LEU A 1 326 ? -33.75845 -65.21162 -14.65002 1.000 49.02968 325 LEU A N 1
ATOM 2140 C CA . LEU A 1 326 ? -33.06553 -65.53420 -15.89685 1.000 47.59154 325 LEU A CA 1
ATOM 2141 C C . LEU A 1 326 ? -33.97335 -65.57941 -17.11986 1.000 54.27266 325 LEU A C 1
ATOM 2142 O O . LEU A 1 326 ? -33.58811 -65.02021 -18.16183 1.000 56.58457 325 LEU A O 1
ATOM 2147 N N . PRO A 1 327 ? -35.15291 -66.22096 -17.08920 1.000 54.37400 326 PRO A N 1
ATOM 2148 C CA . PRO A 1 327 ? -35.97479 -66.25300 -18.31249 1.000 47.32543 326 PRO A CA 1
ATOM 2149 C C . PRO A 1 327 ? -36.34403 -64.87018 -18.80678 1.000 58.57278 326 PRO A C 1
ATOM 2150 O O . PRO A 1 327 ? -36.35692 -64.62555 -20.01972 1.000 60.62432 326 PRO A O 1
ATOM 2154 N N . GLN A 1 328 ? -36.64924 -63.95463 -17.88817 1.000 54.35277 327 GLN A N 1
ATOM 2155 C CA . GLN A 1 328 ? -36.99415 -62.59644 -18.28506 1.000 55.07662 327 GLN A CA 1
ATOM 2156 C C . GLN A 1 328 ? -35.77167 -61.85209 -18.81305 1.000 64.22333 327 GLN A C 1
ATOM 2157 O O . GLN A 1 328 ? -35.87449 -61.09407 -19.78459 1.000 59.17827 327 GLN A O 1
ATOM 2163 N N . ILE A 1 329 ? -34.60739 -62.05105 -18.18549 1.000 63.74700 328 ILE A N 1
ATOM 2164 C CA . ILE A 1 329 ? -33.37989 -61.42278 -18.67433 1.000 58.25386 328 ILE A CA 1
ATOM 2165 C C . ILE A 1 329 ? -33.06129 -61.91465 -20.07976 1.000 61.69156 328 ILE A C 1
ATOM 2166 O O . ILE A 1 329 ? -32.77997 -61.12244 -20.98685 1.000 66.71012 328 ILE A O 1
ATOM 2171 N N . ALA A 1 330 ? -33.10030 -63.23389 -20.27780 1.000 57.99196 329 ALA A N 1
ATOM 2172 C CA . ALA A 1 330 ? -32.78540 -63.80364 -21.58338 1.000 47.68135 329 ALA A CA 1
ATOM 2173 C C . ALA A 1 330 ? -33.75431 -63.29235 -22.64038 1.000 46.82794 329 ALA A C 1
ATOM 2174 O O . ALA A 1 330 ? -33.34351 -62.88029 -23.73081 1.000 59.58085 329 ALA A O 1
ATOM 2176 N N . ARG A 1 331 ? -35.05364 -63.33248 -22.33464 1.000 45.92339 330 ARG A N 1
ATOM 2177 C CA . ARG A 1 331 ? -36.06603 -62.86147 -23.27454 1.000 48.76544 330 ARG A CA 1
ATOM 2178 C C . ARG A 1 331 ? -35.83567 -61.40576 -23.67145 1.000 57.13294 330 ARG A C 1
ATOM 2179 O O . ARG A 1 331 ? -35.94147 -61.05728 -24.85318 1.000 59.70501 330 ARG A O 1
ATOM 2181 N N . GLU A 1 332 ? -35.52377 -60.53665 -22.70363 1.000 60.64284 331 GLU A N 1
ATOM 2182 C CA . GLU A 1 332 ? -35.40876 -59.11496 -23.02114 1.000 61.16201 331 GLU A CA 1
ATOM 2183 C C . GLU A 1 332 ? -34.09455 -58.80667 -23.73386 1.000 54.40138 331 GLU A C 1
ATOM 2184 O O . GLU A 1 332 ? -34.06490 -57.990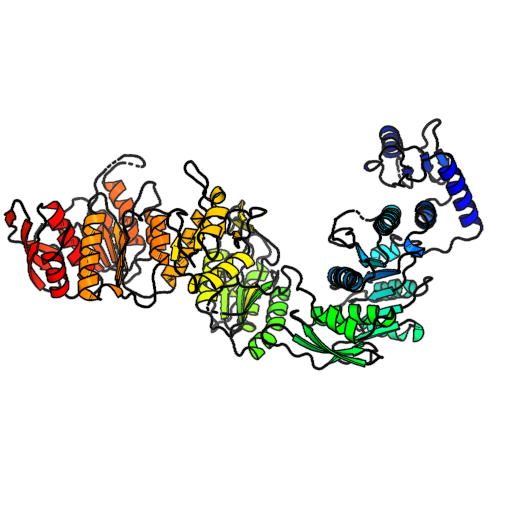91 -24.66219 1.000 54.02213 331 GLU A O 1
ATOM 2190 N N . LEU A 1 333 ? -33.00192 -59.44396 -23.30412 1.000 53.41618 332 LEU A N 1
ATOM 2191 C CA . LEU A 1 333 ? -31.70739 -59.28597 -23.96505 1.000 47.79535 332 LEU A CA 1
ATOM 2192 C C . LEU A 1 333 ? -31.75343 -59.78717 -25.40214 1.000 47.39794 332 LEU A C 1
ATOM 2193 O O . LEU A 1 333 ? -31.08038 -59.23747 -26.28175 1.000 54.24534 332 LEU A O 1
ATOM 2198 N N . ALA A 1 334 ? -32.55366 -60.82479 -25.64753 1.000 47.40454 333 ALA A N 1
ATOM 2199 C CA . ALA A 1 334 ? -32.73665 -61.41050 -26.97012 1.000 45.28021 333 ALA A CA 1
ATOM 2200 C C . ALA A 1 334 ? -33.38460 -60.45605 -27.96142 1.000 56.49125 333 ALA A C 1
ATOM 2201 O O . ALA A 1 334 ? -33.23004 -60.65038 -29.17189 1.000 73.68988 333 ALA A O 1
ATOM 2203 N N . ALA A 1 335 ? -34.10108 -59.43553 -27.49827 1.000 47.65743 334 ALA A N 1
ATOM 2204 C CA . ALA A 1 335 ? -34.88935 -58.60180 -28.39215 1.000 55.09542 334 ALA A CA 1
ATOM 2205 C C . ALA A 1 335 ? -34.21985 -57.26760 -28.69558 1.000 60.25278 334 ALA A C 1
ATOM 2206 O O . ALA A 1 335 ? -34.84209 -56.40329 -29.32141 1.000 72.96448 334 ALA A O 1
ATOM 2208 N N . ILE A 1 336 ? -32.97635 -57.07246 -28.24945 1.000 52.64561 335 ILE A N 1
ATOM 2209 C CA . ILE A 1 336 ? -32.31221 -55.78692 -28.41880 1.000 53.66265 335 ILE A CA 1
ATOM 2210 C C . ILE A 1 336 ? -32.05649 -55.57285 -29.90719 1.000 58.60219 335 ILE A C 1
ATOM 2211 O O . ILE A 1 336 ? -31.67074 -56.50334 -30.62875 1.000 56.74079 335 ILE A O 1
ATOM 2216 N N . SER A 1 337 ? -32.26045 -54.34171 -30.37621 1.000 57.39839 336 SER A N 1
ATOM 2217 C CA . SER A 1 337 ? -31.96728 -53.85528 -31.72275 1.000 50.78679 336 SER A CA 1
ATOM 2218 C C . SER A 1 337 ? -30.56547 -53.25466 -31.80944 1.000 57.52919 336 SER A C 1
ATOM 2219 O O . SER A 1 337 ? -30.13686 -52.54135 -30.89719 1.000 68.70693 336 SER A O 1
ATOM 2222 N N . PRO A 1 338 ? -29.84729 -53.56119 -32.89191 1.000 57.55110 337 PRO A N 1
ATOM 2223 C CA . PRO A 1 338 ? -28.51163 -52.98250 -33.08583 1.000 50.88401 337 PRO A CA 1
ATOM 2224 C C . PRO A 1 338 ? -28.52958 -51.46065 -33.08013 1.000 50.22012 337 PRO A C 1
ATOM 2225 O O . PRO A 1 338 ? -29.48647 -50.81897 -33.51953 1.000 48.44249 337 PRO A O 1
ATOM 2229 N N . VAL A 1 339 ? -27.43466 -50.89258 -32.57597 1.000 54.68345 338 VAL A N 1
ATOM 2230 C CA . VAL A 1 339 ? -27.23793 -49.44817 -32.57197 1.000 50.95908 338 VAL A CA 1
ATOM 2231 C C . VAL A 1 339 ? -26.97805 -48.97695 -33.99534 1.000 46.77290 338 VAL A C 1
ATOM 2232 O O . VAL A 1 339 ? -26.19612 -49.59133 -34.73312 1.000 58.52811 338 VAL A O 1
ATOM 2236 N N . ASP A 1 340 ? -27.66016 -47.90151 -34.39565 1.000 46.66936 339 ASP A N 1
ATOM 2237 C CA . ASP A 1 340 ? -27.53229 -47.35957 -35.74469 1.000 59.80102 339 ASP A CA 1
ATOM 2238 C C . ASP A 1 340 ? -26.07146 -47.17129 -36.12203 1.000 50.14840 339 ASP A C 1
ATOM 2239 O O . ASP A 1 340 ? -25.31774 -46.48677 -35.42360 1.000 51.03448 339 ASP A O 1
ATOM 2244 N N . GLY A 1 341 ? -25.68005 -47.78875 -37.23517 1.000 47.95922 340 GLY A N 1
ATOM 2245 C CA . GLY A 1 341 ? -24.38001 -47.57797 -37.82790 1.000 46.68663 340 GLY A CA 1
ATOM 2246 C C . GLY A 1 341 ? -23.26066 -48.37441 -37.19770 1.000 46.17766 340 GLY A C 1
ATOM 2247 O O . GLY A 1 341 ? -22.10599 -48.21656 -37.61086 1.000 48.11940 340 GLY A O 1
ATOM 2248 N N . ARG A 1 342 ? -23.56452 -49.24629 -36.23938 1.000 45.90928 341 ARG A N 1
ATOM 2249 C CA . ARG A 1 342 ? -22.58642 -50.13586 -35.61554 1.000 48.65777 341 ARG A CA 1
ATOM 2250 C C . ARG A 1 342 ? -22.95551 -51.57478 -35.96878 1.000 41.92843 341 ARG A C 1
ATOM 2251 O O . ARG A 1 342 ? -23.68886 -52.23759 -35.23268 1.000 63.66883 341 ARG A O 1
ATOM 2259 N N . LEU A 1 343 ? -22.41585 -52.06059 -37.08942 1.000 37.53362 342 LEU A N 1
ATOM 2260 C CA . LEU A 1 343 ? -22.78166 -53.36618 -37.64357 1.000 36.78781 342 LEU A CA 1
ATOM 2261 C C . LEU A 1 343 ? -24.29874 -53.54066 -37.66481 1.000 39.06645 342 LEU A C 1
ATOM 2262 O O . LEU A 1 343 ? -24.83622 -54.59091 -37.30650 1.000 35.64035 342 LEU A O 1
ATOM 2267 N N . GLN A 1 344 ? -24.99091 -52.48813 -38.09425 1.000 36.93575 343 GLN A N 1
ATOM 2268 C CA . GLN A 1 344 ? -26.44410 -52.49044 -38.20798 1.000 35.16356 343 GLN A CA 1
ATOM 2269 C C . GLN A 1 344 ? -26.87326 -53.20486 -39.48498 1.000 42.25280 343 GLN A C 1
ATOM 2270 O O . GLN A 1 344 ? -26.49593 -52.80012 -40.58995 1.000 49.39078 343 GLN A O 1
ATOM 2276 N N . ALA A 1 345 ? -27.65633 -54.26844 -39.32925 1.000 50.52032 344 ALA A N 1
ATOM 2277 C CA . ALA A 1 345 ? -28.23324 -54.96175 -40.47300 1.000 34.68075 344 ALA A CA 1
ATOM 2278 C C . ALA A 1 345 ? -29.36226 -54.14110 -41.08797 1.000 45.73319 344 ALA A C 1
ATOM 2279 O O . ALA A 1 345 ? -30.23371 -53.62757 -40.37962 1.000 65.83527 344 ALA A O 1
ATOM 2281 N N . VAL A 1 346 ? -29.33666 -54.01887 -42.41197 1.000 47.14145 345 VAL A N 1
ATOM 2282 C CA . VAL A 1 346 ? -30.35184 -53.28096 -43.15862 1.000 47.76413 345 VAL A CA 1
ATOM 2283 C C . VAL A 1 346 ? -31.57410 -54.17372 -43.33262 1.000 55.35926 345 VAL A C 1
ATOM 2284 O O . VAL A 1 346 ? -31.47473 -55.28204 -43.86942 1.000 57.07473 345 VAL A O 1
ATOM 2288 N N . THR A 1 347 ? -32.73174 -53.69299 -42.87793 1.000 48.64644 346 THR A N 1
ATOM 2289 C CA . THR A 1 347 ? -33.96883 -54.45019 -43.01553 1.000 55.92364 346 THR A CA 1
ATOM 2290 C C . THR A 1 347 ? -34.62238 -54.15238 -44.35804 1.000 56.93376 346 THR A C 1
ATOM 2291 O O . THR A 1 347 ? -34.89651 -52.98148 -44.65541 1.000 58.97175 346 THR A O 1
ATOM 2295 N N . PRO A 1 348 ? -34.87656 -55.16088 -45.18930 1.000 48.09368 347 PRO A N 1
ATOM 2296 C CA . PRO A 1 348 ? -35.53129 -54.91942 -46.48009 1.000 52.24728 347 PRO A CA 1
ATOM 2297 C C . PRO A 1 348 ? -36.96156 -54.42394 -46.31776 1.000 54.90336 347 PRO A C 1
ATOM 2298 O O . PRO A 1 348 ? -37.62839 -54.66071 -45.30805 1.000 57.18597 347 PRO A O 1
ATOM 2302 N N . VAL A 1 349 ? -37.42441 -53.72061 -47.34683 1.000 54.38750 348 VAL A N 1
ATOM 2303 C CA . VAL A 1 349 ? -38.81894 -53.30111 -47.48265 1.000 55.06382 348 VAL A CA 1
ATOM 2304 C C . VAL A 1 349 ? -39.73237 -54.51273 -47.64494 1.000 64.90366 348 VAL A C 1
ATOM 2305 O O . VAL A 1 349 ? -39.55616 -55.29770 -48.58840 1.000 75.64272 348 VAL A O 1
ATOM 2309 N N . PRO A 1 350 ? -40.69569 -54.71434 -46.74524 1.000 77.26827 349 PRO A N 1
ATOM 2310 C CA . PRO A 1 350 ? -41.59559 -55.87994 -46.84132 1.000 66.60191 349 PRO A CA 1
ATOM 2311 C C . PRO A 1 350 ? -42.34131 -55.91257 -48.16845 1.000 80.89928 349 PRO A C 1
ATOM 2312 O O . PRO A 1 350 ? -43.04383 -54.96574 -48.53057 1.000 92.85563 349 PRO A O 1
ATOM 2316 N N . LEU A 1 351 ? -42.18161 -57.01540 -48.89792 1.000 72.51461 350 LEU A N 1
ATOM 2317 C CA . LEU A 1 351 ? -42.88767 -57.24553 -50.15400 1.000 66.30720 350 LEU A CA 1
ATOM 2318 C C . LEU A 1 351 ? -43.95040 -58.31688 -49.94054 1.000 81.92917 350 LEU A C 1
ATOM 2319 O O . LEU A 1 351 ? -43.63297 -59.44320 -49.54247 1.000 83.48627 350 LEU A O 1
ATOM 2321 N N . GLN A 1 352 ? -45.21061 -57.95375 -50.20381 1.000 85.51562 351 GLN A N 1
ATOM 2322 C CA . GLN A 1 352 ? -46.35000 -58.82663 -49.93107 1.000 90.15882 351 GLN A CA 1
ATOM 2323 C C . GLN A 1 352 ? -46.27932 -60.16657 -50.65573 1.000 85.32846 351 GLN A C 1
ATOM 2324 O O . GLN A 1 352 ? -46.97110 -61.10803 -50.25212 1.000 73.26522 351 GLN A O 1
ATOM 2326 N N . HIS A 1 353 ? -45.47616 -60.28063 -51.70826 1.000 91.72768 352 HIS A N 1
ATOM 2327 C CA . HIS A 1 353 ? -45.46468 -61.49699 -52.51596 1.000 94.59460 352 HIS A CA 1
ATOM 2328 C C . HIS A 1 353 ? -44.19380 -62.30883 -52.28817 1.000 87.60864 352 HIS A C 1
ATOM 2329 O O . HIS A 1 353 ? -44.12945 -63.48820 -52.63693 1.000 81.34429 352 HIS A O 1
ATOM 2331 N N . ALA A 1 361 ? -29.42085 -61.12443 -50.04469 1.000 37.58067 360 ALA A N 1
ATOM 2332 C CA . ALA A 1 361 ? -28.12350 -60.91064 -49.41053 1.000 43.81582 360 ALA A CA 1
ATOM 2333 C C . ALA A 1 361 ? -28.27139 -60.11383 -48.11514 1.000 44.27450 360 ALA A C 1
ATOM 2334 O O . ALA A 1 361 ? -29.05358 -59.16578 -48.04743 1.000 37.64618 360 ALA A O 1
ATOM 2336 N N . LEU A 1 362 ? -27.51992 -60.50714 -47.08743 1.000 46.92866 361 LEU A N 1
ATOM 2337 C CA . LEU A 1 362 ? -27.41310 -59.72383 -45.85963 1.000 47.86275 361 LEU A CA 1
ATOM 2338 C C . LEU A 1 362 ? -26.50458 -58.51017 -46.05577 1.000 53.82283 361 LEU A C 1
ATOM 2339 O O . LEU A 1 362 ? -25.30458 -58.65895 -46.30994 1.000 61.92373 361 LEU A O 1
ATOM 2344 N N . VAL A 1 363 ? -27.08392 -57.31516 -45.94785 1.000 39.63934 362 VAL A N 1
ATOM 2345 C CA . VAL A 1 363 ? -26.37682 -56.04321 -46.09693 1.000 35.41102 362 VAL A CA 1
ATOM 2346 C C . VAL A 1 363 ? -26.13701 -55.41846 -44.72235 1.000 43.39692 362 VAL A C 1
ATOM 2347 O O . VAL A 1 363 ? -27.08744 -55.21957 -43.95591 1.000 50.18271 362 VAL A O 1
ATOM 2351 N N . VAL A 1 364 ? -24.87877 -55.11160 -44.39355 1.000 44.74371 363 VAL A N 1
ATOM 2352 C CA . VAL A 1 364 ? -24.51817 -54.57507 -43.08058 1.000 40.04118 363 VAL A CA 1
ATOM 2353 C C . VAL A 1 364 ? -23.81982 -53.22608 -43.25924 1.000 45.10350 363 VAL A C 1
ATOM 2354 O O . VAL A 1 364 ? -22.88317 -53.10659 -44.05664 1.000 49.87194 363 VAL A O 1
ATOM 2358 N N . VAL A 1 365 ? -24.27527 -52.21566 -42.51438 1.000 37.90544 364 VAL A N 1
ATOM 2359 C CA . VAL A 1 365 ? -23.68613 -50.87355 -42.51158 1.000 31.28544 364 VAL A CA 1
ATOM 2360 C C . VAL A 1 365 ? -22.91490 -50.62787 -41.21040 1.000 34.16884 364 VAL A C 1
ATOM 2361 O O . VAL A 1 365 ? -23.42068 -50.91898 -40.11861 1.000 48.99081 364 VAL A O 1
ATOM 2365 N N . ASP A 1 366 ? -21.67940 -50.12366 -41.33331 1.000 33.21663 365 ASP A N 1
ATOM 2366 C CA . ASP A 1 366 ? -20.78589 -49.82429 -40.21357 1.000 34.50630 365 ASP A CA 1
ATOM 2367 C C . ASP A 1 366 ? -20.02712 -48.52173 -40.44247 1.000 41.74662 365 ASP A C 1
ATOM 2368 O O . ASP A 1 366 ? -19.67165 -48.18307 -41.57114 1.000 50.94993 365 ASP A O 1
ATOM 2373 N N . TYR A 1 367 ? -19.79691 -47.78840 -39.35276 1.000 48.85118 366 TYR A N 1
ATOM 2374 C CA . TYR A 1 367 ? -18.98966 -46.56802 -39.38184 1.000 46.34168 366 TYR A CA 1
ATOM 2375 C C . TYR A 1 367 ? -17.49370 -46.87953 -39.42381 1.000 43.02632 366 TYR A C 1
ATOM 2376 O O . TYR A 1 367 ? -16.69448 -46.16413 -38.82002 1.000 53.39046 366 TYR A O 1
ATOM 2385 N N . ALA A 1 368 ? -17.08719 -47.86849 -40.21785 1.000 45.82927 367 ALA A N 1
ATOM 2386 C CA . ALA A 1 368 ? -15.67803 -48.24743 -40.34395 1.000 43.45337 367 ALA A CA 1
ATOM 2387 C C . ALA A 1 368 ? -14.90225 -47.37747 -41.32996 1.000 41.96537 367 ALA A C 1
ATOM 2388 O O . ALA A 1 368 ? -14.82398 -47.67402 -42.52370 1.000 59.62067 367 ALA A O 1
ATOM 2390 N N . HIS A 1 369 ? -14.32163 -46.28324 -40.82999 1.000 39.57450 368 HIS A N 1
ATOM 2391 C CA . HIS A 1 369 ? -13.66185 -45.31039 -41.69196 1.000 52.93716 368 HIS A CA 1
ATOM 2392 C C . HIS A 1 369 ? -12.17760 -45.17959 -41.35959 1.000 48.71175 368 HIS A C 1
ATOM 2393 O O . HIS A 1 369 ? -11.51118 -44.27084 -41.87177 1.000 45.62641 368 HIS A O 1
ATOM 2400 N N . THR A 1 370 ? -11.64323 -46.06916 -40.51637 1.000 40.41448 369 THR A N 1
ATOM 2401 C CA . THR A 1 370 ? -10.22462 -46.21544 -40.23187 1.000 34.02563 369 THR A CA 1
ATOM 2402 C C . THR A 1 370 ? -9.78136 -47.64149 -40.55312 1.000 48.79727 369 THR A C 1
ATOM 2403 O O . THR A 1 370 ? -10.60603 -48.56129 -40.54811 1.000 63.73614 369 THR A O 1
ATOM 2407 N N . PRO A 1 371 ? -8.49430 -47.85509 -40.85730 1.000 43.44899 370 PRO A N 1
ATOM 2408 C CA . PRO A 1 371 ? -8.01732 -49.23182 -41.11565 1.000 38.03042 370 PRO A CA 1
ATOM 2409 C C . PRO A 1 371 ? -8.36504 -50.26114 -40.04600 1.000 41.66754 370 PRO A C 1
ATOM 2410 O O . PRO A 1 371 ? -8.85237 -51.35249 -40.36777 1.000 45.92968 370 PRO A O 1
ATOM 2414 N N . ASP A 1 372 ? -8.12771 -49.93285 -38.77442 1.000 44.78873 371 ASP A N 1
ATOM 2415 C CA . ASP A 1 372 ? -8.40711 -50.86033 -37.67927 1.000 44.37979 371 ASP A CA 1
ATOM 2416 C C . ASP A 1 372 ? -9.89131 -51.19892 -37.59534 1.000 44.30301 371 ASP A C 1
ATOM 2417 O O . ASP A 1 372 ? -10.26796 -52.37128 -37.48047 1.000 63.50941 371 ASP A O 1
ATOM 2422 N N . ALA A 1 373 ? -10.74819 -50.17620 -37.64023 1.000 46.85913 372 ALA A N 1
ATOM 2423 C CA . ALA A 1 373 ? -12.18982 -50.39057 -37.54675 1.000 47.79973 372 ALA A CA 1
ATOM 2424 C C . ALA A 1 373 ? -12.68523 -51.29019 -38.67124 1.000 48.70870 372 ALA A C 1
ATOM 2425 O O . ALA A 1 373 ? -13.50482 -52.18782 -38.44247 1.000 55.61753 372 ALA A O 1
ATOM 2427 N N . LEU A 1 374 ? -12.21285 -51.05321 -39.89528 1.000 47.48985 373 LEU A N 1
ATOM 2428 C CA . LEU A 1 374 ? -12.60615 -51.89174 -41.02297 1.000 50.63038 373 LEU A CA 1
ATOM 2429 C C . LEU A 1 374 ? -12.20969 -53.34465 -40.78248 1.000 44.94012 373 LEU A C 1
ATOM 2430 O O . LEU A 1 374 ? -13.00711 -54.26190 -41.01064 1.000 59.42750 373 LEU A O 1
ATOM 2435 N N . ALA A 1 375 ? -10.96761 -53.57384 -40.34532 1.000 39.67277 374 ALA A N 1
ATOM 2436 C CA . ALA A 1 375 ? -10.52095 -54.93166 -40.04152 1.000 37.35072 374 ALA A CA 1
ATOM 2437 C C . ALA A 1 375 ? -11.42784 -55.60447 -39.01613 1.000 29.20170 374 ALA A C 1
ATOM 2438 O O . ALA A 1 375 ? -11.79671 -56.77334 -39.18077 1.000 39.09873 374 ALA A O 1
ATOM 2440 N N . ARG A 1 376 ? -11.79317 -54.88931 -37.94750 1.000 32.53364 375 ARG A N 1
ATOM 2441 C CA . ARG A 1 376 ? -12.63792 -55.48953 -36.91701 1.000 34.36736 375 ARG A CA 1
ATOM 2442 C C . ARG A 1 376 ? -14.01307 -55.84024 -37.47207 1.000 30.09068 375 ARG A C 1
ATOM 2443 O O . ARG A 1 376 ? -14.54663 -56.91937 -37.18837 1.000 36.08571 375 ARG A O 1
ATOM 2451 N N . ALA A 1 377 ? -14.60929 -54.93425 -38.25121 1.000 30.08815 376 ALA A N 1
ATOM 2452 C CA . ALA A 1 377 ? -15.92110 -55.20165 -38.83356 1.000 34.36200 376 ALA A CA 1
ATOM 2453 C C . ALA A 1 377 ? -15.87414 -56.44300 -39.71655 1.000 43.70410 376 ALA A C 1
ATOM 2454 O O . ALA A 1 377 ? -16.73933 -57.32121 -39.61899 1.000 47.33376 376 ALA A O 1
ATOM 2456 N N . LEU A 1 378 ? -14.86939 -56.52981 -40.59291 1.000 51.82933 377 LEU A N 1
ATOM 2457 C CA . LEU A 1 378 ? -14.76189 -57.68464 -41.47956 1.000 40.24060 377 LEU A CA 1
ATOM 2458 C C . LEU A 1 378 ? -14.51180 -58.95607 -40.67862 1.000 38.51600 377 LEU A C 1
ATOM 2459 O O . LEU A 1 378 ? -15.07236 -60.01426 -40.98841 1.000 47.45680 377 LEU A O 1
ATOM 2464 N N . THR A 1 379 ? -13.66327 -58.87410 -39.64962 1.000 35.30021 378 THR A N 1
ATOM 2465 C CA . THR A 1 379 ? -13.44306 -60.02885 -38.78538 1.000 34.45740 378 THR A CA 1
ATOM 2466 C C . THR A 1 379 ? -14.74493 -60.42056 -38.10087 1.000 35.59352 378 THR A C 1
ATOM 2467 O O . THR A 1 379 ? -15.03562 -61.60975 -37.92386 1.000 42.70998 378 THR A O 1
ATOM 2471 N N . ALA A 1 380 ? -15.54618 -59.42345 -37.71826 1.000 34.80464 379 ALA A N 1
ATOM 2472 C CA . ALA A 1 380 ? -16.80728 -59.68717 -37.03851 1.000 37.45379 379 ALA A CA 1
ATOM 2473 C C . ALA A 1 380 ? -17.80423 -60.35800 -37.97377 1.000 37.45114 379 ALA A C 1
ATOM 2474 O O . ALA A 1 380 ? -18.65576 -61.12946 -37.51771 1.000 41.51129 379 ALA A O 1
ATOM 2476 N N . LEU A 1 381 ? -17.71665 -60.08337 -39.27846 1.000 34.00894 380 LEU A N 1
ATOM 2477 C CA . LEU A 1 381 ? -18.73324 -60.54302 -40.21457 1.000 39.81656 380 LEU A CA 1
ATOM 2478 C C . LEU A 1 381 ? -18.37386 -61.87442 -40.85811 1.000 41.56917 380 LEU A C 1
ATOM 2479 O O . LEU A 1 381 ? -19.24754 -62.50724 -41.46223 1.000 47.49433 380 LEU A O 1
ATOM 2484 N N . ARG A 1 382 ? -17.11197 -62.30018 -40.76072 1.000 36.57373 381 ARG A N 1
ATOM 2485 C CA . ARG A 1 382 ? -16.69725 -63.55503 -41.38724 1.000 31.88673 381 ARG A CA 1
ATOM 2486 C C . ARG A 1 382 ? -17.48840 -64.73673 -40.84436 1.000 42.44127 381 ARG A C 1
ATOM 2487 O O . ARG A 1 382 ? -18.01432 -65.51900 -41.65553 1.000 54.77260 381 ARG A O 1
ATOM 2495 N N . PRO A 1 383 ? -17.59568 -64.95149 -39.52529 1.000 40.10536 382 PRO A N 1
ATOM 2496 C CA . PRO A 1 383 ? -18.38791 -66.09674 -39.04784 1.000 50.23212 382 PRO A CA 1
ATOM 2497 C C . PRO A 1 383 ? -19.82553 -66.04739 -39.53305 1.000 49.50857 382 PRO A C 1
ATOM 2498 O O . PRO A 1 383 ? -20.43015 -67.10333 -39.75845 1.000 51.10803 382 PRO A O 1
ATOM 2502 N N . VAL A 1 384 ? -20.39643 -64.85029 -39.68840 1.000 39.09382 383 VAL A N 1
ATOM 2503 C CA . VAL A 1 384 ? -21.74799 -64.73652 -40.23083 1.000 39.64094 383 VAL A CA 1
ATOM 2504 C C . VAL A 1 384 ? -21.76528 -65.22674 -41.67415 1.000 48.70631 383 VAL A C 1
ATOM 2505 O O . VAL A 1 384 ? -22.64165 -66.00113 -42.07726 1.000 58.68044 383 VAL A O 1
ATOM 2509 N N . ALA A 1 385 ? -20.80308 -64.76178 -42.47812 1.000 47.11478 384 ALA A N 1
ATOM 2510 C CA . ALA A 1 385 ? -20.69423 -65.20853 -43.86473 1.000 37.28291 384 ALA A CA 1
ATOM 2511 C C . ALA A 1 385 ? -20.52550 -66.71985 -43.94253 1.000 43.67778 384 ALA A C 1
ATOM 2512 O O . ALA A 1 385 ? -21.11039 -67.37589 -44.81284 1.000 49.40947 384 ALA A O 1
ATOM 2514 N N . GLN A 1 386 ? -19.72572 -67.28786 -43.03754 1.000 44.93349 385 GLN A N 1
ATOM 2515 C CA . GLN A 1 386 ? -19.53185 -68.73320 -43.01524 1.000 44.40473 385 GLN A CA 1
ATOM 2516 C C . GLN A 1 386 ? -20.83462 -69.44635 -42.68136 1.000 41.58493 385 GLN A C 1
ATOM 2517 O O . GLN A 1 386 ? -21.14874 -70.48788 -43.26979 1.000 48.86954 385 GLN A O 1
ATOM 2523 N N . ALA A 1 387 ? -21.60068 -68.90867 -41.72851 1.000 38.30287 386 ALA A N 1
ATOM 2524 C CA . ALA A 1 387 ? -22.87054 -69.53101 -41.37364 1.000 46.70932 386 ALA A CA 1
ATOM 2525 C C . ALA A 1 387 ? -23.83373 -69.50501 -42.55331 1.000 49.21350 386 ALA A C 1
ATOM 2526 O O . ALA A 1 387 ? -24.67432 -70.40150 -42.68958 1.000 53.51665 386 ALA A O 1
ATOM 2528 N N . ARG A 1 388 ? -23.72978 -68.48738 -43.41093 1.000 40.98107 387 ARG A N 1
ATOM 2529 C CA . ARG A 1 388 ? -24.60447 -68.35154 -44.56663 1.000 44.60746 387 ARG A CA 1
ATOM 2530 C C . ARG A 1 388 ? -24.08616 -69.11369 -45.77584 1.000 46.31119 387 ARG A C 1
ATOM 2531 O O . ARG A 1 388 ? -24.84728 -69.33697 -46.72247 1.000 40.88063 387 ARG A O 1
ATOM 2539 N N . GLY A 1 389 ? -22.82649 -69.54356 -45.74934 1.000 43.23131 388 GLY A N 1
ATOM 2540 C CA . GLY A 1 389 ? -22.22448 -70.20109 -46.89046 1.000 35.42862 388 GLY A CA 1
ATOM 2541 C C . GLY A 1 389 ? -21.90532 -69.28014 -48.04670 1.000 39.65163 388 GLY A C 1
ATOM 2542 O O . GLY A 1 389 ? -21.71546 -69.75478 -49.16890 1.000 56.63010 388 GLY A O 1
ATOM 2543 N N . GLY A 1 390 ? -21.84087 -67.96948 -47.80556 1.000 41.72666 389 GLY A N 1
ATOM 2544 C CA . GLY A 1 390 ? -21.60939 -66.98979 -48.84085 1.000 43.14270 389 GLY A CA 1
ATOM 2545 C C . GLY A 1 390 ? -20.26731 -66.28083 -48.71790 1.000 42.98031 389 GLY A C 1
ATOM 2546 O O . GLY A 1 390 ? -19.45539 -66.54886 -47.83553 1.000 47.03813 389 GLY A O 1
ATOM 2547 N N . ARG A 1 391 ? -20.05490 -65.34811 -49.64468 1.000 47.81407 390 ARG A N 1
ATOM 2548 C CA . ARG A 1 391 ? -18.86262 -64.51134 -49.66556 1.000 45.93625 390 ARG A CA 1
ATOM 2549 C C . ARG A 1 391 ? -19.05945 -63.26696 -48.80439 1.000 48.54410 390 ARG A C 1
ATOM 2550 O O . ARG A 1 391 ? -20.16207 -62.72163 -48.70714 1.000 40.85539 390 ARG A O 1
ATOM 2552 N N . LEU A 1 392 ? -17.97020 -62.81914 -48.18016 1.000 46.75044 391 LEU A N 1
ATOM 2553 C CA . LEU A 1 392 ? -17.92010 -61.52006 -47.51211 1.000 39.85807 391 LEU A CA 1
ATOM 2554 C C . LEU A 1 392 ? -17.45662 -60.43707 -48.48398 1.000 41.20112 391 LEU A C 1
ATOM 2555 O O . LEU A 1 392 ? -16.29639 -60.42749 -48.90813 1.000 48.56786 391 LEU A O 1
ATOM 2560 N N . VAL A 1 393 ? -18.36446 -59.52836 -48.83669 1.000 34.59841 392 VAL A N 1
ATOM 2561 C CA . VAL A 1 393 ? -18.10212 -58.44822 -49.78421 1.000 41.36131 392 VAL A CA 1
ATOM 2562 C C . VAL A 1 393 ? -18.00137 -57.13458 -49.01712 1.000 48.37492 392 VAL A C 1
ATOM 2563 O O . VAL A 1 393 ? -18.88191 -56.81620 -48.20871 1.000 55.32937 392 VAL A O 1
ATOM 2567 N N . CYS A 1 394 ? -16.93286 -56.37397 -49.26217 1.000 47.15895 393 CYS A N 1
ATOM 2568 C CA . CYS A 1 394 ? -16.70231 -55.10490 -48.57640 1.000 43.65547 393 CYS A CA 1
ATOM 2569 C C . CYS A 1 394 ? -16.74113 -53.96563 -49.58738 1.000 50.77016 393 CYS A C 1
ATOM 2570 O O . CYS A 1 394 ? -15.92808 -53.92562 -50.51718 1.000 53.48202 393 CYS A O 1
ATOM 2573 N N . VAL A 1 395 ? -17.68607 -53.04701 -49.40030 1.000 47.00631 394 VAL A N 1
ATOM 2574 C CA . VAL A 1 395 ? -17.77553 -51.79401 -50.14673 1.000 32.34735 394 VAL A CA 1
ATOM 2575 C C . VAL A 1 395 ? -17.33969 -50.64644 -49.24306 1.000 31.83953 394 VAL A C 1
ATOM 2576 O O . VAL A 1 395 ? -17.97783 -50.38653 -48.21516 1.000 37.84334 394 VAL A O 1
ATOM 2580 N N . PHE A 1 396 ? -16.25535 -49.96260 -49.61073 1.000 27.17547 395 PHE A N 1
ATOM 2581 C CA . PHE A 1 396 ? -15.73319 -48.90065 -48.76097 1.000 27.38744 395 PHE A CA 1
ATOM 2582 C C . PHE A 1 396 ? -15.04361 -47.84482 -49.61187 1.000 28.55173 395 PHE A C 1
ATOM 2583 O O . PHE A 1 396 ? -14.58207 -48.11477 -50.72392 1.000 37.37281 395 PHE A O 1
ATOM 2591 N N . GLY A 1 397 ? -14.99186 -46.62149 -49.07005 1.000 32.72221 396 GLY A N 1
ATOM 2592 C CA . GLY A 1 397 ? -14.17003 -45.57370 -49.63530 1.000 30.13861 396 GLY A CA 1
ATOM 2593 C C . GLY A 1 397 ? -13.41254 -44.82878 -48.55409 1.000 32.77687 396 GLY A C 1
ATOM 2594 O O . GLY A 1 397 ? -13.64129 -45.02795 -47.35897 1.000 41.53511 396 GLY A O 1
ATOM 2595 N N . CYS A 1 398 ? -12.50231 -43.96157 -48.99441 1.000 33.67590 397 CYS A N 1
ATOM 2596 C CA . CYS A 1 398 ? -11.72218 -43.12384 -48.09379 1.000 34.07809 397 CYS A CA 1
ATOM 2597 C C . CYS A 1 398 ? -12.01071 -41.65314 -48.36904 1.000 42.52892 397 CYS A C 1
ATOM 2598 O O . CYS A 1 398 ? -12.08716 -41.23429 -49.52880 1.000 45.66389 397 CYS A O 1
ATOM 2601 N N . GLY A 1 399 ? -12.17028 -40.87158 -47.30205 1.000 46.78672 398 GLY A N 1
ATOM 2602 C CA . GLY A 1 399 ? -12.40116 -39.44763 -47.46436 1.000 47.60631 398 GLY A CA 1
ATOM 2603 C C . GLY A 1 399 ? -11.19563 -38.71678 -48.02553 1.000 53.17780 398 GLY A C 1
ATOM 2604 O O . GLY A 1 399 ? -10.04467 -39.07347 -47.77096 1.000 61.03622 398 GLY A O 1
ATOM 2605 N N . GLY A 1 400 ? -11.46965 -37.67088 -48.80861 1.000 56.52069 399 GLY A N 1
ATOM 2606 C CA . GLY A 1 400 ? -10.40143 -36.82093 -49.30115 1.000 51.62960 399 GLY A CA 1
ATOM 2607 C C . GLY A 1 400 ? -10.00315 -35.75308 -48.29878 1.000 57.23995 399 GLY A C 1
ATOM 2608 O O . GLY A 1 400 ? -10.77850 -35.36589 -47.42482 1.000 54.34253 399 GLY A O 1
ATOM 2609 N N . GLU A 1 401 ? -8.75583 -35.29209 -48.41883 1.000 54.98501 400 GLU A N 1
ATOM 2610 C CA . GLU A 1 401 ? -8.20196 -34.21163 -47.60482 1.000 52.81796 400 GLU A CA 1
ATOM 2611 C C . GLU A 1 401 ? -8.09208 -34.60816 -46.14095 1.000 55.30214 400 GLU A C 1
ATOM 2612 O O . GLU A 1 401 ? -7.92934 -33.74827 -45.26947 1.000 70.96997 400 GLU A O 1
ATOM 2614 N N . ARG A 1 402 ? -8.15303 -35.90206 -45.87052 1.000 57.33643 401 ARG A N 1
ATOM 2615 C CA . ARG A 1 402 ? -7.95825 -36.51843 -44.57334 1.000 59.79693 401 ARG A CA 1
ATOM 2616 C C . ARG A 1 402 ? -6.67993 -37.34002 -44.69285 1.000 61.61984 401 ARG A C 1
ATOM 2617 O O . ARG A 1 402 ? -6.00797 -37.26801 -45.71860 1.000 61.03407 401 ARG A O 1
ATOM 2625 N N . ASP A 1 403 ? -6.37868 -38.16523 -43.68302 1.000 56.68338 402 ASP A N 1
ATOM 2626 C CA . ASP A 1 403 ? -5.13227 -38.93383 -43.58419 1.000 56.72213 402 ASP A CA 1
ATOM 2627 C C . ASP A 1 403 ? -4.90536 -39.85041 -44.78549 1.000 53.62867 402 ASP A C 1
ATOM 2628 O O . ASP A 1 403 ? -5.49100 -40.93756 -44.86451 1.000 64.76604 402 ASP A O 1
ATOM 2633 N N . PRO A 1 404 ? -4.06948 -39.42707 -45.74735 1.000 54.38055 403 PRO A N 1
ATOM 2634 C CA . PRO A 1 404 ? -3.81591 -40.26310 -46.93340 1.000 56.17999 403 PRO A CA 1
ATOM 2635 C C . PRO A 1 404 ? -3.22642 -41.61776 -46.60060 1.000 61.09144 403 PRO A C 1
ATOM 2636 O O . PRO A 1 404 ? -3.41174 -42.57425 -47.36354 1.000 77.67078 403 PRO A O 1
ATOM 2640 N N . GLY A 1 405 ? -2.51578 -41.72188 -45.47614 1.000 61.66142 404 GLY A N 1
ATOM 2641 C CA . GLY A 1 405 ? -1.88970 -42.96700 -45.07076 1.000 62.18372 404 GLY A CA 1
ATOM 2642 C C . GLY A 1 405 ? -2.84349 -44.11754 -44.83828 1.000 55.64418 404 GLY A C 1
ATOM 2643 O O . GLY A 1 405 ? -2.40545 -45.27250 -44.81925 1.000 60.45551 404 GLY A O 1
ATOM 2644 N N . LYS A 1 406 ? -4.13628 -43.84357 -44.66463 1.000 52.51766 405 LYS A N 1
ATOM 2645 C CA . LYS A 1 406 ? -5.05348 -44.94489 -44.40334 1.000 52.67217 405 LYS A CA 1
ATOM 2646 C C . LYS A 1 406 ? -5.51108 -45.59642 -45.69898 1.000 59.90539 405 LYS A C 1
ATOM 2647 O O . LYS A 1 406 ? -5.89326 -46.77207 -45.69377 1.000 59.65696 405 LYS A O 1
ATOM 2653 N N . ARG A 1 407 ? -5.48492 -44.85082 -46.80557 1.000 52.15710 406 ARG A N 1
ATOM 2654 C CA . ARG A 1 407 ? -6.08043 -45.33985 -48.04696 1.000 44.74874 406 ARG A CA 1
ATOM 2655 C C . ARG A 1 407 ? -5.43222 -46.62547 -48.54830 1.000 61.45865 406 ARG A C 1
ATOM 2656 O O . ARG A 1 407 ? -6.16428 -47.60286 -48.78366 1.000 76.58596 406 ARG A O 1
ATOM 2664 N N . PRO A 1 408 ? -4.10744 -46.71098 -48.74271 1.000 60.02351 407 PRO A N 1
ATOM 2665 C CA . PRO A 1 408 ? -3.54010 -48.00600 -49.16174 1.000 51.46814 407 PRO A CA 1
ATOM 2666 C C . PRO A 1 408 ? -3.69592 -49.09798 -48.11733 1.000 46.95638 407 PRO A C 1
ATOM 2667 O O . PRO A 1 408 ? -3.92981 -50.26091 -48.46925 1.000 53.36828 407 PRO A O 1
ATOM 2671 N N . GLU A 1 409 ? -3.56002 -48.75054 -46.83529 1.000 47.36835 408 GLU A N 1
ATOM 2672 C CA . GLU A 1 409 ? -3.74234 -49.72440 -45.76129 1.000 54.23516 408 GLU A CA 1
ATOM 2673 C C . GLU A 1 409 ? -5.13830 -50.33966 -45.77113 1.000 53.39271 408 GLU A C 1
ATOM 2674 O O . GLU A 1 409 ? -5.28823 -51.56173 -45.65705 1.000 54.04177 408 GLU A O 1
ATOM 2680 N N . MET A 1 410 ? -6.17547 -49.50796 -45.89921 1.000 53.39938 409 MET A N 1
ATOM 2681 C CA . MET A 1 410 ? -7.54134 -50.02828 -45.91830 1.000 53.95528 409 MET A CA 1
ATOM 2682 C C . MET A 1 410 ? -7.78156 -50.94712 -47.10948 1.000 46.07494 409 MET A C 1
ATOM 2683 O O . MET A 1 410 ? -8.44824 -51.98051 -46.97575 1.000 52.06628 409 MET A O 1
ATOM 2688 N N . GLY A 1 411 ? -7.27505 -50.57753 -48.28642 1.000 40.19773 410 GLY A N 1
ATOM 2689 C CA . GLY A 1 411 ? -7.33840 -51.48864 -49.41791 1.000 51.25363 410 GLY A CA 1
ATOM 2690 C C . GLY A 1 411 ? -6.75292 -52.85026 -49.10147 1.000 46.73641 410 GLY A C 1
ATOM 2691 O O . GLY A 1 411 ? -7.33593 -53.88177 -49.44383 1.000 50.11870 410 GLY A O 1
ATOM 2692 N N . ARG A 1 412 ? -5.59150 -52.87437 -48.44421 1.000 40.23308 411 ARG A N 1
ATOM 2693 C CA . ARG A 1 412 ? -4.97815 -54.14617 -48.07602 1.000 33.56319 411 ARG A CA 1
ATOM 2694 C C . ARG A 1 412 ? -5.86034 -54.92479 -47.10997 1.000 41.66499 411 ARG A C 1
ATOM 2695 O O . ARG A 1 412 ? -6.09542 -56.12403 -47.29568 1.000 48.47951 411 ARG A O 1
ATOM 2703 N N . ILE A 1 413 ? -6.35028 -54.25669 -46.06214 1.000 47.22754 412 ILE A N 1
ATOM 2704 C CA . ILE A 1 413 ? -7.17972 -54.93480 -45.06931 1.000 41.84445 412 ILE A CA 1
ATOM 2705 C C . ILE A 1 413 ? -8.42819 -55.50829 -45.72267 1.000 50.04283 412 ILE A C 1
ATOM 2706 O O . ILE A 1 413 ? -8.79898 -56.66377 -45.48148 1.000 57.60787 412 ILE A O 1
ATOM 2711 N N . ALA A 1 414 ? -9.10845 -54.70378 -46.54252 1.000 46.23076 413 ALA A N 1
ATOM 2712 C CA . ALA A 1 414 ? -10.33715 -55.17759 -47.16703 1.000 39.17131 413 ALA A CA 1
ATOM 2713 C C . ALA A 1 414 ? -10.06879 -56.42583 -47.99774 1.000 41.31719 413 ALA A C 1
ATOM 2714 O O . ALA A 1 414 ? -10.77163 -57.43450 -47.87439 1.000 44.61805 413 ALA A O 1
ATOM 2716 N N . VAL A 1 415 ? -9.03601 -56.37884 -48.84268 1.000 41.92565 414 VAL A N 1
ATOM 2717 C CA . VAL A 1 415 ? -8.78301 -57.48950 -49.75304 1.000 37.93867 414 VAL A CA 1
ATOM 2718 C C . VAL A 1 415 ? -8.18124 -58.68017 -49.01453 1.000 45.39514 414 VAL A C 1
ATOM 2719 O O . VAL A 1 415 ? -8.33221 -59.82891 -49.44897 1.000 57.95027 414 VAL A O 1
ATOM 2723 N N . GLU A 1 416 ? -7.49989 -58.43890 -47.89103 1.000 47.99070 415 GLU A N 1
ATOM 2724 C CA . GLU A 1 416 ? -6.92373 -59.54224 -47.13152 1.000 43.70737 415 GLU A CA 1
ATOM 2725 C C . GLU A 1 416 ? -7.98868 -60.29592 -46.35247 1.000 49.55440 415 GLU A C 1
ATOM 2726 O O . GLU A 1 416 ? -7.82751 -61.49144 -46.08280 1.000 60.66758 415 GLU A O 1
ATOM 2728 N N . ARG A 1 417 ? -9.07345 -59.61559 -45.98207 1.000 45.35364 416 ARG A N 1
ATOM 2729 C CA . ARG A 1 417 ? -10.02067 -60.13406 -45.01139 1.000 32.71102 416 ARG A CA 1
ATOM 2730 C C . ARG A 1 417 ? -11.40643 -60.36668 -45.59386 1.000 46.92172 416 ARG A C 1
ATOM 2731 O O . ARG A 1 417 ? -12.20616 -61.07293 -44.97050 1.000 58.67138 416 ARG A O 1
ATOM 2739 N N . ALA A 1 418 ? -11.71175 -59.79557 -46.75667 1.000 35.53189 417 ALA A N 1
ATOM 2740 C CA . ALA A 1 418 ? -12.98007 -59.98094 -47.44405 1.000 30.15720 417 ALA A CA 1
ATOM 2741 C C . ALA A 1 418 ? -12.76112 -60.81118 -48.70293 1.000 40.41097 417 ALA A C 1
ATOM 2742 O O . ALA A 1 418 ? -11.66398 -60.84679 -49.26701 1.000 50.61706 417 ALA A O 1
ATOM 2744 N N . ASP A 1 419 ? -13.82554 -61.48354 -49.14407 1.000 44.59880 418 ASP A N 1
ATOM 2745 C CA . ASP A 1 419 ? -13.74388 -62.27310 -50.36857 1.000 50.00602 418 ASP A CA 1
ATOM 2746 C C . ASP A 1 419 ? -13.84711 -61.41637 -51.62629 1.000 51.94795 418 ASP A C 1
ATOM 2747 O O . ASP A 1 419 ? -13.20772 -61.73169 -52.63613 1.000 55.70737 418 ASP A O 1
ATOM 2752 N N . ARG A 1 420 ? -14.63817 -60.34509 -51.59240 1.000 46.88724 419 ARG A N 1
ATOM 2753 C CA . ARG A 1 420 ? -14.75738 -59.42280 -52.71572 1.000 41.90662 419 ARG A CA 1
ATOM 2754 C C . ARG A 1 420 ? -14.76952 -57.99485 -52.19379 1.000 37.12420 419 ARG A C 1
ATOM 2755 O O . ARG A 1 420 ? -15.45976 -57.69859 -51.21537 1.000 41.79306 419 ARG A O 1
ATOM 2757 N N . VAL A 1 421 ? -13.99969 -57.11671 -52.83208 1.000 33.64178 420 VAL A N 1
ATOM 2758 C CA . VAL A 1 421 ? -13.86683 -55.72972 -52.40150 1.000 36.57781 420 VAL A CA 1
ATOM 2759 C C . VAL A 1 421 ? -14.25045 -54.81126 -53.55311 1.000 40.90449 420 VAL A C 1
ATOM 2760 O O . VAL A 1 421 ? -13.73944 -54.95840 -54.66940 1.000 54.89924 420 VAL A O 1
ATOM 2764 N N . VAL A 1 422 ? -15.15066 -53.86970 -53.27869 1.000 36.09426 421 VAL A N 1
ATOM 2765 C CA . VAL A 1 422 ? -15.50878 -52.80205 -54.20672 1.000 40.48459 421 VAL A CA 1
ATOM 2766 C C . VAL A 1 422 ? -15.10274 -51.47801 -53.57213 1.000 43.29538 421 VAL A C 1
ATOM 2767 O O . VAL A 1 422 ? -15.63255 -51.10206 -52.51901 1.000 54.66636 421 VAL A O 1
ATOM 2771 N N . VAL A 1 423 ? -14.16893 -50.77482 -54.20749 1.000 31.74446 422 VAL A N 1
ATOM 2772 C CA . VAL A 1 423 ? -13.71440 -49.47035 -53.73517 1.000 27.84113 422 VAL A CA 1
ATOM 2773 C C . VAL A 1 423 ? -14.52867 -48.37501 -54.41198 1.000 34.06867 422 VAL A C 1
ATOM 2774 O O . VAL A 1 423 ? -14.63862 -48.33886 -55.64355 1.000 39.05066 422 VAL A O 1
ATOM 2778 N N . THR A 1 424 ? -15.09881 -47.47852 -53.60562 1.000 40.96408 423 THR A N 1
ATOM 2779 C CA . THR A 1 424 ? -15.93872 -46.39379 -54.09647 1.000 25.99133 423 THR A CA 1
ATOM 2780 C C . THR A 1 424 ? -15.56902 -45.10002 -53.37617 1.000 27.36403 423 THR A C 1
ATOM 2781 O O . THR A 1 424 ? -14.66063 -45.06385 -52.54331 1.000 41.11021 423 THR A O 1
ATOM 2785 N N . SER A 1 425 ? -16.25703 -44.02046 -53.74090 1.000 29.33541 424 SER A N 1
ATOM 2786 C CA . SER A 1 425 ? -16.06072 -42.71570 -53.11838 1.000 34.14308 424 SER A CA 1
ATOM 2787 C C . SER A 1 425 ? -16.80315 -42.61993 -51.78705 1.000 39.82325 424 SER A C 1
ATOM 2788 O O . SER A 1 425 ? -17.93221 -43.09921 -51.64868 1.000 36.67541 424 SER A O 1
ATOM 2791 N N . ASP A 1 426 ? -16.15540 -41.98370 -50.80942 1.000 39.93119 425 ASP A N 1
ATOM 2792 C CA . ASP A 1 426 ? -16.69507 -41.77420 -49.46126 1.000 42.43672 425 ASP A CA 1
ATOM 2793 C C . ASP A 1 426 ? -16.28180 -40.36033 -49.06824 1.000 45.02905 425 ASP A C 1
ATOM 2794 O O . ASP A 1 426 ? -15.16309 -40.13765 -48.59920 1.000 44.54828 425 ASP A O 1
ATOM 2799 N N . ASN A 1 427 ? -17.21183 -39.42739 -49.24595 1.000 49.03296 426 ASN A N 1
ATOM 2800 C CA . ASN A 1 427 ? -17.00511 -38.00691 -48.97868 1.000 50.92515 426 ASN A CA 1
ATOM 2801 C C . ASN A 1 427 ? -15.69322 -37.53064 -49.61716 1.000 56.78857 426 ASN A C 1
ATOM 2802 O O . ASN A 1 427 ? -14.76377 -37.13771 -48.90226 1.000 50.47811 426 ASN A O 1
ATOM 2807 N N . PRO A 1 428 ? -15.58639 -37.56334 -50.94807 1.000 51.85043 427 PRO A N 1
ATOM 2808 C CA . PRO A 1 428 ? -14.34038 -37.12395 -51.59586 1.000 44.92705 427 PRO A CA 1
ATOM 2809 C C . PRO A 1 428 ? -14.08119 -35.63719 -51.44689 1.000 57.10075 427 PRO A C 1
ATOM 2810 O O . PRO A 1 428 ? -12.95840 -35.19093 -51.71619 1.000 64.74016 427 PRO A O 1
ATOM 2814 N N . ARG A 1 429 ? -15.08449 -34.87265 -51.01356 1.000 58.71630 428 ARG A N 1
ATOM 2815 C CA . ARG A 1 429 ? -15.01375 -33.42551 -50.84715 1.000 52.84864 428 ARG A CA 1
ATOM 2816 C C . ARG A 1 429 ? -14.43837 -32.71362 -52.06768 1.000 57.64787 428 ARG A C 1
ATOM 2817 O O . ARG A 1 429 ? -14.99697 -32.80245 -53.16613 1.000 47.98825 428 ARG A O 1
ATOM 2825 N N . SER A 1 430 ? -13.31751 -32.01919 -51.88905 1.000 64.92237 429 SER A N 1
ATOM 2826 C CA . SER A 1 430 ? -12.70652 -31.23329 -52.95365 1.000 54.00807 429 SER A CA 1
ATOM 2827 C C . SER A 1 430 ? -11.63656 -31.98738 -53.73379 1.000 62.94541 429 SER A C 1
ATOM 2828 O O . SER A 1 430 ? -11.11220 -31.44679 -54.71278 1.000 79.82649 429 SER A O 1
ATOM 2830 N N . GLU A 1 431 ? -11.30696 -33.21055 -53.33838 1.000 55.10638 430 GLU A N 1
ATOM 2831 C CA . GLU A 1 431 ? -10.28907 -33.99981 -54.01454 1.000 53.80433 430 GLU A CA 1
ATOM 2832 C C . GLU A 1 431 ? -10.91273 -34.75458 -55.18397 1.000 57.29969 430 GLU A C 1
ATOM 2833 O O . GLU A 1 431 ? -12.12947 -34.94281 -55.25353 1.000 53.79071 430 GLU A O 1
ATOM 2839 N N . SER A 1 432 ? -10.06749 -35.18494 -56.11074 1.000 56.22768 431 SER A N 1
ATOM 2840 C CA . SER A 1 432 ? -10.56503 -36.02635 -57.19100 1.000 49.52054 431 SER A CA 1
ATOM 2841 C C . SER A 1 432 ? -10.85751 -37.43018 -56.67843 1.000 58.02930 431 SER A C 1
ATOM 2842 O O . SER A 1 432 ? -9.95433 -38.09279 -56.14969 1.000 65.79355 431 SER A O 1
ATOM 2845 N N . PRO A 1 433 ? -12.10337 -37.90509 -56.79164 1.000 48.97920 432 PRO A N 1
ATOM 2846 C CA . PRO A 1 433 ? -12.43325 -39.28337 -56.38034 1.000 50.04359 432 PRO A CA 1
ATOM 2847 C C . PRO A 1 433 ? -11.52171 -40.35620 -56.95608 1.000 49.75171 432 PRO A C 1
ATOM 2848 O O . PRO A 1 433 ? -11.17055 -41.31111 -56.25174 1.000 62.12951 432 PRO A O 1
ATOM 2852 N N . GLN A 1 434 ? -11.12934 -40.21865 -58.22613 1.000 42.28403 433 GLN A N 1
ATOM 2853 C CA . GLN A 1 434 ? -10.27422 -41.21520 -58.86871 1.000 46.82937 433 GLN A CA 1
ATOM 2854 C C . GLN A 1 434 ? -8.89336 -41.28395 -58.23171 1.000 58.39107 433 GLN A C 1
ATOM 2855 O O . GLN A 1 434 ? -8.34206 -42.37761 -58.06137 1.000 64.21132 433 GLN A O 1
ATOM 2861 N N . ASP A 1 435 ? -8.31257 -40.13520 -57.88144 1.000 51.32759 434 ASP A N 1
ATOM 2862 C CA . ASP A 1 435 ? -7.00854 -40.14478 -57.22377 1.000 47.80304 434 ASP A CA 1
ATOM 2863 C C . ASP A 1 435 ? -7.06289 -40.93295 -55.92180 1.000 51.17345 434 ASP A C 1
ATOM 2864 O O . ASP A 1 435 ? -6.17785 -41.74994 -55.64163 1.000 57.32840 434 ASP A O 1
ATOM 2869 N N . ILE A 1 436 ? -8.08968 -40.69449 -55.10545 1.000 51.80476 435 ILE A N 1
ATOM 2870 C CA . ILE A 1 436 ? -8.22857 -41.44411 -53.85984 1.000 54.41596 435 ILE A CA 1
ATOM 2871 C C . ILE A 1 436 ? -8.32721 -42.94002 -54.13860 1.000 47.76796 435 ILE A C 1
ATOM 2872 O O . ILE A 1 436 ? -7.64775 -43.75337 -53.50090 1.000 51.97346 435 ILE A O 1
ATOM 2877 N N . ILE A 1 437 ? -9.17763 -43.32308 -55.09584 1.000 44.11181 436 ILE A N 1
ATOM 2878 C CA . ILE A 1 437 ? -9.33724 -44.73480 -55.44598 1.000 44.74354 436 ILE A CA 1
ATOM 2879 C C . ILE A 1 437 ? -8.01433 -45.34634 -55.89669 1.000 44.77734 436 ILE A C 1
ATOM 2880 O O . ILE A 1 437 ? -7.64150 -46.44390 -55.46506 1.000 50.93866 436 ILE A O 1
ATOM 2885 N N . ASP A 1 438 ? -7.28662 -44.64868 -56.77441 1.000 48.39144 437 ASP A N 1
ATOM 2886 C CA . ASP A 1 438 ? -5.99409 -45.15604 -57.23122 1.000 50.55557 437 ASP A CA 1
ATOM 2887 C C . ASP A 1 438 ? -5.03186 -45.36933 -56.06864 1.000 53.90408 437 ASP A C 1
ATOM 2888 O O . ASP A 1 438 ? -4.28246 -46.35324 -56.04390 1.000 51.62761 437 ASP A O 1
ATOM 2893 N N . GLN A 1 439 ? -5.03770 -44.45443 -55.09747 1.000 42.67419 438 GLN A N 1
ATOM 2894 C CA . GLN A 1 439 ? -4.17829 -44.60125 -53.92721 1.000 49.25240 438 GLN A CA 1
ATOM 2895 C C . GLN A 1 439 ? -4.59277 -45.80502 -53.09014 1.000 51.30304 438 GLN A C 1
ATOM 2896 O O . GLN A 1 439 ? -3.73815 -46.55201 -52.59874 1.000 58.95315 438 GLN A O 1
ATOM 2902 N N . ILE A 1 440 ? -5.90156 -45.99481 -52.90629 1.000 52.12181 439 ILE A N 1
ATOM 2903 C CA . ILE A 1 440 ? -6.40779 -47.16742 -52.19572 1.000 48.15178 439 ILE A CA 1
ATOM 2904 C C . ILE A 1 440 ? -5.95414 -48.44275 -52.89494 1.000 39.13153 439 ILE A C 1
ATOM 2905 O O . ILE A 1 440 ? -5.42594 -49.36657 -52.26442 1.000 40.77006 439 ILE A O 1
ATOM 2910 N N . LEU A 1 441 ? -6.16360 -48.51101 -54.21250 1.000 39.43360 440 LEU A N 1
ATOM 2911 C CA . LEU A 1 441 ? -5.83735 -49.71416 -54.97154 1.000 38.96927 440 LEU A CA 1
ATOM 2912 C C . LEU A 1 441 ? -4.35296 -50.04368 -54.88366 1.000 40.57284 440 LEU A C 1
ATOM 2913 O O . LEU A 1 441 ? -3.96976 -51.21509 -54.98258 1.000 48.40130 440 LEU A O 1
ATOM 2918 N N . ALA A 1 442 ? -3.50612 -49.02450 -54.71471 1.000 39.49090 441 ALA A N 1
ATOM 2919 C CA . ALA A 1 442 ? -2.06525 -49.23098 -54.61841 1.000 48.68880 441 ALA A CA 1
ATOM 2920 C C . ALA A 1 442 ? -1.68328 -50.09664 -53.42306 1.000 44.34506 441 ALA A C 1
ATOM 2921 O O . ALA A 1 442 ? -0.59132 -50.67455 -53.41215 1.000 46.24129 441 ALA A O 1
ATOM 2923 N N . GLY A 1 443 ? -2.55470 -50.20079 -52.42180 1.000 47.48633 442 GLY A N 1
ATOM 2924 C CA . GLY A 1 443 ? -2.29947 -50.97504 -51.22370 1.000 44.94432 442 GLY A CA 1
ATOM 2925 C C . GLY A 1 443 ? -2.72530 -52.42046 -51.31173 1.000 40.29436 442 GLY A C 1
ATOM 2926 O O . GLY A 1 443 ? -2.41878 -53.21201 -50.41587 1.000 49.99351 442 GLY A O 1
ATOM 2927 N N . ILE A 1 444 ? -3.42984 -52.77647 -52.38029 1.000 38.08561 443 ILE A N 1
ATOM 2928 C CA . ILE A 1 444 ? -3.94331 -54.12210 -52.62260 1.000 49.02346 443 ILE A CA 1
ATOM 2929 C C . ILE A 1 444 ? -2.81522 -54.94108 -53.23971 1.000 50.74653 443 ILE A C 1
ATOM 2930 O O . ILE A 1 444 ? -2.33724 -54.60716 -54.33379 1.000 56.78682 443 ILE A O 1
ATOM 2935 N N . PRO A 1 445 ? -2.34777 -55.99644 -52.56879 1.000 41.51884 444 PRO A N 1
ATOM 2936 C CA . PRO A 1 445 ? -1.22243 -56.78127 -53.09832 1.000 49.89465 444 PRO A CA 1
ATOM 2937 C C . PRO A 1 445 ? -1.43574 -57.30222 -54.51484 1.000 52.17717 444 PRO A C 1
ATOM 2938 O O . PRO A 1 445 ? -2.56035 -57.55295 -54.95407 1.000 49.83627 444 PRO A O 1
ATOM 2942 N N . ALA A 1 446 ? -0.31343 -57.45298 -55.22199 1.000 54.02086 445 ALA A N 1
ATOM 2943 C CA . ALA A 1 446 ? -0.28161 -58.00373 -56.57278 1.000 46.35347 445 ALA A CA 1
ATOM 2944 C C . ALA A 1 446 ? -0.85599 -59.41328 -56.61079 1.000 48.94298 445 ALA A C 1
ATOM 2945 O O . ALA A 1 446 ? -0.29863 -60.33753 -56.01336 1.000 53.79935 445 ALA A O 1
ATOM 2947 N N . GLY A 1 447 ? -1.96845 -59.57713 -57.31386 1.000 63.25447 446 GLY A N 1
ATOM 2948 C CA . GLY A 1 447 ? -2.62823 -60.86268 -57.45402 1.000 78.52892 446 GLY A CA 1
ATOM 2949 C C . GLY A 1 447 ? -4.01863 -60.88432 -56.87334 1.000 68.06472 446 GLY A C 1
ATOM 2950 O O . GLY A 1 447 ? -4.76665 -61.84668 -57.10238 1.000 69.94987 446 GLY A O 1
ATOM 2951 N N . MET A 1 448 ? -4.37503 -59.85869 -56.11348 1.000 56.37076 447 MET A N 1
ATOM 2952 C CA . MET A 1 448 ? -5.71611 -59.64157 -55.60813 1.000 49.77652 447 MET A CA 1
ATOM 2953 C C . MET A 1 448 ? -6.30733 -58.43617 -56.33008 1.000 43.68224 447 MET A C 1
ATOM 2954 O O . MET A 1 448 ? -5.58898 -57.49492 -56.67889 1.000 43.69215 447 MET A O 1
ATOM 2959 N N . ARG A 1 449 ? -7.61954 -58.46112 -56.55383 1.000 48.58152 448 ARG A N 1
ATOM 2960 C CA . ARG A 1 449 ? -8.28155 -57.42261 -57.33178 1.000 37.34388 448 ARG A CA 1
ATOM 2961 C C . ARG A 1 449 ? -9.46033 -56.84011 -56.56558 1.000 47.63762 448 ARG A C 1
ATOM 2962 O O . ARG A 1 449 ? -10.14363 -57.54035 -55.81371 1.000 49.32845 448 ARG A O 1
ATOM 2964 N N . ALA A 1 450 ? -9.68383 -55.54106 -56.76076 1.000 26.92672 449 ALA A N 1
ATOM 2965 C CA . ALA A 1 450 ? -10.86918 -54.85094 -56.26733 1.000 34.22049 449 ALA A CA 1
ATOM 2966 C C . ALA A 1 450 ? -11.60599 -54.17258 -57.41247 1.000 37.05734 449 ALA A C 1
ATOM 2967 O O . ALA A 1 450 ? -10.98379 -53.52352 -58.26042 1.000 49.51961 449 ALA A O 1
ATOM 2969 N N . ALA A 1 451 ? -12.92617 -54.33051 -57.43614 1.000 31.62179 450 ALA A N 1
ATOM 2970 C CA . ALA A 1 451 ? -13.75123 -53.59509 -58.38119 1.000 25.84170 450 ALA A CA 1
ATOM 2971 C C . ALA A 1 451 ? -13.84176 -52.12661 -57.97687 1.000 32.08540 450 ALA A C 1
ATOM 2972 O O . ALA A 1 451 ? -13.84477 -51.78214 -56.79201 1.000 53.26718 450 ALA A O 1
ATOM 2974 N N . VAL A 1 452 ? -13.90711 -51.25668 -58.98048 1.000 28.39638 451 VAL A N 1
ATOM 2975 C CA . VAL A 1 452 ? -13.97397 -49.81212 -58.78372 1.000 36.70559 451 VAL A CA 1
ATOM 2976 C C . VAL A 1 452 ? -15.29000 -49.31107 -59.35720 1.000 33.74433 451 VAL A C 1
ATOM 2977 O O . VAL A 1 452 ? -15.58372 -49.54104 -60.53777 1.000 30.83041 451 VAL A O 1
ATOM 2981 N N . GLN A 1 453 ? -16.08315 -48.63435 -58.52839 1.000 26.96775 452 GLN A N 1
ATOM 2982 C CA . GLN A 1 453 ? -17.27466 -47.93327 -59.00116 1.000 27.35980 452 GLN A CA 1
ATOM 2983 C C . GLN A 1 453 ? -17.32954 -46.60926 -58.24141 1.000 23.96175 452 GLN A C 1
ATOM 2984 O O . GLN A 1 453 ? -17.82414 -46.55621 -57.10315 1.000 32.97694 452 GLN A O 1
ATOM 2990 N N . PRO A 1 454 ? -16.81396 -45.52617 -58.83314 1.000 20.63672 453 PRO A N 1
ATOM 2991 C CA . PRO A 1 454 ? -16.68757 -44.25249 -58.09598 1.000 27.86117 453 PRO A CA 1
ATOM 2992 C C . PRO A 1 454 ? -17.98912 -43.68745 -57.54715 1.000 37.08681 453 PRO A C 1
ATOM 2993 O O . PRO A 1 454 ? -17.97157 -43.04088 -56.49186 1.000 33.31349 453 PRO A O 1
ATOM 2997 N N . ASP A 1 455 ? -19.11446 -43.90562 -58.21971 1.000 40.61029 454 ASP A N 1
ATOM 2998 C CA . ASP A 1 455 ? -20.41058 -43.45251 -57.72154 1.000 34.50082 454 ASP A CA 1
ATOM 2999 C C . ASP A 1 455 ? -20.90946 -44.41939 -56.65266 1.000 31.71320 454 ASP A C 1
ATOM 3000 O O . ASP A 1 455 ? -21.25049 -45.56846 -56.95294 1.000 43.37727 454 ASP A O 1
ATOM 3005 N N . ARG A 1 456 ? -20.93635 -43.95145 -55.39954 1.000 29.64669 455 ARG A N 1
ATOM 3006 C CA . ARG A 1 456 ? -21.22267 -44.83057 -54.26890 1.000 33.06647 455 ARG A CA 1
ATOM 3007 C C . ARG A 1 456 ? -22.60544 -45.45780 -54.40261 1.000 27.85033 455 ARG A C 1
ATOM 3008 O O . ARG A 1 456 ? -22.80075 -46.62835 -54.05442 1.000 32.98795 455 ARG A O 1
ATOM 3016 N N . ALA A 1 457 ? -23.58022 -44.69010 -54.89924 1.000 29.97470 456 ALA A N 1
ATOM 3017 C CA . ALA A 1 457 ? -24.91206 -45.24094 -55.12959 1.000 33.05008 456 ALA A CA 1
ATOM 3018 C C . ALA A 1 457 ? -24.85506 -46.36889 -56.15111 1.000 32.26700 456 ALA A C 1
ATOM 3019 O O . ALA A 1 457 ? -25.46930 -47.42547 -55.96031 1.000 37.42299 456 ALA A O 1
ATOM 3021 N N . LEU A 1 458 ? -24.12166 -46.15686 -57.24725 1.000 36.92670 457 LEU A N 1
ATOM 3022 C CA . LEU A 1 458 ? -23.96763 -47.20129 -58.25350 1.000 31.99850 457 LEU A CA 1
ATOM 3023 C C . LEU A 1 458 ? -23.23420 -48.40077 -57.66955 1.000 36.13455 457 LEU A C 1
ATOM 3024 O O . LEU A 1 458 ? -23.58830 -49.55249 -57.94779 1.000 39.21931 457 LEU A O 1
ATOM 3029 N N . ALA A 1 459 ? -22.19473 -48.14416 -56.86991 1.000 39.40277 458 ALA A N 1
ATOM 3030 C CA . ALA A 1 459 ? -21.45022 -49.22409 -56.22987 1.000 32.26201 458 ALA A CA 1
ATOM 3031 C C . ALA A 1 459 ? -22.36404 -50.08527 -55.37132 1.000 36.65853 458 ALA A C 1
ATOM 3032 O O . ALA A 1 459 ? -22.27031 -51.31694 -55.39420 1.000 39.48786 458 ALA A O 1
ATOM 3034 N N . ILE A 1 460 ? -23.26202 -49.45339 -54.61506 1.000 37.87211 459 ILE A N 1
ATOM 3035 C CA . ILE A 1 460 ? -24.16282 -50.19976 -53.74329 1.000 34.49949 459 ILE A CA 1
ATOM 3036 C C . ILE A 1 460 ? -25.13252 -51.03279 -54.57058 1.000 41.05616 459 ILE A C 1
ATOM 3037 O O . ILE A 1 460 ? -25.29563 -52.23576 -54.33822 1.000 48.82764 459 ILE A O 1
ATOM 3042 N N . MET A 1 461 ? -25.78648 -50.41064 -55.55222 1.000 31.58647 460 MET A N 1
ATOM 3043 C CA . MET A 1 461 ? -26.78957 -51.12878 -56.32991 1.000 35.34711 460 MET A CA 1
ATOM 3044 C C . MET A 1 461 ? -26.15846 -52.27178 -57.11823 1.000 33.52772 460 MET A C 1
ATOM 3045 O O . MET A 1 461 ? -26.67116 -53.39687 -57.12057 1.000 41.16570 460 MET A O 1
ATOM 3050 N N . GLN A 1 462 ? -25.04226 -51.99980 -57.79818 1.000 31.56882 461 GLN A N 1
ATOM 3051 C CA . GLN A 1 462 ? -24.38953 -53.03196 -58.59981 1.000 29.50439 461 GLN A CA 1
ATOM 3052 C C . GLN A 1 462 ? -23.84166 -54.16985 -57.73991 1.000 36.69747 461 GLN A C 1
ATOM 3053 O O . GLN A 1 462 ? -23.93909 -55.34212 -58.12184 1.000 40.87678 461 GLN A O 1
ATOM 3059 N N . THR A 1 463 ? -23.25836 -53.84849 -56.57947 1.000 34.25598 462 THR A N 1
ATOM 3060 C CA . THR A 1 463 ? -22.71388 -54.89256 -55.71178 1.000 31.51189 462 THR A CA 1
ATOM 3061 C C . THR A 1 463 ? -23.81609 -55.78408 -55.15694 1.000 40.60750 462 THR A C 1
ATOM 3062 O O . THR A 1 463 ? -23.68261 -57.01352 -55.13446 1.000 40.53649 462 THR A O 1
ATOM 3066 N N . LEU A 1 464 ? -24.91685 -55.17555 -54.71804 1.000 43.24302 463 LEU A N 1
ATOM 3067 C CA . LEU A 1 464 ? -26.01330 -55.91995 -54.11047 1.000 42.61894 463 LEU A CA 1
ATOM 3068 C C . LEU A 1 464 ? -26.77362 -56.74613 -55.13865 1.000 49.73139 463 LEU A C 1
ATOM 3069 O O . LEU A 1 464 ? -27.29189 -57.81864 -54.80774 1.000 52.61945 463 LEU A O 1
ATOM 3074 N N . TRP A 1 465 ? -26.84633 -56.27440 -56.38380 1.000 30.75198 464 TRP A N 1
ATOM 3075 C CA . TRP A 1 465 ? -27.60490 -56.97902 -57.40796 1.000 25.81890 464 TRP A CA 1
ATOM 3076 C C . TRP A 1 465 ? -26.84359 -58.16468 -57.98025 1.000 37.84302 464 TRP A C 1
ATOM 3077 O O . TRP A 1 465 ? -27.47147 -59.08720 -58.51131 1.000 45.71500 464 TRP A O 1
ATOM 3088 N N . SER A 1 466 ? -25.51672 -58.16206 -57.89221 1.000 36.95733 465 SER A N 1
ATOM 3089 C CA . SER A 1 466 ? -24.71426 -59.26713 -58.39422 1.000 39.02020 465 SER A CA 1
ATOM 3090 C C . SER A 1 466 ? -24.38694 -60.27530 -57.30153 1.000 40.93268 465 SER A C 1
ATOM 3091 O O . SER A 1 466 ? -23.75856 -61.30025 -57.58559 1.000 37.33228 465 SER A O 1
ATOM 3094 N N . ALA A 1 467 ? -24.80114 -60.00338 -56.06649 1.000 42.17051 466 ALA A N 1
ATOM 3095 C CA . ALA A 1 467 ? -24.47237 -60.85055 -54.93088 1.000 42.53036 466 ALA A CA 1
ATOM 3096 C C . ALA A 1 467 ? -25.41915 -62.04118 -54.86737 1.000 48.14221 466 ALA A C 1
ATOM 3097 O O . ALA A 1 467 ? -26.61805 -61.91625 -55.13319 1.000 49.79474 466 ALA A O 1
ATOM 3099 N N . ALA A 1 468 ? -24.87387 -63.19785 -54.50958 1.000 51.76212 467 ALA A N 1
ATOM 3100 C CA . ALA A 1 468 ? -25.70563 -64.34498 -54.19416 1.000 41.50206 467 ALA A CA 1
ATOM 3101 C C . ALA A 1 468 ? -26.45404 -64.12600 -52.87810 1.000 53.75224 467 ALA A C 1
ATOM 3102 O O . ALA A 1 468 ? -25.99079 -63.38541 -52.00619 1.000 63.18897 467 ALA A O 1
ATOM 3104 N N . PRO A 1 469 ? -27.62457 -64.75370 -52.72074 1.000 59.28473 468 PRO A N 1
ATOM 3105 C CA . PRO A 1 469 ? -28.42141 -64.55389 -51.49572 1.000 47.68792 468 PRO A CA 1
ATOM 3106 C C . PRO A 1 469 ? -27.67804 -64.87605 -50.21094 1.000 47.97383 468 PRO A C 1
ATOM 3107 O O . PRO A 1 469 ? -28.05890 -64.36171 -49.15195 1.000 56.27146 468 PRO A O 1
ATOM 3111 N N . ASP A 1 470 ? -26.63405 -65.69925 -50.26098 1.000 45.31678 469 ASP A N 1
ATOM 3112 C CA . ASP A 1 470 ? -25.93796 -66.12341 -49.05549 1.000 47.32983 469 ASP A CA 1
ATOM 3113 C C . ASP A 1 470 ? -24.75622 -65.22396 -48.72611 1.000 51.49431 469 ASP A C 1
ATOM 3114 O O . ASP A 1 470 ? -24.11246 -65.42008 -47.69076 1.000 48.64776 469 ASP A O 1
ATOM 3119 N N . ASP A 1 471 ? -24.46515 -64.24523 -49.57671 1.000 51.97641 470 ASP A N 1
ATOM 3120 C CA . ASP A 1 471 ? -23.32952 -63.36254 -49.36598 1.000 53.26219 470 ASP A CA 1
ATOM 3121 C C . ASP A 1 471 ? -23.61368 -62.41764 -48.20058 1.000 59.61264 470 ASP A C 1
ATOM 3122 O O . ASP A 1 471 ? -24.76509 -62.08002 -47.91222 1.000 53.50635 470 ASP A O 1
ATOM 3127 N N . VAL A 1 472 ? -22.54957 -61.99194 -47.52553 1.000 54.53925 471 VAL A N 1
ATOM 3128 C CA . VAL A 1 472 ? -22.60899 -60.91334 -46.54230 1.000 40.35756 471 VAL A CA 1
ATOM 3129 C C . VAL A 1 472 ? -21.89279 -59.69714 -47.10667 1.000 47.02122 471 VAL A C 1
ATOM 3130 O O . VAL A 1 472 ? -20.68768 -59.74655 -47.38321 1.000 51.55853 471 VAL A O 1
ATOM 3134 N N . ILE A 1 473 ? -22.63556 -58.60714 -47.27585 1.000 40.95536 472 ILE A N 1
ATOM 3135 C CA . ILE A 1 473 ? -22.12620 -57.38239 -47.87792 1.000 37.06173 472 ILE A CA 1
ATOM 3136 C C . ILE A 1 473 ? -21.98438 -56.34985 -46.76969 1.000 42.38935 472 ILE A C 1
ATOM 3137 O O . ILE A 1 473 ? -22.95921 -56.03396 -46.07599 1.000 52.94460 472 ILE A O 1
ATOM 3142 N N . LEU A 1 474 ? -20.77203 -55.82739 -46.60085 1.000 41.57120 473 LEU A N 1
ATOM 3143 C CA . LEU A 1 474 ? -20.49849 -54.75197 -45.65397 1.000 35.66177 473 LEU A CA 1
ATOM 3144 C C . LEU A 1 474 ? -20.41078 -53.42789 -46.40429 1.000 43.24550 473 LEU A C 1
ATOM 3145 O O . LEU A 1 474 ? -19.49598 -53.22345 -47.20904 1.000 43.56672 473 LEU A O 1
ATOM 3150 N N . LEU A 1 475 ? -21.35969 -52.53181 -46.14432 1.000 39.11707 474 LEU A N 1
ATOM 3151 C CA . LEU A 1 475 ? -21.23794 -51.13720 -46.56415 1.000 29.42965 474 LEU A CA 1
ATOM 3152 C C . LEU A 1 475 ? -20.54810 -50.38254 -45.43485 1.000 34.70246 474 LEU A C 1
ATOM 3153 O O . LEU A 1 475 ? -21.17259 -50.03115 -44.43108 1.000 44.19515 474 LEU A O 1
ATOM 3158 N N . ALA A 1 476 ? -19.25655 -50.12625 -45.60305 1.000 37.62603 475 ALA A N 1
ATOM 3159 C CA . ALA A 1 476 ? -18.41447 -49.59411 -44.54404 1.000 38.41892 475 ALA A CA 1
ATOM 3160 C C . ALA A 1 476 ? -18.13856 -48.11526 -44.77785 1.000 35.71814 475 ALA A C 1
ATOM 3161 O O . ALA A 1 476 ? -18.07589 -47.64660 -45.91746 1.000 42.07694 475 ALA A O 1
ATOM 3163 N N . GLY A 1 477 ? -17.97558 -47.38239 -43.68028 1.000 40.35582 476 GLY A N 1
ATOM 3164 C CA . GLY A 1 477 ? -17.54770 -46.00212 -43.76674 1.000 35.86856 476 GLY A CA 1
ATOM 3165 C C . GLY A 1 477 ? -18.52050 -45.04068 -43.11834 1.000 34.50977 476 GLY A C 1
ATOM 3166 O O . GLY A 1 477 ? -18.19949 -44.42096 -42.10000 1.000 51.06726 476 GLY A O 1
ATOM 3167 N N . LYS A 1 478 ? -19.71202 -44.89770 -43.70111 1.000 26.44284 477 LYS A N 1
ATOM 3168 C CA . LYS A 1 478 ? -20.60819 -43.82858 -43.27739 1.000 28.39818 477 LYS A CA 1
ATOM 3169 C C . LYS A 1 478 ? -21.36252 -44.17666 -42.00050 1.000 37.96244 477 LYS A C 1
ATOM 3170 O O . LYS A 1 478 ? -21.58427 -43.29868 -41.15910 1.000 50.16266 477 LYS A O 1
ATOM 3176 N N . GLY A 1 479 ? -21.73158 -45.44573 -41.81746 1.000 46.83733 478 GLY A N 1
ATOM 3177 C CA . GLY A 1 479 ? -22.42325 -45.84646 -40.60576 1.000 42.92377 478 GLY A CA 1
ATOM 3178 C C . GLY A 1 479 ? -23.68858 -45.02925 -40.43879 1.000 49.91175 478 GLY A C 1
ATOM 3179 O O . GLY A 1 479 ? -24.65950 -45.20610 -41.18045 1.000 56.33563 478 GLY A O 1
ATOM 3180 N N . HIS A 1 480 ? -23.68234 -44.12761 -39.46056 1.000 49.79987 479 HIS A N 1
ATOM 3181 C CA . HIS A 1 480 ? -24.84485 -43.32520 -39.10778 1.000 54.16677 479 HIS A CA 1
ATOM 3182 C C . HIS A 1 480 ? -24.89869 -42.02318 -39.89927 1.000 60.34223 479 HIS A C 1
ATOM 3183 O O . HIS A 1 480 ? -25.91141 -41.31625 -39.84469 1.000 68.15037 479 HIS A O 1
ATOM 3190 N N . GLU A 1 481 ? -23.84535 -41.71486 -40.65423 1.000 56.77076 480 GLU A N 1
ATOM 3191 C CA . GLU A 1 481 ? -23.79593 -40.49699 -41.45208 1.000 37.93084 480 GLU A CA 1
ATOM 3192 C C . GLU A 1 481 ? -24.80983 -40.56570 -42.58757 1.000 44.66048 480 GLU A C 1
ATOM 3193 O O . GLU A 1 481 ? -24.91294 -41.57999 -43.28434 1.000 59.43415 480 GLU A O 1
ATOM 3199 N N . THR A 1 482 ? -25.55792 -39.47598 -42.77453 1.000 46.92514 481 THR A N 1
ATOM 3200 C CA . THR A 1 482 ? -26.61041 -39.40466 -43.78088 1.000 36.85229 481 THR A CA 1
ATOM 3201 C C . THR A 1 482 ? -26.30185 -38.44592 -44.93028 1.000 41.76906 481 THR A C 1
ATOM 3202 O O . THR A 1 482 ? -27.23271 -37.94952 -45.57241 1.000 53.17230 481 THR A O 1
ATOM 3206 N N . TYR A 1 483 ? -25.03038 -38.16842 -45.21448 1.000 40.88896 482 TYR A N 1
ATOM 3207 C CA . TYR A 1 483 ? -24.70541 -37.29290 -46.33319 1.000 37.95878 482 TYR A CA 1
ATOM 3208 C C . TYR A 1 483 ? -23.45624 -37.78761 -47.04840 1.000 44.23411 482 TYR A C 1
ATOM 3209 O O . TYR A 1 483 ? -22.66079 -38.55178 -46.49626 1.000 51.54251 482 TYR A O 1
ATOM 3218 N N . GLN A 1 484 ? -23.29027 -37.33853 -48.29385 1.000 46.27420 483 GLN A N 1
ATOM 3219 C CA . GLN A 1 484 ? -22.01098 -37.41611 -48.98598 1.000 52.04242 483 GLN A CA 1
ATOM 3220 C C . GLN A 1 484 ? -21.53701 -35.99714 -49.26961 1.000 50.46729 483 GLN A C 1
ATOM 3221 O O . GLN A 1 484 ? -22.26967 -35.20553 -49.87272 1.000 43.37456 483 GLN A O 1
ATOM 3227 N N . ASP A 1 485 ? -20.31946 -35.67571 -48.83349 1.000 52.35673 484 ASP A N 1
ATOM 3228 C CA . ASP A 1 485 ? -19.71016 -34.37419 -49.09741 1.000 50.41888 484 ASP A CA 1
ATOM 3229 C C . ASP A 1 485 ? -18.93782 -34.41028 -50.41630 1.000 65.03498 484 ASP A C 1
ATOM 3230 O O . ASP A 1 485 ? -17.85307 -34.99737 -50.48333 1.000 73.70975 484 ASP A O 1
ATOM 3235 N N . ILE A 1 486 ? -19.48268 -33.79800 -51.46524 1.000 60.64731 485 ILE A N 1
ATOM 3236 C CA . ILE A 1 486 ? -18.83566 -33.77512 -52.77724 1.000 59.21430 485 ILE A CA 1
ATOM 3237 C C . ILE A 1 486 ? -18.68785 -32.31944 -53.20841 1.000 59.51575 485 ILE A C 1
ATOM 3238 O O . ILE A 1 486 ? -19.69008 -31.62266 -53.41456 1.000 67.77677 485 ILE A O 1
ATOM 3243 N N . GLY A 1 487 ? -17.44483 -31.85488 -53.32561 1.000 59.39112 486 GLY A N 1
ATOM 3244 C CA . GLY A 1 487 ? -17.21926 -30.48074 -53.74571 1.000 58.28844 486 GLY A CA 1
ATOM 3245 C C . GLY A 1 487 ? -17.75313 -29.45308 -52.77506 1.000 58.32172 486 GLY A C 1
ATOM 3246 O O . GLY A 1 487 ? -18.15693 -28.36082 -53.18911 1.000 60.31319 486 GLY A O 1
ATOM 3247 N N . GLY A 1 488 ? -17.76844 -29.78116 -51.48562 1.000 62.47377 487 GLY A N 1
ATOM 3248 C CA . GLY A 1 488 ? -18.18544 -28.87520 -50.43928 1.000 59.83680 487 GLY A CA 1
ATOM 3249 C C . GLY A 1 488 ? -19.66954 -28.85960 -50.15745 1.000 61.28822 487 GLY A C 1
ATOM 3250 O O . GLY A 1 488 ? -20.10317 -28.13246 -49.25402 1.000 69.21629 487 GLY A O 1
ATOM 3251 N N . ARG A 1 489 ? -20.46427 -29.61875 -50.90436 1.000 71.27332 488 ARG A N 1
ATOM 3252 C CA . ARG A 1 489 ? -21.89247 -29.72920 -50.65231 1.000 64.62007 488 ARG A CA 1
ATOM 3253 C C . ARG A 1 489 ? -22.17629 -31.06938 -49.98976 1.000 51.94391 488 ARG A C 1
ATOM 3254 O O . ARG A 1 489 ? -21.78582 -32.11972 -50.51256 1.000 51.86385 488 ARG A O 1
ATOM 3256 N N . LYS A 1 490 ? -22.84935 -31.03235 -48.84280 1.000 51.25125 489 LYS A N 1
ATOM 3257 C CA . LYS A 1 490 ? -23.28385 -32.25926 -48.18279 1.000 42.09427 489 LYS A CA 1
ATOM 3258 C C . LYS A 1 490 ? -24.60913 -32.66123 -48.81538 1.000 51.32132 489 LYS A C 1
ATOM 3259 O O . LYS A 1 490 ? -25.65929 -32.10211 -48.49253 1.000 61.93461 489 LYS A O 1
ATOM 3261 N N . LEU A 1 491 ? -24.56905 -33.65662 -49.70484 1.000 49.77754 490 LEU A N 1
ATOM 3262 C CA . LEU A 1 491 ? -25.76438 -34.15584 -50.38395 1.000 40.44127 490 LEU A CA 1
ATOM 3263 C C . LEU A 1 491 ? -26.33000 -35.36226 -49.66897 1.000 46.37232 490 LEU A C 1
ATOM 3264 O O . LEU A 1 491 ? -25.56906 -36.26052 -49.28117 1.000 55.64149 490 LEU A O 1
ATOM 3269 N N . PRO A 1 492 ? -27.64103 -35.36588 -49.44501 1.000 48.92264 491 PRO A N 1
ATOM 3270 C CA . PRO A 1 492 ? -28.29019 -36.50437 -48.78597 1.000 48.57926 491 PRO A CA 1
ATOM 3271 C C . PRO A 1 492 ? -27.85994 -37.83008 -49.39554 1.000 49.07313 491 PRO A C 1
ATOM 3272 O O . PRO A 1 492 ? -27.90935 -38.03059 -50.61252 1.000 53.18441 491 PRO A O 1
ATOM 3276 N N . PHE A 1 493 ? -27.42374 -38.73586 -48.52535 1.000 38.09929 492 PHE A N 1
ATOM 3277 C CA . PHE A 1 493 ? -27.01498 -40.07780 -48.92560 1.000 34.55455 492 PHE A CA 1
ATOM 3278 C C . PHE A 1 493 ? -26.99718 -40.94270 -47.67958 1.000 36.20824 492 PHE A C 1
ATOM 3279 O O . PHE A 1 493 ? -26.26885 -40.64865 -46.72833 1.000 41.20854 492 PHE A O 1
ATOM 3287 N N . ASP A 1 494 ? -27.75936 -42.02883 -47.70658 1.000 38.90294 493 ASP A N 1
ATOM 3288 C CA . ASP A 1 494 ? -27.87251 -42.94737 -46.58345 1.000 38.72550 493 ASP A CA 1
ATOM 3289 C C . ASP A 1 494 ? -27.64656 -44.35311 -47.11145 1.000 46.13006 493 ASP A C 1
ATOM 3290 O O . ASP A 1 494 ? -28.42983 -44.84081 -47.93344 1.000 56.96226 493 ASP A O 1
ATOM 3295 N N . ASP A 1 495 ? -26.56136 -44.98905 -46.65550 1.000 40.83064 494 ASP A N 1
ATOM 3296 C CA . ASP A 1 495 ? -26.23736 -46.33669 -47.11073 1.000 38.47651 494 ASP A CA 1
ATOM 3297 C C . ASP A 1 495 ? -27.41297 -47.27719 -46.89700 1.000 41.63221 494 ASP A C 1
ATOM 3298 O O . ASP A 1 495 ? -27.62154 -48.20499 -47.68667 1.000 44.51771 494 ASP A O 1
ATOM 3303 N N . ARG A 1 496 ? -28.18714 -47.05507 -45.83388 1.000 48.22250 495 ARG A N 1
ATOM 3304 C CA . ARG A 1 496 ? -29.29946 -47.94259 -45.51794 1.000 53.04415 495 ARG A CA 1
ATOM 3305 C C . ARG A 1 496 ? -30.40132 -47.81108 -46.56349 1.000 58.11335 495 ARG A C 1
ATOM 3306 O O . ARG A 1 496 ? -30.95900 -48.81591 -47.01929 1.000 65.60590 495 ARG A O 1
ATOM 3308 N N . GLN A 1 497 ? -30.72102 -46.57324 -46.95551 1.000 49.71739 496 GLN A N 1
ATOM 3309 C CA . GLN A 1 497 ? -31.78465 -46.33055 -47.92696 1.000 59.55177 496 GLN A CA 1
ATOM 3310 C C . GLN A 1 497 ? -31.43393 -46.89908 -49.29879 1.000 56.56268 496 GLN A C 1
ATOM 3311 O O . GLN A 1 497 ? -32.29933 -47.46262 -49.97927 1.000 62.74447 496 GLN A O 1
ATOM 3317 N N . TRP A 1 498 ? -30.17691 -46.75721 -49.72831 1.000 47.50609 497 TRP A N 1
ATOM 3318 C CA . TRP A 1 498 ? -29.77816 -47.30915 -51.02140 1.000 52.71522 497 TRP A CA 1
ATOM 3319 C C . TRP A 1 498 ? -29.79298 -48.83095 -50.99436 1.000 48.82015 497 TRP A C 1
ATOM 3320 O O . TRP A 1 498 ? -30.19222 -49.46964 -51.97525 1.000 57.14196 497 TRP A O 1
ATOM 3331 N N . ALA A 1 499 ? -29.35028 -49.42881 -49.88736 1.000 39.99113 498 ALA A N 1
ATOM 3332 C CA . ALA A 1 499 ? -29.43640 -50.87790 -49.75129 1.000 43.59008 498 ALA A CA 1
ATOM 3333 C C . ALA A 1 499 ? -30.88912 -51.32941 -49.81469 1.000 49.05940 498 ALA A C 1
ATOM 3334 O O . ALA A 1 499 ? -31.20824 -52.34370 -50.44634 1.000 53.17214 498 ALA A O 1
ATOM 3336 N N . ARG A 1 500 ? -31.78334 -50.58292 -49.16102 1.000 48.20614 499 ARG A N 1
ATOM 3337 C CA . ARG A 1 500 ? -33.20458 -50.90729 -49.20423 1.000 53.85460 499 ARG A CA 1
ATOM 3338 C C . ARG A 1 500 ? -33.73737 -50.82404 -50.63004 1.000 60.40351 499 ARG A C 1
ATOM 3339 O O . ARG A 1 500 ? -34.50575 -51.69053 -51.06451 1.000 59.67648 499 ARG A O 1
ATOM 3347 N N . LEU A 1 501 ? -33.35123 -49.77889 -51.36874 1.000 65.03761 500 LEU A N 1
ATOM 3348 C CA . LEU A 1 501 ? -33.75149 -49.66582 -52.76907 1.000 54.76183 500 LEU A CA 1
ATOM 3349 C C . LEU A 1 501 ? -33.24118 -50.84885 -53.58145 1.000 41.60486 500 LEU A C 1
ATOM 3350 O O . LEU A 1 501 ? -33.97861 -51.43881 -54.37966 1.000 44.59346 500 LEU A O 1
ATOM 3355 N N . ALA A 1 502 ? -31.96722 -51.20036 -53.39020 1.000 48.29519 501 ALA A N 1
ATOM 3356 C CA . ALA A 1 502 ? -31.35781 -52.29356 -54.14078 1.000 46.18177 501 ALA A CA 1
ATOM 3357 C C . ALA A 1 502 ? -32.05687 -53.61716 -53.86362 1.000 50.58466 501 ALA A C 1
ATOM 3358 O O . ALA A 1 502 ? -32.19061 -54.45732 -54.75943 1.000 42.90106 501 ALA A O 1
ATOM 3360 N N . LEU A 1 503 ? -32.48738 -53.83021 -52.61969 1.000 53.04850 502 LEU A N 1
ATOM 3361 C CA . LEU A 1 503 ? -33.16231 -55.07383 -52.26593 1.000 50.47925 502 LEU A CA 1
ATOM 3362 C C . LEU A 1 503 ? -34.58275 -55.12444 -52.81583 1.000 56.72226 502 LEU A C 1
ATOM 3363 O O . LEU A 1 503 ? -35.10728 -56.21322 -53.07651 1.000 48.84651 502 LEU A O 1
ATOM 3368 N N . LEU A 1 504 ? -35.21548 -53.96569 -52.99916 1.000 49.63758 503 LEU A N 1
ATOM 3369 C CA . LEU A 1 504 ? -36.60929 -53.91623 -53.42742 1.000 40.95043 503 LEU A CA 1
ATOM 3370 C C . LEU A 1 504 ? -36.71514 -54.02582 -54.94593 1.000 47.90794 503 LEU A C 1
ATOM 3371 O O . LEU A 1 504 ? -37.55826 -54.76915 -55.46108 1.000 57.18320 503 LEU A O 1
ATOM 3376 N N . LEU A 1 505 ? -35.86868 -53.28536 -55.66394 1.000 49.76109 504 LEU A N 1
ATOM 3377 C CA . LEU A 1 505 ? -36.07360 -53.02511 -57.08876 1.000 44.38783 504 LEU A CA 1
ATOM 3378 C C . LEU A 1 505 ? -36.17808 -54.29375 -57.93287 1.000 44.07168 504 LEU A C 1
ATOM 3379 O O . LEU A 1 505 ? -37.04380 -54.33190 -58.82494 1.000 60.76333 504 LEU A O 1
ATOM 3384 N N . PRO A 1 506 ? -35.36322 -55.33673 -57.73046 1.000 30.76694 505 PRO A N 1
ATOM 3385 C CA . PRO A 1 506 ? -35.48642 -56.53529 -58.57888 1.000 51.24700 505 PRO A CA 1
ATOM 3386 C C . PRO A 1 506 ? -36.84300 -57.20926 -58.48258 1.000 65.32132 505 PRO A C 1
ATOM 3387 O O . PRO A 1 506 ? -37.18568 -57.99843 -59.37179 1.000 71.59419 505 PRO A O 1
ATOM 3391 N N . HIS A 1 507 ? -37.62308 -56.93704 -57.43809 1.000 57.98915 506 HIS A N 1
ATOM 3392 C CA . HIS A 1 507 ? -38.89607 -57.60888 -57.23004 1.000 67.42128 506 HIS A CA 1
ATOM 3393 C C . HIS A 1 507 ? -40.08230 -56.71844 -57.58367 1.000 64.23147 506 HIS A C 1
ATOM 3394 O O . HIS A 1 507 ? -41.20644 -57.22131 -57.68618 1.000 80.98208 506 HIS A O 1
ATOM 3401 N N . ALA A 1 508 ? -39.85458 -55.41933 -57.77774 1.000 44.51008 507 ALA A N 1
ATOM 3402 C CA . ALA A 1 508 ? -40.91883 -54.49171 -58.14488 1.000 64.31192 507 ALA A CA 1
ATOM 3403 C C . ALA A 1 508 ? -41.36366 -54.69012 -59.59166 1.000 82.58700 507 ALA A C 1
ATOM 3404 O O . ALA A 1 508 ? -40.53452 -54.79139 -60.50162 1.000 77.63213 507 ALA A O 1
ATOM 3406 N N . GLY A 1 509 ? -42.67952 -54.76355 -59.79255 1.000 90.27213 508 GLY A N 1
ATOM 3407 C CA . GLY A 1 509 ? -43.30598 -54.75064 -61.10424 1.000 83.83188 508 GLY A CA 1
ATOM 3408 C C . GLY A 1 509 ? -42.78513 -53.74733 -62.11815 1.000 82.22132 508 GLY A C 1
ATOM 3409 O O . GLY A 1 509 ? -42.17457 -54.13045 -63.12086 1.000 84.68210 508 GLY A O 1
ATOM 3410 N N . ALA A 1 510 ? -43.03944 -52.46008 -61.87971 1.000 74.34454 509 ALA A N 1
ATOM 3411 C CA . ALA A 1 510 ? -42.55756 -51.39624 -62.75225 1.000 70.47450 509 ALA A CA 1
ATOM 3412 C C . ALA A 1 510 ? -42.30834 -50.14036 -61.92758 1.000 68.22062 509 ALA A C 1
ATOM 3413 O O . ALA A 1 510 ? -42.84397 -49.98048 -60.83158 1.000 90.18727 509 ALA A O 1
ATOM 3415 N N . VAL A 1 511 ? -41.45264 -49.26422 -62.44714 1.000 54.77435 510 VAL A N 1
ATOM 3416 C CA . VAL A 1 511 ? -41.20979 -47.94792 -61.86013 1.000 63.13540 510 VAL A CA 1
ATOM 3417 C C . VAL A 1 511 ? -42.04706 -46.89083 -62.57192 1.000 71.28522 510 VAL A C 1
ATOM 3418 O O . VAL A 1 511 ? -42.04320 -46.81489 -63.80733 1.000 78.21218 510 VAL A O 1
ATOM 3422 N N . SER A 1 512 ? -42.76805 -46.07440 -61.79702 1.000 78.18507 511 SER A N 1
ATOM 3423 C CA . SER A 1 512 ? -43.65419 -45.05538 -62.34525 1.000 73.36471 511 SER A CA 1
ATOM 3424 C C . SER A 1 512 ? -43.42249 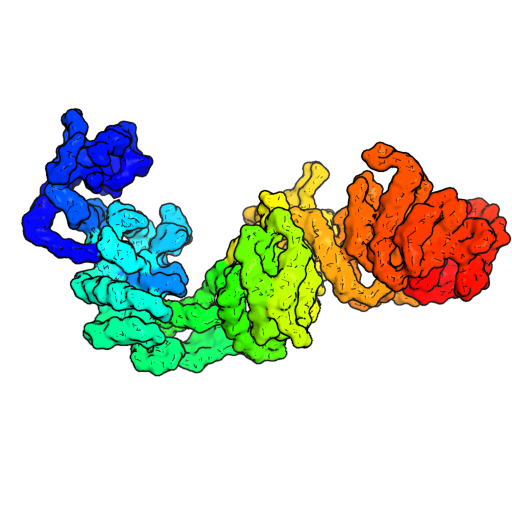-43.73796 -61.61377 1.000 69.31609 511 SER A C 1
ATOM 3425 O O . SER A 1 512 ? -43.13962 -43.71853 -60.41276 1.000 71.84156 511 SER A O 1
ATOM 3427 N N . THR A 1 513 ? -43.55201 -42.63281 -62.35105 1.000 72.68437 512 THR A N 1
ATOM 3428 C CA . THR A 1 513 ? -43.52877 -41.28520 -61.78961 1.000 74.14321 512 THR A CA 1
ATOM 3429 C C . THR A 1 513 ? -44.87209 -40.56901 -61.83844 1.000 78.85359 512 THR A C 1
ATOM 3430 O O . THR A 1 513 ? -44.95073 -39.40667 -61.42602 1.000 87.04902 512 THR A O 1
ATOM 3434 N N . ASP A 1 514 ? -45.92463 -41.21789 -62.32538 1.000 83.34177 513 ASP A N 1
ATOM 3435 C CA . ASP A 1 514 ? -47.22157 -40.58186 -62.53778 1.000 90.08651 513 ASP A CA 1
ATOM 3436 C C . ASP A 1 514 ? -48.27314 -41.33533 -61.73590 1.000 93.26662 513 ASP A C 1
ATOM 3437 O O . ASP A 1 514 ? -48.60496 -42.48068 -62.06110 1.000 81.59033 513 ASP A O 1
ATOM 3442 N N . THR A 1 515 ? -48.79128 -40.69448 -60.68295 1.000 99.10895 514 THR A N 1
ATOM 3443 C CA . THR A 1 515 ? -49.73315 -41.37274 -59.80213 1.000 93.07785 514 THR A CA 1
ATOM 3444 C C . THR A 1 515 ? -51.04303 -41.68108 -60.51308 1.000 91.87413 514 THR A C 1
ATOM 3445 O O . THR A 1 515 ? -51.81378 -42.51903 -60.03340 1.000 88.73111 514 THR A O 1
ATOM 3449 N N . ARG A 1 516 ? -51.30985 -41.02070 -61.64243 1.000 96.54152 515 ARG A N 1
ATOM 3450 C CA . ARG A 1 516 ? -52.51027 -41.30463 -62.41594 1.000 87.84823 515 ARG A CA 1
ATOM 3451 C C . ARG A 1 516 ? -52.41424 -42.66106 -63.10024 1.000 97.22887 515 ARG A C 1
ATOM 3452 O O . ARG A 1 516 ? -53.44417 -43.24291 -63.45657 1.000 99.02874 515 ARG A O 1
ATOM 3454 N N . ARG A 1 517 ? -51.19300 -43.16388 -63.29297 1.000 104.28278 516 ARG A N 1
ATOM 3455 C CA . ARG A 1 517 ? -50.92248 -44.38052 -64.04428 1.000 99.85258 516 ARG A CA 1
ATOM 3456 C C . ARG A 1 517 ? -50.25346 -45.46693 -63.21160 1.000 104.29130 516 ARG A C 1
ATOM 3457 O O . ARG A 1 517 ? -49.98149 -46.55050 -63.74198 1.000 94.83690 516 ARG A O 1
ATOM 3459 N N . ILE A 1 518 ? -49.97632 -45.21243 -61.93192 1.000 101.84859 517 ILE A N 1
ATOM 3460 C CA . ILE A 1 518 ? -49.24012 -46.16633 -61.10871 1.000 96.25521 517 ILE A CA 1
ATOM 3461 C C . ILE A 1 518 ? -50.13191 -47.35476 -60.77505 1.000 89.16038 517 ILE A C 1
ATOM 3462 O O . ILE A 1 518 ? -51.29301 -47.19174 -60.37738 1.000 95.61501 517 ILE A O 1
ATOM 3464 N N . GLY A 1 519 ? -49.58825 -48.56286 -60.94025 1.000 69.41823 518 GLY A N 1
ATOM 3465 C CA . GLY A 1 519 ? -50.29683 -49.78884 -60.65353 1.000 81.58905 518 GLY A CA 1
ATOM 3466 C C . GLY A 1 519 ? -49.78766 -50.51660 -59.41481 1.000 84.16989 518 GLY A C 1
ATOM 3467 O O . GLY A 1 519 ? -48.79970 -50.13891 -58.78658 1.000 86.86009 518 GLY A O 1
ATOM 3468 N N . ARG A 1 520 ? -50.50874 -51.58619 -59.07385 1.000 76.19852 519 ARG A N 1
ATOM 3469 C CA . ARG A 1 520 ? -50.16147 -52.42736 -57.93278 1.000 77.61044 519 ARG A CA 1
ATOM 3470 C C . ARG A 1 520 ? -48.75951 -53.00549 -58.07616 1.000 80.67803 519 ARG A C 1
ATOM 3471 O O . ARG A 1 520 ? -48.40889 -53.57151 -59.11603 1.000 75.91004 519 ARG A O 1
ATOM 3473 N N . GLY A 1 521 ? -47.95583 -52.86109 -57.02227 1.000 81.00705 520 GLY A N 1
ATOM 3474 C CA . GLY A 1 521 ? -46.64621 -53.47119 -56.98408 1.000 76.96007 520 GLY A CA 1
ATOM 3475 C C . GLY A 1 521 ? -45.56275 -52.62346 -57.60433 1.000 88.58537 520 GLY A C 1
ATOM 3476 O O . GLY A 1 521 ? -44.39834 -53.04426 -57.62386 1.000 79.91300 520 GLY A O 1
ATOM 3477 N N . GLU A 1 522 ? -45.91322 -51.44500 -58.10741 1.000 96.05576 521 GLU A N 1
ATOM 3478 C CA . GLU A 1 522 ? -44.97803 -50.52861 -58.73556 1.000 87.98355 521 GLU A CA 1
ATOM 3479 C C . GLU A 1 522 ? -44.33623 -49.56656 -57.74164 1.000 80.57204 521 GLU A C 1
ATOM 3480 O O . GLU A 1 522 ? -44.90431 -49.23809 -56.69668 1.000 91.50738 521 GLU A O 1
ATOM 3482 N N . LEU A 1 523 ? -43.12845 -49.12546 -58.08920 1.000 62.36627 522 LEU A N 1
ATOM 3483 C CA . LEU A 1 523 ? -42.36565 -48.15830 -57.30867 1.000 63.42438 522 LEU A CA 1
ATOM 3484 C C . LEU A 1 523 ? -42.71296 -46.75036 -57.78369 1.000 62.64367 522 LEU A C 1
ATOM 3485 O O . LEU A 1 523 ? -42.58328 -46.44224 -58.97345 1.000 67.34610 522 LEU A O 1
ATOM 3490 N N . PHE A 1 524 ? -43.14849 -45.90155 -56.85655 1.000 44.44420 523 PHE A N 1
ATOM 3491 C CA . PHE A 1 524 ? -43.49745 -44.51713 -57.15561 1.000 57.51956 523 PHE A CA 1
ATOM 3492 C C . PHE A 1 524 ? -42.29676 -43.61083 -56.91082 1.000 64.69952 523 PHE A C 1
ATOM 3493 O O . PHE A 1 524 ? -41.69641 -43.64271 -55.83310 1.000 74.00040 523 PHE A O 1
ATOM 3495 N N . VAL A 1 525 ? -41.94364 -42.81313 -57.91523 1.000 77.39695 524 VAL A N 1
ATOM 3496 C CA . VAL A 1 525 ? -40.89006 -41.81115 -57.79012 1.000 69.76274 524 VAL A CA 1
ATOM 3497 C C . VAL A 1 525 ? -41.52374 -40.42949 -57.67469 1.000 69.92876 524 VAL A C 1
ATOM 3498 O O . VAL A 1 525 ? -42.13732 -39.92606 -58.62204 1.000 73.28264 524 VAL A O 1
ATOM 3502 N N . ALA A 1 526 ? -41.36641 -39.82600 -56.49857 1.000 61.63524 525 ALA A N 1
ATOM 3503 C CA . ALA A 1 526 ? -41.94876 -38.53787 -56.12214 1.000 69.69615 525 ALA A CA 1
ATOM 3504 C C . ALA A 1 526 ? -41.05750 -37.43965 -56.68937 1.000 68.90870 525 ALA A C 1
ATOM 3505 O O . ALA A 1 526 ? -40.09697 -37.00176 -56.05457 1.000 67.02588 525 ALA A O 1
ATOM 3507 N N . LEU A 1 527 ? -41.37035 -36.98101 -57.89836 1.000 58.65282 526 LEU A N 1
ATOM 3508 C CA . LEU A 1 527 ? -40.56860 -35.93567 -58.51780 1.000 68.15863 526 LEU A CA 1
ATOM 3509 C C . LEU A 1 527 ? -41.00294 -34.55820 -58.03378 1.000 63.80217 526 LEU A C 1
ATOM 3510 O O . LEU A 1 527 ? -42.19601 -34.27185 -57.89945 1.000 72.56590 526 LEU A O 1
ATOM 3515 N N . SER A 1 528 ? -40.01157 -33.70354 -57.77825 1.000 70.15860 527 SER A N 1
ATOM 3516 C CA . SER A 1 528 ? -40.22143 -32.31301 -57.38722 1.000 84.11187 527 SER A CA 1
ATOM 3517 C C . SER A 1 528 ? -39.95165 -31.39996 -58.57843 1.000 88.82172 527 SER A C 1
ATOM 3518 O O . SER A 1 528 ? -38.81236 -31.29905 -59.04614 1.000 96.14588 527 SER A O 1
ATOM 3521 N N . GLY A 1 529 ? -40.99543 -30.74134 -59.06530 1.000 93.48250 528 GLY A N 1
ATOM 3522 C CA . GLY A 1 529 ? -40.84292 -29.80386 -60.15887 1.000 93.42535 528 GLY A CA 1
ATOM 3523 C C . GLY A 1 529 ? -42.18711 -29.43993 -60.75001 1.000 101.88581 528 GLY A C 1
ATOM 3524 O O . GLY A 1 529 ? -43.24559 -29.83281 -60.24745 1.000 105.88989 528 GLY A O 1
ATOM 3525 N N . GLU A 1 530 ? -42.11780 -28.66101 -61.82852 1.000 109.07684 529 GLU A N 1
ATOM 3526 C CA . GLU A 1 530 ? -43.29143 -28.14842 -62.55362 1.000 97.33939 529 GLU A CA 1
ATOM 3527 C C . GLU A 1 530 ? -44.12672 -27.29997 -61.59767 1.000 106.97068 529 GLU A C 1
ATOM 3528 O O . GLU A 1 530 ? -43.58043 -26.39033 -60.95246 1.000 112.91192 529 GLU A O 1
ATOM 3534 N N . ASN A 1 531 ? -45.42503 -27.57022 -61.47073 1.000 93.28867 530 ASN A N 1
ATOM 3535 C CA . ASN A 1 531 ? -46.41416 -26.78715 -60.74495 1.000 95.14062 530 ASN A CA 1
ATOM 3536 C C . ASN A 1 531 ? -46.95286 -27.50261 -59.51921 1.000 110.89302 530 ASN A C 1
ATOM 3537 O O . ASN A 1 531 ? -47.37425 -26.84153 -58.56769 1.000 113.43736 530 ASN A O 1
ATOM 3539 N N . PHE A 1 532 ? -46.94340 -28.83740 -59.52073 1.000 105.67345 531 PHE A N 1
ATOM 3540 C CA . PHE A 1 532 ? -47.49730 -29.64568 -58.43492 1.000 113.72645 531 PHE A CA 1
ATOM 3541 C C . PHE A 1 532 ? -46.50178 -30.75321 -58.09447 1.000 108.55966 531 PHE A C 1
ATOM 3542 O O . PHE A 1 532 ? -46.48272 -31.82684 -58.70284 1.000 99.53418 531 PHE A O 1
ATOM 3544 N N . ASP A 1 533 ? -45.66072 -30.43598 -57.11080 1.000 110.51723 532 ASP A N 1
ATOM 3545 C CA . ASP A 1 533 ? -44.69466 -31.28441 -56.41981 1.000 98.69704 532 ASP A CA 1
ATOM 3546 C C . ASP A 1 533 ? -45.22434 -32.68498 -56.11583 1.000 95.84707 532 ASP A C 1
ATOM 3547 O O . ASP A 1 533 ? -46.08942 -32.85026 -55.24970 1.000 103.12489 532 ASP A O 1
ATOM 3552 N N . GLY A 1 534 ? -44.71934 -33.68978 -56.83434 1.000 93.82725 533 GLY A N 1
ATOM 3553 C CA . GLY A 1 534 ? -45.14174 -35.07977 -56.73109 1.000 91.20437 533 GLY A CA 1
ATOM 3554 C C . GLY A 1 534 ? -45.23225 -35.62682 -55.31606 1.000 86.43754 533 GLY A C 1
ATOM 3555 O O . GLY A 1 534 ? -45.92296 -36.62169 -55.07449 1.000 86.54678 533 GLY A O 1
ATOM 3556 N N . HIS A 1 535 ? -44.53157 -34.98876 -54.37427 1.000 93.46175 534 HIS A N 1
ATOM 3557 C CA . HIS A 1 535 ? -44.54653 -35.42877 -52.98066 1.000 94.94454 534 HIS A CA 1
ATOM 3558 C C . HIS A 1 535 ? -45.94080 -35.30041 -52.38091 1.000 97.52952 534 HIS A C 1
ATOM 3559 O O . HIS A 1 535 ? -46.28407 -36.02215 -51.43739 1.000 81.41748 534 HIS A O 1
ATOM 3566 N N . ASP A 1 536 ? -46.75238 -34.38965 -52.91745 1.000 103.83610 535 ASP A N 1
ATOM 3567 C CA . ASP A 1 536 ? -48.10856 -34.13235 -52.45057 1.000 96.76290 535 ASP A CA 1
ATOM 3568 C C . ASP A 1 536 ? -49.07352 -35.26842 -52.77241 1.000 97.59385 535 ASP A C 1
ATOM 3569 O O . ASP A 1 536 ? -50.21442 -35.23811 -52.29842 1.000 97.21622 535 ASP A O 1
ATOM 3574 N N . TYR A 1 537 ? -48.65122 -36.26196 -53.55496 1.000 96.27387 536 TYR A N 1
ATOM 3575 C CA . TYR A 1 537 ? -49.52944 -37.30776 -54.06542 1.000 89.46123 536 TYR A CA 1
ATOM 3576 C C . TYR A 1 537 ? -49.19566 -38.67908 -53.49222 1.000 90.85319 536 TYR A C 1
ATOM 3577 O O . TYR A 1 537 ? -49.66954 -39.69194 -54.01858 1.000 89.44540 536 TYR A O 1
ATOM 3586 N N . LEU A 1 538 ? -48.38696 -38.73658 -52.43399 1.000 85.59028 537 LEU A N 1
ATOM 3587 C CA . LEU A 1 538 ? -48.04398 -40.02575 -51.83997 1.000 86.85662 537 LEU A CA 1
ATOM 3588 C C . LEU A 1 538 ? -49.26215 -40.76208 -51.28896 1.000 91.83427 537 LEU A C 1
ATOM 3589 O O . LEU A 1 538 ? -49.31113 -41.99669 -51.43179 1.000 83.41403 537 LEU A O 1
ATOM 3591 N N . PRO A 1 539 ? -50.24198 -40.11042 -50.64218 1.000 96.93531 538 PRO A N 1
ATOM 3592 C CA . PRO A 1 539 ? -51.44413 -40.85906 -50.23084 1.000 93.29784 538 PRO A CA 1
ATOM 3593 C C . PRO A 1 539 ? -52.14664 -41.53374 -51.39599 1.000 89.72843 538 PRO A C 1
ATOM 3594 O O . PRO A 1 539 ? -52.61763 -42.66993 -51.25874 1.000 84.28580 538 PRO A O 1
ATOM 3598 N N . GLN A 1 540 ? -52.23546 -40.85597 -52.54340 1.000 91.32659 539 GLN A N 1
ATOM 3599 C CA . GLN A 1 540 ? -52.85388 -41.45973 -53.71966 1.000 89.30009 539 GLN A CA 1
ATOM 3600 C C . GLN A 1 540 ? -52.05789 -42.67157 -54.18841 1.000 86.17154 539 GLN A C 1
ATOM 3601 O O . GLN A 1 540 ? -52.63123 -43.72347 -54.49602 1.000 77.26548 539 GLN A O 1
ATOM 3603 N N . ALA A 1 541 ? -50.73079 -42.53206 -54.27348 1.000 85.46945 540 ALA A N 1
ATOM 3604 C CA . ALA A 1 541 ? -49.88757 -43.66776 -54.63528 1.000 79.19279 540 ALA A CA 1
ATOM 3605 C C . ALA A 1 541 ? -50.11110 -44.83543 -53.68299 1.000 71.44301 540 ALA A C 1
ATOM 3606 O O . ALA A 1 541 ? -50.17189 -45.99438 -54.11083 1.000 61.61590 540 ALA A O 1
ATOM 3608 N N . GLN A 1 542 ? -50.22374 -44.54679 -52.38323 1.000 77.93951 541 GLN A N 1
ATOM 3609 C CA . GLN A 1 542 ? -50.50406 -45.59474 -51.40719 1.000 77.39121 541 GLN A CA 1
ATOM 3610 C C . GLN A 1 542 ? -51.84534 -46.25699 -51.69475 1.000 86.42938 541 GLN A C 1
ATOM 3611 O O . GLN A 1 542 ? -51.96233 -47.48759 -51.65447 1.000 78.97457 541 GLN A O 1
ATOM 3613 N N . SER A 1 543 ? -52.87221 -45.45013 -51.97944 1.000 93.76689 542 SER A N 1
ATOM 3614 C CA . SER A 1 543 ? -54.20089 -45.98916 -52.25149 1.000 89.08906 542 SER A CA 1
ATOM 3615 C C . SER A 1 543 ? -54.20801 -46.83838 -53.51541 1.000 81.83282 542 SER A C 1
ATOM 3616 O O . SER A 1 543 ? -55.00088 -47.78025 -53.62761 1.000 83.12936 542 SER A O 1
ATOM 3618 N N . ALA A 1 544 ? -53.33828 -46.52210 -54.47245 1.000 68.15809 543 ALA A N 1
ATOM 3619 C CA . ALA A 1 544 ? -53.27714 -47.22464 -55.74694 1.000 76.86324 543 ALA A CA 1
ATOM 3620 C C . ALA A 1 544 ? -52.47072 -48.51310 -55.66214 1.000 90.06454 543 ALA A C 1
ATOM 3621 O O . ALA A 1 544 ? -52.39885 -49.25026 -56.65139 1.000 98.28424 543 ALA A O 1
ATOM 3623 N N . GLY A 1 545 ? -51.86883 -48.79336 -54.51032 1.000 83.23185 544 GLY A N 1
ATOM 3624 C CA . GLY A 1 545 ? -51.18902 -50.04921 -54.27083 1.000 83.79693 544 GLY A CA 1
ATOM 3625 C C . GLY A 1 545 ? -49.71455 -50.05270 -54.59276 1.000 86.66889 544 GLY A C 1
ATOM 3626 O O . GLY A 1 545 ? -49.14079 -51.13130 -54.78470 1.000 71.96261 544 GLY A O 1
ATOM 3627 N N . ALA A 1 546 ? -49.09025 -48.87852 -54.68278 1.000 93.10500 545 ALA A N 1
ATOM 3628 C CA . ALA A 1 546 ? -47.64872 -48.78435 -54.86939 1.000 91.91905 545 ALA A CA 1
ATOM 3629 C C . ALA A 1 546 ? -46.91857 -49.56053 -53.78082 1.000 91.44846 545 ALA A C 1
ATOM 3630 O O . ALA A 1 546 ? -47.34806 -49.58891 -52.62455 1.000 92.51436 545 ALA A O 1
ATOM 3632 N N . CYS A 1 547 ? -45.80858 -50.19657 -54.15251 1.000 81.00626 546 CYS A N 1
ATOM 3633 C CA . CYS A 1 547 ? -45.08303 -51.02426 -53.19931 1.000 76.98426 546 CYS A CA 1
ATOM 3634 C C . CYS A 1 547 ? -44.10604 -50.22391 -52.34810 1.000 73.63340 546 CYS A C 1
ATOM 3635 O O . CYS A 1 547 ? -43.77676 -50.65743 -51.23776 1.000 78.60483 546 CYS A O 1
ATOM 3638 N N . ALA A 1 548 ? -43.64728 -49.07396 -52.83658 1.000 73.40199 547 ALA A N 1
ATOM 3639 C CA . ALA A 1 548 ? -42.77175 -48.17160 -52.09601 1.000 66.57027 547 ALA A CA 1
ATOM 3640 C C . ALA A 1 548 ? -42.68879 -46.86851 -52.87630 1.000 66.93534 547 ALA A C 1
ATOM 3641 O O . ALA A 1 548 ? -43.08163 -46.79982 -54.04393 1.000 75.76546 547 ALA A O 1
ATOM 3643 N N . ALA A 1 549 ? -42.16578 -45.83268 -52.22284 1.000 59.56008 548 ALA A N 1
ATOM 3644 C CA . ALA A 1 549 ? -41.96444 -44.54821 -52.87830 1.000 68.81687 548 ALA A CA 1
ATOM 3645 C C . ALA A 1 549 ? -40.55453 -44.03628 -52.62624 1.000 61.66429 548 ALA A C 1
ATOM 3646 O O . ALA A 1 549 ? -40.08556 -44.03182 -51.48365 1.000 65.74685 548 ALA A O 1
ATOM 3648 N N . VAL A 1 550 ? -39.88431 -43.61172 -53.69377 1.000 74.98327 549 VAL A N 1
ATOM 3649 C CA . VAL A 1 550 ? -38.63526 -42.86575 -53.57990 1.000 61.11064 549 VAL A CA 1
ATOM 3650 C C . VAL A 1 550 ? -38.97593 -41.39711 -53.35969 1.000 58.41705 549 VAL A C 1
ATOM 3651 O O . VAL A 1 550 ? -39.68285 -40.78981 -54.17079 1.000 58.73266 549 VAL A O 1
ATOM 3655 N N . VAL A 1 551 ? -38.47941 -40.81849 -52.26516 1.000 58.21992 550 VAL A N 1
ATOM 3656 C CA . VAL A 1 551 ? -38.84397 -39.45567 -51.90453 1.000 61.30012 550 VAL A CA 1
ATOM 3657 C C . VAL A 1 551 ? -37.58645 -38.67548 -51.54872 1.000 62.84137 550 VAL A C 1
ATOM 3658 O O . VAL A 1 551 ? -36.55748 -39.24153 -51.17318 1.000 62.71977 550 VAL A O 1
ATOM 3662 N N . ALA A 1 552 ? -37.68184 -37.34978 -51.68035 1.000 67.80405 551 ALA A N 1
ATOM 3663 C CA . ALA A 1 552 ? -36.56859 -36.48834 -51.30130 1.000 71.64331 551 ALA A CA 1
ATOM 3664 C C . ALA A 1 552 ? -36.47450 -36.28810 -49.79537 1.000 86.95154 551 ALA A C 1
ATOM 3665 O O . ALA A 1 552 ? -35.36834 -36.17930 -49.25431 1.000 81.28276 551 ALA A O 1
ATOM 3667 N N . HIS A 1 553 ? -37.61440 -36.24114 -49.11180 1.000 96.35734 552 HIS A N 1
ATOM 3668 C CA . HIS A 1 553 ? -37.68601 -36.10417 -47.66580 1.000 85.21717 552 HIS A CA 1
ATOM 3669 C C . HIS A 1 553 ? -38.91616 -36.84007 -47.16122 1.000 90.48359 552 HIS A C 1
ATOM 3670 O O . HIS A 1 553 ? -39.88397 -37.00874 -47.91320 1.000 88.96019 552 HIS A O 1
ATOM 3677 N N . PRO A 1 554 ? -38.90442 -37.30624 -45.91192 1.000 81.80603 553 PRO A N 1
ATOM 3678 C CA . PRO A 1 554 ? -40.07212 -38.01070 -45.36276 1.000 84.68533 553 PRO A CA 1
ATOM 3679 C C . PRO A 1 554 ? -41.33352 -37.15730 -45.39168 1.000 93.00000 553 PRO A C 1
ATOM 3680 O O . PRO A 1 554 ? -41.32076 -35.95854 -45.68110 1.000 87.66823 553 PRO A O 1
ATOM 3684 N N . VAL A 1 555 ? -42.44992 -37.81042 -45.07117 1.000 95.04651 554 VAL A N 1
ATOM 3685 C CA . VAL A 1 555 ? -43.74343 -37.14939 -44.93565 1.000 92.29936 554 VAL A CA 1
ATOM 3686 C C . VAL A 1 555 ? -44.55111 -37.85510 -43.85427 1.000 99.78787 554 VAL A C 1
ATOM 3687 O O . VAL A 1 555 ? -44.83564 -39.05335 -43.96286 1.000 87.80212 554 VAL A O 1
ATOM 3689 N N . ALA A 1 556 ? -44.92393 -37.12373 -42.80605 1.000 108.74684 555 ALA A N 1
ATOM 3690 C CA . ALA A 1 556 ? -45.60030 -37.74189 -41.67531 1.000 104.02559 555 ALA A CA 1
ATOM 3691 C C . ALA A 1 556 ? -46.99456 -38.20967 -42.07398 1.000 97.88402 555 ALA A C 1
ATOM 3692 O O . ALA A 1 556 ? -47.63987 -37.63588 -42.95626 1.000 83.60398 555 ALA A O 1
ATOM 3694 N N . ASP A 1 557 ? -47.44273 -39.28512 -41.42448 1.000 100.09492 556 ASP A N 1
ATOM 3695 C CA . ASP A 1 557 ? -48.82453 -39.75344 -41.45911 1.000 95.67493 556 ASP A CA 1
ATOM 3696 C C . ASP A 1 557 ? -49.17199 -40.40554 -42.79066 1.000 111.50548 556 ASP A C 1
ATOM 3697 O O . ASP A 1 557 ? -50.35284 -40.57773 -43.11091 1.000 128.19469 556 ASP A O 1
ATOM 3699 N N . VAL A 1 558 ? -48.15920 -40.77721 -43.57041 1.000 110.38069 557 VAL A N 1
ATOM 3700 C CA . VAL A 1 558 ? -48.32772 -41.55146 -44.79431 1.000 110.21291 557 VAL A CA 1
ATOM 3701 C C . VAL A 1 558 ? -47.64226 -42.89461 -44.59171 1.000 99.78629 557 VAL A C 1
ATOM 3702 O O . VAL A 1 558 ? -46.42021 -42.95202 -44.40453 1.000 95.52277 557 VAL A O 1
ATOM 3706 N N . ALA A 1 559 ? -48.42691 -43.97113 -44.62777 1.000 99.94185 558 ALA A N 1
ATOM 3707 C CA . ALA A 1 559 ? -47.92146 -45.29990 -44.30919 1.000 99.47547 558 ALA A CA 1
ATOM 3708 C C . ALA A 1 559 ? -47.12176 -45.93682 -45.43909 1.000 105.60155 558 ALA A C 1
ATOM 3709 O O . ALA A 1 559 ? -46.48510 -46.97116 -45.21033 1.000 98.85469 558 ALA A O 1
ATOM 3711 N N . LEU A 1 560 ? -47.14479 -45.36729 -46.63854 1.000 113.60826 559 LEU A N 1
ATOM 3712 C CA . LEU A 1 560 ? -46.35523 -45.89922 -47.74285 1.000 101.19357 559 LEU A CA 1
ATOM 3713 C C . LEU A 1 560 ? -44.86246 -45.84916 -47.43151 1.000 92.72517 559 LEU A C 1
ATOM 3714 O O . LEU A 1 560 ? -44.33229 -44.75964 -47.16436 1.000 83.70588 559 LEU A O 1
ATOM 3716 N N . PRO A 1 561 ? -44.16959 -46.98838 -47.40326 1.000 90.36108 560 PRO A N 1
ATOM 3717 C CA . PRO A 1 561 ? -42.71225 -46.98272 -47.20341 1.000 80.93733 560 PRO A CA 1
ATOM 3718 C C . PRO A 1 561 ? -42.00970 -45.96957 -48.09763 1.000 75.61232 560 PRO A C 1
ATOM 3719 O O . PRO A 1 561 ? -42.22451 -45.93193 -49.31151 1.000 84.92683 560 PRO A O 1
ATOM 3723 N N . GLN A 1 562 ? -41.16281 -45.14253 -47.49165 1.000 70.23406 561 GLN A N 1
ATOM 3724 C CA . GLN A 1 562 ? -40.47026 -44.06926 -48.19495 1.000 78.06281 561 GLN A CA 1
ATOM 3725 C C . GLN A 1 562 ? -38.97324 -44.35522 -48.19658 1.000 83.30882 561 GLN A C 1
ATOM 3726 O O . GLN A 1 562 ? -38.35621 -44.45249 -47.13011 1.000 91.26395 561 GLN A O 1
ATOM 3732 N N . LEU A 1 563 ? -38.39479 -44.49003 -49.38994 1.000 75.22762 562 LEU A N 1
ATOM 3733 C CA . LEU A 1 563 ? -36.94515 -44.55876 -49.55561 1.000 64.63589 562 LEU A CA 1
ATOM 3734 C C . LEU A 1 563 ? -36.40575 -43.14768 -49.76292 1.000 60.84213 562 LEU A C 1
ATOM 3735 O O . LEU A 1 563 ? -36.62208 -42.54206 -50.81786 1.000 58.37086 562 LEU A O 1
ATOM 3740 N N . VAL A 1 564 ? -35.70059 -42.62520 -48.76171 1.000 65.55943 563 VAL A N 1
ATOM 3741 C CA . VAL A 1 564 ? -35.21798 -41.24809 -48.78740 1.000 72.75419 563 VAL A CA 1
ATOM 3742 C C . VAL A 1 564 ? -33.85373 -41.23499 -49.47173 1.000 62.21676 563 VAL A C 1
ATOM 3743 O O . VAL A 1 564 ? -32.84108 -41.61553 -48.88155 1.000 63.19873 563 VAL A O 1
ATOM 3745 N N . LEU A 1 565 ? -33.83220 -40.79682 -50.73080 1.000 53.41798 564 LEU A N 1
ATOM 3746 C CA . LEU A 1 565 ? -32.64987 -40.87963 -51.58032 1.000 54.73521 564 LEU A CA 1
ATOM 3747 C C . LEU A 1 565 ? -32.23196 -39.50484 -52.08898 1.000 53.22119 564 LEU A C 1
ATOM 3748 O O . LEU A 1 565 ? -31.41759 -39.41222 -53.01534 1.000 63.32629 564 LEU A O 1
ATOM 3753 N N . GLY A 1 566 ? -32.76288 -38.44150 -51.48947 1.000 47.18756 565 GLY A N 1
ATOM 3754 C CA . GLY A 1 566 ? -32.47974 -37.05709 -51.82147 1.000 46.00599 565 GLY A CA 1
ATOM 3755 C C . GLY A 1 566 ? -33.07357 -36.56449 -53.12887 1.000 53.67154 565 GLY A C 1
ATOM 3756 O O . GLY A 1 566 ? -34.28213 -36.67566 -53.34310 1.000 64.32123 565 GLY A O 1
ATOM 3757 N N . ASP A 1 567 ? -32.23373 -36.05399 -54.02788 1.000 38.76507 566 ASP A N 1
ATOM 3758 C CA . ASP A 1 567 ? -32.67528 -35.56142 -55.33131 1.000 47.11118 566 ASP A CA 1
ATOM 3759 C C . ASP A 1 567 ? -33.26286 -36.69206 -56.16649 1.000 64.56921 566 ASP A C 1
ATOM 3760 O O . ASP A 1 567 ? -32.51619 -37.51066 -56.71269 1.000 74.26722 566 ASP A O 1
ATOM 3765 N N . THR A 1 568 ? -34.59243 -36.75652 -56.26998 1.000 68.96945 567 THR A N 1
ATOM 3766 C CA . THR A 1 568 ? -35.21622 -37.93261 -56.86247 1.000 69.42341 567 THR A CA 1
ATOM 3767 C C . THR A 1 568 ? -34.91894 -38.03043 -58.35375 1.000 72.32652 567 THR A C 1
ATOM 3768 O O . THR A 1 568 ? -34.88621 -39.13886 -58.90066 1.000 61.79417 567 THR A O 1
ATOM 3772 N N . LEU A 1 569 ? -34.71556 -36.89919 -59.03362 1.000 67.23016 568 LEU A N 1
ATOM 3773 C CA . LEU A 1 569 ? -34.31047 -36.96396 -60.43449 1.000 56.15178 568 LEU A CA 1
ATOM 3774 C C . LEU A 1 569 ? -32.91644 -37.56884 -60.57284 1.000 59.61016 568 LEU A C 1
ATOM 3775 O O . LEU A 1 569 ? -32.69463 -38.46084 -61.40022 1.000 80.22371 568 LEU A O 1
ATOM 3780 N N . ALA A 1 570 ? -31.96078 -37.08927 -59.76780 1.000 51.01108 569 ALA A N 1
ATOM 3781 C CA . ALA A 1 570 ? -30.61582 -37.65991 -59.78091 1.000 51.56756 569 ALA A CA 1
ATOM 3782 C C . ALA A 1 570 ? -30.62364 -39.12732 -59.37201 1.000 49.58290 569 ALA A C 1
ATOM 3783 O O . ALA A 1 570 ? -29.92917 -39.95260 -59.97765 1.000 52.00175 569 ALA A O 1
ATOM 3785 N N . ALA A 1 571 ? -31.38953 -39.46559 -58.33148 1.000 43.31072 570 ALA A N 1
ATOM 3786 C CA . ALA A 1 571 ? -31.50012 -40.85651 -57.90403 1.000 50.58516 570 ALA A CA 1
ATOM 3787 C C . ALA A 1 571 ? -32.03223 -41.73306 -59.02848 1.000 60.43747 570 ALA A C 1
ATOM 3788 O O . ALA A 1 571 ? -31.51356 -42.82784 -59.27476 1.000 65.12112 570 ALA A O 1
ATOM 3790 N N . LEU A 1 572 ? -33.06195 -41.25276 -59.72964 1.000 51.66565 571 LEU A N 1
ATOM 3791 C CA . LEU A 1 572 ? -33.63094 -41.99063 -60.85262 1.000 53.23095 571 LEU A CA 1
ATOM 3792 C C . LEU A 1 572 ? -32.59323 -42.25961 -61.93581 1.000 54.08098 571 LEU A C 1
ATOM 3793 O O . LEU A 1 572 ? -32.53244 -43.36898 -62.47968 1.000 50.11470 571 LEU A O 1
ATOM 3798 N N . GLY A 1 573 ? -31.78570 -41.25474 -62.28327 1.000 39.31188 572 GLY A N 1
ATOM 3799 C CA . GLY A 1 573 ? -30.72883 -41.48535 -63.25647 1.000 35.26055 572 GLY A CA 1
ATOM 3800 C C . GLY A 1 573 ? -29.77504 -42.58352 -62.82539 1.000 52.14777 572 GLY A C 1
ATOM 3801 O O . GLY A 1 573 ? -29.43878 -43.47357 -63.61089 1.000 49.89404 572 GLY A O 1
ATOM 3802 N N . ARG A 1 574 ? -29.31784 -42.53170 -61.57048 1.000 50.83147 573 ARG A N 1
ATOM 3803 C CA . ARG A 1 574 ? -28.40987 -43.56433 -61.07838 1.000 31.69772 573 ARG A CA 1
ATOM 3804 C C . ARG A 1 574 ? -29.08934 -44.92867 -61.06730 1.000 38.48590 573 ARG A C 1
ATOM 3805 O O . ARG A 1 574 ? -28.45609 -45.94888 -61.36355 1.000 53.92858 573 ARG A O 1
ATOM 3813 N N . MET A 1 575 ? -30.37928 -44.96522 -60.72023 1.000 39.29828 5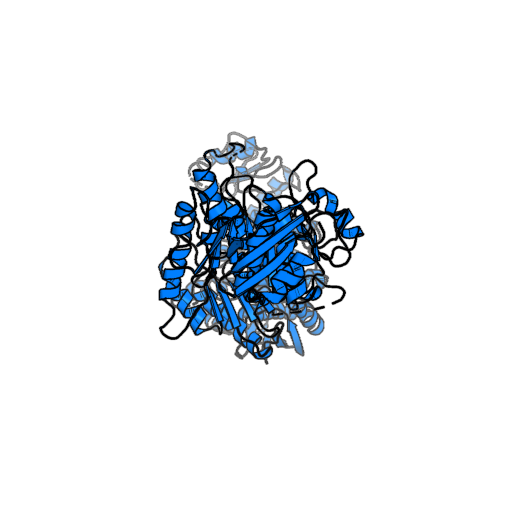74 MET A N 1
ATOM 3814 C CA . MET A 1 575 ? -31.13131 -46.21603 -60.76725 1.000 44.68359 574 MET A CA 1
ATOM 3815 C C . MET A 1 575 ? -31.12732 -46.78058 -62.18050 1.000 39.61832 574 MET A C 1
ATOM 3816 O O . MET A 1 575 ? -30.82244 -47.95996 -62.39387 1.000 37.67208 574 MET A O 1
ATOM 3821 N N . GLY A 1 576 ? -31.48855 -45.94746 -63.15765 1.000 35.75848 575 GLY A N 1
ATOM 3822 C CA . GLY A 1 576 ? -31.50348 -46.39478 -64.53992 1.000 40.73315 575 GLY A CA 1
ATOM 3823 C C . GLY A 1 576 ? -30.13555 -46.86818 -64.98981 1.000 43.07932 575 GLY A C 1
ATOM 3824 O O . GLY A 1 576 ? -30.00375 -47.91172 -65.63439 1.000 56.35721 575 GLY A O 1
ATOM 3825 N N . THR A 1 577 ? -29.09773 -46.09148 -64.66570 1.000 31.94556 576 THR A N 1
ATOM 3826 C CA . THR A 1 577 ? -27.73958 -46.44709 -65.06419 1.000 30.42985 576 THR A CA 1
ATOM 3827 C C . THR A 1 577 ? -27.33138 -47.79208 -64.47607 1.000 35.70374 576 THR A C 1
ATOM 3828 O O . THR A 1 577 ? -26.80724 -48.65927 -65.18496 1.000 47.53522 576 THR A O 1
ATOM 3832 N N . ALA A 1 578 ? -27.56092 -47.98240 -63.17415 1.000 39.54245 577 ALA A N 1
ATOM 3833 C CA . ALA A 1 578 ? -27.20595 -49.24928 -62.54289 1.000 33.54353 577 ALA A CA 1
ATOM 3834 C C . ALA A 1 578 ? -27.99796 -50.40889 -63.13366 1.000 36.33111 577 ALA A C 1
ATOM 3835 O O . ALA A 1 578 ? -27.44573 -51.49196 -63.36090 1.000 46.44807 577 ALA A O 1
ATOM 3837 N N . TRP A 1 579 ? -29.29663 -50.20920 -63.37971 1.000 35.44291 578 TRP A N 1
ATOM 3838 C CA . TRP A 1 579 ? -30.09964 -51.29042 -63.94205 1.000 44.34557 578 TRP A CA 1
ATOM 3839 C C . TRP A 1 579 ? -29.61846 -51.65754 -65.33903 1.000 45.67410 578 TRP A C 1
ATOM 3840 O O . TRP A 1 579 ? -29.50996 -52.84325 -65.67404 1.000 42.33600 578 TRP A O 1
ATOM 3851 N N . ARG A 1 580 ? -29.34645 -50.65103 -66.17554 1.000 52.51091 579 ARG A N 1
ATOM 3852 C CA . ARG A 1 580 ? -28.81330 -50.91631 -67.50813 1.000 39.48445 579 ARG A CA 1
ATOM 3853 C C . ARG A 1 580 ? -27.52063 -51.71945 -67.44960 1.000 39.24371 579 ARG A C 1
ATOM 3854 O O . ARG A 1 580 ? -27.27534 -52.57935 -68.30426 1.000 39.07589 579 ARG A O 1
ATOM 3862 N N . SER A 1 581 ? -26.68864 -51.46688 -66.43877 1.000 39.76976 580 SER A N 1
ATOM 3863 C CA . SER A 1 581 ? -25.38944 -52.12122 -66.37031 1.000 36.77078 580 SER A CA 1
ATOM 3864 C C . SER A 1 581 ? -25.47923 -53.60604 -66.04688 1.000 40.34305 580 SER A C 1
ATOM 3865 O O . SER A 1 581 ? -24.48877 -54.32004 -66.23592 1.000 43.94412 580 SER A O 1
ATOM 3868 N N . SER A 1 582 ? -26.62714 -54.08887 -65.57325 1.000 42.73628 581 SER A N 1
ATOM 3869 C CA . SER A 1 582 ? -26.77912 -55.50380 -65.25926 1.000 30.98025 581 SER A CA 1
ATOM 3870 C C . SER A 1 582 ? -27.10276 -56.38009 -66.46403 1.000 38.42133 581 SER A C 1
ATOM 3871 O O . SER A 1 582 ? -27.24094 -57.59589 -66.29201 1.000 43.92771 581 SER A O 1
ATOM 3874 N N . PHE A 1 583 ? -27.23074 -55.82080 -67.66624 1.000 39.74319 582 PHE A N 1
ATOM 3875 C CA . PHE A 1 583 ? -27.60194 -56.61227 -68.83213 1.000 34.27333 582 PHE A CA 1
ATOM 3876 C C . PHE A 1 583 ? -26.59896 -56.42629 -69.96081 1.000 32.71073 582 PHE A C 1
ATOM 3877 O O . PHE A 1 583 ? -26.07054 -55.32882 -70.16335 1.000 31.33754 582 PHE A O 1
ATOM 3885 N N . THR A 1 584 ? -26.33993 -57.51200 -70.68763 1.000 30.36018 583 THR A N 1
ATOM 3886 C CA . THR A 1 584 ? -25.42357 -57.52779 -71.82645 1.000 34.51589 583 THR A CA 1
ATOM 3887 C C . THR A 1 584 ? -26.23297 -57.82642 -73.08752 1.000 37.11027 583 THR A C 1
ATOM 3888 O O . THR A 1 584 ? -26.57149 -58.98333 -73.35313 1.000 32.87711 583 THR A O 1
ATOM 3892 N N . LEU A 1 585 ? -26.54254 -56.79233 -73.86403 1.000 43.27461 584 LEU A N 1
ATOM 3893 C CA . LEU A 1 585 ? -27.36767 -56.94966 -75.05467 1.000 35.16063 584 LEU A CA 1
ATOM 3894 C C . LEU A 1 585 ? -27.12542 -55.75710 -75.97100 1.000 36.13328 584 LEU A C 1
ATOM 3895 O O . LEU A 1 585 ? -26.69879 -54.69268 -75.50673 1.000 37.64125 584 LEU A O 1
ATOM 3900 N N . PRO A 1 586 ? -27.37428 -55.90446 -77.27461 1.000 29.11393 585 PRO A N 1
ATOM 3901 C CA . PRO A 1 586 ? -27.27408 -54.74587 -78.17515 1.000 20.03747 585 PRO A CA 1
ATOM 3902 C C . PRO A 1 586 ? -28.26418 -53.65737 -77.78968 1.000 32.80826 585 PRO A C 1
ATOM 3903 O O . PRO A 1 586 ? -29.45942 -53.90810 -77.62707 1.000 44.39942 585 PRO A O 1
ATOM 3907 N N . VAL A 1 587 ? -27.76117 -52.43005 -77.69328 1.000 29.47866 586 VAL A N 1
ATOM 3908 C CA . VAL A 1 587 ? -28.56589 -51.26298 -77.35318 1.000 22.33356 586 VAL A CA 1
ATOM 3909 C C . VAL A 1 587 ? -28.36486 -50.19361 -78.41655 1.000 27.75561 586 VAL A C 1
ATOM 3910 O O . VAL A 1 587 ? -27.23758 -49.73048 -78.62768 1.000 36.79580 586 VAL A O 1
ATOM 3914 N N . VAL A 1 588 ? -29.44658 -49.80522 -79.08550 1.000 31.26574 587 VAL A N 1
ATOM 3915 C CA . VAL A 1 588 ? -29.40998 -48.74115 -80.08187 1.000 21.56511 587 VAL A CA 1
ATOM 3916 C C . VAL A 1 588 ? -29.87738 -47.45752 -79.40789 1.000 29.89520 587 VAL A C 1
ATOM 3917 O O . VAL A 1 588 ? -30.98018 -47.40164 -78.85130 1.000 34.27813 587 VAL A O 1
ATOM 3921 N N . ALA A 1 589 ? -29.03506 -46.43045 -79.44975 1.000 30.53257 588 ALA A N 1
ATOM 3922 C CA . ALA A 1 589 ? -29.36931 -45.08939 -78.98474 1.000 25.96362 588 ALA A CA 1
ATOM 3923 C C . ALA A 1 589 ? -29.59767 -44.17831 -80.18284 1.000 31.28484 588 ALA A C 1
ATOM 3924 O O . ALA A 1 589 ? -28.70787 -44.02925 -81.02747 1.000 36.62122 588 ALA A O 1
ATOM 3926 N N . VAL A 1 590 ? -30.78312 -43.57823 -80.26241 1.000 34.88338 589 VAL A N 1
ATOM 3927 C CA . VAL A 1 590 ? -31.16904 -42.75625 -81.40403 1.000 31.08569 589 VAL A CA 1
ATOM 3928 C C . VAL A 1 590 ? -31.19478 -41.30471 -80.94471 1.000 35.98967 589 VAL A C 1
ATOM 3929 O O . VAL A 1 590 ? -31.89644 -40.95980 -79.98531 1.000 38.95453 589 VAL A O 1
ATOM 3933 N N . THR A 1 591 ? -30.42496 -40.45733 -81.62722 1.000 25.62918 590 THR A N 1
ATOM 3934 C CA . THR A 1 591 ? -30.44804 -39.01742 -81.41425 1.000 31.85290 590 THR A CA 1
ATOM 3935 C C . THR A 1 591 ? -30.42895 -38.30623 -82.76044 1.000 38.48255 590 THR A C 1
ATOM 3936 O O . THR A 1 591 ? -30.16033 -38.90955 -83.80284 1.000 44.46929 590 THR A O 1
ATOM 3940 N N . GLY A 1 592 ? -30.71927 -37.01680 -82.73214 1.000 32.80633 591 GLY A N 1
ATOM 3941 C CA . GLY A 1 592 ? -30.72001 -36.21584 -83.94214 1.000 36.98951 591 GLY A CA 1
ATOM 3942 C C . GLY A 1 592 ? -31.66605 -35.04060 -83.83097 1.000 39.60053 591 GLY A C 1
ATOM 3943 O O . GLY A 1 592 ? -32.39927 -34.88109 -82.85877 1.000 44.08085 591 GLY A O 1
ATOM 3944 N N . SER A 1 593 ? -31.61859 -34.18986 -84.85806 1.000 35.29063 592 SER A N 1
ATOM 3945 C CA . SER A 1 593 ? -32.45264 -32.99326 -84.86820 1.000 41.90853 592 SER A CA 1
ATOM 3946 C C . SER A 1 593 ? -33.89760 -33.31024 -85.23805 1.000 48.27052 592 SER A C 1
ATOM 3947 O O . SER A 1 593 ? -34.83012 -32.79492 -84.61152 1.000 63.90486 592 SER A O 1
ATOM 3950 N N . ASN A 1 594 ? -34.09784 -34.15401 -86.24894 1.000 55.44911 593 ASN A N 1
ATOM 3951 C CA . ASN A 1 594 ? -35.42273 -34.52018 -86.72709 1.000 56.47845 593 ASN A CA 1
ATOM 3952 C C . ASN A 1 594 ? -35.44626 -36.00969 -87.03321 1.000 46.39232 593 ASN A C 1
ATOM 3953 O O . ASN A 1 594 ? -34.43457 -36.59021 -87.43532 1.000 39.20405 593 ASN A O 1
ATOM 3955 N N . GLY A 1 595 ? -36.61187 -36.62310 -86.85191 1.000 39.94378 594 GLY A N 1
ATOM 3956 C CA . GLY A 1 595 ? -36.80243 -37.99322 -87.27668 1.000 43.55612 594 GLY A CA 1
ATOM 3957 C C . GLY A 1 595 ? -36.43940 -39.03901 -86.24890 1.000 42.00284 594 GLY A C 1
ATOM 3958 O O . GLY A 1 595 ? -36.46230 -40.23218 -86.57190 1.000 39.78775 594 GLY A O 1
ATOM 3959 N N . LYS A 1 596 ? -36.10107 -38.62866 -85.02448 1.000 44.54830 595 LYS A N 1
ATOM 3960 C CA . LYS A 1 596 ? -35.71154 -39.57619 -83.98335 1.000 45.32398 595 LYS A CA 1
ATOM 3961 C C . LYS A 1 596 ? -36.82205 -40.57939 -83.70007 1.000 41.22209 595 LYS A C 1
ATOM 3962 O O . LYS A 1 596 ? -36.58773 -41.79311 -83.68170 1.000 43.85367 595 LYS A O 1
ATOM 3968 N N . THR A 1 597 ? -38.04226 -40.08864 -83.47904 1.000 40.40853 596 THR A N 1
ATOM 3969 C CA . THR A 1 597 ? -39.14539 -40.97091 -83.11199 1.000 40.65846 596 THR A CA 1
ATOM 3970 C C . THR A 1 597 ? -39.49193 -41.91885 -84.25421 1.000 45.20622 596 THR A C 1
ATOM 3971 O O . THR A 1 597 ? -39.67823 -43.12242 -84.03809 1.000 49.18897 596 THR A O 1
ATOM 3975 N N . THR A 1 598 ? -39.59236 -41.39379 -85.47679 1.000 45.62665 597 THR A N 1
ATOM 3976 C CA . THR A 1 598 ? -39.88974 -42.24347 -86.62649 1.000 38.18398 597 THR A CA 1
ATOM 3977 C C . THR A 1 598 ? -38.80991 -43.30416 -86.81460 1.000 44.67776 597 THR A C 1
ATOM 3978 O O . THR A 1 598 ? -39.11073 -44.48595 -87.02006 1.000 56.23959 597 THR A O 1
ATOM 3982 N N . THR A 1 599 ? -37.54128 -42.89461 -86.74790 1.000 43.35220 598 THR A N 1
ATOM 3983 C CA . THR A 1 599 ? -36.43489 -43.83697 -86.89537 1.000 38.62238 598 THR A CA 1
ATOM 3984 C C . THR A 1 599 ? -36.43859 -44.87525 -85.77750 1.000 45.18267 598 THR A C 1
ATOM 3985 O O . THR A 1 599 ? -36.27220 -46.07496 -86.02835 1.000 41.20563 598 THR A O 1
ATOM 3989 N N . LYS A 1 600 ? -36.61044 -44.42475 -84.53033 1.000 44.53939 599 LYS A N 1
ATOM 3990 C CA . LYS A 1 600 ? -36.69645 -45.34565 -83.39901 1.000 33.63063 599 LYS A CA 1
ATOM 3991 C C . LYS A 1 600 ? -37.77609 -46.39782 -83.61379 1.000 44.82444 599 LYS A C 1
ATOM 3992 O O . LYS A 1 600 ? -37.56098 -47.58428 -83.33945 1.000 54.04658 599 LYS A O 1
ATOM 3998 N N . GLU A 1 601 ? -38.94846 -45.98141 -84.09568 1.000 50.71893 600 GLU A N 1
ATOM 3999 C CA . GLU A 1 601 ? -40.02892 -46.93364 -84.32909 1.000 52.15524 600 GLU A CA 1
ATOM 4000 C C . GLU A 1 601 ? -39.65740 -47.92378 -85.42646 1.000 44.73076 600 GLU A C 1
ATOM 4001 O O . GLU A 1 601 ? -39.99057 -49.11167 -85.33725 1.000 37.01479 600 GLU A O 1
ATOM 4003 N N . MET A 1 602 ? -38.97233 -47.45199 -86.47181 1.000 38.35775 601 MET A N 1
ATOM 4004 C CA . MET A 1 602 ? -38.49985 -48.35612 -87.51578 1.000 43.08234 601 MET A CA 1
ATOM 4005 C C . MET A 1 602 ? -37.49514 -49.35855 -86.95970 1.000 44.18143 601 MET A C 1
ATOM 4006 O O . MET A 1 602 ? -37.55470 -50.55110 -87.28303 1.000 38.08832 601 MET A O 1
ATOM 4011 N N . ILE A 1 603 ? -36.55530 -48.89136 -86.13271 1.000 44.24112 602 ILE A N 1
ATOM 4012 C CA . ILE A 1 603 ? -35.59720 -49.79958 -85.50619 1.000 33.08072 602 ILE A CA 1
ATOM 4013 C C . ILE A 1 603 ? -36.33387 -50.79229 -84.61742 1.000 38.69837 602 ILE A C 1
ATOM 4014 O O . ILE A 1 603 ? -36.04254 -51.99523 -84.62449 1.000 35.66899 602 ILE A O 1
ATOM 4019 N N . SER A 1 604 ? -37.29224 -50.29587 -83.82849 1.000 35.46129 603 SER A N 1
ATOM 4020 C CA . SER A 1 604 ? -38.10231 -51.16281 -82.97813 1.000 28.31334 603 SER A CA 1
ATOM 4021 C C . SER A 1 604 ? -38.79486 -52.24010 -83.80349 1.000 40.48290 603 SER A C 1
ATOM 4022 O O . SER A 1 604 ? -38.86756 -53.40254 -83.38740 1.000 46.98767 603 SER A O 1
ATOM 4025 N N . ALA A 1 605 ? -39.32168 -51.86579 -84.97228 1.000 41.76937 604 ALA A N 1
ATOM 4026 C CA . ALA A 1 605 ? -39.95466 -52.83921 -85.85706 1.000 39.79924 604 ALA A CA 1
ATOM 4027 C C . ALA A 1 605 ? -38.95907 -53.90845 -86.29062 1.000 42.42327 604 ALA A C 1
ATOM 4028 O O . ALA A 1 605 ? -39.30366 -55.09316 -86.37622 1.000 39.64583 604 ALA A O 1
ATOM 4030 N N . ILE A 1 606 ? -37.72084 -53.50315 -86.57894 1.000 43.70324 605 ILE A N 1
ATOM 4031 C CA . ILE A 1 606 ? -36.68442 -54.45276 -86.97889 1.000 29.24504 605 ILE A CA 1
ATOM 4032 C C . ILE A 1 606 ? -36.37838 -55.41349 -85.83563 1.000 37.44016 605 ILE A C 1
ATOM 4033 O O . ILE A 1 606 ? -36.28218 -56.63090 -86.03338 1.000 36.54584 605 ILE A O 1
ATOM 4038 N N . LEU A 1 607 ? -36.21937 -54.87907 -84.62078 1.000 44.18424 606 LEU A N 1
ATOM 4039 C CA . LEU A 1 607 ? -35.90789 -55.72622 -83.47205 1.000 54.99948 606 LEU A CA 1
ATOM 4040 C C . LEU A 1 607 ? -37.03789 -56.70842 -83.19454 1.000 52.10023 606 LEU A C 1
ATOM 4041 O O . LEU A 1 607 ? -36.78854 -57.86353 -82.82926 1.000 60.37623 606 LEU A O 1
ATOM 4046 N N . ALA A 1 608 ? -38.28769 -56.26614 -83.34538 1.000 43.21127 607 ALA A N 1
ATOM 4047 C CA . ALA A 1 608 ? -39.40841 -57.18038 -83.16130 1.000 43.82390 607 ALA A CA 1
ATOM 4048 C C . ALA A 1 608 ? -39.34008 -58.29558 -84.19531 1.000 46.82740 607 ALA A C 1
ATOM 4049 O O . ALA A 1 608 ? -39.55904 -59.46992 -83.87707 1.000 45.24465 607 ALA A O 1
ATOM 4051 N N . GLN A 1 609 ? -39.04518 -57.93612 -85.44586 1.000 50.95808 608 GLN A N 1
ATOM 4052 C CA . GLN A 1 609 ? -38.89572 -58.92720 -86.50451 1.000 50.33730 608 GLN A CA 1
ATOM 4053 C C . GLN A 1 609 ? -37.73094 -59.86911 -86.21353 1.000 47.09632 608 GLN A C 1
ATOM 4054 O O . GLN A 1 609 ? -37.79686 -61.06573 -86.51934 1.000 52.28285 608 GLN A O 1
ATOM 4060 N N . TRP A 1 610 ? -36.65600 -59.34589 -85.61552 1.000 48.03090 609 TRP A N 1
ATOM 4061 C CA . TRP A 1 610 ? -35.44235 -60.13264 -85.41161 1.000 43.80709 609 TRP A CA 1
ATOM 4062 C C . TRP A 1 610 ? -35.54702 -61.02227 -84.17356 1.000 46.80254 609 TRP A C 1
ATOM 4063 O O . TRP A 1 610 ? -35.19589 -62.20628 -84.22184 1.000 50.52794 609 TRP A O 1
ATOM 4074 N N . GLN A 1 611 ? -36.02583 -60.47075 -83.05628 1.000 51.82967 610 GLN A N 1
ATOM 4075 C CA . GLN A 1 611 ? -35.96985 -61.13099 -81.75531 1.000 59.92163 610 GLN A CA 1
ATOM 4076 C C . GLN A 1 611 ? -37.33781 -61.49710 -81.20129 1.000 61.51154 610 GLN A C 1
ATOM 4077 O O . GLN A 1 611 ? -37.41057 -62.09961 -80.12481 1.000 76.97204 610 GLN A O 1
ATOM 4083 N N . GLY A 1 612 ? -38.41621 -61.15694 -81.89274 1.000 46.10152 611 GLY A N 1
ATOM 4084 C CA . GLY A 1 612 ? -39.73871 -61.30280 -81.32686 1.000 55.14334 611 GLY A CA 1
ATOM 4085 C C . GLY A 1 612 ? -40.16192 -60.07928 -80.53233 1.000 64.71562 611 GLY A C 1
ATOM 4086 O O . GLY A 1 612 ? -39.34534 -59.29433 -80.05175 1.000 70.01766 611 GLY A O 1
ATOM 4087 N N . ASP A 1 613 ? -41.48146 -59.91817 -80.40857 1.000 77.18746 612 ASP A N 1
ATOM 4088 C CA . ASP A 1 613 ? -42.02433 -58.75338 -79.71720 1.000 69.88616 612 ASP A CA 1
ATOM 4089 C C . ASP A 1 613 ? -41.59109 -58.72097 -78.25521 1.000 62.05929 612 ASP A C 1
ATOM 4090 O O . ASP A 1 613 ? -41.36756 -57.63992 -77.69826 1.000 53.85323 612 ASP A O 1
ATOM 4095 N N . ASP A 1 614 ? -41.44014 -59.88817 -77.62542 1.000 73.41690 613 ASP A N 1
ATOM 4096 C CA . ASP A 1 614 ? -41.11109 -59.94389 -76.20670 1.000 75.57586 613 ASP A CA 1
ATOM 4097 C C . ASP A 1 614 ? -39.61866 -59.80972 -75.94468 1.000 67.91727 613 ASP A C 1
ATOM 4098 O O . ASP A 1 614 ? -39.22443 -59.58662 -74.79456 1.000 80.08727 613 ASP A O 1
ATOM 4103 N N . GLY A 1 615 ? -38.78987 -59.93630 -76.97479 1.000 59.78575 614 GLY A N 1
ATOM 4104 C CA . GLY A 1 615 ? -37.35206 -59.87429 -76.85922 1.000 46.95194 614 GLY A CA 1
ATOM 4105 C C . GLY A 1 615 ? -36.78251 -58.50169 -77.11292 1.000 53.85670 614 GLY A C 1
ATOM 4106 O O . GLY A 1 615 ? -35.56102 -58.32309 -77.07736 1.000 56.88802 614 GLY A O 1
ATOM 4107 N N . ARG A 1 616 ? -37.63979 -57.51875 -77.37780 1.000 48.97217 615 ARG A N 1
ATOM 4108 C CA . ARG A 1 616 ? -37.21906 -56.15728 -77.66123 1.000 35.63118 615 ARG A CA 1
ATOM 4109 C C . ARG A 1 616 ? -37.78852 -55.20033 -76.62405 1.000 42.15849 615 ARG A C 1
ATOM 4110 O O . ARG A 1 616 ? -38.89863 -55.38974 -76.11738 1.000 49.05000 615 ARG A O 1
ATOM 4112 N N . LEU A 1 617 ? -37.00247 -54.17691 -76.30482 1.000 43.27634 616 LEU A N 1
ATOM 4113 C CA . LEU A 1 617 ? -37.45171 -53.03136 -75.52748 1.000 44.56685 616 LEU A CA 1
ATOM 4114 C C . LEU A 1 617 ? -37.24381 -51.76595 -76.34379 1.000 50.54152 616 LEU A C 1
ATOM 4115 O O . LEU A 1 617 ? -36.17252 -51.57000 -76.92616 1.000 51.46085 616 LEU A O 1
ATOM 4120 N N . ALA A 1 618 ? -38.26387 -50.91479 -76.39598 1.000 48.12867 617 ALA A N 1
ATOM 4121 C CA . ALA A 1 618 ? -38.15814 -49.66724 -77.13343 1.000 44.70990 617 ALA A CA 1
ATOM 4122 C C . ALA A 1 618 ? -38.75820 -48.54876 -76.2985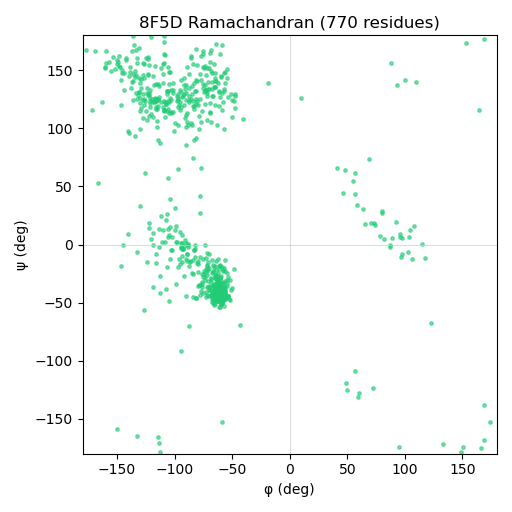3 1.000 45.45366 617 ALA A C 1
ATOM 4123 O O . ALA A 1 618 ? -39.69993 -48.76495 -75.53073 1.000 44.46615 617 ALA A O 1
ATOM 4125 N N . THR A 1 619 ? -38.18797 -47.35320 -76.44317 1.000 44.89557 618 THR A N 1
ATOM 4126 C CA . THR A 1 619 ? -38.74670 -46.17071 -75.80309 1.000 47.81072 618 THR A CA 1
ATOM 4127 C C . THR A 1 619 ? -40.21384 -46.01531 -76.17621 1.000 56.73911 618 THR A C 1
ATOM 4128 O O . THR A 1 619 ? -40.56767 -46.00924 -77.35847 1.000 71.52242 618 THR A O 1
ATOM 4132 N N . ALA A 1 620 ? -41.06924 -45.89007 -75.16660 1.000 53.83400 619 ALA A N 1
ATOM 4133 C CA . ALA A 1 620 ? -42.48543 -45.66103 -75.40622 1.000 44.39236 619 ALA A CA 1
ATOM 4134 C C . ALA A 1 620 ? -42.76263 -44.16505 -75.45057 1.000 45.05886 619 ALA A C 1
ATOM 4135 O O . ALA A 1 620 ? -42.30219 -43.41607 -74.58261 1.000 59.04758 619 ALA A O 1
ATOM 4137 N N . GLY A 1 621 ? -43.52285 -43.74167 -76.45515 1.000 46.94107 620 GLY A N 1
ATOM 4138 C CA . GLY A 1 621 ? -43.95130 -42.35460 -76.53511 1.000 64.33068 620 GLY A CA 1
ATOM 4139 C C . GLY A 1 621 ? -42.78110 -41.39300 -76.60117 1.000 64.98743 620 GLY A C 1
ATOM 4140 O O . GLY A 1 621 ? -41.84347 -41.56029 -77.38943 1.000 65.29374 620 GLY A O 1
ATOM 4141 N N . ASN A 1 622 ? -42.83833 -40.36737 -75.75040 1.000 64.90391 621 ASN A N 1
ATOM 4142 C CA . ASN A 1 622 ? -41.85232 -39.29464 -75.71049 1.000 77.69562 621 ASN A CA 1
ATOM 4143 C C . ASN A 1 622 ? -40.92935 -39.39095 -74.49652 1.000 82.38404 621 ASN A C 1
ATOM 4144 O O . ASN A 1 622 ? -40.39254 -38.37879 -74.04040 1.000 91.84700 621 ASN A O 1
ATOM 4149 N N . PHE A 1 623 ? -40.73534 -40.59585 -73.95794 1.000 70.61114 622 PHE A N 1
ATOM 4150 C CA . PHE A 1 623 ? -39.89276 -40.78486 -72.77497 1.000 60.61809 622 PHE A CA 1
ATOM 4151 C C . PHE A 1 623 ? -38.42125 -40.73135 -73.19106 1.000 51.61269 622 PHE A C 1
ATOM 4152 O O . PHE A 1 623 ? -37.67266 -41.70778 -73.11172 1.000 53.05261 622 PHE A O 1
ATOM 4154 N N . ASN A 1 624 ? -38.00673 -39.54344 -73.64106 1.000 52.95634 623 ASN A N 1
ATOM 4155 C CA . ASN A 1 624 ? -36.66688 -39.34718 -74.18325 1.000 57.48770 623 ASN A CA 1
ATOM 4156 C C . ASN A 1 624 ? -35.85870 -38.27738 -73.45078 1.000 65.50089 623 ASN A C 1
ATOM 4157 O O . ASN A 1 624 ? -34.86878 -37.78210 -73.99854 1.000 63.31675 623 ASN A O 1
ATOM 4162 N N . ASN A 1 625 ? -36.24302 -37.90407 -72.23336 1.000 63.31728 624 ASN A N 1
ATOM 4163 C CA . ASN A 1 625 ? -35.51514 -36.87440 -71.50583 1.000 71.86133 624 ASN A CA 1
ATOM 4164 C C . ASN A 1 625 ? -34.85830 -37.48083 -70.26512 1.000 65.71401 624 ASN A C 1
ATOM 4165 O O . ASN A 1 625 ? -34.75892 -38.70505 -70.12494 1.000 61.97506 624 ASN A O 1
ATOM 4170 N N . GLU A 1 626 ? -34.41368 -36.61605 -69.34818 1.000 44.57693 625 GLU A N 1
ATOM 4171 C CA . GLU A 1 626 ? -33.65017 -37.09842 -68.20188 1.000 43.93360 625 GLU A CA 1
ATOM 4172 C C . GLU A 1 626 ? -34.52036 -37.85747 -67.21065 1.000 53.83492 625 GLU A C 1
ATOM 4173 O O . GLU A 1 626 ? -33.99104 -38.42900 -66.25183 1.000 60.91391 625 GLU A O 1
ATOM 4179 N N . ILE A 1 627 ? -35.83206 -37.85294 -67.41344 1.000 53.32468 626 ILE A N 1
ATOM 4180 C CA . ILE A 1 627 ? -36.77020 -38.62786 -66.61395 1.000 52.58429 626 ILE A CA 1
ATOM 4181 C C . ILE A 1 627 ? -37.25151 -39.83714 -67.39977 1.000 51.06734 626 ILE A C 1
ATOM 4182 O O . ILE A 1 627 ? -37.26150 -40.95828 -66.89229 1.000 55.55066 626 ILE A O 1
ATOM 4187 N N . GLY A 1 628 ? -37.67350 -39.60780 -68.64494 1.000 41.40652 627 GLY A N 1
ATOM 4188 C CA . GLY A 1 628 ? -38.25954 -40.67277 -69.44041 1.000 61.05835 627 GLY A CA 1
ATOM 4189 C C . GLY A 1 628 ? -37.27444 -41.79187 -69.72376 1.000 61.60760 627 GLY A C 1
ATOM 4190 O O . GLY A 1 628 ? -37.62948 -42.97224 -69.67566 1.000 62.77893 627 GLY A O 1
ATOM 4191 N N . VAL A 1 629 ? -36.02747 -41.43622 -70.02654 1.000 53.62052 628 VAL A N 1
ATOM 4192 C CA . VAL A 1 629 ? -34.99837 -42.39656 -70.42749 1.000 49.82113 628 VAL A CA 1
ATOM 4193 C C . VAL A 1 629 ? -34.67794 -43.33671 -69.26667 1.000 52.96125 628 VAL A C 1
ATOM 4194 O O . VAL A 1 629 ? -34.69434 -44.56019 -69.46822 1.000 47.36803 628 VAL A O 1
ATOM 4198 N N . PRO A 1 630 ? -34.37289 -42.85153 -68.05409 1.000 52.31711 629 PRO A N 1
ATOM 4199 C CA . PRO A 1 630 ? -34.11540 -43.80318 -66.95919 1.000 44.37192 629 PRO A CA 1
ATOM 4200 C C . PRO A 1 630 ? -35.32541 -44.66077 -66.63918 1.000 53.66426 629 PRO A C 1
ATOM 4201 O O . PRO A 1 630 ? -35.16694 -45.82768 -66.25861 1.000 59.05809 629 PRO A O 1
ATOM 4205 N N . LEU A 1 631 ? -36.53432 -44.10998 -66.78020 1.000 49.63461 630 LEU A N 1
ATOM 4206 C CA . LEU A 1 631 ? -37.74272 -44.89677 -66.55619 1.000 56.60980 630 LEU A CA 1
ATOM 4207 C C . LEU A 1 631 ? -37.84738 -46.03417 -67.56614 1.000 53.68028 630 LEU A C 1
ATOM 4208 O O . LEU A 1 631 ? -38.26359 -47.14617 -67.22023 1.000 50.76436 630 LEU A O 1
ATOM 4213 N N . THR A 1 632 ? -37.47784 -45.77156 -68.82236 1.000 49.70745 631 THR A N 1
ATOM 4214 C CA . THR A 1 632 ? -37.49989 -46.81357 -69.84610 1.000 56.86878 631 THR A CA 1
ATOM 4215 C C . THR A 1 632 ? -36.44514 -47.87593 -69.55896 1.000 53.45675 631 THR A C 1
ATOM 4216 O O . THR A 1 632 ? -36.70232 -49.07588 -69.71279 1.000 44.01191 631 THR A O 1
ATOM 4220 N N . LEU A 1 633 ? -35.24860 -47.44247 -69.15160 1.000 59.48170 632 LEU A N 1
ATOM 4221 C CA . LEU A 1 633 ? -34.17038 -48.36464 -68.80292 1.000 55.50103 632 LEU A CA 1
ATOM 4222 C C . LEU A 1 633 ? -34.60141 -49.34110 -67.71688 1.000 52.76472 632 LEU A C 1
ATOM 4223 O O . LEU A 1 633 ? -34.21538 -50.51584 -67.73874 1.000 50.69966 632 LEU A O 1
ATOM 4228 N N . LEU A 1 634 ? -35.40750 -48.87766 -66.76360 1.000 51.92645 633 LEU A N 1
ATOM 4229 C CA . LEU A 1 634 ? -35.81509 -49.68831 -65.62287 1.000 56.12518 633 LEU A CA 1
ATOM 4230 C C . LEU A 1 634 ? -36.82856 -50.75891 -65.99993 1.000 47.83412 633 LEU A C 1
ATOM 4231 O O . LEU A 1 634 ? -37.24965 -51.52643 -65.12718 1.000 53.37060 633 LEU A O 1
ATOM 4236 N N . ARG A 1 635 ? -37.22530 -50.82468 -67.26916 1.000 40.68942 634 ARG A N 1
ATOM 4237 C CA . ARG A 1 635 ? -38.11797 -51.86092 -67.76439 1.000 41.21287 634 ARG A CA 1
ATOM 4238 C C . ARG A 1 635 ? -37.36500 -53.04758 -68.35366 1.000 52.23991 634 ARG A C 1
ATOM 4239 O O . ARG A 1 635 ? -37.99252 -54.06783 -68.65911 1.000 47.62296 634 ARG A O 1
ATOM 4241 N N . LEU A 1 636 ? -36.04888 -52.92951 -68.53441 1.000 49.62470 635 LEU A N 1
ATOM 4242 C CA . LEU A 1 636 ? -35.24163 -54.03630 -69.03595 1.000 50.87226 635 LEU A CA 1
ATOM 4243 C C . LEU A 1 636 ? -35.37214 -55.27062 -68.14952 1.000 51.25781 635 LEU A C 1
ATOM 4244 O O . LEU A 1 636 ? -35.29151 -55.18592 -66.92048 1.000 52.21559 635 LEU A O 1
ATOM 4249 N N . ARG A 1 637 ? -35.57506 -56.41902 -68.78893 1.000 40.68888 636 ARG A N 1
ATOM 4250 C CA . ARG A 1 637 ? -35.69847 -57.71722 -68.14238 1.000 41.67104 636 ARG A CA 1
ATOM 4251 C C . ARG A 1 637 ? -34.79047 -58.72601 -68.83429 1.000 47.52846 636 ARG A C 1
ATOM 4252 O O . ARG A 1 637 ? -34.22636 -58.46722 -69.90102 1.000 49.61183 636 ARG A O 1
ATOM 4260 N N . ALA A 1 638 ? -34.65139 -59.89011 -68.19526 1.000 43.65905 637 ALA A N 1
ATOM 4261 C CA . ALA A 1 638 ? -33.76906 -60.94244 -68.68825 1.000 45.51607 637 ALA A CA 1
ATOM 4262 C C . ALA A 1 638 ? -34.18613 -61.46179 -70.05869 1.000 57.07567 637 ALA A C 1
ATOM 4263 O O . ALA A 1 638 ? -33.34253 -61.98879 -70.79266 1.000 57.73476 637 ALA A O 1
ATOM 4265 N N . ARG A 1 639 ? -35.46289 -61.32148 -70.42127 1.000 61.42588 638 ARG A N 1
ATOM 4266 C CA . ARG A 1 639 ? -35.95488 -61.85539 -71.68642 1.000 41.03135 638 ARG A CA 1
ATOM 4267 C C . ARG A 1 639 ? -35.53639 -61.00337 -72.87584 1.000 49.99680 638 ARG A C 1
ATOM 4268 O O . ARG A 1 639 ? -35.46250 -61.51421 -73.99912 1.000 60.84178 638 ARG A O 1
ATOM 4276 N N . HIS A 1 640 ? -35.27048 -59.71846 -72.65903 1.000 60.11045 639 HIS A N 1
ATOM 4277 C CA . HIS A 1 640 ? -34.89043 -58.84387 -73.75844 1.000 49.46210 639 HIS A CA 1
ATOM 4278 C C . HIS A 1 640 ? -33.55891 -59.27183 -74.36271 1.000 55.75819 639 HIS A C 1
ATOM 4279 O O . HIS A 1 640 ? -32.64207 -59.70660 -73.66015 1.000 56.80491 639 HIS A O 1
ATOM 4286 N N . ARG A 1 641 ? -33.46388 -59.13301 -75.68401 1.000 54.42262 640 ARG A N 1
ATOM 4287 C CA . ARG A 1 641 ? -32.30752 -59.54779 -76.46032 1.000 47.95423 640 ARG A CA 1
ATOM 4288 C C . ARG A 1 641 ? -31.73129 -58.39845 -77.26636 1.000 48.94123 640 ARG A C 1
ATOM 4289 O O . ARG A 1 641 ? -30.60070 -58.50701 -77.75466 1.000 39.73510 640 ARG A O 1
ATOM 4291 N N . ALA A 1 642 ? -32.47934 -57.30992 -77.41558 1.000 43.14881 641 ALA A N 1
ATOM 4292 C CA . ALA A 1 642 ? -32.02710 -56.09949 -78.07747 1.000 33.56349 641 ALA A CA 1
ATOM 4293 C C . ALA A 1 642 ? -32.95089 -54.98277 -77.62207 1.000 36.19981 641 ALA A C 1
ATOM 4294 O O . ALA A 1 642 ? -34.11034 -55.22260 -77.27522 1.000 34.86748 641 ALA A O 1
ATOM 4296 N N . ALA A 1 643 ? -32.42222 -53.76464 -77.61701 1.000 30.64217 642 ALA A N 1
ATOM 4297 C CA . ALA A 1 643 ? -33.16791 -52.60373 -77.16196 1.000 30.22884 642 ALA A CA 1
ATOM 4298 C C . ALA A 1 643 ? -32.80590 -51.38899 -77.99912 1.000 44.42491 642 ALA A C 1
ATOM 4299 O O . ALA A 1 643 ? -31.67295 -51.25879 -78.46959 1.000 41.63370 642 ALA A O 1
ATOM 4301 N N . VAL A 1 644 ? -33.77784 -50.50173 -78.19008 1.000 36.96000 643 VAL A N 1
ATOM 4302 C CA . VAL A 1 644 ? -33.53337 -49.23329 -78.86122 1.000 29.21426 643 VAL A CA 1
ATOM 4303 C C . VAL A 1 644 ? -34.06019 -48.13195 -77.95241 1.000 38.66554 643 VAL A C 1
ATOM 4304 O O . VAL A 1 644 ? -35.18943 -48.21128 -77.45516 1.000 41.15224 643 VAL A O 1
ATOM 4308 N N . PHE A 1 645 ? -33.22663 -47.12480 -77.70917 1.000 37.47921 644 PHE A N 1
ATOM 4309 C CA . PHE A 1 645 ? -33.55966 -46.01505 -76.82943 1.000 31.28801 644 PHE A CA 1
ATOM 4310 C C . PHE A 1 645 ? -33.45951 -44.71745 -77.61607 1.000 39.45721 644 PHE A C 1
ATOM 4311 O O . PHE A 1 645 ? -32.41819 -44.43430 -78.21663 1.000 51.99764 644 PHE A O 1
ATOM 4319 N N . GLU A 1 646 ? -34.52956 -43.93036 -77.61027 1.000 39.73893 645 GLU A N 1
ATOM 4320 C CA . GLU A 1 646 ? -34.46908 -42.57851 -78.14857 1.000 39.59597 645 GLU A CA 1
ATOM 4321 C C . GLU A 1 646 ? -33.95092 -41.59565 -77.10614 1.000 36.49460 645 GLU A C 1
ATOM 4322 O O . GLU A 1 646 ? -34.44621 -41.55946 -75.97532 1.000 49.40385 645 GLU A O 1
ATOM 4328 N N . LEU A 1 647 ? -32.94867 -40.80389 -77.48369 1.000 40.67914 646 LEU A N 1
ATOM 4329 C CA . LEU A 1 647 ? -32.35417 -39.81577 -76.59205 1.000 43.70375 646 LEU A CA 1
ATOM 4330 C C . LEU A 1 647 ? -32.64390 -38.42635 -77.14771 1.000 54.08986 646 LEU A C 1
ATOM 4331 O O . LEU A 1 647 ? -32.31514 -38.12987 -78.30173 1.000 55.54379 646 LEU A O 1
ATOM 4336 N N . GLY A 1 648 ? -33.25441 -37.58642 -76.31744 1.000 44.64570 647 GLY A N 1
ATOM 4337 C CA . GLY A 1 648 ? -33.63254 -36.22113 -76.63336 1.000 41.30855 647 GLY A CA 1
ATOM 4338 C C . GLY A 1 648 ? -32.78762 -35.19318 -75.91132 1.000 56.87260 647 GLY A C 1
ATOM 4339 O O . GLY A 1 648 ? -32.19255 -35.51414 -74.87931 1.000 57.26440 647 GLY A O 1
ATOM 4340 N N . MET A 1 649 ? -32.68926 -33.97112 -76.43443 1.000 62.43260 648 MET A N 1
ATOM 4341 C CA . MET A 1 649 ? -31.91389 -32.95073 -75.74527 1.000 80.67784 648 MET A CA 1
ATOM 4342 C C . MET A 1 649 ? -32.64508 -31.61574 -75.74819 1.000 71.66941 648 MET A C 1
ATOM 4343 O O . MET A 1 649 ? -33.29150 -31.24697 -76.73378 1.000 58.85831 648 MET A O 1
ATOM 4348 N N . ASN A 1 650 ? -32.57766 -30.91672 -74.61178 1.000 72.37625 649 ASN A N 1
ATOM 4349 C CA . ASN A 1 650 ? -33.02288 -29.53361 -74.48285 1.000 72.93948 649 ASN A CA 1
ATOM 4350 C C . ASN A 1 650 ? -31.92562 -28.55675 -74.08744 1.000 84.92619 649 ASN A C 1
ATOM 4351 O O . ASN A 1 650 ? -31.92064 -27.41563 -74.55574 1.000 108.26232 649 ASN A O 1
ATOM 4353 N N . HIS A 1 651 ? -30.99927 -28.97916 -73.23601 1.000 62.68409 650 HIS A N 1
ATOM 4354 C CA . HIS A 1 651 ? -29.90932 -28.17447 -72.70752 1.000 75.79344 650 HIS A CA 1
ATOM 4355 C C . HIS A 1 651 ? -28.56943 -28.84998 -72.94182 1.000 80.37094 650 HIS A C 1
ATOM 4356 O O . HIS A 1 651 ? -28.50571 -30.07285 -73.11149 1.000 76.00444 650 HIS A O 1
ATOM 4358 N N . PRO A 1 652 ? -27.47892 -28.07768 -72.98982 1.000 90.32797 651 PRO A N 1
ATOM 4359 C CA . PRO A 1 652 ? -26.15660 -28.69523 -73.14240 1.000 87.78260 651 PRO A CA 1
ATOM 4360 C C . PRO A 1 652 ? -25.92022 -29.70744 -72.03690 1.000 88.45481 651 PRO A C 1
ATOM 4361 O O . PRO A 1 652 ? -26.25645 -29.47688 -70.87339 1.000 85.10747 651 PRO A O 1
ATOM 4365 N N . GLY A 1 653 ? -25.33880 -30.83597 -72.40937 1.000 89.27407 652 GLY A N 1
ATOM 4366 C CA . GLY A 1 653 ? -24.94936 -31.83869 -71.45170 1.000 85.15863 652 GLY A CA 1
ATOM 4367 C C . GLY A 1 653 ? -25.96370 -32.94609 -71.30470 1.000 67.64067 652 GLY A C 1
ATOM 4368 O O . GLY A 1 653 ? -25.67939 -33.94128 -70.62777 1.000 69.67197 652 GLY A O 1
ATOM 4369 N N . GLU A 1 654 ? -27.13849 -32.80177 -71.92420 1.000 58.53403 653 GLU A N 1
ATOM 4370 C CA . GLU A 1 654 ? -28.19075 -33.78805 -71.72857 1.000 57.97008 653 GLU A CA 1
ATOM 4371 C C . GLU A 1 654 ? -27.87502 -35.05563 -72.50612 1.000 51.69538 653 GLU A C 1
ATOM 4372 O O . GLU A 1 654 ? -28.07709 -36.16407 -71.99824 1.000 43.07935 653 GLU A O 1
ATOM 4378 N N . ILE A 1 655 ? -27.38508 -34.91076 -73.74003 1.000 54.20038 654 ILE A N 1
ATOM 4379 C CA . ILE A 1 655 ? -27.06979 -36.08635 -74.54321 1.000 52.86310 654 ILE A CA 1
ATOM 4380 C C . ILE A 1 655 ? -25.95752 -36.88293 -73.87949 1.000 51.11413 654 ILE A C 1
ATOM 4381 O O . ILE A 1 655 ? -26.02577 -38.11419 -73.78132 1.000 53.00592 654 ILE A O 1
ATOM 4386 N N . GLU A 1 656 ? -24.91442 -36.18818 -73.41482 1.000 53.32723 655 GLU A N 1
ATOM 4387 C CA . GLU A 1 656 ? -23.82258 -36.85246 -72.71195 1.000 50.75552 655 GLU A CA 1
ATOM 4388 C C . GLU A 1 656 ? -24.35210 -37.63858 -71.52121 1.000 55.38040 655 GLU A C 1
ATOM 4389 O O . GLU A 1 656 ? -23.98256 -38.79903 -71.30869 1.000 56.01779 655 GLU A O 1
ATOM 4391 N N . ARG A 1 657 ? -25.22410 -37.01080 -70.72961 1.000 43.25943 656 ARG A N 1
ATOM 4392 C CA . ARG A 1 657 ? -25.77111 -37.66896 -69.55004 1.000 33.11539 656 ARG A CA 1
ATOM 4393 C C . ARG A 1 657 ? -26.64532 -38.85536 -69.93920 1.000 37.21568 656 ARG A C 1
ATOM 4394 O O . ARG A 1 657 ? -26.51858 -39.94578 -69.37007 1.000 44.52964 656 ARG A O 1
ATOM 4402 N N . LEU A 1 658 ? -27.54670 -38.65909 -70.90607 1.000 43.80218 657 LEU A N 1
ATOM 4403 C CA . LEU A 1 658 ? -28.44243 -39.74038 -71.30694 1.000 42.93144 657 LEU A CA 1
ATOM 4404 C C . LEU A 1 658 ? -27.69549 -40.88158 -71.98992 1.000 45.98043 657 LEU A C 1
ATOM 4405 O O . LEU A 1 658 ? -27.96480 -42.05552 -71.70935 1.000 45.40826 657 LEU A O 1
ATOM 4410 N N . ALA A 1 659 ? -26.76069 -40.56484 -72.89409 1.000 40.44247 658 ALA A N 1
ATOM 4411 C CA . ALA A 1 659 ? -26.01072 -41.62563 -73.56327 1.000 31.95749 658 ALA A CA 1
ATOM 4412 C C . ALA A 1 659 ? -25.16655 -42.42076 -72.57679 1.000 42.06530 658 ALA A C 1
ATOM 4413 O O . ALA A 1 659 ? -25.09481 -43.65230 -72.66354 1.000 49.44075 658 ALA A O 1
ATOM 4415 N N . ALA A 1 660 ? -24.50712 -41.73311 -71.64102 1.000 38.68273 659 ALA A N 1
ATOM 4416 C CA . ALA A 1 660 ? -23.73719 -42.42932 -70.61547 1.000 33.96813 659 ALA A CA 1
ATOM 4417 C C . ALA A 1 660 ? -24.62990 -43.36366 -69.81154 1.000 35.90198 659 ALA A C 1
ATOM 4418 O O . ALA A 1 660 ? -24.21920 -44.46783 -69.43503 1.000 34.77882 659 ALA A O 1
ATOM 4420 N N . MET A 1 661 ? -25.86182 -42.92757 -69.54611 1.000 45.78380 660 MET A N 1
ATOM 4421 C CA . MET A 1 661 ? -26.82366 -43.73766 -68.80917 1.000 38.70647 660 MET A CA 1
ATOM 4422 C C . MET A 1 661 ? -27.25072 -44.96079 -69.61364 1.000 39.38174 660 MET A C 1
ATOM 4423 O O . MET A 1 661 ? -27.27846 -46.08248 -69.09367 1.000 42.01182 660 MET A O 1
ATOM 4428 N N . ALA A 1 662 ? -27.58627 -44.76002 -70.88944 1.000 43.08042 661 ALA A N 1
ATOM 4429 C CA . ALA A 1 662 ? -28.08636 -45.83975 -71.73335 1.000 32.49804 661 ALA A CA 1
ATOM 4430 C C . ALA A 1 662 ? -27.00119 -46.83919 -72.11333 1.000 37.60204 661 ALA A C 1
ATOM 4431 O O . ALA A 1 662 ? -27.32192 -47.99141 -72.42506 1.000 42.20476 661 ALA A O 1
ATOM 4433 N N . ALA A 1 663 ? -25.72998 -46.42721 -72.05951 1.000 46.63762 662 ALA A N 1
ATOM 4434 C CA . ALA A 1 663 ? -24.54716 -47.19498 -72.44123 1.000 38.73142 662 ALA A CA 1
ATOM 4435 C C . ALA A 1 663 ? -24.79764 -47.99020 -73.71843 1.000 35.48537 662 ALA A C 1
ATOM 4436 O O . ALA A 1 663 ? -24.80954 -49.22787 -73.69705 1.000 48.10063 662 ALA A O 1
ATOM 4438 N N . PRO A 1 664 ? -25.00581 -47.30816 -74.84400 1.000 26.65281 663 PRO A N 1
ATOM 4439 C CA . PRO A 1 664 ? -25.36063 -48.00613 -76.08397 1.000 24.46722 663 PRO A CA 1
ATOM 4440 C C . PRO A 1 664 ? -24.18241 -48.75020 -76.69257 1.000 42.87086 663 PRO A C 1
ATOM 4441 O O . PRO A 1 664 ? -23.01796 -48.39688 -76.48985 1.000 49.54649 663 PRO A O 1
ATOM 4445 N N . THR A 1 665 ? -24.50397 -49.79823 -77.45243 1.000 32.46115 664 THR A N 1
ATOM 4446 C CA . THR A 1 665 ? -23.52626 -50.46155 -78.30512 1.000 25.40801 664 THR A CA 1
ATOM 4447 C C . THR A 1 665 ? -23.57799 -49.97755 -79.74906 1.000 34.55202 664 THR A C 1
ATOM 4448 O O . THR A 1 665 ? -22.60496 -50.16853 -80.48691 1.000 40.63157 664 THR A O 1
ATOM 4452 N N . VAL A 1 666 ? -24.68727 -49.36518 -80.16164 1.000 36.74525 665 VAL A N 1
ATOM 4453 C CA . VAL A 1 666 ? -24.83083 -48.71465 -81.46036 1.000 37.41979 665 VAL A CA 1
ATOM 4454 C C . VAL A 1 666 ? -25.39310 -47.32143 -81.21345 1.000 43.50146 665 VAL A C 1
ATOM 4455 O O . VAL A 1 666 ? -26.43609 -47.17667 -80.56601 1.000 39.92264 665 VAL A O 1
ATOM 4459 N N . ALA A 1 667 ? -24.70764 -46.30094 -81.72588 1.000 39.38503 666 ALA A N 1
ATOM 4460 C CA . ALA A 1 667 ? -25.12508 -44.91182 -81.56944 1.000 30.46181 666 ALA A CA 1
ATOM 4461 C C . ALA A 1 667 ? -25.45588 -44.29613 -82.92166 1.000 37.40159 666 ALA A C 1
ATOM 4462 O O . ALA A 1 667 ? -24.61297 -44.28165 -83.82537 1.000 50.62057 666 ALA A O 1
ATOM 4464 N N . LEU A 1 668 ? -26.68150 -43.79050 -83.05286 1.000 32.12911 667 LEU A N 1
ATOM 4465 C CA . LEU A 1 668 ? -27.19953 -43.24004 -84.29934 1.000 38.13946 667 LEU A CA 1
ATOM 4466 C C . LEU A 1 668 ? -27.44796 -41.74595 -84.13545 1.000 38.23382 667 LEU A C 1
ATOM 4467 O O . LEU A 1 668 ? -28.16934 -41.32936 -83.22282 1.000 38.22787 667 LEU A O 1
ATOM 4472 N N . VAL A 1 669 ? -26.85219 -40.94815 -85.01759 1.000 34.36153 668 VAL A N 1
ATOM 4473 C CA . VAL A 1 669 ? -27.23202 -39.55411 -85.23128 1.000 34.85015 668 VAL A CA 1
ATOM 4474 C C . VAL A 1 669 ? -28.04478 -39.44052 -86.51793 1.000 42.92553 668 VAL A C 1
ATOM 4475 O O . VAL A 1 669 ? -27.52913 -39.68644 -87.61216 1.000 46.12740 668 VAL A O 1
ATOM 4479 N N . THR A 1 670 ? -29.32915 -39.09845 -86.38685 1.000 40.95943 669 THR A N 1
ATOM 4480 C CA . THR A 1 670 ? -30.23574 -39.09824 -87.53454 1.000 28.35117 669 THR A CA 1
ATOM 4481 C C . THR A 1 670 ? -29.93581 -37.94486 -88.49069 1.000 36.12081 669 THR A C 1
ATOM 4482 O O . THR A 1 670 ? -30.01318 -38.11475 -89.71366 1.000 47.01034 669 THR A O 1
ATOM 4486 N N . ASN A 1 671 ? -29.56369 -36.77949 -87.95699 1.000 44.50214 670 ASN A N 1
ATOM 4487 C CA . ASN A 1 671 ? -29.27014 -35.57920 -88.74062 1.000 30.66794 670 ASN A CA 1
ATOM 4488 C C . ASN A 1 671 ? -28.80579 -34.47505 -87.79225 1.000 41.51284 670 ASN A C 1
ATOM 4489 O O . ASN A 1 671 ? -28.94084 -34.57935 -86.56943 1.000 51.03370 670 ASN A O 1
ATOM 4494 N N . ALA A 1 672 ? -28.25700 -33.40912 -88.38115 1.000 49.52435 671 ALA A N 1
ATOM 4495 C CA . ALA A 1 672 ? -27.92127 -32.16659 -87.68451 1.000 60.11293 671 ALA A CA 1
ATOM 4496 C C . ALA A 1 672 ? -28.59506 -30.95205 -88.31497 1.000 56.94333 671 ALA A C 1
ATOM 4497 O O . ALA A 1 672 ? -28.21337 -30.51991 -89.40824 1.000 58.39960 671 ALA A O 1
ATOM 4499 N N . GLN A 1 673 ? -29.59963 -30.41091 -87.62561 1.000 58.67644 672 GLN A N 1
ATOM 4500 C CA . GLN A 1 673 ? -30.37597 -29.26776 -88.08967 1.000 59.17529 672 GLN A CA 1
ATOM 4501 C C . GLN A 1 673 ? -30.45745 -28.26733 -86.94527 1.000 65.99478 672 GLN A C 1
ATOM 4502 O O . GLN A 1 673 ? -30.82135 -28.63383 -85.82334 1.000 78.72845 672 GLN A O 1
ATOM 4508 N N . ARG A 1 674 ? -30.11643 -27.01180 -87.22681 1.000 67.05392 673 ARG A N 1
ATOM 4509 C CA . ARG A 1 674 ? -30.08169 -25.97215 -86.19727 1.000 65.74160 673 ARG A CA 1
ATOM 4510 C C . ARG A 1 674 ? -31.47231 -25.60261 -85.69001 1.000 56.75262 673 ARG A C 1
ATOM 4511 O O . ARG A 1 674 ? -32.45768 -25.69404 -86.41973 1.000 64.65574 673 ARG A O 1
ATOM 4513 N N . HIS A 1 676 ? -33.55388 -23.85370 -82.94765 1.000 85.68422 675 HIS A N 1
ATOM 4514 C CA . HIS A 1 676 ? -33.56556 -23.21066 -81.63914 1.000 89.35441 675 HIS A CA 1
ATOM 4515 C C . HIS A 1 676 ? -32.14774 -22.97075 -81.13889 1.000 95.06219 675 HIS A C 1
ATOM 4516 O O . HIS A 1 676 ? -31.33622 -23.89413 -81.07249 1.000 118.63044 675 HIS A O 1
ATOM 4518 N N . GLN A 1 677 ? -31.85507 -21.72196 -80.78372 1.000 85.57857 676 GLN A N 1
ATOM 4519 C CA . GLN A 1 677 ? -30.50951 -21.35667 -80.36508 1.000 86.61558 676 GLN A CA 1
ATOM 4520 C C . GLN A 1 677 ? -30.43835 -21.14045 -78.86159 1.000 97.51345 676 GLN A C 1
ATOM 4521 O O . GLN A 1 677 ? -30.02769 -20.07051 -78.40169 1.000 100.75821 676 GLN A O 1
ATOM 4523 N N . GLU A 1 678 ? -30.81373 -22.15830 -78.08705 1.000 87.30915 677 GLU A N 1
ATOM 4524 C CA . GLU A 1 678 ? -30.69741 -22.04540 -76.63976 1.000 81.04270 677 GLU A CA 1
ATOM 4525 C C . GLU A 1 678 ? -29.23901 -22.09910 -76.21387 1.000 82.60631 677 GLU A C 1
ATOM 4526 O O . GLU A 1 678 ? -28.87790 -21.56091 -75.16083 1.000 88.38843 677 GLU A O 1
ATOM 4528 N N . PHE A 1 679 ? -28.39598 -22.73660 -77.01960 1.000 75.80014 678 PHE A N 1
ATOM 4529 C CA . PHE A 1 679 ? -26.99905 -22.95189 -76.68155 1.000 71.01894 678 PHE A CA 1
ATOM 4530 C C . PHE A 1 679 ? -26.21793 -23.41104 -77.90747 1.000 72.50952 678 PHE A C 1
ATOM 4531 O O . PHE A 1 679 ? -26.80391 -23.85494 -78.89536 1.000 82.07503 678 PHE A O 1
ATOM 4533 N N . HIS A 1 681 ? -25.44979 -22.51339 -81.48961 1.000 73.39659 680 HIS A N 1
ATOM 4534 C CA . HIS A 1 681 ? -26.56602 -22.20520 -82.37553 1.000 64.12632 680 HIS A CA 1
ATOM 4535 C C . HIS A 1 681 ? -26.28211 -22.66096 -83.80152 1.000 65.76395 680 HIS A C 1
ATOM 4536 O O . HIS A 1 681 ? -27.19755 -22.81280 -84.61065 1.000 80.25154 680 HIS A O 1
ATOM 4538 N N . THR A 1 682 ? -25.00585 -22.88503 -84.09708 1.000 68.40866 681 THR A N 1
ATOM 4539 C CA . THR A 1 682 ? -24.59632 -23.36574 -85.40699 1.000 67.95479 681 THR A CA 1
ATOM 4540 C C . THR A 1 682 ? -24.91090 -24.84874 -85.55597 1.000 63.89941 681 THR A C 1
ATOM 4541 O O . THR A 1 682 ? -24.97704 -25.59380 -84.57392 1.000 68.57656 681 THR A O 1
ATOM 4543 N N . VAL A 1 683 ? -25.11838 -25.27136 -86.80560 1.000 60.38556 682 VAL A N 1
ATOM 4544 C CA . VAL A 1 683 ? -25.32766 -26.69037 -87.07992 1.000 61.14961 682 VAL A CA 1
ATOM 4545 C C . VAL A 1 683 ? -24.10318 -27.49962 -86.67000 1.000 75.61517 682 VAL A C 1
ATOM 4546 O O . VAL A 1 683 ? -24.22449 -28.63205 -86.18558 1.000 92.13615 682 VAL A O 1
ATOM 4550 N N . GLU A 1 684 ? -22.90536 -26.93766 -86.85951 1.000 66.12021 683 GLU A N 1
ATOM 4551 C CA . GLU A 1 684 ? -21.69316 -27.60834 -86.39669 1.000 70.11710 683 GLU A CA 1
ATOM 4552 C C . GLU A 1 684 ? -21.75260 -27.87204 -84.89581 1.000 68.68318 683 GLU A C 1
ATOM 4553 O O . GLU A 1 684 ? -21.41036 -28.96516 -84.43002 1.000 68.50887 683 GLU A O 1
ATOM 4555 N N . ALA A 1 685 ? -22.17580 -26.86789 -84.12187 1.000 69.08010 684 ALA A N 1
ATOM 4556 C CA . ALA A 1 685 ? -22.33991 -27.04093 -82.68065 1.000 69.88440 684 ALA A CA 1
ATOM 4557 C C . ALA A 1 685 ? -23.34887 -28.13909 -82.36655 1.000 64.62000 684 ALA A C 1
ATOM 4558 O O . ALA A 1 685 ? -23.16458 -28.91633 -81.42235 1.000 77.14776 684 ALA A O 1
ATOM 4560 N N . VAL A 1 686 ? -24.42370 -28.21201 -83.15385 1.000 62.51133 685 VAL A N 1
ATOM 4561 C CA . VAL A 1 686 ? -25.43615 -29.25186 -82.98545 1.000 67.28329 685 VAL A CA 1
ATOM 4562 C C . VAL A 1 686 ? -24.84281 -30.62916 -83.25436 1.000 60.95616 685 VAL A C 1
ATOM 4563 O O . VAL A 1 686 ? -25.12369 -31.59461 -82.53288 1.000 54.50332 685 VAL A O 1
ATOM 4567 N N . ALA A 1 687 ? -24.01685 -30.74220 -84.29678 1.000 59.06546 686 ALA A N 1
ATOM 4568 C CA . ALA A 1 687 ? -23.37577 -32.01591 -84.61086 1.000 59.88734 686 ALA A CA 1
ATOM 4569 C C . ALA A 1 687 ? -22.52803 -32.52274 -83.44866 1.000 68.33168 686 ALA A C 1
ATOM 4570 O O . ALA A 1 687 ? -22.53122 -33.72332 -83.15198 1.000 73.53823 686 ALA A O 1
ATOM 4572 N N . HIS A 1 688 ? -21.78998 -31.63228 -82.78083 1.000 65.22388 687 HIS A N 1
ATOM 4573 C CA . HIS A 1 688 ? -20.99911 -32.06657 -81.63188 1.000 59.24326 687 HIS A CA 1
ATOM 4574 C C . HIS A 1 688 ? -21.88442 -32.51789 -80.47569 1.000 56.70618 687 HIS A C 1
ATOM 4575 O O . HIS A 1 688 ? -21.61433 -33.55222 -79.85362 1.000 71.19078 687 HIS A O 1
ATOM 4582 N N . GLU A 1 689 ? -22.93330 -31.75377 -80.15976 1.000 48.96242 688 GLU A N 1
ATOM 4583 C CA . GLU A 1 689 ? -23.81078 -32.13099 -79.05462 1.000 50.00262 688 GLU A CA 1
ATOM 4584 C C . GLU A 1 689 ? -24.46499 -33.48522 -79.32204 1.000 50.94948 688 GLU A C 1
ATOM 4585 O O . GLU A 1 689 ? -24.39288 -34.39847 -78.49154 1.000 50.94304 688 GLU A O 1
ATOM 4591 N N . ASN A 1 690 ? -25.11742 -33.62750 -80.48181 1.000 56.73396 689 ASN A N 1
ATOM 4592 C CA . ASN A 1 690 ? -25.75593 -34.89234 -80.84420 1.000 46.74301 689 ASN A CA 1
ATOM 4593 C C . ASN A 1 690 ? -24.73079 -36.00716 -80.99601 1.000 43.08183 689 ASN A C 1
ATOM 4594 O O . ASN A 1 690 ? -25.02272 -37.17200 -80.70161 1.000 46.91738 689 ASN A O 1
ATOM 4599 N N . GLY A 1 691 ? -23.52743 -35.66142 -81.45285 1.000 50.15217 690 GLY A N 1
ATOM 4600 C CA . GLY A 1 691 ? -22.44596 -36.61240 -81.62802 1.000 54.03556 690 GLY A CA 1
ATOM 4601 C C . GLY A 1 691 ? -21.95082 -37.23826 -80.34353 1.000 48.74977 690 GLY A C 1
ATOM 4602 O O . GLY A 1 691 ? -21.27346 -38.27064 -80.39320 1.000 52.02339 690 GLY A O 1
ATOM 4603 N N . ALA A 1 692 ? -22.24966 -36.62900 -79.19285 1.000 47.02695 691 ALA A N 1
ATOM 4604 C CA . ALA A 1 692 ? -21.78356 -37.18242 -77.92724 1.000 46.09301 691 ALA A CA 1
ATOM 4605 C C . ALA A 1 692 ? -22.25256 -38.61504 -77.69761 1.000 43.59075 691 ALA A C 1
ATOM 4606 O O . ALA A 1 692 ? -21.62695 -39.32770 -76.90455 1.000 53.45248 691 ALA A O 1
ATOM 4608 N N . VAL A 1 693 ? -23.33969 -39.05673 -78.34367 1.000 53.45377 692 VAL A N 1
ATOM 4609 C CA . VAL A 1 693 ? -23.74297 -40.45049 -78.16526 1.000 46.37884 692 VAL A CA 1
ATOM 4610 C C . VAL A 1 693 ? -22.64012 -41.36486 -78.67180 1.000 49.58938 692 VAL A C 1
ATOM 4611 O O . VAL A 1 693 ? -22.43852 -42.46703 -78.14638 1.000 59.92466 692 VAL A O 1
ATOM 4615 N N . ILE A 1 694 ? -21.91099 -40.92534 -79.70129 1.000 37.47745 693 ILE A N 1
ATOM 4616 C CA . ILE A 1 694 ? -20.83451 -41.74114 -80.24419 1.000 42.16486 693 ILE A CA 1
ATOM 4617 C C . ILE A 1 694 ? -19.70893 -41.83309 -79.22411 1.000 50.83294 693 ILE A C 1
ATOM 4618 O O . ILE A 1 694 ? -19.01585 -42.85495 -79.13625 1.000 61.34056 693 ILE A O 1
ATOM 4623 N N . GLY A 1 695 ? -19.52301 -40.77744 -78.42424 1.000 35.32333 694 GLY A N 1
ATOM 4624 C CA . GLY A 1 695 ? -18.49312 -40.77200 -77.40150 1.000 41.70046 694 GLY A CA 1
ATOM 4625 C C . GLY A 1 695 ? -18.73607 -41.78808 -76.30917 1.000 43.82252 694 GLY A C 1
ATOM 4626 O O . GLY A 1 695 ? -17.79826 -42.15536 -75.59379 1.000 56.19934 694 GLY A O 1
ATOM 4627 N N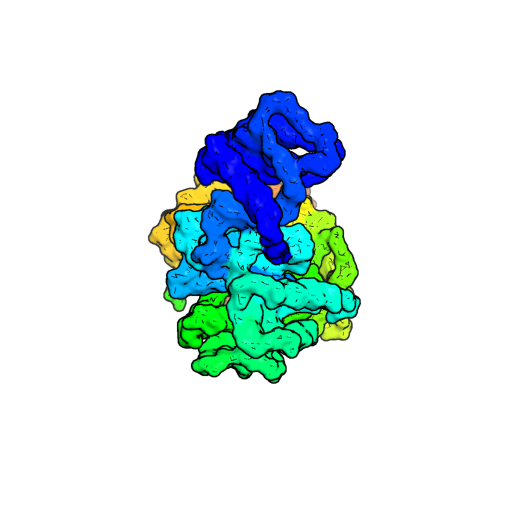 . ALA A 1 696 ? -19.97457 -42.25474 -76.17415 1.000 42.77413 695 ALA A N 1
ATOM 4628 C CA . ALA A 1 696 ? -20.37602 -43.17577 -75.12387 1.000 37.89264 695 ALA A CA 1
ATOM 4629 C C . ALA A 1 696 ? -20.24402 -44.61682 -75.58260 1.000 39.22870 695 ALA A C 1
ATOM 4630 O O . ALA A 1 696 ? -20.52541 -45.53844 -74.80941 1.000 33.78658 695 ALA A O 1
ATOM 4632 N N . LEU A 1 697 ? -19.82924 -44.81548 -76.82696 1.000 48.93264 696 LEU A N 1
ATOM 4633 C CA . LEU A 1 697 ? -19.65880 -46.14846 -77.37119 1.000 52.07110 696 LEU A CA 1
ATOM 4634 C C . LEU A 1 697 ? -18.39247 -46.78603 -76.80266 1.000 43.06463 696 LEU A C 1
ATOM 4635 O O . LEU A 1 697 ? -17.35605 -46.12307 -76.69294 1.000 46.67725 696 LEU A O 1
ATOM 4640 N N . PRO A 1 698 ? -18.44292 -48.06359 -76.43460 1.000 34.14426 697 PRO A N 1
ATOM 4641 C CA . PRO A 1 698 ? -17.21031 -48.79765 -76.12832 1.000 42.92395 697 PRO A CA 1
ATOM 4642 C C . PRO A 1 698 ? -16.32581 -48.92909 -77.35922 1.000 46.20017 697 PRO A C 1
ATOM 4643 O O . PRO A 1 698 ? -16.69762 -48.56934 -78.47859 1.000 47.44608 697 PRO A O 1
ATOM 4647 N N . GLU A 1 699 ? -15.11644 -49.44764 -77.12865 1.000 41.77068 698 GLU A N 1
ATOM 4648 C CA . GLU A 1 699 ? -14.12512 -49.55083 -78.19562 1.000 34.51059 698 GLU A CA 1
ATOM 4649 C C . GLU A 1 699 ? -14.64373 -50.36993 -79.36982 1.000 31.36457 698 GLU A C 1
ATOM 4650 O O . GLU A 1 699 ? -14.27883 -50.10087 -80.51999 1.000 39.60983 698 GLU A O 1
ATOM 4652 N N . ASP A 1 700 ? -15.48074 -51.37080 -79.10819 1.000 43.56412 699 ASP A N 1
ATOM 4653 C CA . ASP A 1 700 ? -16.01168 -52.23464 -80.15209 1.000 45.87852 699 ASP A CA 1
ATOM 4654 C C . ASP A 1 700 ? -17.38562 -51.78704 -80.65006 1.000 41.97136 699 ASP A C 1
ATOM 4655 O O . ASP A 1 700 ? -18.03535 -52.53142 -81.39078 1.000 54.73817 699 ASP A O 1
ATOM 4660 N N . GLY A 1 701 ? -17.84067 -50.58342 -80.26394 1.000 44.00112 700 GLY A N 1
ATOM 4661 C CA . GLY A 1 701 ? -19.12572 -50.07354 -80.70430 1.000 40.75561 700 GLY A CA 1
ATOM 4662 C C . GLY A 1 701 ? -19.13552 -49.58290 -82.14787 1.000 45.34626 700 GLY A C 1
ATOM 4663 O O . GLY A 1 701 ? -18.09914 -49.38297 -82.78022 1.000 51.14904 700 GLY A O 1
ATOM 4664 N N . VAL A 1 702 ? -20.34407 -49.37174 -82.67072 1.000 55.23188 701 VAL A N 1
ATOM 4665 C CA . VAL A 1 702 ? -20.54433 -48.96497 -84.06068 1.000 43.40451 701 VAL A CA 1
ATOM 4666 C C . VAL A 1 702 ? -21.24292 -47.61231 -84.08947 1.000 44.14932 701 VAL A C 1
ATOM 4667 O O . VAL A 1 702 ? -22.33711 -47.45850 -83.53402 1.000 51.41870 701 VAL A O 1
ATOM 4671 N N . ALA A 1 703 ? -20.60992 -46.63648 -84.73202 1.000 37.56616 702 ALA A N 1
ATOM 4672 C CA . ALA A 1 703 ? -21.19289 -45.31587 -84.94147 1.000 39.11219 702 ALA A CA 1
ATOM 4673 C C . ALA A 1 703 ? -21.94695 -45.23219 -86.26831 1.000 43.67282 702 ALA A C 1
ATOM 4674 O O . ALA A 1 703 ? -21.41375 -45.60502 -87.31764 1.000 51.37061 702 ALA A O 1
ATOM 4676 N N . VAL A 1 704 ? -23.18934 -44.75872 -86.21700 1.000 37.26643 703 VAL A N 1
ATOM 4677 C CA . VAL A 1 704 ? -24.04461 -44.61760 -87.39394 1.000 40.05399 703 VAL A CA 1
ATOM 4678 C C . VAL A 1 704 ? -24.42374 -43.14164 -87.49430 1.000 40.96043 703 VAL A C 1
ATOM 4679 O O . VAL A 1 704 ? -25.01550 -42.58853 -86.55900 1.000 41.59780 703 VAL A O 1
ATOM 4683 N N . TYR A 1 705 ? -24.09909 -42.50573 -88.61929 1.000 36.83126 704 TYR A N 1
ATOM 4684 C CA . TYR A 1 705 ? -24.43619 -41.09969 -88.79892 1.000 44.85575 704 TYR A CA 1
ATOM 4685 C C . TYR A 1 705 ? -24.57538 -40.84495 -90.29190 1.000 46.51847 704 TYR A C 1
ATOM 4686 O O . TYR A 1 705 ? -24.08334 -41.63589 -91.10614 1.000 49.02036 704 TYR A O 1
ATOM 4695 N N . PRO A 1 706 ? -25.24463 -39.75674 -90.68971 1.000 31.93471 705 PRO A N 1
ATOM 4696 C CA . PRO A 1 706 ? -25.40008 -39.49416 -92.12645 1.000 34.22287 705 PRO A CA 1
ATOM 4697 C C . PRO A 1 706 ? -24.06887 -39.14997 -92.77683 1.000 33.55576 705 PRO A C 1
ATOM 4698 O O . PRO A 1 706 ? -23.34080 -38.26638 -92.31768 1.000 42.86402 705 PRO A O 1
ATOM 4702 N N . GLY A 1 707 ? -23.75869 -39.87172 -93.85571 1.000 39.91850 706 GLY A N 1
ATOM 4703 C CA . GLY A 1 707 ? -22.51217 -39.73068 -94.57874 1.000 52.56870 706 GLY A CA 1
ATOM 4704 C C . GLY A 1 707 ? -22.50137 -38.70929 -95.68480 1.000 53.61331 706 GLY A C 1
ATOM 4705 O O . GLY A 1 707 ? -21.42560 -38.34107 -96.16419 1.000 48.30005 706 GLY A O 1
ATOM 4706 N N . ASP A 1 708 ? -23.67015 -38.22564 -96.10392 1.000 63.95745 707 ASP A N 1
ATOM 4707 C CA . ASP A 1 708 ? -23.76484 -37.32487 -97.24411 1.000 49.10658 707 ASP A CA 1
ATOM 4708 C C . ASP A 1 708 ? -24.08113 -35.90652 -96.79877 1.000 47.22344 707 ASP A C 1
ATOM 4709 O O . ASP A 1 708 ? -24.58187 -35.10221 -97.59163 1.000 58.30417 707 ASP A O 1
ATOM 4714 N N . GLU A 1 709 ? -23.80198 -35.58872 -95.54310 1.000 39.70063 708 GLU A N 1
ATOM 4715 C CA . GLU A 1 709 ? -23.96039 -34.23430 -95.06569 1.000 54.60993 708 GLU A CA 1
ATOM 4716 C C . GLU A 1 709 ? -22.61061 -33.53705 -94.89543 1.000 63.77110 708 GLU A C 1
ATOM 4717 O O . GLU A 1 709 ? -21.58682 -34.19240 -94.67360 1.000 60.70626 708 GLU A O 1
ATOM 4723 N N . PRO A 1 710 ? -22.57985 -32.20503 -95.01353 1.000 74.46383 709 PRO A N 1
ATOM 4724 C CA . PRO A 1 710 ? -21.30031 -31.47357 -94.95349 1.000 67.22776 709 PRO A CA 1
ATOM 4725 C C . PRO A 1 710 ? -20.56386 -31.61695 -93.62664 1.000 76.66221 709 PRO A C 1
ATOM 4726 O O . PRO A 1 710 ? -19.38423 -31.24893 -93.55378 1.000 85.75416 709 PRO A O 1
ATOM 4730 N N . TYR A 1 711 ? -21.21431 -32.14429 -92.58929 1.000 71.39412 710 TYR A N 1
ATOM 4731 C CA . TYR A 1 711 ? -20.69468 -32.16537 -91.22711 1.000 56.26882 710 TYR A CA 1
ATOM 4732 C C . TYR A 1 711 ? -20.31606 -33.56755 -90.76734 1.000 57.41623 710 TYR A C 1
ATOM 4733 O O . TYR A 1 711 ? -20.07780 -33.78033 -89.57364 1.000 62.61444 710 TYR A O 1
ATOM 4735 N N . ALA A 1 712 ? -20.25984 -34.52349 -91.69607 1.000 58.07932 711 ALA A N 1
ATOM 4736 C CA . ALA A 1 712 ? -19.87395 -35.89573 -91.38387 1.000 54.89275 711 ALA A CA 1
ATOM 4737 C C . ALA A 1 712 ? -18.50408 -35.95312 -90.71653 1.000 58.55935 711 ALA A C 1
ATOM 4738 O O . ALA A 1 712 ? -18.24237 -36.85456 -89.91241 1.000 58.90780 711 ALA A O 1
ATOM 4740 N N . ALA A 1 713 ? -17.61404 -35.01731 -91.05252 1.000 54.89018 712 ALA A N 1
ATOM 4741 C CA . ALA A 1 713 ? -16.26683 -35.01488 -90.48750 1.000 49.88666 712 ALA A CA 1
ATOM 4742 C C . ALA A 1 713 ? -16.28234 -34.86905 -88.96848 1.000 62.08678 712 ALA A C 1
ATOM 4743 O O . ALA A 1 713 ? -15.44711 -35.47142 -88.28042 1.000 60.34721 712 ALA A O 1
ATOM 4745 N N . ILE A 1 714 ? -17.19178 -34.05928 -88.41899 1.000 67.94951 713 ILE A N 1
ATOM 4746 C CA . ILE A 1 714 ? -17.24999 -33.93782 -86.96110 1.000 52.57401 713 ILE A CA 1
ATOM 4747 C C . ILE A 1 714 ? -17.51846 -35.30527 -86.35380 1.000 44.94894 713 ILE A C 1
ATOM 4748 O O . ILE A 1 714 ? -16.85943 -35.72689 -85.39588 1.000 46.79108 713 ILE A O 1
ATOM 4753 N N . TRP A 1 715 ? -18.49670 -36.01415 -86.91020 1.000 46.76585 714 TRP A N 1
ATOM 4754 C CA . TRP A 1 715 ? -18.87554 -37.32774 -86.40466 1.000 48.94687 714 TRP A CA 1
ATOM 4755 C C . TRP A 1 715 ? -17.84819 -38.39395 -86.76392 1.000 49.59409 714 TRP A C 1
ATOM 4756 O O . TRP A 1 715 ? -17.65958 -39.34955 -85.99850 1.000 53.92117 714 TRP A O 1
ATOM 4767 N N . ASP A 1 716 ? -17.16556 -38.23897 -87.90704 1.000 53.73961 715 ASP A N 1
ATOM 4768 C CA . ASP A 1 716 ? -16.07289 -39.14706 -88.26818 1.000 61.58556 715 ASP A CA 1
ATOM 4769 C C . ASP A 1 716 ? -14.95580 -39.16692 -87.24540 1.000 63.42668 715 ASP A C 1
ATOM 4770 O O . ASP A 1 716 ? -14.48853 -40.24242 -86.84308 1.000 59.64136 715 ASP A O 1
ATOM 4775 N N . LYS A 1 717 ? -14.53208 -37.98354 -86.80849 1.000 55.88523 716 LYS A N 1
ATOM 4776 C CA . LYS A 1 717 ? -13.47895 -37.80321 -85.81375 1.000 59.71430 716 LYS A CA 1
ATOM 4777 C C . LYS A 1 717 ? -13.86713 -38.33388 -84.45417 1.000 65.12052 716 LYS A C 1
ATOM 4778 O O . LYS A 1 717 ? -13.07581 -39.05850 -83.84562 1.000 72.12816 716 LYS A O 1
ATOM 4780 N N . LEU A 1 718 ? -15.10087 -38.04622 -84.03345 1.000 56.52047 717 LEU A N 1
ATOM 4781 C CA . LEU A 1 718 ? -15.56302 -38.46371 -82.72052 1.000 46.34507 717 LEU A 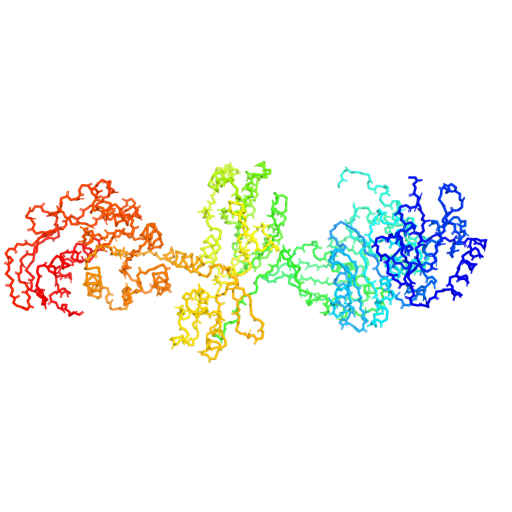CA 1
ATOM 4782 C C . LEU A 1 718 ? -15.65498 -39.97423 -82.66527 1.000 43.80202 717 LEU A C 1
ATOM 4783 O O . LEU A 1 718 ? -15.44394 -40.57679 -81.60657 1.000 65.09301 717 LEU A O 1
ATOM 4788 N N . ALA A 1 719 ? -16.00563 -40.59336 -83.78930 1.000 34.74853 718 ALA A N 1
ATOM 4789 C CA . ALA A 1 719 ? -16.11716 -42.04015 -83.87810 1.000 46.42259 718 ALA A CA 1
ATOM 4790 C C . ALA A 1 719 ? -14.75610 -42.69559 -83.71292 1.000 63.49991 718 ALA A C 1
ATOM 4791 O O . ALA A 1 719 ? -14.68111 -43.85774 -83.29950 1.000 71.62482 718 ALA A O 1
ATOM 4793 N N . GLY A 1 720 ? -13.69075 -41.94307 -83.98917 1.000 61.29949 719 GLY A N 1
ATOM 4794 C CA . GLY A 1 720 ? -12.33329 -42.45096 -83.89550 1.000 54.22661 719 GLY A CA 1
ATOM 4795 C C . GLY A 1 720 ? -12.13534 -43.76558 -84.62204 1.000 58.75024 719 GLY A C 1
ATOM 4796 O O . GLY A 1 720 ? -12.41036 -43.88818 -85.82206 1.000 64.06849 719 GLY A O 1
ATOM 4797 N N . ALA A 1 721 ? -11.63884 -44.76274 -83.90186 1.000 51.05661 720 ALA A N 1
ATOM 4798 C CA . ALA A 1 721 ? -11.27994 -46.05228 -84.47512 1.000 41.34209 720 ALA A CA 1
ATOM 4799 C C . ALA A 1 721 ? -12.44397 -47.03394 -84.50102 1.000 45.13526 720 ALA A C 1
ATOM 4800 O O . ALA A 1 721 ? -12.27690 -48.16049 -84.97959 1.000 45.27080 720 ALA A O 1
ATOM 4802 N N . ARG A 1 722 ? -13.61390 -46.62991 -84.01576 1.000 51.17656 721 ARG A N 1
ATOM 4803 C CA . ARG A 1 722 ? -14.76659 -47.51210 -83.94998 1.000 44.33456 721 ARG A CA 1
ATOM 4804 C C . ARG A 1 722 ? -15.27896 -47.82064 -85.35675 1.000 52.77204 721 ARG A C 1
ATOM 4805 O O . ARG A 1 722 ? -15.03933 -47.07572 -86.31165 1.000 52.71206 721 ARG A O 1
ATOM 4813 N N . ARG A 1 723 ? -15.99031 -48.94110 -85.48047 1.000 44.29525 722 ARG A N 1
ATOM 4814 C CA . ARG A 1 723 ? -16.62893 -49.27298 -86.74861 1.000 43.83521 722 ARG A CA 1
ATOM 4815 C C . ARG A 1 723 ? -17.70041 -48.23881 -87.07722 1.000 57.42400 722 ARG A C 1
ATOM 4816 O O . ARG A 1 723 ? -18.48731 -47.84058 -86.21465 1.000 65.60040 722 ARG A O 1
ATOM 4824 N N . VAL A 1 724 ? -17.72455 -47.79670 -88.33309 1.000 53.97559 723 VAL A N 1
ATOM 4825 C CA . VAL A 1 724 ? -18.61948 -46.73560 -88.78291 1.000 41.94264 723 VAL A CA 1
ATOM 4826 C C . VAL A 1 724 ? -19.45685 -47.22329 -89.95778 1.000 50.90472 723 VAL A C 1
ATOM 4827 O O . VAL A 1 724 ? -18.91983 -47.77918 -90.92301 1.000 67.64346 723 VAL A O 1
ATOM 4831 N N . LEU A 1 725 ? -20.77308 -47.01892 -89.86746 1.000 50.09136 724 LEU A N 1
ATOM 4832 C CA . LEU A 1 725 ? -21.69662 -47.18844 -90.98712 1.000 57.27049 724 LEU A CA 1
ATOM 4833 C C . LEU A 1 725 ? -22.30295 -45.83320 -91.33830 1.000 46.36311 724 LEU A C 1
ATOM 4834 O O . LEU A 1 725 ? -23.15261 -45.31852 -90.60309 1.000 45.61513 724 LEU A O 1
ATOM 4839 N N . ARG A 1 726 ? -21.86369 -45.25655 -92.45466 1.000 37.35042 725 ARG A N 1
ATOM 4840 C CA . ARG A 1 726 ? -22.39209 -43.98601 -92.93464 1.000 35.16238 725 ARG A CA 1
ATOM 4841 C C . ARG A 1 726 ? -23.57358 -44.24969 -93.85917 1.000 38.23084 725 ARG A C 1
ATOM 4842 O O . ARG A 1 726 ? -23.47453 -45.06870 -94.77891 1.000 34.82921 725 ARG A O 1
ATOM 4850 N N . PHE A 1 727 ? -24.68715 -43.56032 -93.61985 1.000 35.61576 726 PHE A N 1
ATOM 4851 C CA . PHE A 1 727 ? -25.88303 -43.75114 -94.42502 1.000 39.68499 726 PHE A CA 1
ATOM 4852 C C . PHE A 1 727 ? -26.22545 -42.46050 -95.15533 1.000 34.45088 726 PHE A C 1
ATOM 4853 O O . PHE A 1 727 ? -25.88445 -41.36215 -94.70743 1.000 41.14308 726 PHE A O 1
ATOM 4861 N N . GLY A 1 728 ? -26.90152 -42.60728 -96.28782 1.000 38.39341 727 GLY A N 1
ATOM 4862 C CA . GLY A 1 728 ? -27.32254 -41.45815 -97.05929 1.000 38.05247 727 GLY A CA 1
ATOM 4863 C C . GLY A 1 728 ? -27.82407 -41.89311 -98.42086 1.000 40.44886 727 GLY A C 1
ATOM 4864 O O . GLY A 1 728 ? -28.06363 -43.07517 -98.66766 1.000 41.63270 727 GLY A O 1
ATOM 4865 N N . LEU A 1 729 ? -28.00655 -40.90284 -99.28788 1.000 49.64627 728 LEU A N 1
ATOM 4866 C CA . LEU A 1 729 ? -28.55114 -41.10585 -100.62285 1.000 33.18119 728 LEU A CA 1
ATOM 4867 C C . LEU A 1 729 ? -27.48101 -41.08360 -101.70672 1.000 37.08613 728 LEU A C 1
ATOM 4868 O O . LEU A 1 729 ? -27.79682 -41.32701 -102.87532 1.000 37.17874 728 LEU A O 1
ATOM 4873 N N . GLN A 1 730 ? -26.22478 -40.79522 -101.34905 1.000 50.82825 729 GLN A N 1
ATOM 4874 C CA . GLN A 1 730 ? -25.12325 -40.75711 -102.30607 1.000 42.73012 729 GLN A CA 1
ATOM 4875 C C . GLN A 1 730 ? -24.50350 -42.14012 -102.46635 1.000 34.65791 729 GLN A C 1
ATOM 4876 O O . GLN A 1 730 ? -24.27128 -42.82647 -101.46366 1.000 43.93167 729 GLN A O 1
ATOM 4882 N N . PRO A 1 731 ? -24.24374 -42.58395 -103.69734 1.000 32.12615 730 PRO A N 1
ATOM 4883 C CA . PRO A 1 731 ? -23.52920 -43.85181 -103.88853 1.000 31.72110 730 PRO A CA 1
ATOM 4884 C C . PRO A 1 731 ? -22.15545 -43.79060 -103.24154 1.000 47.78751 730 PRO A C 1
ATOM 4885 O O . PRO A 1 731 ? -21.49775 -42.74802 -103.23495 1.000 60.95421 730 PRO A O 1
ATOM 4889 N N . GLY A 1 732 ? -21.72340 -44.91882 -102.69272 1.000 61.64666 731 GLY A N 1
ATOM 4890 C CA . GLY A 1 732 ? -20.39996 -45.02705 -102.12630 1.000 62.83332 731 GLY A CA 1
ATOM 4891 C C . GLY A 1 732 ? -20.38331 -44.96206 -100.61811 1.000 58.07516 731 GLY A C 1
ATOM 4892 O O . GLY A 1 732 ? -19.32114 -45.15512 -100.01331 1.000 70.80358 731 GLY A O 1
ATOM 4893 N N . LEU A 1 733 ? -21.52911 -44.69092 -100.00079 1.000 49.87964 732 LEU A N 1
ATOM 4894 C CA . LEU A 1 733 ? -21.67051 -44.77391 -98.56082 1.000 42.97363 732 LEU A CA 1
ATOM 4895 C C . LEU A 1 733 ? -21.89065 -46.22733 -98.15294 1.000 42.42568 732 LEU A C 1
ATOM 4896 O O . LEU A 1 733 ? -22.12582 -47.10567 -98.98708 1.000 41.68287 732 LEU A O 1
ATOM 4901 N N . ASP A 1 734 ? -21.79707 -46.48670 -96.84870 1.000 34.22844 733 ASP A N 1
ATOM 4902 C CA . ASP A 1 734 ? -21.95309 -47.85964 -96.38316 1.000 37.53024 733 ASP A CA 1
ATOM 4903 C C . ASP A 1 734 ? -23.37617 -48.37279 -96.58164 1.000 44.47782 733 ASP A C 1
ATOM 4904 O O . ASP A 1 734 ? -23.57114 -49.49481 -97.06121 1.000 47.44984 733 ASP A O 1
ATOM 4909 N N . VAL A 1 735 ? -24.38190 -47.56270 -96.25598 1.000 43.35554 734 VAL A N 1
ATOM 4910 C CA . VAL A 1 735 ? -25.78549 -47.91384 -96.47150 1.000 43.09422 734 VAL A CA 1
ATOM 4911 C C . VAL A 1 735 ? -26.46885 -46.79952 -97.25362 1.000 35.95382 734 VAL A C 1
ATOM 4912 O O . VAL A 1 735 ? -26.71079 -45.71654 -96.70806 1.000 40.77014 734 VAL A O 1
ATOM 4916 N N . TYR A 1 736 ? -26.79152 -47.05715 -98.51953 1.000 33.84173 735 TYR A N 1
ATOM 4917 C CA . TYR A 1 736 ? -27.41118 -46.03788 -99.35403 1.000 37.88176 735 TYR A CA 1
ATOM 4918 C C . TYR A 1 736 ? -28.45660 -46.66922 -100.26352 1.000 42.17467 735 TYR A C 1
ATOM 4919 O O . TYR A 1 736 ? -28.44136 -47.87532 -100.52228 1.000 39.09255 735 TYR A O 1
ATOM 4928 N N . ALA A 1 737 ? -29.37366 -45.82983 -100.74434 1.000 45.99228 736 ALA A N 1
ATOM 4929 C CA . ALA A 1 737 ? -30.44498 -46.25812 -101.63285 1.000 32.51184 736 ALA A CA 1
ATOM 4930 C C . ALA A 1 737 ? -30.12918 -45.89248 -103.07798 1.000 35.59448 736 ALA A C 1
ATOM 4931 O O . ALA A 1 737 ? -29.63754 -44.79652 -103.36283 1.000 38.38867 736 ALA A O 1
ATOM 4933 N N . GLU A 1 738 ? -30.42777 -46.81746 -103.98385 1.000 43.79776 737 GLU A N 1
ATOM 4934 C CA . GLU A 1 738 ? -30.37012 -46.61839 -105.42412 1.000 44.59313 737 GLU A CA 1
ATOM 4935 C C . GLU A 1 738 ? -31.73167 -46.92622 -106.03522 1.000 53.29714 737 GLU A C 1
ATOM 4936 O O . GLU A 1 738 ? -32.56462 -47.60653 -105.42868 1.000 51.04737 737 GLU A O 1
ATOM 4942 N N . ARG A 1 739 ? -31.94533 -46.42126 -107.25123 1.000 51.01733 738 ARG A N 1
ATOM 4943 C CA . ARG A 1 739 ? -33.19593 -46.62593 -107.98440 1.000 36.93206 738 ARG A CA 1
ATOM 4944 C C . ARG A 1 739 ? -34.41348 -46.19169 -107.16976 1.000 35.98830 738 ARG A C 1
ATOM 4945 O O . ARG A 1 739 ? -35.36331 -46.94843 -106.95740 1.000 35.39153 738 ARG A O 1
ATOM 4953 N N . VAL A 1 740 ? -34.37039 -44.94297 -106.71584 1.000 44.64261 739 VAL A N 1
ATOM 4954 C CA . VAL A 1 740 ? -35.38293 -44.38441 -105.82579 1.000 44.97165 739 VAL A CA 1
ATOM 4955 C C . VAL A 1 740 ? -36.58159 -43.93639 -106.65489 1.000 49.08166 739 VAL A C 1
ATOM 4956 O O . VAL A 1 740 ? -36.45391 -43.09189 -107.54783 1.000 46.74999 739 VAL A O 1
ATOM 4960 N N . VAL A 1 741 ? -37.74767 -44.50993 -106.36342 1.000 58.16931 740 VAL A N 1
ATOM 4961 C CA . VAL A 1 741 ? -39.01697 -44.10313 -106.95921 1.000 44.65526 740 VAL A CA 1
ATOM 4962 C C . VAL A 1 741 ? -39.91749 -43.63737 -105.82360 1.000 43.14033 740 VAL A C 1
ATOM 4963 O O . VAL A 1 741 ? -40.37865 -44.45228 -105.01421 1.000 60.67762 740 VAL A O 1
ATOM 4967 N N . THR A 1 742 ? -40.17071 -42.33277 -105.76126 1.000 43.27343 741 THR A N 1
ATOM 4968 C CA . THR A 1 742 ? -41.01173 -41.74173 -104.72779 1.000 58.04137 741 THR A CA 1
ATOM 4969 C C . THR A 1 742 ? -42.42933 -41.54450 -105.24887 1.000 52.68499 741 THR A C 1
ATOM 4970 O O . THR A 1 742 ? -42.63029 -40.92020 -106.29602 1.000 66.50437 741 THR A O 1
ATOM 4974 N N . GLN A 1 743 ? -43.40297 -42.07512 -104.51840 1.000 49.91579 742 GLN A N 1
ATOM 4975 C CA . GLN A 1 743 ? -44.81701 -41.91936 -104.83085 1.000 62.58339 742 GLN A CA 1
ATOM 4976 C C . GLN A 1 743 ? -45.52441 -41.23526 -103.66495 1.000 73.67528 742 GLN A C 1
ATOM 4977 O O . GLN A 1 743 ? -44.91786 -40.91985 -102.63803 1.000 79.83805 742 GLN A O 1
ATOM 4983 N N . ALA A 1 744 ? -46.82763 -40.99777 -103.84103 1.000 72.91798 743 ALA A N 1
ATOM 4984 C CA . ALA A 1 744 ? -47.58762 -40.26313 -102.83493 1.000 67.40159 743 ALA A CA 1
ATOM 4985 C C . ALA A 1 744 ? -47.64834 -41.01876 -101.51457 1.000 61.43412 743 ALA A C 1
ATOM 4986 O O . ALA A 1 744 ? -47.81959 -40.40486 -100.45531 1.000 65.58044 743 ALA A O 1
ATOM 4988 N N . HIS A 1 745 ? -47.53119 -42.34599 -101.55913 1.000 66.84026 744 HIS A N 1
ATOM 4989 C CA . HIS A 1 745 ? -47.74992 -43.19454 -100.39664 1.000 73.38631 744 HIS A CA 1
ATOM 4990 C C . HIS A 1 745 ? -46.53987 -44.03666 -100.00829 1.000 68.25220 744 HIS A C 1
ATOM 4991 O O . HIS A 1 745 ? -46.64830 -44.85670 -99.08869 1.000 60.04394 744 HIS A O 1
ATOM 4998 N N . GLY A 1 746 ? -45.40222 -43.86611 -100.67144 1.000 68.07894 745 GLY A N 1
ATOM 4999 C CA . GLY A 1 746 ? -44.21033 -44.60275 -100.30076 1.000 56.04710 745 GLY A CA 1
ATOM 5000 C C . GLY A 1 746 ? -43.11575 -44.47135 -101.33818 1.000 50.85413 745 GLY A C 1
ATOM 5001 O O . GLY A 1 746 ? -43.28435 -43.84795 -102.39111 1.000 58.42668 745 GLY A O 1
ATOM 5002 N N . THR A 1 747 ? -41.97827 -45.08457 -101.00830 1.000 49.75924 746 THR A N 1
ATOM 5003 C CA . THR A 1 747 ? -40.77300 -45.05894 -101.83242 1.000 45.50584 746 THR A CA 1
ATOM 5004 C C . THR A 1 747 ? -40.26393 -46.46346 -102.12278 1.000 35.15865 746 THR A C 1
ATOM 5005 O O . THR A 1 747 ? -40.03138 -47.24011 -101.19080 1.000 52.29510 746 THR A O 1
ATOM 5009 N N . GLN A 1 748 ? -40.09736 -46.79793 -103.40005 1.000 41.70835 747 GLN A N 1
ATOM 5010 C CA . GLN A 1 748 ? -39.46973 -48.05880 -103.77551 1.000 51.45434 747 GLN A CA 1
ATOM 5011 C C . GLN A 1 748 ? -38.02726 -47.77226 -104.17832 1.000 46.00266 747 GLN A C 1
ATOM 5012 O O . GLN A 1 748 ? -37.76876 -46.84615 -104.95442 1.000 41.63294 747 GLN A O 1
ATOM 5018 N N . CYS A 1 749 ? -37.09409 -48.56933 -103.65771 1.000 42.50096 748 CYS A N 1
ATOM 5019 C CA . CYS A 1 749 ? -35.67886 -48.37051 -103.94662 1.000 40.41519 748 CYS A CA 1
ATOM 5020 C C . CYS A 1 749 ? -34.92149 -49.67032 -103.71840 1.000 45.71887 748 CYS A C 1
ATOM 5021 O O . CYS A 1 749 ? -35.37131 -50.55087 -102.97973 1.000 55.99904 748 CYS A O 1
ATOM 5024 N N . GLY A 1 750 ? -33.76422 -49.77656 -104.36700 1.000 40.90101 749 GLY A N 1
ATOM 5025 C CA . GLY A 1 750 ? -32.75340 -50.74319 -103.97387 1.000 35.37797 749 GLY A CA 1
ATOM 5026 C C . GLY A 1 750 ? -31.84353 -50.20291 -102.88626 1.000 41.49290 749 GLY A C 1
ATOM 5027 O O . GLY A 1 750 ? -31.24662 -49.13376 -103.03787 1.000 52.86525 749 GLY A O 1
ATOM 5028 N N . VAL A 1 751 ? -31.74142 -50.94805 -101.78695 1.000 36.26573 750 VAL A N 1
ATOM 5029 C CA . VAL A 1 751 ? -30.89589 -50.58918 -100.65016 1.000 41.19476 750 VAL A CA 1
ATOM 5030 C C . VAL A 1 751 ? -29.58505 -51.35793 -100.76272 1.000 39.75373 750 VAL A C 1
ATOM 5031 O O . VAL A 1 751 ? -29.58507 -52.58143 -100.94685 1.000 36.52232 750 VAL A O 1
ATOM 5035 N N . VAL A 1 752 ? -28.46770 -50.64025 -100.69766 1.000 46.80293 751 VAL A N 1
ATOM 5036 C CA . VAL A 1 752 ? -27.13863 -51.23938 -100.76046 1.000 43.28245 751 VAL A CA 1
ATOM 5037 C C . VAL A 1 752 ? -26.48583 -51.07933 -99.39500 1.000 38.82649 751 VAL A C 1
ATOM 5038 O O . VAL A 1 752 ? -26.34300 -49.95847 -98.89124 1.000 45.45278 751 VAL A O 1
ATOM 5042 N N . THR A 1 753 ? -26.09808 -52.20068 -98.80029 1.000 42.74072 752 THR A N 1
ATOM 5043 C CA . THR A 1 753 ? -25.47472 -52.27584 -97.48698 1.000 40.58069 752 THR A CA 1
ATOM 5044 C C . THR A 1 753 ? -24.26370 -53.19052 -97.54754 1.000 46.56303 752 THR A C 1
ATOM 5045 O O . THR A 1 753 ? -24.06840 -53.91888 -98.52614 1.000 48.76697 752 THR A O 1
ATOM 5049 N N . PRO A 1 754 ? -23.41889 -53.17910 -96.50894 1.000 50.87007 753 PRO A N 1
ATOM 5050 C CA . PRO A 1 754 ? -22.29728 -54.13512 -96.46660 1.000 45.87447 753 PRO A CA 1
ATOM 5051 C C . PRO A 1 754 ? -22.73798 -55.58658 -96.44376 1.000 42.00192 753 PRO A C 1
ATOM 5052 O O . PRO A 1 754 ? -21.92678 -56.47052 -96.74626 1.000 52.83772 753 PRO A O 1
ATOM 5056 N N . ALA A 1 755 ? -23.98957 -55.86121 -96.09219 1.000 35.72654 754 ALA A N 1
ATOM 5057 C CA . ALA A 1 755 ? -24.49772 -57.21885 -95.97275 1.000 32.62595 754 ALA A CA 1
ATOM 5058 C C . ALA A 1 755 ? -25.14909 -57.70331 -97.25991 1.000 44.45133 754 ALA A C 1
ATOM 5059 O O . ALA A 1 755 ? -25.57296 -58.86164 -97.32815 1.000 42.49377 754 ALA A O 1
ATOM 5061 N N . GLY A 1 756 ? -25.24164 -56.84301 -98.27289 1.000 48.61190 755 GLY A N 1
ATOM 5062 C CA . GLY A 1 756 ? -25.80643 -57.14778 -99.56645 1.000 45.24029 755 GLY A CA 1
ATOM 5063 C C . GLY A 1 756 ? -26.76581 -56.06784 -100.00403 1.000 49.09029 755 GLY A C 1
ATOM 5064 O O . GLY A 1 756 ? -26.86813 -55.00068 -99.38981 1.000 59.57767 755 GLY A O 1
ATOM 5065 N N . SER A 1 757 ? -27.47503 -56.34196 -101.09480 1.000 55.68369 756 SER A N 1
ATOM 5066 C CA . SER A 1 757 ? -28.42998 -55.41158 -101.67539 1.000 46.51060 756 SER A CA 1
ATOM 5067 C C . SER A 1 757 ? -29.80184 -56.06875 -101.74990 1.000 38.60380 756 SER A C 1
ATOM 5068 O O . SER A 1 757 ? -29.91619 -57.27744 -101.97343 1.000 47.63383 756 SER A O 1
ATOM 5071 N N . ALA A 1 758 ? -30.84555 -55.26296 -101.55967 1.000 32.62579 757 ALA A N 1
ATOM 5072 C CA . ALA A 1 758 ? -32.21118 -55.76481 -101.60808 1.000 39.00035 757 ALA A CA 1
ATOM 5073 C C . ALA A 1 758 ? -33.15539 -54.65328 -102.04357 1.000 35.67641 757 ALA A C 1
ATOM 5074 O O . ALA A 1 758 ? -32.89261 -53.47014 -101.81706 1.000 39.75458 757 ALA A O 1
ATOM 5076 N N . GLY A 1 759 ? -34.24998 -55.04652 -102.69258 1.000 36.71454 758 GLY A N 1
ATOM 5077 C CA . GLY A 1 759 ? -35.31076 -54.09884 -103.00281 1.000 29.67495 758 GLY A CA 1
ATOM 5078 C C . GLY A 1 759 ? -36.16492 -53.79547 -101.78014 1.000 30.95577 758 GLY A C 1
ATOM 5079 O O . GLY A 1 759 ? -36.45629 -54.66932 -100.96365 1.000 29.76914 758 GLY A O 1
ATOM 5080 N N . LEU A 1 760 ? -36.56397 -52.52976 -101.65922 1.000 39.84147 759 LEU A N 1
ATOM 5081 C CA . LEU A 1 760 ? -37.40796 -52.07767 -100.55867 1.000 45.44959 759 LEU A CA 1
ATOM 5082 C C . LEU A 1 760 ? -38.59559 -51.28221 -101.07817 1.000 53.06102 759 LEU A C 1
ATOM 5083 O O . LEU A 1 760 ? -38.41635 -50.26801 -101.75942 1.000 44.74448 759 LEU A O 1
ATOM 5088 N N . ASP A 1 761 ? -39.80080 -51.74612 -100.76014 1.000 47.52105 760 ASP A N 1
ATOM 5089 C CA . ASP A 1 761 ? -41.02951 -50.97518 -100.94318 1.000 40.75549 760 ASP A CA 1
ATOM 5090 C C . ASP A 1 761 ? -41.37063 -50.42024 -99.56782 1.000 40.82943 760 ASP A C 1
ATOM 5091 O O . ASP A 1 761 ? -41.95932 -51.11575 -98.73669 1.000 52.26619 760 ASP A O 1
ATOM 5096 N N . LEU A 1 762 ? -41.00074 -49.16844 -99.32005 1.000 37.96625 761 LEU A N 1
ATOM 5097 C CA . LEU A 1 762 ? -41.20330 -48.58765 -98.00350 1.000 44.82045 761 LEU A CA 1
ATOM 5098 C C . LEU A 1 762 ? -42.58510 -47.95051 -97.98013 1.000 49.24286 761 LEU A C 1
ATOM 5099 O O . LEU A 1 762 ? -42.81066 -46.95402 -98.68398 1.000 55.52352 761 LEU A O 1
ATOM 5104 N N . PRO A 1 763 ? -43.52424 -48.47641 -97.19247 1.000 43.32777 762 PRO A N 1
ATOM 5105 C CA . PRO A 1 763 ? -44.91921 -48.01604 -97.24553 1.000 53.07160 762 PRO A CA 1
ATOM 5106 C C . PRO A 1 763 ? -45.17824 -46.70078 -96.52773 1.000 55.58389 762 PRO A C 1
ATOM 5107 O O . PRO A 1 763 ? -46.29658 -46.45036 -96.06733 1.000 63.81331 762 PRO A O 1
ATOM 5111 N N . VAL A 1 764 ? -44.16175 -45.85105 -96.43270 1.000 46.95656 763 VAL A N 1
ATOM 5112 C CA . VAL A 1 764 ? -44.34629 -44.50255 -95.90392 1.000 41.62572 763 VAL A CA 1
ATOM 5113 C C . VAL A 1 764 ? -43.70016 -43.52930 -96.88422 1.000 54.18901 763 VAL A C 1
ATOM 5114 O O . VAL A 1 764 ? -42.55639 -43.73355 -97.31797 1.000 56.37851 763 VAL A O 1
ATOM 5118 N N . PRO A 1 765 ? -44.41086 -42.47658 -97.27465 1.000 52.27665 764 PRO A N 1
ATOM 5119 C CA . PRO A 1 765 ? -43.91081 -41.57324 -98.31445 1.000 52.61469 764 PRO A CA 1
ATOM 5120 C C . PRO A 1 765 ? -42.91180 -40.55172 -97.80168 1.000 46.39873 764 PRO A C 1
ATOM 5121 O O . PRO A 1 765 ? -42.89666 -40.18325 -96.62504 1.000 43.08257 764 PRO A O 1
ATOM 5125 N N . GLY A 1 766 ? -42.07177 -40.09860 -98.71676 1.000 54.26241 765 GLY A N 1
ATOM 5126 C CA . GLY A 1 766 ? -41.17858 -38.98761 -98.44589 1.000 49.55329 765 GLY A CA 1
ATOM 5127 C C . GLY A 1 766 ? -39.72686 -39.41552 -98.34167 1.000 44.63069 765 GLY A C 1
ATOM 5128 O O . GLY A 1 766 ? -39.40078 -40.47040 -97.78258 1.000 49.56942 765 GLY A O 1
ATOM 5129 N N . LEU A 1 767 ? -38.84319 -38.58525 -98.90146 1.000 38.40231 766 LEU A N 1
ATOM 5130 C CA . LEU A 1 767 ? -37.41146 -38.86092 -98.85220 1.000 47.49244 766 LEU A CA 1
ATOM 5131 C C . LEU A 1 767 ? -36.89622 -38.85638 -97.42057 1.000 54.10218 766 LEU A C 1
ATOM 5132 O O . LEU A 1 767 ? -35.96889 -39.60635 -97.09448 1.000 60.64525 766 LEU A O 1
ATOM 5137 N N . HIS A 1 768 ? -37.46802 -38.01191 -96.55851 1.000 50.04430 767 HIS A N 1
ATOM 5138 C CA . HIS A 1 768 ? -37.04143 -37.98863 -95.16370 1.000 47.00022 767 HIS A CA 1
ATOM 5139 C C . HIS A 1 768 ? -37.31439 -39.33104 -94.49731 1.000 50.89396 767 HIS A C 1
ATOM 5140 O O . HIS A 1 768 ? -36.52080 -39.79806 -93.67174 1.000 56.81885 767 HIS A O 1
ATOM 5147 N N . ASN A 1 769 ? -38.43649 -39.96579 -94.84471 1.000 47.57755 768 ASN A N 1
ATOM 5148 C CA . ASN A 1 769 ? -38.73960 -41.28781 -94.30752 1.000 43.23669 768 ASN A CA 1
ATOM 5149 C C . ASN A 1 769 ? -37.82544 -42.35454 -94.89827 1.000 41.85729 768 ASN A C 1
ATOM 5150 O O . ASN A 1 769 ? -37.44812 -43.30380 -94.20114 1.000 56.07012 768 ASN A O 1
ATOM 5155 N N . LEU A 1 770 ? -37.47282 -42.23414 -96.18336 1.000 44.49858 769 LEU A N 1
ATOM 5156 C CA . LEU A 1 770 ? -36.48932 -43.15387 -96.74952 1.000 40.32169 769 LEU A CA 1
ATOM 5157 C C . LEU A 1 770 ? -35.16732 -43.07761 -95.99417 1.000 42.03294 769 LEU A C 1
ATOM 5158 O O . LEU A 1 770 ? -34.54002 -44.10932 -95.72619 1.000 47.19322 769 LEU A O 1
ATOM 5163 N N . ARG A 1 771 ? -34.71841 -41.86461 -95.65453 1.000 33.82968 770 ARG A N 1
ATOM 5164 C CA . ARG A 1 771 ? -33.51404 -41.73289 -94.83857 1.000 30.23404 770 ARG A CA 1
ATOM 5165 C C . ARG A 1 771 ? -33.69592 -42.40659 -93.48457 1.000 35.28303 770 ARG A C 1
ATOM 5166 O O . ARG A 1 771 ? -32.79380 -43.10246 -93.00336 1.000 46.86945 770 ARG A O 1
ATOM 5174 N N . ASN A 1 772 ? -34.85046 -42.19085 -92.84532 1.000 37.42403 771 ASN A N 1
ATOM 5175 C CA . ASN A 1 772 ? -35.14002 -42.86857 -91.58507 1.000 36.73226 771 ASN A CA 1
ATOM 5176 C C . ASN A 1 772 ? -35.05042 -44.38050 -91.75058 1.000 34.76713 771 ASN A C 1
ATOM 5177 O O . ASN A 1 772 ? -34.55780 -45.08359 -90.86050 1.000 45.74346 771 ASN A O 1
ATOM 5182 N N . ALA A 1 773 ? -35.53053 -44.89764 -92.88391 1.000 35.46495 772 ALA A N 1
ATOM 5183 C CA . ALA A 1 773 ? -35.47391 -46.33375 -93.13607 1.000 41.57715 772 ALA A CA 1
ATOM 5184 C C . ALA A 1 773 ? -34.03491 -46.80695 -93.29919 1.000 43.88409 772 ALA A C 1
ATOM 5185 O O . ALA A 1 773 ? -33.66022 -47.86514 -92.78045 1.000 54.60589 772 ALA A O 1
ATOM 5187 N N . LEU A 1 774 ? -33.21787 -46.03828 -94.02502 1.000 37.81233 773 LEU A N 1
ATOM 5188 C CA . LEU A 1 774 ? -31.81347 -46.39681 -94.20045 1.000 48.53273 773 LEU A CA 1
ATOM 5189 C C . LEU A 1 774 ? -31.07191 -46.38413 -92.86993 1.000 43.13120 773 LEU A C 1
ATOM 5190 O O . LEU A 1 774 ? -30.22982 -47.25269 -92.61220 1.000 54.42284 773 LEU A O 1
ATOM 5195 N N . ALA A 1 775 ? -31.36082 -45.39796 -92.01797 1.000 36.19885 774 ALA A N 1
ATOM 5196 C CA . ALA A 1 775 ? -30.77964 -45.38283 -90.67963 1.000 38.11835 774 ALA A CA 1
ATOM 5197 C C . ALA A 1 775 ? -31.16113 -46.63882 -89.90686 1.000 35.09948 774 ALA A C 1
ATOM 5198 O O . ALA A 1 775 ? -30.31697 -47.24617 -89.23733 1.000 46.30894 774 ALA A O 1
ATOM 5200 N N . ALA A 1 776 ? -32.43323 -47.03824 -89.98276 1.000 30.97636 775 ALA A N 1
ATOM 5201 C CA . ALA A 1 776 ? -32.88325 -48.23158 -89.27374 1.000 33.69080 775 ALA A CA 1
ATOM 5202 C C . ALA A 1 776 ? -32.17229 -49.48140 -89.78008 1.000 34.90439 775 ALA A C 1
ATOM 5203 O O . ALA A 1 776 ? -31.80411 -50.35599 -88.98662 1.000 35.59713 775 ALA A O 1
ATOM 5205 N N . ILE A 1 777 ? -31.97693 -49.59149 -91.09778 1.000 32.50132 776 ILE A N 1
ATOM 5206 C CA . ILE A 1 777 ? -31.26897 -50.75055 -91.63694 1.000 37.75193 776 ILE A CA 1
ATOM 5207 C C . ILE A 1 777 ? -29.82978 -50.77164 -91.14211 1.000 46.01087 776 ILE A C 1
ATOM 5208 O O . ILE A 1 777 ? -29.31816 -51.81789 -90.72479 1.000 53.85032 776 ILE A O 1
ATOM 5213 N N . ALA A 1 778 ? -29.15522 -49.61828 -91.17366 1.000 35.03681 777 ALA A N 1
ATOM 5214 C CA . ALA A 1 778 ? -27.78916 -49.55361 -90.66447 1.000 32.57044 777 ALA A CA 1
ATOM 5215 C C . ALA A 1 778 ? -27.72599 -49.95806 -89.19737 1.000 35.12938 777 ALA A C 1
ATOM 5216 O O . ALA A 1 778 ? -26.83897 -50.71911 -88.79288 1.000 39.66608 777 ALA A O 1
ATOM 5218 N N . CYS A 1 779 ? -28.65950 -49.45773 -88.38378 1.000 38.60992 778 CYS A N 1
ATOM 5219 C CA . CYS A 1 779 ? -28.66229 -49.80563 -86.96673 1.000 25.86541 778 CYS A CA 1
ATOM 5220 C C . CYS A 1 779 ? -29.02205 -51.27081 -86.75786 1.000 28.54815 778 CYS A C 1
ATOM 5221 O O . CYS A 1 779 ? -28.40494 -51.95554 -85.93354 1.000 41.10650 778 CYS A O 1
ATOM 5224 N N . GLY A 1 780 ? -30.03225 -51.76121 -87.48123 1.000 28.08970 779 GLY A N 1
ATOM 5225 C CA . GLY A 1 780 ? -30.37877 -53.17096 -87.39508 1.000 34.60172 779 GLY A CA 1
ATOM 5226 C C . GLY A 1 780 ? -29.22089 -54.08512 -87.74564 1.000 37.41524 779 GLY A C 1
ATOM 5227 O O . GLY A 1 780 ? -28.98900 -55.09477 -87.07649 1.000 36.17390 779 GLY A O 1
ATOM 5228 N N . LEU A 1 781 ? -28.47561 -53.74134 -88.79861 1.000 36.87215 780 LEU A N 1
ATOM 5229 C CA . LEU A 1 781 ? -27.32185 -54.54645 -89.18666 1.000 40.22727 780 LEU A CA 1
ATOM 5230 C C . LEU A 1 781 ? -26.21646 -54.47058 -88.13989 1.000 42.62425 780 LEU A C 1
ATOM 5231 O O . LEU A 1 781 ? -25.60628 -55.49081 -87.79879 1.000 47.03219 780 LEU A O 1
ATOM 5236 N N . ALA A 1 782 ? -25.94471 -53.26895 -87.62184 1.000 33.86848 781 ALA A N 1
ATOM 5237 C CA . ALA A 1 782 ? -24.90387 -53.10522 -86.61126 1.000 40.40509 781 ALA A CA 1
ATOM 5238 C C . ALA A 1 782 ? -25.23691 -53.87455 -85.34059 1.000 35.45115 781 ALA A C 1
ATOM 5239 O O . ALA A 1 782 ? -24.33442 -54.37869 -84.66257 1.000 49.08153 781 ALA A O 1
ATOM 5241 N N . ALA A 1 783 ? -26.52171 -53.97519 -85.00582 1.000 34.53971 782 ALA A N 1
ATOM 5242 C CA . ALA A 1 783 ? -26.97362 -54.67169 -83.80996 1.000 26.76154 782 ALA A CA 1
ATOM 5243 C C . ALA A 1 783 ? -27.00749 -56.18266 -83.99263 1.000 35.42775 782 ALA A C 1
ATOM 5244 O O . ALA A 1 783 ? -27.11547 -56.90809 -82.99803 1.000 35.57070 782 ALA A O 1
ATOM 5246 N N . GLY A 1 784 ? -26.92095 -56.66772 -85.22899 1.000 42.91328 783 GLY A N 1
ATOM 5247 C CA . GLY A 1 784 ? -26.83456 -58.09178 -85.50910 1.000 41.63218 783 GLY A CA 1
ATOM 5248 C C . GLY A 1 784 ? -28.01293 -58.66462 -86.26895 1.000 46.87655 783 GLY A C 1
ATOM 5249 O O . GLY A 1 784 ? -28.01997 -59.87341 -86.54196 1.000 52.97283 783 GLY A O 1
ATOM 5250 N N . ALA A 1 785 ? -29.00511 -57.86229 -86.62671 1.000 44.88533 784 ALA A N 1
ATOM 5251 C CA . ALA A 1 785 ? -30.13837 -58.36284 -87.39398 1.000 39.45281 784 ALA A CA 1
ATOM 5252 C C . ALA A 1 785 ? -29.70126 -58.68986 -88.81829 1.000 40.05004 784 ALA A C 1
ATOM 5253 O O . ALA A 1 785 ? -28.98775 -57.89405 -89.44108 1.000 35.24554 784 ALA A O 1
ATOM 5255 N N . PRO A 1 786 ? -30.08816 -59.84373 -89.35840 1.000 45.67796 785 PRO A N 1
ATOM 5256 C CA . PRO A 1 786 ? -29.77395 -60.14593 -90.75950 1.000 43.76303 785 PRO A CA 1
ATOM 5257 C C . PRO A 1 786 ? -30.48970 -59.19310 -91.70341 1.000 51.95926 785 PRO A C 1
ATOM 5258 O O . PRO A 1 786 ? -31.58859 -58.70915 -91.42114 1.000 57.99388 785 PRO A O 1
ATOM 5262 N N . LEU A 1 787 ? -29.82798 -58.90715 -92.82971 1.000 43.82100 786 LEU A N 1
ATOM 5263 C CA . LEU A 1 787 ? -30.35385 -57.93927 -93.78948 1.000 40.89615 786 LEU A CA 1
ATOM 5264 C C . LEU A 1 787 ? -31.78159 -58.26725 -94.21099 1.000 39.48957 786 LEU A C 1
ATOM 5265 O O . LEU A 1 787 ? -32.62860 -57.37031 -94.29797 1.000 41.31913 786 LEU A O 1
ATOM 5270 N N . HIS A 1 788 ? -32.06701 -59.54276 -94.49349 1.000 37.80137 787 HIS A N 1
ATOM 5271 C CA . HIS A 1 788 ? -33.41320 -59.90611 -94.92813 1.000 47.08815 787 HIS A CA 1
ATOM 5272 C C . HIS A 1 788 ? -34.45372 -59.58825 -93.86120 1.000 52.87334 787 HIS A C 1
ATOM 5273 O O . HIS A 1 788 ? -35.58824 -59.22288 -94.19024 1.000 47.24975 787 HIS A O 1
ATOM 5280 N N . THR A 1 789 ? -34.09121 -59.72876 -92.58333 1.000 49.35027 788 THR A N 1
ATOM 5281 C CA . THR A 1 789 ? -35.00467 -59.35922 -91.50630 1.000 46.89870 788 THR A CA 1
ATOM 5282 C C . THR A 1 789 ? -35.25235 -57.85592 -91.48991 1.000 46.68384 788 THR A C 1
ATOM 5283 O O . THR A 1 789 ? -36.38633 -57.41089 -91.27654 1.000 52.86946 788 THR A O 1
ATOM 5287 N N . CYS A 1 790 ? -34.19963 -57.05860 -91.69649 1.000 40.69124 789 CYS A N 1
ATOM 5288 C CA . CYS A 1 790 ? -34.36119 -55.60804 -91.70907 1.000 38.33527 789 CYS A CA 1
ATOM 5289 C C . CYS A 1 790 ? -35.30228 -55.17044 -92.82360 1.000 45.92246 789 CYS A C 1
ATOM 5290 O O . CYS A 1 790 ? -36.17595 -54.32091 -92.61191 1.000 48.51300 789 CYS A O 1
ATOM 5293 N N . ILE A 1 791 ? -35.13723 -55.73973 -94.01849 1.000 43.81671 790 ILE A N 1
ATOM 5294 C CA . ILE A 1 791 ? -35.96945 -55.35489 -95.15430 1.000 30.67083 790 ILE A CA 1
ATOM 5295 C C . ILE A 1 791 ? -37.41948 -55.75110 -94.91036 1.000 41.84169 790 ILE A C 1
ATOM 5296 O O . ILE A 1 791 ? -38.34146 -54.95229 -95.11369 1.000 48.80038 790 ILE A O 1
ATOM 5301 N N . ALA A 1 792 ? -37.64047 -56.99720 -94.48276 1.000 38.53267 791 ALA A N 1
ATOM 5302 C CA . ALA A 1 792 ? -38.99713 -57.47301 -94.23286 1.000 42.31943 791 ALA A CA 1
ATOM 5303 C C . ALA A 1 792 ? -39.70860 -56.60830 -93.20020 1.000 44.78760 791 ALA A C 1
ATOM 5304 O O . ALA A 1 792 ? -40.89472 -56.29401 -93.35661 1.000 54.85085 791 ALA A O 1
ATOM 5306 N N . ALA A 1 793 ? -39.00516 -56.21853 -92.13429 1.000 40.17469 792 ALA A N 1
ATOM 5307 C CA . ALA A 1 793 ? -39.63105 -55.39650 -91.10411 1.000 40.07076 792 ALA A CA 1
ATOM 5308 C C . ALA A 1 793 ? -40.03795 -54.03829 -91.66200 1.000 48.48537 792 ALA A C 1
ATOM 5309 O O . ALA A 1 793 ? -41.14728 -53.55581 -91.40558 1.000 48.42245 792 ALA A O 1
ATOM 5311 N N . LEU A 1 794 ? -39.14888 -53.40216 -92.42901 1.000 50.16372 793 LEU A N 1
ATOM 5312 C CA . LEU A 1 794 ? -39.43787 -52.05964 -92.92004 1.000 47.71441 793 LEU A CA 1
ATOM 5313 C C . LEU A 1 794 ? -40.43121 -52.07469 -94.07325 1.000 48.44668 793 LEU A C 1
ATOM 5314 O O . LEU A 1 794 ? -41.22768 -51.13886 -94.20724 1.000 45.68918 793 LEU A O 1
ATOM 5319 N N . ALA A 1 795 ? -40.39484 -53.11217 -94.91655 1.000 48.03383 794 ALA A N 1
ATOM 5320 C CA . ALA A 1 795 ? -41.38724 -53.22772 -95.98027 1.000 45.57210 794 ALA A CA 1
ATOM 5321 C C . ALA A 1 795 ? -42.79314 -53.32484 -95.40814 1.000 51.07757 794 ALA A C 1
ATOM 5322 O O . ALA A 1 795 ? -43.76192 -52.91425 -96.05726 1.000 53.67136 794 ALA A O 1
ATOM 5324 N N . GLY A 1 796 ? -42.91924 -53.87132 -94.20395 1.000 33.54588 795 GLY A N 1
ATOM 5325 C CA . GLY A 1 796 ? -44.17644 -54.04711 -93.51322 1.000 41.64855 795 GLY A CA 1
ATOM 5326 C C . GLY A 1 796 ? -44.45428 -52.99578 -92.46215 1.000 46.58908 795 GLY A C 1
ATOM 5327 O O . GLY A 1 796 ? -45.37842 -53.17445 -91.65995 1.000 55.96899 795 GLY A O 1
ATOM 5328 N N . PHE A 1 797 ? -43.69025 -51.90583 -92.43764 1.000 47.21653 796 PHE A N 1
ATOM 5329 C CA . PHE A 1 797 ? -43.79984 -50.93804 -91.35608 1.000 50.95009 796 PHE A CA 1
ATOM 5330 C C . PHE A 1 797 ? -45.06382 -50.09457 -91.46412 1.000 44.95412 796 PHE A C 1
ATOM 5331 O O . PHE A 1 797 ? -45.43965 -49.63072 -92.54390 1.000 50.46793 796 PHE A O 1
ATOM 5339 N N . GLN A 1 798 ? -45.71273 -49.89769 -90.31896 1.000 49.93894 797 GLN A N 1
ATOM 5340 C CA . GLN A 1 798 ? -46.86560 -49.02311 -90.16700 1.000 57.18037 797 GLN A CA 1
ATOM 5341 C C . GLN A 1 798 ? -46.46910 -47.80800 -89.33936 1.000 62.89294 797 GLN A C 1
ATOM 5342 O O . GLN A 1 798 ? -45.73096 -47.93608 -88.35705 1.000 59.09054 797 GLN A O 1
ATOM 5344 N N . ALA A 1 799 ? -46.94771 -46.63368 -89.73785 1.000 64.96994 798 ALA A N 1
ATOM 5345 C CA . ALA A 1 799 ? -46.60995 -45.39844 -89.03332 1.000 47.68813 798 ALA A CA 1
ATOM 5346 C C . ALA A 1 799 ? -47.03838 -45.47022 -87.56713 1.000 48.23973 798 ALA A C 1
ATOM 5347 O O . ALA A 1 799 ? -46.32845 -45.00649 -86.67446 1.000 63.24212 798 ALA A O 1
#

Foldseek 3Di:
DADDDDPVLVVLLVVVLVLLVVFADLPAAEDQFLVPAAARHEHEDEDQASVVRVVSNVVRHHRAYEYEPPNHPDDDDDHRYDYGHPSVNCVLVNLCVSLPNLLVQAAEEEEEDDPFLVPLQVLLQQLCVVVPQREWEDDPVATAASVGDHDDAQSVVSVSSSVNVVVPHRYYYYYDYLCCLVVPRCHSRQHAEYEYQAQPPDCSVVSLVSVLVVVPDPNHQAYEFECQYPSRVVSQVPDDPRHYFYEYAPDDDTQWYWAPWAAALQQIWTWTHHVQGIDIAAARDWAVSLVSSLSRNLRVCVSVPHDDVSSRVSSNPDADDFQCQHWQDAQDDPVATETGHQAAALVSLLRSLVRCVSNLVNLVFWEEEEDEHEAPPPLVRQLSNLCSCQVRTVAYEYEHAQPAQHDLVVSNVSNQVNHDDPTDYHYDHPSLLVLLLVLLPGDNSYHYYHYRQRNNQFHRYNNDTAGHDSSLSNNCSVLLVQADAEDADLVPDAARYEHEQAQDDPDGSVVCLQSSVVRHYSAYEDQDDDPPRPHHYRNGHRSLVVLLSQLLSLLVVDDAAEEEFAEDDCRVVLQLLLLLLQCLFQNNQQEQGQDDPLAFSNSLSRSSSPDDPSHHYYYYYHDDDDQPGLLSSLLSNLHLEYEYLYFDFPPPVTDSLVSCLRSLSNLLSHPQAGEYEYADPDPNVVSNVVSNPPYHYQHEDQDPPGQWHWAPWDFDPQFIWTWIQHPLGIDIATQRHGDPSSVSSLSRSLVSCVRSPRHNVSSRVSRSPDDD

Sequence (772 aa):
PTNRLNAVQRQHLDQALAWLRGCVAPTADLRLDSREIEPGDVFVACPSDGRQFMDQALARGASAILYETEGASVAPVGAQALPVAQLRTLLGALADEWYGRPSQDLSVVAITGTNGKTSCTQWLAQVLTRMGKPCGSIGTLGALLPDGQSLPDVLTMHRTLARMRAAGARAVALEASSIGIEQGRLDHIRIAVAGFTNLYHGTMQRYEQAKAALFQWPDLQAAVVNADDPAGERLLASLPAALKTGYSLQGAPADVHARDLQATAHGQVFTLALPDGEAQIVTRLLGQHNISNLLLVAGALSKLGWPLPQIARELAAISPVDGRLQAVTPVPLQHALVVVDYAHTPDALARALTALRPVAQARGGRLVCVFGCGGERDPGKRPEMGRIAVERADRVVVTSDNPRSESPQDIIDQILAGIPAGMRAAVQPDRALAIMQTLWSAAPDDVILLAGKGHETYQDIGGRKLPFDDRQWARLALLLPHAGAVSTDTRRIGRGELFVALSGENFDGHDYLPQAQSAGACAAVVAHPVADVALPQLVLGDTLAALGRMGTAWRSSFTLPVVAVTGSNGKTTTKEMISAILAQWQGDDGRLATAGNFNNEIGVPLTLLRLRARHRAAVFELGMNHPGEIERLAAMAAPTVALVTNAQRHQEFHTVEAVAHENGAVIGALPEDGVAVYPGDEPYAAIWDKLAGARRVLRFGLQPGLDVYAERVVTQAHGTQCGVVTPAGSAGLDLPVPGLHNLRNALAAIACGLAAGAPLHTCIAALAGFQA

Solvent-accessible surface area: 32239 Å² total; per-residue (Å²): 62,44,81,98,33,87,76,84,20,94,109,65,2,67,125,3,28,69,68,0,74,70,50,17,54,123,121,6,26,0,20,47,45,1,143,98,1,100,113,27,8,0,6,1,5,50,134,150,89,8,105,140,92,3,47,58,0,64,93,99,27,10,41,1,0,0,45,36,77,85,84,58,98,16,52,17,144,77,46,92,31,34,66,8,46,94,1,67,59,3,14,1,2,2,0,12,39,33,34,49,121,6,2,107,114,10,46,0,1,6,0,13,9,113,69,2,47,33,8,0,1,43,15,0,11,46,0,6,46,121,14,62,22,46,2,0,9,16,27,108,115,32,16,42,26,35,103,43,115,83,95,109,60,20,1,38,19,0,40,12,4,24,89,0,41,95,60,46,9,48,5,0,0,2,34,8,41,45,70,16,28,117,91,13,24,19,16,39,10,15,27,8,0,18,1,11,3,28,67,156,120,65,90,46,139,66,33,31,51,23,8,35,75,32,15,99,41,84,88,26,100,0,0,0,1,17,10,53,28,112,19,3,49,54,1,20,84,88,20,77,80,81,49,56,6,4,0,0,31,94,44,38,136,21,69,0,18,5,116,105,54,120,24,45,27,129,2,9,28,2,21,2,11,12,100,113,28,119,22,111,2,91,4,44,3,5,13,118,110,30,0,16,7,0,0,0,0,0,0,0,0,30,79,50,62,59,72,12,98,65,0,10,62,35,4,35,62,12,85,31,43,81,1,107,19,49,34,13,105,72,12,120,77,124,141,38,19,1,0,1,9,88,0,92,56,27,102,10,0,15,133,6,0,73,24,0,58,59,1,0,125,55,38,67,20,32,0,11,0,1,0,2,1,9,0,82,134,96,79,47,27,4,47,74,0,0,99,14,0,17,63,116,10,86,43,4,16,0,0,11,9,10,6,54,99,53,52,55,76,74,4,0,74,68,0,52,85,17,19,52,114,86,91,93,20,61,56,38,51,43,6,2,20,0,1,0,46,13,12,47,98,22,52,101,71,16,0,0,0,1,0,8,6,8,125,54,79,80,14,27,70,65,66,49,66,81,82,20,34,1,24,29,5,0,60,0,2,34,18,10,65,146,14,51,57,21,21,43,80,47,96,80,16,36,93,30,7,0,15,4,10,43,78,44,192,111,58,50,23,24,109,98,10,79,46,6,42,93,42,36,18,40,1,6,0,4,35,104,98,42,100,114,35,105,12,50,35,0,32,7,4,92,6,73,32,2,0,9,82,0,0,35,0,27,17,61,62,39,146,15,38,0,1,0,0,1,3,34,44,26,38,77,50,0,14,29,0,0,27,27,0,0,37,96,68,61,34,119,101,7,18,24,28,5,75,60,125,23,32,65,40,48,6,1,0,36,17,0,7,42,0,72,97,164,19,37,0,0,0,0,1,0,7,75,88,51,89,25,12,0,51,109,0,0,65,20,0,44,1,46,3,0,0,0,13,22,16,103,72,129,76,90,75,69,61,61,56,47,22,0,90,45,0,0,30,0,0,49,33,6,59,97,125,2,12,0,0,0,6,15,32,76,134,17,15,71,49,0,56,79,66,0,52,114,55,143,28,5,70,3,1,43,100,112,74,29,47,0,33,6,80,210,64,84,67,106,82,152,5,0,57,7,17,0,31,9,85,64,31,79,33,60,4,79,0,58,12,56,20,91,119,20,0,93,15,0,0,1,0,0,0,0,0,27,22,9,43,3,70,24,148,29,0,16,43,11,0,42,62,20,84,127

Radius of gyration: 35.91 Å; Cα contacts (8 Å, |Δi|>4): 1736; chains: 1; bounding box: 55×67×120 Å

B-factor: mean 52.11, std 16.81, range [9.52, 128.19]

Nearest PDB structures (foldseek):
  8f5d-assembly1_A  TM=1.001E+00  e=0.000E+00  Bordetella pertussis 18323
  7b6g-assembly2_BBB  TM=8.681E-01  e=1.395E-36  Escherichia coli
  4cvk-assembly1_A  TM=9.163E-01  e=5.673E-25  Pseudomonas aeruginosa PAO1
  4qf5-assembly2_B  TM=9.369E-01  e=5.656E-23  Acinetobacter baumannii AB307-0294
  4qdi-assembly1_A  TM=9.318E-01  e=1.579E-21  Acinetobacter baumannii AB307-0294